Protein AF-0000000065816141 (afdb_homodimer)

Solvent-accessible surface area (backbone atoms only — not comparable to full-atom values): 40190 Å² total; per-residue (Å²): 126,72,68,47,43,34,70,74,63,52,70,71,62,51,55,68,32,62,23,29,66,53,52,76,52,64,88,81,39,49,65,25,39,57,98,54,54,49,35,64,49,43,67,59,25,47,49,50,45,50,51,33,53,73,66,30,40,27,30,46,56,53,86,56,61,44,51,47,20,48,31,54,34,34,31,74,75,58,67,40,79,77,61,53,60,89,31,47,46,61,20,32,28,58,68,61,35,50,53,53,52,43,61,67,64,37,54,75,64,23,44,35,33,36,47,20,45,26,56,34,62,61,58,54,55,42,45,72,67,43,28,37,79,40,70,24,46,39,37,96,83,53,40,87,29,67,67,40,40,49,52,37,48,52,52,47,48,65,69,44,46,97,83,45,36,40,36,33,51,41,59,42,40,26,47,45,44,5,37,52,60,47,70,67,58,51,38,50,50,22,50,50,25,61,75,60,64,38,40,42,38,33,43,29,40,37,47,77,29,55,33,89,94,51,62,73,65,66,65,65,74,36,77,67,21,34,59,19,36,37,30,38,39,43,32,65,56,57,48,28,53,7,39,29,33,19,38,39,37,37,18,80,70,19,33,71,55,58,68,64,56,61,74,69,47,52,66,52,24,14,24,49,11,40,51,29,38,22,32,38,46,65,63,25,58,66,52,41,53,24,37,46,52,42,45,49,52,40,52,54,48,46,54,52,44,40,63,69,34,36,76,68,48,44,77,48,83,46,32,17,56,56,37,30,34,34,40,39,62,71,72,68,64,72,61,75,78,71,89,71,91,50,48,70,84,47,72,34,27,54,19,39,50,36,31,76,62,34,33,31,40,42,20,24,18,55,28,22,40,63,83,10,66,46,21,29,36,38,37,55,46,43,32,66,68,56,51,51,51,46,44,49,34,44,22,53,36,52,58,67,70,102,129,72,68,48,42,32,70,72,63,54,70,72,63,51,54,68,34,64,24,29,65,53,53,75,52,63,87,81,40,48,66,25,40,56,98,55,55,50,35,63,50,43,66,60,23,46,49,50,45,50,50,32,53,73,65,30,39,26,30,47,56,52,85,57,60,45,53,48,20,49,32,53,35,34,31,71,75,57,67,41,78,77,61,54,59,90,32,46,44,61,20,33,28,58,70,60,34,49,52,53,53,43,62,66,64,39,54,74,63,26,44,35,32,36,48,20,46,24,56,34,62,61,57,54,55,43,45,73,67,43,29,39,79,41,69,25,45,38,37,97,84,54,39,88,31,68,68,39,40,49,52,38,48,51,53,50,48,66,69,45,46,98,82,44,37,38,36,34,53,41,59,43,39,26,46,45,44,5,37,54,60,46,70,68,59,51,38,52,50,23,49,50,25,60,74,60,63,37,40,42,37,32,43,28,39,38,47,79,29,54,32,90,94,52,62,73,65,66,65,66,74,37,78,68,20,35,60,20,36,36,30,40,39,42,32,64,55,57,48,28,52,8,39,28,33,20,38,38,36,37,17,82,69,20,32,73,54,56,69,64,56,62,74,71,48,51,66,53,24,14,23,48,11,40,52,30,39,22,31,39,46,64,64,26,57,66,54,42,52,23,38,46,54,42,46,49,52,39,52,55,49,47,54,52,45,40,63,71,35,36,75,67,50,44,77,48,82,46,33,18,56,55,37,29,34,35,41,40,61,70,72,67,63,72,62,76,78,72,87,72,89,50,50,71,83,47,72,34,27,54,19,38,50,36,32,76,61,35,32,31,38,40,21,22,17,56,27,20,41,64,85,10,67,45,20,30,35,38,37,56,46,43,32,66,68,55,51,52,51,48,42,50,33,42,22,54,37,52,57,67,71,101

Nearest PDB structures (foldseek):
  6qp3-assembly2_B  TM=8.995E-01  e=5.489E-33  Bacillus subtilis subsp. subtilis str. 168
  9jwc-assembly1_A  TM=9.193E-01  e=3.145E-31  Lactobacillus delbrueckii subsp. lactis DSM 20072
  3dzz-assembly1_B  TM=9.156E-01  e=7.067E-31  Lactobacillus delbrueckii subsp. bulgaricus ATCC BAA-365
  8fft-assembly2_D  TM=8.225E-01  e=1.568E-19  Dolichospermum flos-aquae
  1vp4-assembly1_B  TM=7.795E-01  e=3.651E-20  Thermotoga maritima MSB8

Organism: Mycobacterium leprae (strain TN) (NCBI:txid272631)

InterPro domains:
  IPR004839 Aminotransferase, class I/classII, large domain [PF00155] (29-391)
  IPR015421 Pyridoxal phosphate-dependent transferase, major domain [G3DSA:3.40.640.10] (65-290)
  IPR015422 Pyridoxal phosphate-dependent transferase, small domain [G3DSA:3.90.1150.10] (18-394)
  IPR015424 Pyridoxal phosphate-dependent transferase [SSF53383] (20-398)
  IPR051798 Class-II Pyridoxal-Phosphate-Dependent Aminotransferase [PTHR43525] (2-400)

Secondary structure (DSSP, 8-state):
----GGGS--HHHHTT--SGGGTSS-TTSEE-SSS--S-PPPHHHHHHHHHHHHTT--S---SSHHHHHHHHHHHHHH--TT--GGGEEEESSHHHHHHHHHHHH--TT-EEEE-SS--THHHHHHHHTTPEEEE-PPPTTSS--HHHHHHHHHHHHHHH-TT--EEEEEESS-TTT-----HHHHHHHHHHHHHHTPEEEEE-TTTT-BPTT-----GGGSTT-TT-EEEE-STTTTT-TTS--EEEEE-GGGHHHHHTS-GGGGGSS-HHHHHHHHHHHHH-HHHHHHHHHHHHHHHHHHHHHHHHH-TTPEEE--SBSSEEEEE-GGG-----PPSSPPPTT---HHHHHHHHHH-EE-EEGGGG-TT-TTEEEEE--S-HHHHHHHHHHHHHHHHHH-/----GGGS--HHHHTT--SGGGTSS-TTSEE-SSS--S-PPPHHHHHHHHHHHHTT--S---SSHHHHHHHHHHHHHH--TT--GGGEEEESSHHHHHHHHHHHH--TT-EEEE-SS--THHHHHHHHTTPEEEE-PPPTTSS--HHHHHHHHHHHHHHH-TT--EEEEEESS-TTT-----HHHHHHHHHHHHHHTPEEEEE-TTTT-BPTT-----GGGSTT-TT-EEEE-STTTTT-TTS--EEEEE-GGGHHHHHTS-GGGGGSS-HHHHHHHHHHHHH-HHHHHHHHHHHHHHHHHHHHHHHHH-TT-EEE--SBSSEEEEE-GGG-----PPSSPPPTT---HHHHHHHHHH-EE-EEGGGG-TT-TTEEEEE--S-HHHHHHHHHHHHHHHHHH-

pLDDT: mean 96.43, std 5.01, range [47.94, 98.94]

Sequence (804 aa):
MTSNPLEQLTIEQLQCRTSMKWRAHPEDVLPLWVAEMDVLLAPTVAEAVHRAVDNGDTGYPYGTTFAEAISEFASQRWQWHDLDVSRTAIVPDVMLGVVEMLRLITDRGDGVIVSPPVYPPFYAFVTHDGRRVLEAPLGRDGRLDLAALQDAFSRARRSSGPNGKVAYLLCNPHNPTGSVHTVAELHGVAELARRFGVRVISDEIHAPLVLSGARFTPYLSIPGAENAFALMSATKGWNLCGLKAAIAIAGREAAADLRRIPKEVSHGPSHLGIIAHTAAFRTGSSWLDALLQGLEANRALLRDLVTKHLPGVRYQRPQGTYLTWLDCRHLGFDEQINEGLAAISDLSGPARWFLDHSRVALTSGHAFGTGGVGHVRVNFATSQAILIEALSRMGRALVNFRMTSNPLEQLTIEQLQCRTSMKWRAHPEDVLPLWVAEMDVLLAPTVAEAVHRAVDNGDTGYPYGTTFAEAISEFASQRWQWHDLDVSRTAIVPDVMLGVVEMLRLITDRGDGVIVSPPVYPPFYAFVTHDGRRVLEAPLGRDGRLDLAALQDAFSRARRSSGPNGKVAYLLCNPHNPTGSVHTVAELHGVAELARRFGVRVISDEIHAPLVLSGARFTPYLSIPGAENAFALMSATKGWNLCGLKAAIAIAGREAAADLRRIPKEVSHGPSHLGIIAHTAAFRTGSSWLDALLQGLEANRALLRDLVTKHLPGVRYQRPQGTYLTWLDCRHLGFDEQINEGLAAISDLSGPARWFLDHSRVALTSGHAFGTGGVGHVRVNFATSQAILIEALSRMGRALVNFR

Structure (mmCIF, N/CA/C/O backbone):
data_AF-0000000065816141-model_v1
#
loop_
_entity.id
_entity.type
_entity.pdbx_description
1 polymer 'Putative cystathionine beta-lyase'
#
loop_
_atom_site.group_PDB
_atom_site.id
_atom_site.type_symbol
_atom_site.label_atom_id
_atom_site.label_alt_id
_atom_site.label_comp_id
_atom_site.label_asym_id
_atom_site.label_entity_id
_atom_site.label_seq_id
_atom_site.pdbx_PDB_ins_code
_atom_site.Cartn_x
_atom_site.Cartn_y
_atom_site.Cartn_z
_atom_site.occupancy
_atom_site.B_iso_or_equiv
_atom_site.auth_seq_id
_atom_site.auth_comp_id
_atom_site.auth_asym_id
_atom_site.auth_atom_id
_atom_site.pdbx_PDB_model_num
ATOM 1 N N . MET A 1 1 ? -8.039 8.555 34.719 1 48 1 MET A N 1
ATOM 2 C CA . MET A 1 1 ? -7.656 9.438 33.625 1 48 1 MET A CA 1
ATOM 3 C C . MET A 1 1 ? -6.613 8.773 32.75 1 48 1 MET A C 1
ATOM 5 O O . MET A 1 1 ? -5.676 8.148 33.25 1 48 1 MET A O 1
ATOM 9 N N . THR A 1 2 ? -6.906 8.523 31.422 1 67.94 2 THR A N 1
ATOM 10 C CA . THR A 1 2 ? -5.941 7.887 30.531 1 67.94 2 THR A CA 1
ATOM 11 C C . THR A 1 2 ? -4.629 8.672 30.5 1 67.94 2 THR A C 1
ATOM 13 O O . THR A 1 2 ? -4.637 9.898 30.406 1 67.94 2 THR A O 1
ATOM 16 N N . SER A 1 3 ? -3.648 8.062 30.938 1 88.88 3 SER A N 1
ATOM 17 C CA . SER A 1 3 ? -2.312 8.648 31 1 88.88 3 SER A CA 1
ATOM 18 C C . SER A 1 3 ? -1.936 9.297 29.672 1 88.88 3 SER A C 1
ATOM 20 O O . SER A 1 3 ? -2.43 8.898 28.625 1 88.88 3 SER A O 1
ATOM 22 N N . ASN A 1 4 ? -1.335 10.508 29.766 1 96.88 4 ASN A N 1
ATOM 23 C CA . ASN A 1 4 ? -0.811 11.195 28.578 1 96.88 4 ASN A CA 1
ATOM 24 C C . ASN A 1 4 ? 0.075 10.281 27.75 1 96.88 4 ASN A C 1
ATOM 26 O O . ASN A 1 4 ? 1.177 9.922 28.172 1 96.88 4 ASN A O 1
ATOM 30 N N . PRO A 1 5 ? -0.406 9.922 26.531 1 98.31 5 PRO A N 1
ATOM 31 C CA . PRO A 1 5 ? 0.366 8.984 25.703 1 98.31 5 PRO A CA 1
ATOM 32 C C . PRO A 1 5 ? 1.77 9.492 25.391 1 98.31 5 PRO A C 1
ATOM 34 O O . PRO A 1 5 ? 2.686 8.695 25.172 1 98.31 5 PRO A O 1
ATOM 37 N N . LEU A 1 6 ? 2.016 10.766 25.422 1 98.69 6 LEU A N 1
ATOM 38 C CA . LEU A 1 6 ? 3.264 11.367 24.969 1 98.69 6 LEU A CA 1
ATOM 39 C C . LEU A 1 6 ? 4.332 11.273 26.062 1 98.69 6 LEU A C 1
ATOM 41 O O . LEU A 1 6 ? 5.512 11.523 25.797 1 98.69 6 LEU A O 1
ATOM 45 N N . GLU A 1 7 ? 3.949 10.859 27.25 1 98.5 7 GLU A N 1
ATOM 46 C CA . GLU A 1 7 ? 4.875 10.898 28.375 1 98.5 7 GLU A CA 1
ATOM 47 C C . GLU A 1 7 ? 5.199 9.492 28.875 1 98.5 7 GLU A C 1
ATOM 49 O O . GLU A 1 7 ? 5.668 9.32 30 1 98.5 7 GLU A O 1
ATOM 54 N N . GLN A 1 8 ? 5.008 8.469 28.016 1 97.81 8 GLN A N 1
ATOM 55 C CA . GLN A 1 8 ? 5.094 7.094 28.484 1 97.81 8 GLN A CA 1
ATOM 56 C C . GLN A 1 8 ? 6.449 6.48 28.141 1 97.81 8 GLN A C 1
ATOM 58 O O . GLN A 1 8 ? 6.836 5.457 28.703 1 97.81 8 GLN A O 1
ATOM 63 N N . LEU A 1 9 ? 7.164 7.086 27.234 1 98.12 9 LEU A N 1
ATOM 64 C CA . LEU A 1 9 ? 8.359 6.434 26.703 1 98.12 9 LEU A CA 1
ATOM 65 C C . LEU A 1 9 ? 9.602 7.266 26.984 1 98.12 9 LEU A C 1
ATOM 67 O O . LEU A 1 9 ? 9.562 8.492 26.906 1 98.12 9 LEU A O 1
ATOM 71 N N . THR A 1 10 ? 10.695 6.613 27.312 1 97.44 10 THR A N 1
ATOM 72 C CA . THR A 1 10 ? 12 7.258 27.422 1 97.44 10 THR A CA 1
ATOM 73 C C . THR A 1 10 ? 12.664 7.371 26.062 1 97.44 10 THR A C 1
ATOM 75 O O . THR A 1 10 ? 12.242 6.719 25.094 1 97.44 10 THR A O 1
ATOM 78 N N . ILE A 1 11 ? 13.633 8.18 25.984 1 97.31 11 ILE A N 1
ATOM 79 C CA . ILE A 1 11 ? 14.383 8.328 24.734 1 97.31 11 ILE A CA 1
ATOM 80 C C . ILE A 1 11 ? 15.031 7 24.359 1 97.31 11 ILE A C 1
ATOM 82 O O . ILE A 1 11 ? 15.117 6.664 23.172 1 97.31 11 ILE A O 1
ATOM 86 N N . GLU A 1 12 ? 15.531 6.258 25.328 1 97.12 12 GLU A N 1
ATOM 87 C CA . GLU A 1 12 ? 16.156 4.961 25.062 1 97.12 12 GLU A CA 1
ATOM 88 C C . GLU A 1 12 ? 15.172 3.99 24.422 1 97.12 12 GLU A C 1
ATOM 90 O O . GLU A 1 12 ? 15.523 3.25 23.5 1 97.12 12 GLU A O 1
ATOM 95 N N . GLN A 1 13 ? 13.992 3.98 24.922 1 97.88 13 GLN A N 1
ATOM 96 C CA . GLN A 1 13 ? 12.953 3.129 24.359 1 97.88 13 GLN A CA 1
ATOM 97 C C . GLN A 1 13 ? 12.617 3.553 22.922 1 97.88 13 GLN A C 1
ATOM 99 O O . GLN A 1 13 ? 12.438 2.707 22.047 1 97.88 13 GLN A O 1
ATOM 104 N N . LEU A 1 14 ? 12.531 4.879 22.688 1 98.31 14 LEU A N 1
ATOM 105 C CA . LEU A 1 14 ? 12.234 5.414 21.359 1 98.31 14 LEU A CA 1
ATOM 106 C C . LEU A 1 14 ? 13.344 5.066 20.375 1 98.31 14 LEU A C 1
ATOM 108 O O . LEU A 1 14 ? 13.07 4.766 19.219 1 98.31 14 LEU A O 1
ATOM 112 N N . GLN A 1 15 ? 14.547 5.059 20.828 1 97.56 15 GLN A N 1
ATOM 113 C CA . GLN A 1 15 ? 15.703 4.805 19.984 1 97.56 15 GLN A CA 1
ATOM 114 C C . GLN A 1 15 ? 15.789 3.33 19.594 1 97.56 15 GLN A C 1
ATOM 116 O O . GLN A 1 15 ? 16.562 2.961 18.703 1 97.56 15 GLN A O 1
ATOM 121 N N . CYS A 1 16 ? 14.953 2.471 20.188 1 96.81 16 CYS A N 1
ATOM 122 C CA . CYS A 1 16 ? 14.883 1.063 19.812 1 96.81 16 CYS A CA 1
ATOM 123 C C . CYS A 1 16 ? 14.008 0.874 18.578 1 96.81 16 CYS A C 1
ATOM 125 O O . CYS A 1 16 ? 14.055 -0.176 17.938 1 96.81 16 CYS A O 1
ATOM 127 N N . ARG A 1 17 ? 13.281 1.922 18.219 1 97.69 17 ARG A N 1
ATOM 128 C CA . ARG A 1 17 ? 12.398 1.822 17.062 1 97.69 17 ARG A CA 1
ATOM 129 C C . ARG A 1 17 ? 13.211 1.795 15.766 1 97.69 17 ARG A C 1
ATOM 131 O O . ARG A 1 17 ? 14.32 2.324 15.711 1 97.69 17 ARG A O 1
ATOM 138 N N . THR A 1 18 ? 12.633 1.132 14.781 1 97.75 18 THR A N 1
ATOM 139 C CA . THR A 1 18 ? 13.367 0.942 13.539 1 97.75 18 THR A CA 1
ATOM 140 C C . THR A 1 18 ? 12.758 1.779 12.422 1 97.75 18 THR A C 1
ATOM 142 O O . THR A 1 18 ? 13.242 1.759 11.289 1 97.75 18 THR A O 1
ATOM 145 N N . SER A 1 19 ? 11.711 2.514 12.695 1 97.5 19 SER A N 1
ATOM 146 C CA . SER A 1 19 ? 11.094 3.391 11.703 1 97.5 19 SER A CA 1
ATOM 147 C C . SER A 1 19 ? 11.945 4.633 11.461 1 97.5 19 SER A C 1
ATOM 149 O O . SER A 1 19 ? 12.938 4.855 12.148 1 97.5 19 SER A O 1
ATOM 151 N N . MET A 1 20 ? 11.57 5.414 10.562 1 97.38 20 MET A N 1
ATOM 152 C CA . MET A 1 20 ? 12.352 6.504 9.984 1 97.38 20 MET A CA 1
ATOM 153 C C . MET A 1 20 ? 12.734 7.531 11.047 1 97.38 20 MET A C 1
ATOM 155 O O . MET A 1 20 ? 13.875 7.973 11.102 1 97.38 20 MET A O 1
ATOM 159 N N . LYS A 1 21 ? 11.82 7.93 11.898 1 97.88 21 LYS A N 1
ATOM 160 C CA . LYS A 1 21 ? 11.992 9.055 12.812 1 97.88 21 LYS A CA 1
ATOM 161 C C . LYS A 1 21 ? 13.242 8.883 13.672 1 97.88 21 LYS A C 1
ATOM 163 O O . LYS A 1 21 ? 14.031 9.812 13.812 1 97.88 21 LYS A O 1
ATOM 168 N N . TRP A 1 22 ? 13.484 7.707 14.141 1 97.88 22 TRP A N 1
ATOM 169 C CA . TRP A 1 22 ? 14.555 7.516 15.117 1 97.88 22 TRP A CA 1
ATOM 170 C C . TRP A 1 22 ? 15.734 6.773 14.492 1 97.88 22 TRP A C 1
ATOM 172 O O . TRP A 1 22 ? 16.609 6.277 15.203 1 97.88 22 TRP A O 1
ATOM 182 N N . ARG A 1 23 ? 15.672 6.648 13.094 1 97.25 23 ARG A N 1
ATOM 183 C CA . ARG A 1 23 ? 16.75 5.941 12.414 1 97.25 23 ARG A CA 1
ATOM 184 C C . ARG A 1 23 ? 17.422 6.84 11.383 1 97.25 23 ARG A C 1
ATOM 186 O O . ARG A 1 23 ? 18.594 6.637 11.047 1 97.25 23 ARG A O 1
ATOM 193 N N . ALA A 1 24 ? 16.75 7.801 10.898 1 96.75 24 ALA A N 1
ATOM 194 C CA . ALA A 1 24 ? 17.219 8.562 9.742 1 96.75 24 ALA A CA 1
ATOM 195 C C . ALA A 1 24 ? 18.422 9.43 10.102 1 96.75 24 ALA A C 1
ATOM 197 O O . ALA A 1 24 ? 19.234 9.773 9.234 1 96.75 24 ALA A O 1
ATOM 198 N N . HIS A 1 25 ? 18.562 9.828 11.375 1 97.56 25 HIS A N 1
ATOM 199 C CA . HIS A 1 25 ? 19.656 10.664 11.859 1 97.56 25 HIS A CA 1
ATOM 200 C C . HIS A 1 25 ? 20.469 9.945 12.938 1 97.56 25 HIS A C 1
ATOM 202 O O . HIS A 1 25 ? 19.984 8.984 13.531 1 97.56 25 HIS A O 1
ATOM 208 N N . PRO A 1 26 ? 21.672 10.422 13.156 1 97.31 26 PRO A N 1
ATOM 209 C CA . PRO A 1 26 ? 22.484 9.844 14.234 1 97.31 26 PRO A CA 1
ATOM 210 C C . PRO A 1 26 ? 21.781 9.922 15.594 1 97.31 26 PRO A C 1
ATOM 212 O O . PRO A 1 26 ? 20.906 10.758 15.797 1 97.31 26 PRO A O 1
ATOM 215 N N . GLU A 1 27 ? 22.219 9.133 16.516 1 96.44 27 GLU A N 1
ATOM 216 C CA . GLU A 1 27 ? 21.562 8.922 17.812 1 96.44 27 GLU A CA 1
ATOM 217 C C . GLU A 1 27 ? 21.516 10.203 18.625 1 96.44 27 GLU A C 1
ATOM 219 O O . GLU A 1 27 ? 20.609 10.391 19.453 1 96.44 27 GLU A O 1
ATOM 224 N N . ASP A 1 28 ? 22.422 11.07 18.422 1 97.75 28 ASP A N 1
ATOM 225 C CA . ASP A 1 28 ? 22.5 12.281 19.234 1 97.75 28 ASP A CA 1
ATOM 226 C C . ASP A 1 28 ? 21.578 13.367 18.688 1 97.75 28 ASP A C 1
ATOM 228 O O . ASP A 1 28 ? 21.422 14.43 19.297 1 97.75 28 ASP A O 1
ATOM 232 N N . VAL A 1 29 ? 20.953 13.109 17.578 1 98.69 29 VAL A N 1
ATOM 233 C CA . VAL A 1 29 ? 20.031 14.062 16.969 1 98.69 29 VAL A CA 1
ATOM 234 C C . VAL A 1 29 ? 18.625 13.836 17.531 1 98.69 29 VAL A C 1
ATOM 236 O O . VAL A 1 29 ? 18.156 12.695 17.625 1 98.69 29 VAL A O 1
ATOM 239 N N . LEU A 1 30 ? 17.984 14.859 18.031 1 98.81 30 LEU A N 1
ATOM 240 C CA . LEU A 1 30 ? 16.562 14.789 18.391 1 98.81 30 LEU A CA 1
ATOM 241 C C . LEU A 1 30 ? 15.68 15 17.156 1 98.81 30 LEU A C 1
ATOM 243 O O . LEU A 1 30 ? 15.734 16.062 16.531 1 98.81 30 LEU A O 1
ATOM 247 N N . PRO A 1 31 ? 14.914 13.984 16.781 1 98.69 31 PRO A N 1
ATOM 248 C CA . PRO A 1 31 ? 14.133 14.062 15.539 1 98.69 31 PRO A CA 1
ATOM 249 C C . PRO A 1 31 ? 12.758 14.695 15.75 1 98.69 31 PRO A C 1
ATOM 251 O O . PRO A 1 31 ? 11.867 14.062 16.312 1 98.69 31 PRO A O 1
ATOM 254 N N . LEU A 1 32 ? 12.539 15.906 15.336 1 98.69 32 LEU A N 1
ATOM 255 C CA . LEU A 1 32 ? 11.258 16.594 15.383 1 98.69 32 LEU A CA 1
ATOM 256 C C . LEU A 1 32 ? 10.773 16.953 13.984 1 98.69 32 LEU A C 1
ATOM 258 O O . LEU A 1 32 ? 10.273 18.062 13.75 1 98.69 32 LEU A O 1
ATOM 262 N N . TRP A 1 33 ? 10.922 16.062 13 1 97.62 33 TRP A N 1
ATOM 263 C CA . TRP A 1 33 ? 10.727 16.438 11.609 1 97.62 33 TRP A CA 1
ATOM 264 C C . TRP A 1 33 ? 9.633 15.602 10.961 1 97.62 33 TRP A C 1
ATOM 266 O O . TRP A 1 33 ? 8.727 16.141 10.32 1 97.62 33 TRP A O 1
ATOM 276 N N . VAL A 1 34 ? 9.609 14.266 11.086 1 96.88 34 VAL A N 1
ATOM 277 C CA . VAL A 1 34 ? 8.688 13.375 10.391 1 96.88 34 VAL A CA 1
ATOM 278 C C . VAL A 1 34 ? 7.438 13.148 11.242 1 96.88 34 VAL A C 1
ATOM 280 O O . VAL A 1 34 ? 7.512 13.117 12.469 1 96.88 34 VAL A O 1
ATOM 283 N N . ALA A 1 35 ? 6.277 13 10.57 1 97.5 35 ALA A N 1
ATOM 284 C CA . ALA A 1 35 ? 4.984 12.93 11.25 1 97.5 35 ALA A CA 1
ATOM 285 C C . ALA A 1 35 ? 4.758 11.547 11.859 1 97.5 35 ALA A C 1
ATOM 287 O O . ALA A 1 35 ? 3.832 10.836 11.461 1 97.5 35 ALA A O 1
ATOM 288 N N . GLU A 1 36 ? 5.582 11.195 12.758 1 98.06 36 GLU A N 1
ATOM 289 C CA . GLU A 1 36 ? 5.48 10.062 13.672 1 98.06 36 GLU A CA 1
ATOM 290 C C . GLU A 1 36 ? 5.418 10.531 15.125 1 98.06 36 GLU A C 1
ATOM 292 O O . GLU A 1 36 ? 6.137 11.453 15.516 1 98.06 36 GLU A O 1
ATOM 297 N N . MET A 1 37 ? 4.504 9.977 15.836 1 98.81 37 MET A N 1
ATOM 298 C CA . MET A 1 37 ? 4.402 10.344 17.234 1 98.81 37 MET A CA 1
ATOM 299 C C . MET A 1 37 ? 5.262 9.43 18.109 1 98.81 37 MET A C 1
ATOM 301 O O . MET A 1 37 ? 5.469 8.258 17.766 1 98.81 37 MET A O 1
ATOM 305 N N . ASP A 1 38 ? 5.742 9.977 19.188 1 98.75 38 ASP A N 1
ATOM 306 C CA . ASP A 1 38 ? 6.469 9.188 20.172 1 98.75 38 ASP A CA 1
ATOM 307 C C . ASP A 1 38 ? 5.516 8.594 21.219 1 98.75 38 ASP A C 1
ATOM 309 O O . ASP A 1 38 ? 5.543 8.977 22.375 1 98.75 38 ASP A O 1
ATOM 313 N N . VAL A 1 39 ? 4.707 7.641 20.797 1 98.81 39 VAL A N 1
ATOM 314 C CA . VAL A 1 39 ? 3.666 7.066 21.641 1 98.81 39 VAL A CA 1
ATOM 315 C C . VAL A 1 39 ? 3.598 5.559 21.422 1 98.81 39 VAL A C 1
ATOM 317 O O . VAL A 1 39 ? 4.078 5.047 20.406 1 98.81 39 VAL A O 1
ATOM 320 N N . LEU A 1 40 ? 3.092 4.863 22.438 1 98.38 40 LEU A N 1
ATOM 321 C CA . LEU A 1 40 ? 2.592 3.516 22.203 1 98.38 40 LEU A CA 1
ATOM 322 C C . LEU A 1 40 ? 1.236 3.553 21.5 1 98.38 40 LEU A C 1
ATOM 324 O O . LEU A 1 40 ? 0.559 4.582 21.516 1 98.38 40 LEU A O 1
ATOM 328 N N . LEU A 1 41 ? 0.874 2.471 20.875 1 98.44 41 LEU A N 1
ATOM 329 C CA . LEU A 1 41 ? -0.448 2.395 20.266 1 98.44 41 LEU A CA 1
ATOM 330 C C . LEU A 1 41 ? -1.541 2.391 21.328 1 98.44 41 LEU A C 1
ATOM 332 O O . LEU A 1 41 ? -1.319 1.932 22.453 1 98.44 41 LEU A O 1
ATOM 336 N N . ALA A 1 42 ? -2.736 2.955 20.906 1 98.56 42 ALA A N 1
ATOM 337 C CA . ALA A 1 42 ? -3.908 2.738 21.75 1 98.56 42 ALA A CA 1
ATOM 338 C C . ALA A 1 42 ? -4.066 1.261 22.094 1 98.56 42 ALA A C 1
ATOM 340 O O . ALA A 1 42 ? -3.979 0.396 21.219 1 98.56 42 ALA A O 1
ATOM 341 N N . PRO A 1 43 ? -4.309 0.958 23.359 1 98.25 43 PRO A N 1
ATOM 342 C CA . PRO A 1 43 ? -4.336 -0.441 23.797 1 98.25 43 PRO A CA 1
ATOM 343 C C . PRO A 1 43 ? -5.309 -1.292 22.984 1 98.25 43 PRO A C 1
ATOM 345 O O . PRO A 1 43 ? -4.98 -2.422 22.609 1 98.25 43 PRO A O 1
ATOM 348 N N . THR A 1 44 ? -6.48 -0.765 22.641 1 98.38 44 THR A N 1
ATOM 349 C CA . THR A 1 44 ? -7.473 -1.533 21.906 1 98.38 44 THR A CA 1
ATOM 350 C C . THR A 1 44 ? -6.988 -1.807 20.484 1 98.38 44 THR A C 1
ATOM 352 O O . THR A 1 44 ? -7.305 -2.85 19.906 1 98.38 44 THR A O 1
ATOM 355 N N . VAL A 1 45 ? -6.258 -0.884 19.906 1 98.81 45 VAL A N 1
ATOM 356 C CA . VAL A 1 45 ? -5.691 -1.064 18.562 1 98.81 45 VAL A CA 1
ATOM 357 C C . VAL A 1 45 ? -4.609 -2.141 18.609 1 98.81 45 VAL A C 1
ATOM 359 O O . VAL A 1 45 ? -4.598 -3.045 17.766 1 98.81 45 VAL A O 1
ATOM 362 N N . ALA A 1 46 ? -3.672 -2.021 19.625 1 98.81 46 ALA A N 1
ATOM 363 C CA . ALA A 1 46 ? -2.627 -3.029 19.781 1 98.81 46 ALA A CA 1
ATOM 364 C C . ALA A 1 46 ? -3.227 -4.422 19.953 1 98.81 46 ALA A C 1
ATOM 366 O O . ALA A 1 46 ? -2.76 -5.387 19.344 1 98.81 46 ALA A O 1
ATOM 367 N N . GLU A 1 47 ? -4.266 -4.512 20.734 1 98.81 47 GLU A N 1
ATOM 368 C CA . GLU A 1 47 ? -4.93 -5.785 21 1 98.81 47 GLU A CA 1
ATOM 369 C C . GLU A 1 47 ? -5.531 -6.367 19.719 1 98.81 47 GLU A C 1
ATOM 371 O O . GLU A 1 47 ? -5.445 -7.574 19.484 1 98.81 47 GLU A O 1
ATOM 376 N N . ALA A 1 48 ? -6.18 -5.527 18.922 1 98.81 48 ALA A N 1
ATOM 377 C CA . ALA A 1 48 ? -6.781 -5.977 17.672 1 98.81 48 ALA A CA 1
ATOM 378 C C . ALA A 1 48 ? -5.723 -6.547 16.734 1 98.81 48 ALA A C 1
ATOM 380 O O . ALA A 1 48 ? -5.949 -7.57 16.078 1 98.81 48 ALA A O 1
ATOM 381 N N . VAL A 1 49 ? -4.586 -5.879 16.641 1 98.75 49 VAL A N 1
ATOM 382 C CA . VAL A 1 49 ? -3.512 -6.344 15.766 1 98.75 49 VAL A CA 1
ATOM 383 C C . VAL A 1 49 ? -2.932 -7.648 16.312 1 98.75 49 VAL A C 1
ATOM 385 O O . VAL A 1 49 ? -2.689 -8.586 15.547 1 98.75 49 VAL A O 1
ATOM 388 N N . HIS A 1 50 ? -2.68 -7.723 17.656 1 98.88 50 HIS A N 1
ATOM 389 C CA . HIS A 1 50 ? -2.178 -8.953 18.266 1 98.88 50 HIS A CA 1
ATOM 390 C C . HIS A 1 50 ? -3.096 -10.133 17.969 1 98.88 50 HIS A C 1
ATOM 392 O O . HIS A 1 50 ? -2.627 -11.203 17.578 1 98.88 50 HIS A O 1
ATOM 398 N N . ARG A 1 51 ? -4.359 -9.906 18.109 1 98.69 51 ARG A N 1
ATOM 399 C CA . ARG A 1 51 ? -5.332 -10.977 17.891 1 98.69 51 ARG A CA 1
ATOM 400 C C . ARG A 1 51 ? -5.293 -11.438 16.438 1 98.69 51 ARG A C 1
ATOM 402 O O . ARG A 1 51 ? -5.359 -12.641 16.156 1 98.69 51 ARG A O 1
ATOM 409 N N . ALA A 1 52 ? -5.254 -10.516 15.484 1 98.62 52 ALA A N 1
ATOM 410 C CA . ALA A 1 52 ? -5.184 -10.859 14.07 1 98.62 52 ALA A CA 1
ATOM 411 C C . ALA A 1 52 ? -3.945 -11.695 13.773 1 98.62 52 ALA A C 1
ATOM 413 O O . ALA A 1 52 ? -4.016 -12.68 13.023 1 98.62 52 ALA A O 1
ATOM 414 N N . VAL A 1 53 ? -2.787 -11.289 14.336 1 98.62 53 VAL A N 1
ATOM 415 C CA . VAL A 1 53 ? -1.531 -12 14.148 1 98.62 53 VAL A CA 1
ATOM 416 C C . VAL A 1 53 ? -1.641 -13.406 14.742 1 98.62 53 VAL A C 1
ATOM 418 O O . VAL A 1 53 ? -1.247 -14.391 14.102 1 98.62 53 VAL A O 1
ATOM 421 N N . ASP A 1 54 ? -2.236 -13.516 15.906 1 98.31 54 ASP A N 1
ATOM 422 C CA . ASP A 1 54 ? -2.369 -14.797 16.594 1 98.31 54 ASP A CA 1
ATOM 423 C C . ASP A 1 54 ? -3.281 -15.742 15.82 1 98.31 54 ASP A C 1
ATOM 425 O O . ASP A 1 54 ? -3.096 -16.969 15.859 1 98.31 54 ASP A O 1
ATOM 429 N N . ASN A 1 55 ? -4.234 -15.18 15.141 1 97.75 55 ASN A N 1
ATOM 430 C CA . ASN A 1 55 ? -5.195 -15.977 14.383 1 97.75 55 ASN A CA 1
ATOM 431 C C . ASN A 1 55 ? -4.699 -16.266 12.961 1 97.75 55 ASN A C 1
ATOM 433 O O . ASN A 1 55 ? -5.359 -16.969 12.195 1 97.75 55 ASN A O 1
ATOM 437 N N . GLY A 1 56 ? -3.529 -15.758 12.57 1 97.75 56 GLY A N 1
ATOM 438 C CA . GLY A 1 56 ? -3.07 -15.867 11.195 1 97.75 56 GLY A CA 1
ATOM 439 C C . GLY A 1 56 ? -3.967 -15.148 10.211 1 97.75 56 GLY A C 1
ATOM 440 O O . GLY A 1 56 ? -4.086 -15.562 9.055 1 97.75 56 GLY A O 1
ATOM 441 N N . ASP A 1 57 ? -4.707 -14.102 10.664 1 98.12 57 ASP A N 1
ATOM 442 C CA . ASP A 1 57 ? -5.621 -13.312 9.844 1 98.12 57 ASP A CA 1
ATOM 443 C C . ASP A 1 57 ? -4.871 -12.25 9.047 1 98.12 57 ASP A C 1
ATOM 445 O O . ASP A 1 57 ? -5.109 -11.055 9.219 1 98.12 57 ASP A O 1
ATOM 449 N N . THR A 1 58 ? -3.963 -12.695 8.148 1 97.81 58 THR A N 1
ATOM 450 C CA . THR A 1 58 ? -3.076 -11.812 7.398 1 97.81 58 THR A CA 1
ATOM 451 C C . THR A 1 58 ? -3.311 -11.969 5.898 1 97.81 58 THR A C 1
ATOM 453 O O . THR A 1 58 ? -2.365 -11.906 5.109 1 97.81 58 THR A O 1
ATOM 456 N N . GLY A 1 59 ? -4.59 -12.227 5.477 1 97.56 59 GLY A N 1
ATOM 457 C CA . GLY A 1 59 ? -4.977 -12.328 4.078 1 97.56 59 GLY A CA 1
ATOM 458 C C . GLY A 1 59 ? -5.316 -10.992 3.449 1 97.56 59 GLY A C 1
ATOM 459 O O . GLY A 1 59 ? -4.711 -9.969 3.783 1 97.56 59 GLY A O 1
ATOM 460 N N . TYR A 1 60 ? -6.141 -11.008 2.447 1 96.94 60 TYR A N 1
ATOM 461 C CA . TYR A 1 60 ? -6.547 -9.812 1.727 1 96.94 60 TYR A CA 1
ATOM 462 C C . TYR A 1 60 ? -7.73 -9.133 2.41 1 96.94 60 TYR A C 1
ATOM 464 O O . TYR A 1 60 ? -8.586 -9.805 2.994 1 96.94 60 TYR A O 1
ATOM 472 N N . PRO A 1 61 ? -7.801 -7.844 2.301 1 96.44 61 PRO A N 1
ATOM 473 C CA . PRO A 1 61 ? -8.914 -7.129 2.926 1 96.44 61 PRO A CA 1
ATOM 474 C C . PRO A 1 61 ? -10.266 -7.508 2.326 1 96.44 61 PRO A C 1
ATOM 476 O O . PRO A 1 61 ? -10.352 -7.855 1.146 1 96.44 61 PRO A O 1
ATOM 479 N N . TYR A 1 62 ? -11.258 -7.426 3.164 1 95.75 62 TYR A N 1
ATOM 480 C CA . TYR A 1 62 ? -12.625 -7.703 2.727 1 95.75 62 TYR A CA 1
ATOM 481 C C . TYR A 1 62 ? -13.633 -6.992 3.611 1 95.75 62 TYR A C 1
ATOM 483 O O . TYR A 1 62 ? -13.398 -6.797 4.809 1 95.75 62 TYR A O 1
ATOM 491 N N . GLY A 1 63 ? -14.703 -6.543 2.977 1 95.44 63 GLY A N 1
ATOM 492 C CA . GLY A 1 63 ? -15.828 -6 3.729 1 95.44 63 GLY A CA 1
ATOM 493 C C . GLY A 1 63 ? -15.773 -4.492 3.873 1 95.44 63 GLY A C 1
ATOM 494 O O . GLY A 1 63 ? -15.008 -3.822 3.178 1 95.44 63 GLY A O 1
ATOM 495 N N . THR A 1 64 ? -16.641 -3.945 4.734 1 97.62 64 THR A N 1
ATOM 496 C CA . THR A 1 64 ? -16.812 -2.502 4.836 1 97.62 64 THR A CA 1
ATOM 497 C C . THR A 1 64 ? -16.594 -2.027 6.266 1 97.62 64 THR A C 1
ATOM 499 O O . THR A 1 64 ? -16.969 -0.907 6.621 1 97.62 64 THR A O 1
ATOM 502 N N . THR A 1 65 ? -16.016 -2.834 7.121 1 98.12 65 THR A N 1
ATOM 503 C CA . THR A 1 65 ? -15.922 -2.547 8.547 1 98.12 65 THR A CA 1
ATOM 504 C C . THR A 1 65 ? -15.148 -1.25 8.789 1 98.12 65 THR A C 1
ATOM 506 O O . THR A 1 65 ? -15.469 -0.49 9.703 1 98.12 65 THR A O 1
ATOM 509 N N . PHE A 1 66 ? -14.156 -1.021 8.023 1 98.69 66 PHE A N 1
ATOM 510 C CA . PHE A 1 66 ? -13.359 0.193 8.156 1 98.69 66 PHE A CA 1
ATOM 511 C C . PHE A 1 66 ? -14.203 1.43 7.863 1 98.69 66 PHE A C 1
ATOM 513 O O . PHE A 1 66 ? -14.234 2.369 8.664 1 98.69 66 PHE A O 1
ATOM 520 N N . ALA A 1 67 ? -14.914 1.46 6.742 1 98.81 67 ALA A N 1
ATOM 521 C CA . ALA A 1 67 ? -15.797 2.566 6.379 1 98.81 67 ALA A CA 1
ATOM 522 C C . ALA A 1 67 ? -16.891 2.762 7.422 1 98.81 67 ALA A C 1
ATOM 524 O O . ALA A 1 67 ? -17.25 3.896 7.754 1 98.81 67 ALA A O 1
ATOM 525 N N . GLU A 1 68 ? -17.406 1.653 7.914 1 98.88 68 GLU A N 1
ATOM 526 C CA . GLU A 1 68 ? -18.438 1.717 8.953 1 98.88 68 GLU A CA 1
ATOM 527 C C . GLU A 1 68 ? -17.891 2.381 10.219 1 98.88 68 GLU A C 1
ATOM 529 O O . GLU A 1 68 ? -18.578 3.201 10.836 1 98.88 68 GLU A O 1
ATOM 534 N N . ALA A 1 69 ? -16.719 2.006 10.586 1 98.88 69 ALA A N 1
ATOM 535 C CA . ALA A 1 69 ? -16.094 2.59 11.773 1 98.88 69 ALA A CA 1
ATOM 536 C C . ALA A 1 69 ? -15.922 4.098 11.609 1 98.88 69 ALA A C 1
ATOM 538 O O . ALA A 1 69 ? -16.203 4.863 12.539 1 98.88 69 ALA A O 1
ATOM 539 N N . ILE A 1 70 ? -15.5 4.562 10.438 1 98.88 70 ILE A N 1
ATOM 540 C CA . ILE A 1 70 ? -15.32 5.984 10.18 1 98.88 70 ILE A CA 1
ATOM 541 C C . ILE A 1 70 ? -16.672 6.691 10.234 1 98.88 70 ILE A C 1
ATOM 543 O O . ILE A 1 70 ? -16.781 7.789 10.789 1 98.88 70 ILE A O 1
ATOM 547 N N . SER A 1 71 ? -17.641 6.066 9.617 1 98.81 71 SER A N 1
ATOM 548 C CA . SER A 1 71 ? -18.984 6.648 9.609 1 98.81 71 SER A CA 1
ATOM 549 C C . SER A 1 71 ? -19.5 6.855 11.031 1 98.81 71 SER A C 1
ATOM 551 O O . SER A 1 71 ? -20.016 7.922 11.359 1 98.81 71 SER A O 1
ATOM 553 N N . GLU A 1 72 ? -19.328 5.84 11.867 1 98.69 72 GLU A N 1
ATOM 554 C CA . GLU A 1 72 ? -19.75 5.926 13.258 1 98.69 72 GLU A CA 1
ATOM 555 C C . GLU A 1 72 ? -18.984 7.004 14.008 1 98.69 72 GLU A C 1
ATOM 557 O O . GLU A 1 72 ? -19.578 7.805 14.734 1 98.69 72 GLU A O 1
ATOM 562 N N . PHE A 1 73 ? -17.766 7.02 13.836 1 98.81 73 PHE A N 1
ATOM 563 C CA . PHE A 1 73 ? -16.906 8 14.484 1 98.81 73 PHE A CA 1
ATOM 564 C C . PHE A 1 73 ? -17.297 9.414 14.062 1 98.81 73 PHE A C 1
ATOM 566 O O . PHE A 1 73 ? -17.406 10.312 14.898 1 98.81 73 PHE A O 1
ATOM 573 N N . ALA A 1 74 ? -17.453 9.648 12.719 1 98.69 74 ALA A N 1
ATOM 574 C CA . ALA A 1 74 ? -17.781 10.961 12.156 1 98.69 74 ALA A CA 1
ATOM 575 C C . ALA A 1 74 ? -19.109 11.469 12.711 1 98.69 74 ALA A C 1
ATOM 577 O O . ALA A 1 74 ? -19.25 12.664 13 1 98.69 74 ALA A O 1
ATOM 578 N N . SER A 1 75 ? -20.031 10.586 12.82 1 98.31 75 SER A N 1
ATOM 579 C CA . SER A 1 75 ? -21.328 10.945 13.383 1 98.31 75 SER A CA 1
ATOM 580 C C . SER A 1 75 ? -21.188 11.406 14.828 1 98.31 75 SER A C 1
ATOM 582 O O . SER A 1 75 ? -21.766 12.43 15.211 1 98.31 75 SER A O 1
ATOM 584 N N . GLN A 1 76 ? -20.438 10.68 15.594 1 97.75 76 GLN A N 1
ATOM 585 C CA . GLN A 1 76 ? -20.297 10.961 17.016 1 97.75 76 GLN A CA 1
ATOM 586 C C . GLN A 1 76 ? -19.406 12.18 17.25 1 97.75 76 GLN A C 1
ATOM 588 O O . GLN A 1 76 ? -19.734 13.047 18.062 1 97.75 76 GLN A O 1
ATOM 593 N N . ARG A 1 77 ? -18.312 12.289 16.531 1 97.62 77 ARG A N 1
ATOM 594 C CA . ARG A 1 77 ? -17.281 13.266 16.812 1 97.62 77 ARG A CA 1
ATOM 595 C C . ARG A 1 77 ? -17.562 14.586 16.109 1 97.62 77 ARG A C 1
ATOM 597 O O . ARG A 1 77 ? -17.281 15.656 16.656 1 97.62 77 ARG A O 1
ATOM 604 N N . TRP A 1 78 ? -18.078 14.477 14.859 1 97.81 78 TRP A N 1
ATOM 605 C CA . TRP A 1 78 ? -18.172 15.664 14.016 1 97.81 78 TRP A CA 1
ATOM 606 C C . TRP A 1 78 ? -19.625 15.961 13.656 1 97.81 78 TRP A C 1
ATOM 608 O O . TRP A 1 78 ? -19.906 16.859 12.852 1 97.81 78 TRP A O 1
ATOM 618 N N . GLN A 1 79 ? -20.531 15.188 14.141 1 96.88 79 GLN A N 1
ATOM 619 C CA . GLN A 1 79 ? -21.953 15.328 13.844 1 96.88 79 GLN A CA 1
ATOM 620 C C . GLN A 1 79 ? -22.219 15.242 12.344 1 96.88 79 GLN A C 1
ATOM 622 O O . GLN A 1 79 ? -23.062 15.953 11.812 1 96.88 79 GLN A O 1
ATOM 627 N N . TRP A 1 80 ? -21.344 14.578 11.688 1 97.56 80 TRP A N 1
ATOM 628 C CA . TRP A 1 80 ? -21.531 14.281 10.273 1 97.56 80 TRP A CA 1
ATOM 629 C C . TRP A 1 80 ? -22.281 12.969 10.086 1 97.56 80 TRP A C 1
ATOM 631 O O . TRP A 1 80 ? -21.672 11.891 10.086 1 97.56 80 TRP A O 1
ATOM 641 N N . HIS A 1 81 ? -23.562 13 9.797 1 96.25 81 HIS A N 1
ATOM 642 C CA . HIS A 1 81 ? -24.438 11.836 9.812 1 96.25 81 HIS A CA 1
ATOM 643 C C . HIS A 1 81 ? -24.656 11.289 8.406 1 96.25 81 HIS A C 1
ATOM 645 O O . HIS A 1 81 ? -25.234 10.211 8.242 1 96.25 81 HIS A O 1
ATOM 651 N N . ASP A 1 82 ? -24.047 12.008 7.461 1 93.25 82 ASP A N 1
ATOM 652 C CA . ASP A 1 82 ? -24.406 11.68 6.082 1 93.25 82 ASP A CA 1
ATOM 653 C C . ASP A 1 82 ? -23.281 10.898 5.406 1 93.25 82 ASP A C 1
ATOM 655 O O . ASP A 1 82 ? -23.266 10.766 4.18 1 93.25 82 ASP A O 1
ATOM 659 N N . LEU A 1 83 ? -22.312 10.477 6.129 1 97.56 83 LEU A N 1
ATOM 660 C CA . LEU A 1 83 ? -21.297 9.609 5.543 1 97.56 83 LEU A CA 1
ATOM 661 C C . LEU A 1 83 ? -21.859 8.219 5.266 1 97.56 83 LEU A C 1
ATOM 663 O O . LEU A 1 83 ? -21.969 7.391 6.18 1 97.56 83 LEU A O 1
ATOM 667 N N . ASP A 1 84 ? -22.219 7.965 4.016 1 98 84 ASP A N 1
ATOM 668 C CA . ASP A 1 84 ? -22.797 6.703 3.576 1 98 84 ASP A CA 1
ATOM 669 C C . ASP A 1 84 ? -21.719 5.711 3.146 1 98 84 ASP A C 1
ATOM 671 O O . ASP A 1 84 ? -20.984 5.965 2.199 1 98 84 ASP A O 1
ATOM 675 N N . VAL A 1 85 ? -21.703 4.602 3.76 1 98.44 85 VAL A N 1
ATOM 676 C CA . VAL A 1 85 ? -20.703 3.564 3.527 1 98.44 85 VAL A CA 1
ATOM 677 C C . VAL A 1 85 ? -20.734 3.135 2.062 1 98.44 85 VAL A C 1
ATOM 679 O O . VAL A 1 85 ? -19.688 2.797 1.486 1 98.44 85 VAL A O 1
ATOM 682 N N . SER A 1 86 ? -21.875 3.182 1.376 1 98.06 86 SER A N 1
ATOM 683 C CA . SER A 1 86 ? -22.016 2.756 -0.012 1 98.06 86 SER A CA 1
ATOM 684 C C . SER A 1 86 ? -21.297 3.709 -0.96 1 98.06 86 SER A C 1
ATOM 686 O O . SER A 1 86 ? -21.062 3.379 -2.127 1 98.06 86 SER A O 1
ATOM 688 N N . ARG A 1 87 ? -20.859 4.859 -0.512 1 98.5 87 ARG A N 1
ATOM 689 C CA . ARG A 1 87 ? -20.125 5.828 -1.319 1 98.5 87 ARG A CA 1
ATOM 690 C C . ARG A 1 87 ? -18.656 5.91 -0.887 1 98.5 87 ARG A C 1
ATOM 692 O O . ARG A 1 87 ? -18.062 6.988 -0.886 1 98.5 87 ARG A O 1
ATOM 699 N N . THR A 1 88 ? -18.219 4.793 -0.392 1 98.75 88 THR A N 1
ATOM 700 C CA . THR A 1 88 ? -16.828 4.746 0.03 1 98.75 88 THR A CA 1
ATOM 701 C C . THR A 1 88 ? -16.078 3.639 -0.705 1 98.75 88 THR A C 1
ATOM 703 O O . THR A 1 88 ? -16.688 2.74 -1.282 1 98.75 88 THR A O 1
ATOM 706 N N . ALA A 1 89 ? -14.805 3.736 -0.741 1 98.44 89 ALA A N 1
ATOM 707 C CA . ALA A 1 89 ? -13.898 2.719 -1.267 1 98.44 89 ALA A CA 1
ATOM 708 C C . ALA A 1 89 ? -12.602 2.674 -0.463 1 98.44 89 ALA A C 1
ATOM 710 O O . ALA A 1 89 ? -12.078 3.715 -0.064 1 98.44 89 ALA A O 1
ATOM 711 N N . ILE A 1 90 ? -12.094 1.473 -0.185 1 98 90 ILE A N 1
ATOM 712 C CA . ILE A 1 90 ? -10.797 1.35 0.468 1 98 90 ILE A CA 1
ATOM 713 C C . ILE A 1 90 ? -9.68 1.616 -0.542 1 98 90 ILE A C 1
ATOM 715 O O . ILE A 1 90 ? -9.789 1.231 -1.709 1 98 90 ILE A O 1
ATOM 719 N N . VAL A 1 91 ? -8.656 2.314 -0.161 1 97.75 91 VAL A N 1
ATOM 720 C CA . VAL A 1 91 ? -7.48 2.621 -0.962 1 97.75 91 VAL A CA 1
ATOM 721 C C . VAL A 1 91 ? -6.219 2.387 -0.135 1 97.75 91 VAL A C 1
ATOM 723 O O . VAL A 1 91 ? -6.281 2.285 1.092 1 97.75 91 VAL A O 1
ATOM 726 N N . PRO A 1 92 ? -5.074 2.258 -0.709 1 96.44 92 PRO A N 1
ATOM 727 C CA . PRO A 1 92 ? -3.873 1.835 0.012 1 96.44 92 PRO A CA 1
ATOM 728 C C . PRO A 1 92 ? -3.461 2.822 1.103 1 96.44 92 PRO A C 1
ATOM 730 O O . PRO A 1 92 ? -2.979 2.412 2.162 1 96.44 92 PRO A O 1
ATOM 733 N N . ASP A 1 93 ? -3.549 4.062 0.796 1 97.38 93 ASP A N 1
ATOM 734 C CA . ASP A 1 93 ? -3.27 5.191 1.681 1 97.38 93 ASP A CA 1
ATOM 735 C C . ASP A 1 93 ? -3.873 6.48 1.132 1 97.38 93 ASP A C 1
ATOM 737 O O . ASP A 1 93 ? -4.551 6.469 0.103 1 97.38 93 ASP A O 1
ATOM 741 N N . VAL A 1 94 ? -3.686 7.535 1.812 1 98.12 94 VAL A N 1
ATOM 742 C CA . VAL A 1 94 ? -4.363 8.773 1.447 1 98.12 94 VAL A CA 1
ATOM 743 C C . VAL A 1 94 ? -3.807 9.297 0.126 1 98.12 94 VAL A C 1
ATOM 745 O O . VAL A 1 94 ? -4.566 9.664 -0.772 1 98.12 94 VAL A O 1
ATOM 748 N N . MET A 1 95 ? -2.496 9.32 -0.1 1 97.19 95 MET A N 1
ATOM 749 C CA . MET A 1 95 ? -1.92 9.922 -1.301 1 97.19 95 MET A CA 1
ATOM 750 C C . MET A 1 95 ? -2.238 9.078 -2.533 1 97.19 95 MET A C 1
ATOM 752 O O . MET A 1 95 ? -2.553 9.625 -3.594 1 97.19 95 MET A O 1
ATOM 756 N N . LEU A 1 96 ? -2.156 7.789 -2.385 1 96.69 96 LEU A N 1
ATOM 757 C CA . LEU A 1 96 ? -2.562 6.965 -3.516 1 96.69 96 LEU A CA 1
ATOM 758 C C . LEU A 1 96 ? -4.062 7.074 -3.758 1 96.69 96 LEU A C 1
ATOM 760 O O . LEU A 1 96 ? -4.52 6.984 -4.902 1 96.69 96 LEU A O 1
ATOM 764 N N . GLY A 1 97 ? -4.836 7.234 -2.672 1 98.19 97 GLY A N 1
ATOM 765 C CA . GLY A 1 97 ? -6.242 7.566 -2.848 1 98.19 97 GLY A CA 1
ATOM 766 C C . GLY A 1 97 ? -6.457 8.844 -3.635 1 98.19 97 GLY A C 1
ATOM 767 O O . GLY A 1 97 ? -7.312 8.898 -4.52 1 98.19 97 GLY A O 1
ATOM 768 N N . VAL A 1 98 ? -5.68 9.859 -3.346 1 98.56 98 VAL A N 1
ATOM 769 C CA . VAL A 1 98 ? -5.746 11.117 -4.074 1 98.56 98 VAL A CA 1
ATOM 770 C C . VAL A 1 98 ? -5.477 10.875 -5.559 1 98.56 98 VAL A C 1
ATOM 772 O O . VAL A 1 98 ? -6.207 11.375 -6.418 1 98.56 98 VAL A O 1
ATOM 775 N N . VAL A 1 99 ? -4.488 10.102 -5.844 1 97.31 99 VAL A N 1
ATOM 776 C CA . VAL A 1 99 ? -4.129 9.805 -7.227 1 97.31 99 VAL A CA 1
ATOM 777 C C . VAL A 1 99 ? -5.301 9.109 -7.922 1 97.31 99 VAL A C 1
ATOM 779 O O . VAL A 1 99 ? -5.652 9.461 -9.055 1 97.31 99 VAL A O 1
ATOM 782 N N . GLU A 1 100 ? -5.891 8.148 -7.246 1 97.75 100 GLU A N 1
ATOM 783 C CA . GLU A 1 100 ? -7 7.418 -7.844 1 97.75 100 GLU A CA 1
ATOM 784 C C . GLU A 1 100 ? -8.195 8.336 -8.086 1 97.75 100 GLU A C 1
ATOM 786 O O . GLU A 1 100 ? -8.883 8.219 -9.102 1 97.75 100 GLU A O 1
ATOM 791 N N . MET A 1 101 ? -8.484 9.219 -7.129 1 98.56 101 MET A N 1
ATOM 792 C CA . MET A 1 101 ? -9.586 10.164 -7.32 1 98.56 101 MET A CA 1
ATOM 793 C C . MET A 1 101 ? -9.289 11.102 -8.484 1 98.56 101 MET A C 1
ATOM 795 O O . MET A 1 101 ? -10.18 11.422 -9.273 1 98.56 101 MET A O 1
ATOM 799 N N . LEU A 1 102 ? -8.078 11.586 -8.562 1 98.56 102 LEU A N 1
ATOM 800 C CA . LEU A 1 102 ? -7.695 12.445 -9.68 1 98.56 102 LEU A CA 1
ATOM 801 C C . LEU A 1 102 ? -7.895 11.719 -11.008 1 98.56 102 LEU A C 1
ATOM 803 O O . LEU A 1 102 ? -8.383 12.312 -11.977 1 98.56 102 LEU A O 1
ATOM 807 N N . ARG A 1 103 ? -7.559 10.438 -11.07 1 97.06 103 ARG A N 1
ATOM 808 C CA . ARG A 1 103 ? -7.715 9.656 -12.289 1 97.06 103 ARG A CA 1
ATOM 809 C C . ARG A 1 103 ? -9.18 9.562 -12.695 1 97.06 103 ARG A C 1
ATOM 811 O O . ARG A 1 103 ? -9.492 9.43 -13.883 1 97.06 103 ARG A O 1
ATOM 818 N N . LEU A 1 104 ? -10.031 9.633 -11.734 1 97.81 104 LEU A N 1
ATOM 819 C CA . LEU A 1 104 ? -11.461 9.547 -12.008 1 97.81 104 LEU A CA 1
ATOM 820 C C . LEU A 1 104 ? -11.984 10.844 -12.609 1 97.81 104 LEU A C 1
ATOM 822 O O . LEU A 1 104 ? -12.953 10.836 -13.375 1 97.81 104 LEU A O 1
ATOM 826 N N . ILE A 1 105 ? -11.281 12 -12.312 1 98.25 105 ILE A N 1
ATOM 827 C CA . ILE A 1 105 ? -11.984 13.25 -12.586 1 98.25 105 ILE A CA 1
ATOM 828 C C . ILE A 1 105 ? -11.094 14.172 -13.414 1 98.25 105 ILE A C 1
ATOM 830 O O . ILE A 1 105 ? -11.5 15.273 -13.773 1 98.25 105 ILE A O 1
ATOM 834 N N . THR A 1 106 ? -9.891 13.828 -13.648 1 97.75 106 THR A N 1
ATOM 835 C CA . THR A 1 106 ? -8.969 14.578 -14.5 1 97.75 106 THR A CA 1
ATOM 836 C C . THR A 1 106 ? -8.258 13.656 -15.477 1 97.75 106 THR A C 1
ATOM 838 O O . THR A 1 106 ? -8.359 12.43 -15.367 1 97.75 106 THR A O 1
ATOM 841 N N . ASP A 1 107 ? -7.645 14.25 -16.438 1 95.19 107 ASP A N 1
ATOM 842 C CA . ASP A 1 107 ? -6.77 13.547 -17.375 1 95.19 107 ASP A CA 1
ATOM 843 C C . ASP A 1 107 ? -5.316 13.969 -17.188 1 95.19 107 ASP A C 1
ATOM 845 O O . ASP A 1 107 ? -5.031 14.961 -16.516 1 95.19 107 ASP A O 1
ATOM 849 N N . ARG A 1 108 ? -4.414 13.148 -17.703 1 92.94 108 ARG A N 1
ATOM 850 C CA . ARG A 1 108 ? -3.01 13.547 -17.719 1 92.94 108 ARG A CA 1
ATOM 851 C C . ARG A 1 108 ? -2.84 14.914 -18.375 1 92.94 108 ARG A C 1
ATOM 853 O O . ARG A 1 108 ? -3.488 15.211 -19.375 1 92.94 108 ARG A O 1
ATOM 860 N N . GLY A 1 109 ? -2.02 15.719 -17.766 1 94.19 109 GLY A N 1
ATOM 861 C CA . GLY A 1 109 ? -1.794 17.062 -18.266 1 94.19 109 GLY A CA 1
ATOM 862 C C . GLY A 1 109 ? -2.713 18.094 -17.656 1 94.19 109 GLY A C 1
ATOM 863 O O . GLY A 1 109 ? -2.439 19.297 -17.734 1 94.19 109 GLY A O 1
ATOM 864 N N . ASP A 1 110 ? -3.807 17.672 -17.031 1 97.31 110 ASP A N 1
ATOM 865 C CA . ASP A 1 110 ? -4.75 18.594 -16.422 1 97.31 110 ASP A CA 1
ATOM 866 C C . ASP A 1 110 ? -4.137 19.266 -15.18 1 97.31 110 ASP A C 1
ATOM 868 O O . ASP A 1 110 ? -3.146 18.766 -14.633 1 97.31 110 ASP A O 1
ATOM 872 N N . GLY A 1 111 ? -4.73 20.375 -14.836 1 97.69 111 GLY A N 1
ATOM 873 C CA . GLY A 1 111 ? -4.23 21.141 -13.703 1 97.69 111 GLY A CA 1
ATOM 874 C C . GLY A 1 111 ? -4.836 20.703 -12.375 1 97.69 111 GLY A C 1
ATOM 875 O O . GLY A 1 111 ? -6.027 20.391 -12.305 1 97.69 111 GLY A O 1
ATOM 876 N N . VAL A 1 112 ? -3.994 20.578 -11.383 1 98.75 112 VAL A N 1
ATOM 877 C CA . VAL A 1 112 ? -4.383 20.328 -10 1 98.75 112 VAL A CA 1
ATOM 878 C C . VAL A 1 112 ? -3.881 21.469 -9.109 1 98.75 112 VAL A C 1
ATOM 880 O O . VAL A 1 112 ? -2.672 21.688 -9.008 1 98.75 112 VAL A O 1
ATOM 883 N N . ILE A 1 113 ? -4.785 22.141 -8.492 1 98.94 113 ILE A N 1
ATOM 884 C CA . ILE A 1 113 ? -4.453 23.328 -7.695 1 98.94 113 ILE A CA 1
ATOM 885 C C . ILE A 1 113 ? -4.195 22.906 -6.246 1 98.94 113 ILE A C 1
ATOM 887 O O . ILE A 1 113 ? -4.922 22.078 -5.691 1 98.94 113 ILE A O 1
ATOM 891 N N . VAL A 1 114 ? -3.186 23.422 -5.625 1 98.88 114 VAL A N 1
ATOM 892 C CA . VAL A 1 114 ? -2.883 23.266 -4.207 1 98.88 114 VAL A CA 1
ATOM 893 C C . VAL A 1 114 ? -2.701 24.641 -3.562 1 98.88 114 VAL A C 1
ATOM 895 O O . VAL A 1 114 ? -2.57 25.641 -4.262 1 98.88 114 VAL A O 1
ATOM 898 N N . SER A 1 115 ? -2.658 24.734 -2.219 1 98.94 115 SER A N 1
ATOM 899 C CA . SER A 1 115 ? -2.525 26 -1.492 1 98.94 115 SER A CA 1
ATOM 900 C C . SER A 1 115 ? -1.279 26 -0.614 1 98.94 115 SER A C 1
ATOM 902 O O . SER A 1 115 ? -1.36 25.734 0.588 1 98.94 115 SER A O 1
ATOM 904 N N . PRO A 1 116 ? -0.193 26.375 -1.156 1 98.5 116 PRO A N 1
ATOM 905 C CA . PRO A 1 116 ? 1.045 26.359 -0.373 1 98.5 116 PRO A CA 1
ATOM 906 C C . PRO A 1 116 ? 1.128 27.516 0.622 1 98.5 116 PRO A C 1
ATOM 908 O O . PRO A 1 116 ? 0.463 28.531 0.441 1 98.5 116 PRO A O 1
ATOM 911 N N . PRO A 1 117 ? 2.082 27.422 1.657 1 97.88 117 PRO A N 1
ATOM 912 C CA . PRO A 1 117 ? 2.814 26.172 1.917 1 97.88 117 PRO A CA 1
ATOM 913 C C . PRO A 1 117 ? 1.891 25.016 2.262 1 97.88 117 PRO A C 1
ATOM 915 O O . PRO A 1 117 ? 0.937 25.172 3.025 1 97.88 117 PRO A O 1
ATOM 918 N N . VAL A 1 118 ? 2.178 23.891 1.608 1 98.5 118 VAL A N 1
ATOM 919 C CA . VAL A 1 118 ? 1.313 22.734 1.83 1 98.5 118 VAL A CA 1
ATOM 920 C C . VAL A 1 118 ? 2.137 21.453 1.754 1 98.5 118 VAL A C 1
ATOM 922 O O . VAL A 1 118 ? 3.258 21.453 1.237 1 98.5 118 VAL A O 1
ATOM 925 N N . TYR A 1 119 ? 1.636 20.422 2.27 1 97.81 119 TYR A N 1
ATOM 926 C CA . TYR A 1 119 ? 2.24 19.109 2.363 1 97.81 119 TYR A CA 1
ATOM 927 C C . TYR A 1 119 ? 2.928 18.719 1.056 1 97.81 119 TYR A C 1
ATOM 929 O O . TYR A 1 119 ? 2.271 18.578 0.02 1 97.81 119 TYR A O 1
ATOM 937 N N . PRO A 1 120 ? 4.262 18.453 1.057 1 96.81 120 PRO A N 1
ATOM 938 C CA . PRO A 1 120 ? 5.07 18.312 -0.158 1 96.81 120 PRO A CA 1
ATOM 939 C C . PRO A 1 120 ? 4.617 17.156 -1.04 1 96.81 120 PRO A C 1
ATOM 941 O O . PRO A 1 120 ? 4.637 17.266 -2.27 1 96.81 120 PRO A O 1
ATOM 944 N N . PRO A 1 121 ? 4.145 16.047 -0.507 1 96.38 121 PRO A N 1
ATOM 945 C CA . PRO A 1 121 ? 3.746 14.922 -1.362 1 96.38 121 PRO A CA 1
ATOM 946 C C . PRO A 1 121 ? 2.572 15.266 -2.277 1 96.38 121 PRO A C 1
ATOM 948 O O . PRO A 1 121 ? 2.316 14.555 -3.252 1 96.38 121 PRO A O 1
ATOM 951 N N . PHE A 1 122 ? 1.808 16.344 -2.006 1 98.06 122 PHE A N 1
ATOM 952 C CA . PHE A 1 122 ? 0.807 16.797 -2.961 1 98.06 122 PHE A CA 1
ATOM 953 C C . PHE A 1 122 ? 1.441 17.078 -4.32 1 98.06 122 PHE A C 1
ATOM 955 O O . PHE A 1 122 ? 0.895 16.688 -5.355 1 98.06 122 PHE A O 1
ATOM 962 N N . TYR A 1 123 ? 2.604 17.734 -4.266 1 97.25 123 TYR A N 1
ATOM 963 C CA . TYR A 1 123 ? 3.32 18.047 -5.496 1 97.25 123 TYR A CA 1
ATOM 964 C C . TYR A 1 123 ? 3.854 16.781 -6.156 1 97.25 123 TYR A C 1
ATOM 966 O O . TYR A 1 123 ? 3.639 16.562 -7.348 1 97.25 123 TYR A O 1
ATOM 974 N N . ALA A 1 124 ? 4.492 15.969 -5.328 1 95.19 124 ALA A N 1
ATOM 975 C CA . ALA A 1 124 ? 5.234 14.812 -5.836 1 95.19 124 ALA A CA 1
ATOM 976 C C . ALA A 1 124 ? 4.297 13.805 -6.488 1 95.19 124 ALA A C 1
ATOM 978 O O . ALA A 1 124 ? 4.555 13.336 -7.602 1 95.19 124 ALA A O 1
ATOM 979 N N . PHE A 1 125 ? 3.232 13.453 -5.852 1 96.25 125 PHE A N 1
ATOM 980 C CA . PHE A 1 125 ? 2.32 12.438 -6.355 1 96.25 125 PHE A CA 1
ATOM 981 C C . PHE A 1 125 ? 1.559 12.945 -7.574 1 96.25 125 PHE A C 1
ATOM 983 O O . PHE A 1 125 ? 1.346 12.203 -8.531 1 96.25 125 PHE A O 1
ATOM 990 N N . VAL A 1 126 ? 1.104 14.203 -7.574 1 97 126 VAL A N 1
ATOM 991 C CA . VAL A 1 126 ? 0.364 14.789 -8.688 1 97 126 VAL A CA 1
ATOM 992 C C . VAL A 1 126 ? 1.242 14.82 -9.93 1 97 126 VAL A C 1
ATOM 994 O O . VAL A 1 126 ? 0.812 14.406 -11.016 1 97 126 VAL A O 1
ATOM 997 N N . THR A 1 127 ? 2.502 15.25 -9.773 1 95.38 127 THR A N 1
ATOM 998 C CA . THR A 1 127 ? 3.422 15.352 -10.898 1 95.38 127 THR A CA 1
ATOM 999 C C . THR A 1 127 ? 3.82 13.961 -11.398 1 95.38 127 THR A C 1
ATOM 1001 O O . THR A 1 127 ? 3.904 13.734 -12.609 1 95.38 127 THR A O 1
ATOM 1004 N N . HIS A 1 128 ? 3.994 13.055 -10.492 1 92.38 128 HIS A N 1
ATOM 1005 C CA . HIS A 1 128 ? 4.383 11.695 -10.852 1 92.38 128 HIS A CA 1
ATOM 1006 C C . HIS A 1 128 ? 3.285 11.008 -11.656 1 92.38 128 HIS A C 1
ATOM 1008 O O . HIS A 1 128 ? 3.57 10.164 -12.508 1 92.38 128 HIS A O 1
ATOM 1014 N N . ASP A 1 129 ? 2.104 11.398 -11.422 1 93.19 129 ASP A N 1
ATOM 1015 C CA . ASP A 1 129 ? 0.985 10.797 -12.141 1 93.19 129 ASP A CA 1
ATOM 1016 C C . ASP A 1 129 ? 0.672 11.57 -13.414 1 93.19 129 ASP A C 1
ATOM 1018 O O . ASP A 1 129 ? -0.317 11.289 -14.094 1 93.19 129 ASP A O 1
ATOM 1022 N N . GLY A 1 130 ? 1.458 12.602 -13.742 1 93.69 130 GLY A N 1
ATOM 1023 C CA . GLY A 1 130 ? 1.421 13.234 -15.047 1 93.69 130 GLY A CA 1
ATOM 1024 C C . GLY A 1 130 ? 0.493 14.438 -15.102 1 93.69 130 GLY A C 1
ATOM 1025 O O . GLY A 1 130 ? 0.053 14.836 -16.188 1 93.69 130 GLY A O 1
ATOM 1026 N N . ARG A 1 131 ? 0.092 14.953 -13.961 1 96.62 131 ARG A N 1
ATOM 1027 C CA . ARG A 1 131 ? -0.709 16.172 -13.922 1 96.62 131 ARG A CA 1
ATOM 1028 C C . ARG A 1 131 ? 0.149 17.375 -13.562 1 96.62 131 ARG A C 1
ATOM 1030 O O . ARG A 1 131 ? 1.284 17.234 -13.102 1 96.62 131 ARG A O 1
ATOM 1037 N N . ARG A 1 132 ? -0.348 18.562 -13.867 1 96.44 132 ARG A N 1
ATOM 1038 C CA . ARG A 1 132 ? 0.36 19.812 -13.594 1 96.44 132 ARG A CA 1
ATOM 1039 C C . ARG A 1 132 ? -0.122 20.453 -12.297 1 96.44 132 ARG A C 1
ATOM 1041 O O . ARG A 1 132 ? -1.327 20.562 -12.07 1 96.44 132 ARG A O 1
ATOM 1048 N N . VAL A 1 133 ? 0.77 20.828 -11.461 1 98 133 VAL A N 1
ATOM 1049 C CA . VAL A 1 133 ? 0.4 21.484 -10.211 1 98 133 VAL A CA 1
ATOM 1050 C C . VAL A 1 133 ? 0.315 23 -10.422 1 98 133 VAL A C 1
ATOM 1052 O O . VAL A 1 133 ? 1.21 23.594 -11.016 1 98 133 VAL A O 1
ATOM 1055 N N . LEU A 1 134 ? -0.735 23.578 -10.016 1 98.31 134 LEU A N 1
ATOM 1056 C CA . LEU A 1 134 ? -0.944 25.016 -9.93 1 98.31 134 LEU A CA 1
ATOM 1057 C C . LEU A 1 134 ? -1.114 25.453 -8.477 1 98.31 134 LEU A C 1
ATOM 1059 O O . LEU A 1 134 ? -1.521 24.672 -7.625 1 98.31 134 LEU A O 1
ATOM 1063 N N . GLU A 1 135 ? -0.791 26.75 -8.25 1 98.56 135 GLU A N 1
ATOM 1064 C CA . GLU A 1 135 ? -0.803 27.172 -6.852 1 98.56 135 GLU A CA 1
ATOM 1065 C C . GLU A 1 135 ? -1.808 28.297 -6.621 1 98.56 135 GLU A C 1
ATOM 1067 O O . GLU A 1 135 ? -1.97 29.172 -7.473 1 98.56 135 GLU A O 1
ATOM 1072 N N . ALA A 1 136 ? -2.473 28.219 -5.578 1 98.88 136 ALA A N 1
ATOM 1073 C CA . ALA A 1 136 ? -3.211 29.281 -4.91 1 98.88 136 ALA A CA 1
ATOM 1074 C C . ALA A 1 136 ? -2.713 29.484 -3.484 1 98.88 136 ALA A C 1
ATOM 1076 O O . ALA A 1 136 ? -3.293 28.953 -2.535 1 98.88 136 ALA A O 1
ATOM 1077 N N . PRO A 1 137 ? -1.743 30.281 -3.283 1 98.69 137 PRO A N 1
ATOM 1078 C CA . PRO A 1 137 ? -1.062 30.375 -1.99 1 98.69 137 PRO A CA 1
ATOM 1079 C C . PRO A 1 137 ? -1.989 30.812 -0.862 1 98.69 137 PRO A C 1
ATOM 1081 O O . PRO A 1 137 ? -2.936 31.578 -1.099 1 98.69 137 PRO A O 1
ATOM 1084 N N . LEU A 1 138 ? -1.68 30.328 0.298 1 98.5 138 LEU A N 1
ATOM 1085 C CA . LEU A 1 138 ? -2.367 30.766 1.506 1 98.5 138 LEU A CA 1
ATOM 1086 C C . LEU A 1 138 ? -2.143 32.25 1.742 1 98.5 138 LEU A C 1
ATOM 1088 O O . LEU A 1 138 ? -1.19 32.844 1.214 1 98.5 138 LEU A O 1
ATOM 1092 N N . GLY A 1 139 ? -3.051 32.812 2.547 1 97.19 139 GLY A N 1
ATOM 1093 C CA . GLY A 1 139 ? -2.822 34.156 3.006 1 97.19 139 GLY A CA 1
ATOM 1094 C C . GLY A 1 139 ? -1.686 34.281 4.004 1 97.19 139 GLY A C 1
ATOM 1095 O O . GLY A 1 139 ? -1.157 33.25 4.465 1 97.19 139 GLY A O 1
ATOM 1096 N N . ARG A 1 140 ? -1.345 35.469 4.367 1 92.75 140 ARG A N 1
ATOM 1097 C CA . ARG A 1 140 ? -0.255 35.719 5.301 1 92.75 140 ARG A CA 1
ATOM 1098 C C . ARG A 1 140 ? -0.561 35.125 6.676 1 92.75 140 ARG A C 1
ATOM 1100 O O . ARG A 1 140 ? 0.354 34.844 7.449 1 92.75 140 ARG A O 1
ATOM 1107 N N . ASP A 1 141 ? -1.768 34.938 6.895 1 94 141 ASP A N 1
ATOM 1108 C CA . ASP A 1 141 ? -2.182 34.406 8.188 1 94 141 ASP A CA 1
ATOM 1109 C C . ASP A 1 141 ? -2.174 32.875 8.172 1 94 141 ASP A C 1
ATOM 1111 O O . ASP A 1 141 ? -2.572 32.25 9.148 1 94 141 ASP A O 1
ATOM 1115 N N . GLY A 1 142 ? -1.758 32.312 7.094 1 95.56 142 GLY A N 1
ATOM 1116 C CA . GLY A 1 142 ? -1.676 30.875 6.996 1 95.56 142 GLY A CA 1
ATOM 1117 C C . GLY A 1 142 ? -3.016 30.219 6.723 1 95.56 142 GLY A C 1
ATOM 1118 O O . GLY A 1 142 ? -3.168 29 6.902 1 95.56 142 GLY A O 1
ATOM 1119 N N . ARG A 1 143 ? -3.992 31 6.293 1 97.44 143 ARG A N 1
ATOM 1120 C CA . ARG A 1 143 ? -5.332 30.5 6.012 1 97.44 143 ARG A CA 1
ATOM 1121 C C . ARG A 1 143 ? -5.645 30.578 4.52 1 97.44 143 ARG A C 1
ATOM 1123 O O . ARG A 1 143 ? -4.934 31.25 3.766 1 97.44 143 ARG A O 1
ATOM 1130 N N . LEU A 1 144 ? -6.684 29.906 4.145 1 98.44 144 LEU A N 1
ATOM 1131 C CA . LEU A 1 144 ? -7.113 29.938 2.748 1 98.44 144 LEU A CA 1
ATOM 1132 C C . LEU A 1 144 ? -7.418 31.359 2.299 1 98.44 144 LEU A C 1
ATOM 1134 O O . LEU A 1 144 ? -8.078 32.125 3.02 1 98.44 144 LEU A O 1
ATOM 1138 N N . ASP A 1 145 ? -6.875 31.734 1.18 1 98.5 145 ASP A N 1
ATOM 1139 C CA . ASP A 1 145 ? -7.184 33 0.517 1 98.5 145 ASP A CA 1
ATOM 1140 C C . ASP A 1 145 ? -8.156 32.781 -0.642 1 98.5 145 ASP A C 1
ATOM 1142 O O . ASP A 1 145 ? -7.75 32.375 -1.729 1 98.5 145 ASP A O 1
ATOM 1146 N N . LEU A 1 146 ? -9.391 33.188 -0.43 1 98.62 146 LEU A N 1
ATOM 1147 C CA . LEU A 1 146 ? -10.43 32.906 -1.421 1 98.62 146 LEU A CA 1
ATOM 1148 C C . LEU A 1 146 ? -10.18 33.688 -2.699 1 98.62 146 LEU A C 1
ATOM 1150 O O . LEU A 1 146 ? -10.516 33.25 -3.793 1 98.62 146 LEU A O 1
ATOM 1154 N N . ALA A 1 147 ? -9.594 34.844 -2.568 1 98.56 147 ALA A N 1
ATOM 1155 C CA . ALA A 1 147 ? -9.25 35.625 -3.762 1 98.56 147 ALA A CA 1
ATOM 1156 C C . ALA A 1 147 ? -8.18 34.906 -4.582 1 98.56 147 ALA A C 1
ATOM 1158 O O . ALA A 1 147 ? -8.258 34.844 -5.809 1 98.56 147 ALA A O 1
ATOM 1159 N N . ALA A 1 148 ? -7.176 34.406 -3.895 1 98.69 148 ALA A N 1
ATOM 1160 C CA . ALA A 1 148 ? -6.141 33.625 -4.574 1 98.69 148 ALA A CA 1
ATOM 1161 C C . ALA A 1 148 ? -6.73 32.375 -5.242 1 98.69 148 ALA A C 1
ATOM 1163 O O . ALA A 1 148 ? -6.332 32.031 -6.352 1 98.69 148 ALA A O 1
ATOM 1164 N N . LEU A 1 149 ? -7.645 31.734 -4.57 1 98.81 149 LEU A N 1
ATOM 1165 C CA . LEU A 1 149 ? -8.305 30.562 -5.129 1 98.81 149 LEU A CA 1
ATOM 1166 C C . LEU A 1 149 ? -9.109 30.922 -6.367 1 98.81 149 LEU A C 1
ATOM 1168 O O . LEU A 1 149 ? -9.062 30.219 -7.379 1 98.81 149 LEU A O 1
ATOM 1172 N N . GLN A 1 150 ? -9.828 32 -6.23 1 98.69 150 GLN A N 1
ATOM 1173 C CA . GLN A 1 150 ? -10.625 32.469 -7.367 1 98.69 150 GLN A CA 1
ATOM 1174 C C . GLN A 1 150 ? -9.742 32.719 -8.586 1 98.69 150 GLN A C 1
ATOM 1176 O O . GLN A 1 150 ? -10.078 32.281 -9.703 1 98.69 150 GLN A O 1
ATOM 1181 N N . ASP A 1 151 ? -8.68 33.375 -8.383 1 98.69 151 ASP A N 1
ATOM 1182 C CA . ASP A 1 151 ? -7.746 33.688 -9.461 1 98.69 151 ASP A CA 1
ATOM 1183 C C . ASP A 1 151 ? -7.18 32.406 -10.07 1 98.69 151 ASP A C 1
ATOM 1185 O O . ASP A 1 151 ? -7.105 32.25 -11.289 1 98.69 151 ASP A O 1
ATOM 1189 N N . ALA A 1 152 ? -6.758 31.484 -9.211 1 98.62 152 ALA A N 1
ATOM 1190 C CA . ALA A 1 152 ? -6.176 30.234 -9.672 1 98.62 152 ALA A CA 1
ATOM 1191 C C . ALA A 1 152 ? -7.199 29.406 -10.445 1 98.62 152 ALA A C 1
ATOM 1193 O O . ALA A 1 152 ? -6.875 28.812 -11.477 1 98.62 152 ALA A O 1
ATOM 1194 N N . PHE A 1 153 ? -8.438 29.312 -9.906 1 98.31 153 PHE A N 1
ATOM 1195 C CA . PHE A 1 153 ? -9.5 28.578 -10.586 1 98.31 153 PHE A CA 1
ATOM 1196 C C . PHE A 1 153 ? -9.766 29.172 -11.969 1 98.31 153 PHE A C 1
ATOM 1198 O O . PHE A 1 153 ? -9.859 28.438 -12.953 1 98.31 153 PHE A O 1
ATOM 1205 N N . SER A 1 154 ? -9.805 30.469 -12.016 1 97.06 154 SER A N 1
ATOM 1206 C CA . SER A 1 154 ? -10.055 31.172 -13.273 1 97.06 154 SER A CA 1
ATOM 1207 C C . SER A 1 154 ? -8.938 30.906 -14.273 1 97.06 154 SER A C 1
ATOM 1209 O O . SER A 1 154 ? -9.195 30.578 -15.438 1 97.06 154 SER A O 1
ATOM 1211 N N . ARG A 1 155 ? -7.746 31.062 -13.867 1 97.19 155 ARG A N 1
ATOM 1212 C CA . ARG A 1 155 ? -6.59 30.859 -14.734 1 97.19 155 ARG A CA 1
ATOM 1213 C C . ARG A 1 155 ? -6.523 29.406 -15.219 1 97.19 155 ARG A C 1
ATOM 1215 O O . ARG A 1 155 ? -6.242 29.156 -16.391 1 97.19 155 ARG A O 1
ATOM 1222 N N . ALA A 1 156 ? -6.773 28.484 -14.289 1 97.06 156 ALA A N 1
ATOM 1223 C CA . ALA A 1 156 ? -6.738 27.062 -14.641 1 97.06 156 ALA A CA 1
ATOM 1224 C C . ALA A 1 156 ? -7.801 26.734 -15.688 1 97.06 156 ALA A C 1
ATOM 1226 O O . ALA A 1 156 ? -7.539 26 -16.641 1 97.06 156 ALA A O 1
ATOM 1227 N N . ARG A 1 157 ? -8.93 27.281 -15.508 1 95.06 157 ARG A N 1
ATOM 1228 C CA . ARG A 1 157 ? -10.023 27.031 -16.438 1 95.06 157 ARG A CA 1
ATOM 1229 C C . ARG A 1 157 ? -9.695 27.594 -17.828 1 95.06 157 ARG A C 1
ATOM 1231 O O . ARG A 1 157 ? -9.969 26.953 -18.844 1 95.06 157 ARG A O 1
ATOM 1238 N N . ARG A 1 158 ? -9.141 28.703 -17.859 1 93.12 158 ARG A N 1
ATOM 1239 C CA . ARG A 1 158 ? -8.781 29.344 -19.125 1 93.12 158 ARG A CA 1
ATOM 1240 C C . ARG A 1 158 ? -7.715 28.547 -19.859 1 93.12 158 ARG A C 1
ATOM 1242 O O . ARG A 1 158 ? -7.758 28.438 -21.094 1 93.12 158 ARG A O 1
ATOM 1249 N N . SER A 1 159 ? -6.855 27.984 -19.094 1 92.69 159 SER A N 1
ATOM 1250 C CA . SER A 1 159 ? -5.711 27.297 -19.688 1 92.69 159 SER A CA 1
ATOM 1251 C C . SER A 1 159 ? -6.07 25.875 -20.078 1 92.69 159 SER A C 1
ATOM 1253 O O . SER A 1 159 ? -5.375 25.25 -20.891 1 92.69 159 SER A O 1
ATOM 1255 N N . SER A 1 160 ? -6.977 25.234 -19.453 1 90.25 160 SER A N 1
ATOM 1256 C CA . SER A 1 160 ? -7.32 23.828 -19.656 1 90.25 160 SER A CA 1
ATOM 1257 C C . SER A 1 160 ? -8.086 23.641 -20.969 1 90.25 160 SER A C 1
ATOM 1259 O O . SER A 1 160 ? -8.078 22.547 -21.547 1 90.25 160 SER A O 1
ATOM 1261 N N . GLY A 1 161 ? -8.664 24.656 -21.625 1 85.06 161 GLY A N 1
ATOM 1262 C CA . GLY A 1 161 ? -9.516 24.531 -22.797 1 85.06 161 GLY A CA 1
ATOM 1263 C C . GLY A 1 161 ? -10.93 24.078 -22.453 1 85.06 161 GLY A C 1
ATOM 1264 O O . GLY A 1 161 ? -11.25 23.844 -21.281 1 85.06 161 GLY A O 1
ATOM 1265 N N . PRO A 1 162 ? -11.781 23.953 -23.438 1 83.38 162 PRO A N 1
ATOM 1266 C CA . PRO A 1 162 ? -13.203 23.688 -23.219 1 83.38 162 PRO A CA 1
ATOM 1267 C C . PRO A 1 162 ? -13.469 22.312 -22.594 1 83.38 162 PRO A C 1
ATOM 1269 O O . PRO A 1 162 ? -14.453 22.141 -21.875 1 83.38 162 PRO A O 1
ATOM 1272 N N . ASN A 1 163 ? -12.586 21.406 -22.797 1 87.75 163 ASN A N 1
ATOM 1273 C CA . ASN A 1 163 ? -12.82 20.047 -22.312 1 87.75 163 ASN A CA 1
ATOM 1274 C C . ASN A 1 163 ? -11.859 19.672 -21.188 1 87.75 163 ASN A C 1
ATOM 1276 O O . ASN A 1 163 ? -11.852 18.531 -20.734 1 87.75 163 ASN A O 1
ATOM 1280 N N . GLY A 1 164 ? -11.078 20.625 -20.828 1 93.81 164 GLY A N 1
ATOM 1281 C CA . GLY A 1 164 ? -10.094 20.344 -19.797 1 93.81 164 GLY A CA 1
ATOM 1282 C C . GLY A 1 164 ? -10.688 20.297 -18.406 1 93.81 164 GLY A C 1
ATOM 1283 O O . GLY A 1 164 ? -11.656 20.984 -18.109 1 93.81 164 GLY A O 1
ATOM 1284 N N . LYS A 1 165 ? -10.188 19.422 -17.594 1 97.25 165 LYS A N 1
ATOM 1285 C CA . LYS A 1 165 ? -10.648 19.266 -16.219 1 97.25 165 LYS A CA 1
ATOM 1286 C C . LYS A 1 165 ? -9.672 19.891 -15.234 1 97.25 165 LYS A C 1
ATOM 1288 O O . LYS A 1 165 ? -8.484 20.031 -15.531 1 97.25 165 LYS A O 1
ATOM 1293 N N . VAL A 1 166 ? -10.188 20.422 -14.211 1 98.19 166 VAL A N 1
ATOM 1294 C CA . VAL A 1 166 ? -9.398 21.047 -13.156 1 98.19 166 VAL A CA 1
ATOM 1295 C C . VAL A 1 166 ? -9.812 20.469 -11.797 1 98.19 166 VAL A C 1
ATOM 1297 O O . VAL A 1 166 ? -11.008 20.281 -11.539 1 98.19 166 VAL A O 1
ATOM 1300 N N . ALA A 1 167 ? -8.836 20.141 -10.992 1 98.88 167 ALA A N 1
ATOM 1301 C CA . ALA A 1 167 ? -9.094 19.672 -9.633 1 98.88 167 ALA A CA 1
ATOM 1302 C C . ALA A 1 167 ? -8.398 20.562 -8.609 1 98.88 167 ALA A C 1
ATOM 1304 O O . ALA A 1 167 ? -7.48 21.312 -8.945 1 98.88 167 ALA A O 1
ATOM 1305 N N . TYR A 1 168 ? -8.898 20.594 -7.41 1 98.94 168 TYR A N 1
ATOM 1306 C CA . TYR A 1 168 ? -8.289 21.266 -6.262 1 98.94 168 TYR A CA 1
ATOM 1307 C C . TYR A 1 168 ? -8.078 20.297 -5.109 1 98.94 168 TYR A C 1
ATOM 1309 O O . TYR A 1 168 ? -9.016 19.625 -4.68 1 98.94 168 TYR A O 1
ATOM 1317 N N . LEU A 1 169 ? -6.844 20.156 -4.676 1 98.94 169 LEU A N 1
ATOM 1318 C CA . LEU A 1 169 ? -6.516 19.375 -3.496 1 98.94 169 LEU A CA 1
ATOM 1319 C C . LEU A 1 169 ? -6.566 20.219 -2.234 1 98.94 169 LEU A C 1
ATOM 1321 O O . LEU A 1 169 ? -5.676 21.047 -2.002 1 98.94 169 LEU A O 1
ATOM 1325 N N . LEU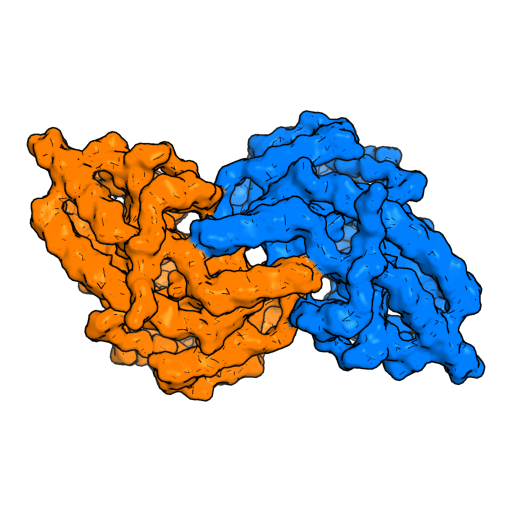 A 1 170 ? -7.566 19.984 -1.488 1 98.94 170 LEU A N 1
ATOM 1326 C CA . LEU A 1 170 ? -7.758 20.688 -0.23 1 98.94 170 LEU A CA 1
ATOM 1327 C C . LEU A 1 170 ? -7.121 19.938 0.929 1 98.94 170 LEU A C 1
ATOM 1329 O O . LEU A 1 170 ? -7.367 18.734 1.099 1 98.94 170 LEU A O 1
ATOM 1333 N N . CYS A 1 171 ? -6.23 20.547 1.623 1 98.88 171 CYS A N 1
ATOM 1334 C CA . CYS A 1 171 ? -5.652 20.016 2.852 1 98.88 171 CYS A CA 1
ATOM 1335 C C . CYS A 1 171 ? -6.434 20.484 4.07 1 98.88 171 CYS A C 1
ATOM 1337 O O . CYS A 1 171 ? -6.352 21.656 4.457 1 98.88 171 CYS A O 1
ATOM 1339 N N . ASN A 1 172 ? -7.203 19.594 4.723 1 98.88 172 ASN A N 1
ATOM 1340 C CA . ASN A 1 172 ? -8.172 19.969 5.742 1 98.88 172 ASN A CA 1
ATOM 1341 C C . ASN A 1 172 ? -8.18 18.984 6.902 1 98.88 172 ASN A C 1
ATOM 1343 O O . ASN A 1 172 ? -8.812 17.922 6.82 1 98.88 172 ASN A O 1
ATOM 1347 N N . PRO A 1 173 ? -7.605 19.359 8.109 1 98.62 173 PRO A N 1
ATOM 1348 C CA . PRO A 1 173 ? -6.828 20.547 8.508 1 98.62 173 PRO A CA 1
ATOM 1349 C C . PRO A 1 173 ? -5.543 20.703 7.707 1 98.62 173 PRO A C 1
ATOM 1351 O O . PRO A 1 173 ? -5.074 19.734 7.086 1 98.62 173 PRO A O 1
ATOM 1354 N N . HIS A 1 174 ? -5.031 21.922 7.785 1 98.81 174 HIS A N 1
ATOM 1355 C CA . HIS A 1 174 ? -3.959 22.281 6.859 1 98.81 174 HIS A CA 1
ATOM 1356 C C . HIS A 1 174 ? -2.594 21.938 7.441 1 98.81 174 HIS A C 1
ATOM 1358 O O . HIS A 1 174 ? -2.299 22.266 8.594 1 98.81 174 HIS A O 1
ATOM 1364 N N . ASN A 1 175 ? -1.805 21.219 6.812 1 98.31 175 ASN A N 1
ATOM 1365 C CA . ASN A 1 175 ? -0.396 20.922 7.039 1 98.31 175 ASN A CA 1
ATOM 1366 C C . ASN A 1 175 ? 0.504 21.672 6.066 1 98.31 175 ASN A C 1
ATOM 1368 O O . ASN A 1 175 ? 0.418 21.469 4.855 1 98.31 175 ASN A O 1
ATOM 1372 N N . PRO A 1 176 ? 1.238 22.641 6.52 1 97.75 176 PRO A N 1
ATOM 1373 C CA . PRO A 1 176 ? 1.935 22.562 7.809 1 97.75 176 PRO A CA 1
ATOM 1374 C C . PRO A 1 176 ? 1.457 23.625 8.805 1 97.75 176 PRO A C 1
ATOM 1376 O O . PRO A 1 176 ? 1.896 23.625 9.953 1 97.75 176 PRO A O 1
ATOM 1379 N N . THR A 1 177 ? 0.553 24.469 8.43 1 97.5 177 THR A N 1
ATOM 1380 C CA . THR A 1 177 ? 0.27 25.641 9.25 1 97.5 177 THR A CA 1
ATOM 1381 C C . THR A 1 177 ? -0.538 25.25 10.484 1 97.5 177 THR A C 1
ATOM 1383 O O . THR A 1 177 ? -0.577 26 11.469 1 97.5 177 THR A O 1
ATOM 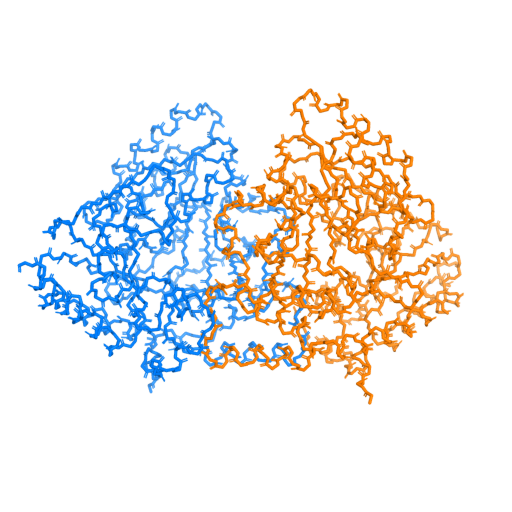1386 N N . GLY A 1 178 ? -1.222 24.109 10.367 1 98 178 GLY A N 1
ATOM 1387 C CA . GLY A 1 178 ? -2.074 23.688 11.469 1 98 178 GLY A CA 1
ATOM 1388 C C . GLY A 1 178 ? -3.414 24.391 11.492 1 98 178 GLY A C 1
ATOM 1389 O O . GLY A 1 178 ? -4.188 24.234 12.438 1 98 178 GLY A O 1
ATOM 1390 N N . SER A 1 179 ? -3.746 25.125 10.492 1 98.19 179 SER A N 1
ATOM 1391 C CA . SER A 1 179 ? -5.027 25.828 10.414 1 98.19 179 SER A CA 1
ATOM 1392 C C . SER A 1 179 ? -6.184 24.844 10.266 1 98.19 179 SER A C 1
ATOM 1394 O O . SER A 1 179 ? -6.105 23.906 9.469 1 98.19 179 SER A O 1
ATOM 1396 N N . VAL A 1 180 ? -7.164 25 11.086 1 98.75 180 VAL A N 1
ATOM 1397 C CA . VAL A 1 180 ? -8.438 24.312 10.938 1 98.75 180 VAL A CA 1
ATOM 1398 C C . VAL A 1 180 ? -9.445 25.219 10.258 1 98.75 180 VAL A C 1
ATOM 1400 O O . VAL A 1 180 ? -9.898 26.219 10.844 1 98.75 180 VAL A O 1
ATOM 1403 N N . HIS A 1 181 ? -9.75 24.891 9 1 98.75 181 HIS A N 1
ATOM 1404 C CA . HIS A 1 181 ? -10.57 25.781 8.188 1 98.75 181 HIS A CA 1
ATOM 1405 C C . HIS A 1 181 ? -11.953 25.953 8.797 1 98.75 181 HIS A C 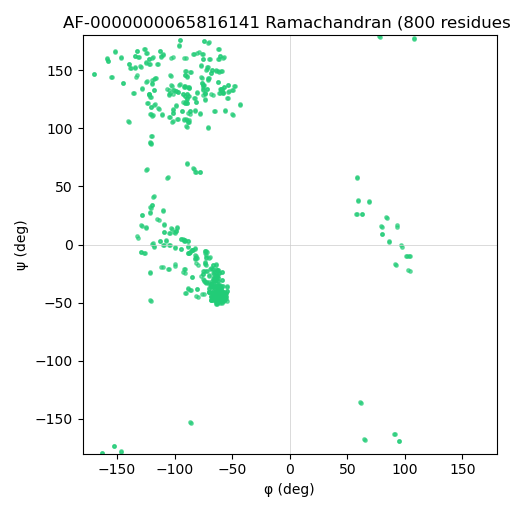1
ATOM 1407 O O . HIS A 1 181 ? -12.547 25 9.297 1 98.75 181 HIS A O 1
ATOM 1413 N N . THR A 1 182 ? -12.484 27.156 8.758 1 98.19 182 THR A N 1
ATOM 1414 C CA . THR A 1 182 ? -13.812 27.453 9.273 1 98.19 182 THR A CA 1
ATOM 1415 C C . THR A 1 182 ? -14.883 27.047 8.258 1 98.19 182 THR A C 1
ATOM 1417 O O . THR A 1 182 ? -14.586 26.828 7.086 1 98.19 182 THR A O 1
ATOM 1420 N N . VAL A 1 183 ? -16.078 26.984 8.75 1 98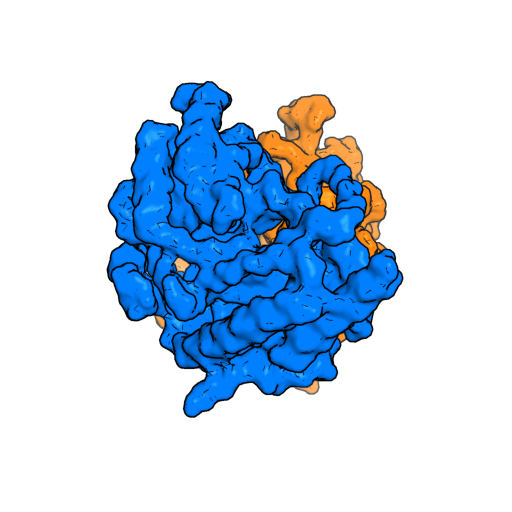.38 183 VAL A N 1
ATOM 1421 C CA . VAL A 1 183 ? -17.234 26.703 7.887 1 98.38 183 VAL A CA 1
ATOM 1422 C C . VAL A 1 183 ? -17.312 27.75 6.777 1 98.38 183 VAL A C 1
ATOM 1424 O O . VAL A 1 183 ? -17.578 27.406 5.621 1 98.38 183 VAL A O 1
ATOM 1427 N N . ALA A 1 184 ? -17.078 28.984 7.102 1 98.38 184 ALA A N 1
ATOM 1428 C CA . ALA A 1 184 ? -17.156 30.062 6.129 1 98.38 184 ALA A CA 1
ATOM 1429 C C . ALA A 1 184 ? -16.109 29.906 5.035 1 98.38 184 ALA A C 1
ATOM 1431 O O . ALA A 1 184 ? -16.391 30.094 3.852 1 98.38 184 ALA A O 1
ATOM 1432 N N . GLU A 1 185 ? -14.875 29.609 5.395 1 98.69 185 GLU A N 1
ATOM 1433 C CA . GLU A 1 185 ? -13.812 29.359 4.426 1 98.69 185 GLU A CA 1
ATOM 1434 C C . GLU A 1 185 ? -14.172 28.203 3.492 1 98.69 185 GLU A C 1
ATOM 1436 O O . GLU A 1 185 ? -14.016 28.312 2.273 1 98.69 185 GLU A O 1
ATOM 1441 N N . LEU A 1 186 ? -14.656 27.109 4.043 1 98.88 186 LEU A N 1
ATOM 1442 C CA . LEU A 1 186 ? -14.984 25.922 3.262 1 98.88 186 LEU A CA 1
ATOM 1443 C C . LEU A 1 186 ? -16.188 26.172 2.355 1 98.88 186 LEU A C 1
ATOM 1445 O O . LEU A 1 186 ? -16.25 25.656 1.238 1 98.88 186 LEU A O 1
ATOM 1449 N N . HIS A 1 187 ? -17.125 26.953 2.85 1 98.75 187 HIS A N 1
ATOM 1450 C CA . HIS A 1 187 ? -18.234 27.375 2.002 1 98.75 187 HIS A CA 1
ATOM 1451 C C . HIS A 1 187 ? -17.75 28.188 0.804 1 98.75 187 HIS A C 1
ATOM 1453 O O . HIS A 1 187 ? -18.219 28 -0.316 1 98.75 187 HIS A O 1
ATOM 1459 N N . GLY A 1 188 ? -16.828 29.109 1.097 1 98.81 188 GLY A N 1
ATOM 1460 C CA . GLY A 1 188 ? -16.219 29.859 0.013 1 98.81 188 GLY A CA 1
ATOM 1461 C C . GLY A 1 188 ? -15.547 28.969 -1.021 1 98.81 188 GLY A C 1
ATOM 1462 O O . GLY A 1 188 ? -15.68 29.203 -2.225 1 98.81 188 GLY A O 1
ATOM 1463 N N . VAL A 1 189 ? -14.836 27.938 -0.572 1 98.88 189 VAL A N 1
ATOM 1464 C CA . VAL A 1 189 ? -14.18 26.984 -1.464 1 98.88 189 VAL A CA 1
ATOM 1465 C C . VAL A 1 189 ? -15.219 26.281 -2.326 1 98.88 189 VAL A C 1
ATOM 1467 O O . VAL A 1 189 ? -15.062 26.188 -3.545 1 98.88 189 VAL A O 1
ATOM 1470 N N . ALA A 1 190 ? -16.297 25.781 -1.694 1 98.88 190 ALA A N 1
ATOM 1471 C CA . ALA A 1 190 ? -17.344 25.031 -2.402 1 98.88 190 ALA A CA 1
ATOM 1472 C C . ALA A 1 190 ? -18.016 25.906 -3.453 1 98.88 190 ALA A C 1
ATOM 1474 O O . ALA A 1 190 ? -18.266 25.469 -4.574 1 98.88 190 ALA A O 1
ATOM 1475 N N . GLU A 1 191 ? -18.281 27.125 -3.074 1 98.75 191 GLU A N 1
ATOM 1476 C CA . GLU A 1 191 ? -18.922 28.062 -3.994 1 98.75 191 GLU A CA 1
ATOM 1477 C C . GLU A 1 191 ? -18.031 28.344 -5.207 1 98.75 191 GLU A C 1
ATOM 1479 O O . GLU A 1 191 ? -18.5 28.312 -6.344 1 98.75 191 GLU A O 1
ATOM 1484 N N . LEU A 1 192 ? -16.812 28.688 -4.977 1 98.81 192 LEU A N 1
ATOM 1485 C CA . LEU A 1 192 ? -15.867 28.953 -6.059 1 98.81 192 LEU A CA 1
ATOM 1486 C C . LEU A 1 192 ? -15.695 27.734 -6.945 1 98.81 192 LEU A C 1
ATOM 1488 O O . LEU A 1 192 ? -15.648 27.844 -8.172 1 98.81 192 LEU A O 1
ATOM 1492 N N . ALA A 1 193 ? -15.57 26.547 -6.305 1 98.75 193 ALA A N 1
ATOM 1493 C CA . ALA A 1 193 ? -15.391 25.297 -7.059 1 98.75 193 ALA A CA 1
ATOM 1494 C C . ALA A 1 193 ? -16.562 25.062 -8.008 1 98.75 193 ALA A C 1
ATOM 1496 O O . ALA A 1 193 ? -16.375 24.719 -9.172 1 98.75 193 ALA A O 1
ATOM 1497 N N . ARG A 1 194 ? -17.828 25.281 -7.52 1 98.25 194 ARG A N 1
ATOM 1498 C CA . ARG A 1 194 ? -19.016 25.156 -8.352 1 98.25 194 ARG A CA 1
ATOM 1499 C C . ARG A 1 194 ? -19.016 26.172 -9.492 1 98.25 194 ARG A C 1
ATOM 1501 O O . ARG A 1 194 ? -19.281 25.812 -10.641 1 98.25 194 ARG A O 1
ATOM 1508 N N . ARG A 1 195 ? -18.703 27.328 -9.164 1 97.81 195 ARG A N 1
ATOM 1509 C CA . ARG A 1 195 ? -18.734 28.422 -10.125 1 97.81 195 ARG A CA 1
ATOM 1510 C C . ARG A 1 195 ? -17.766 28.188 -11.281 1 97.81 195 ARG A C 1
ATOM 1512 O O . ARG A 1 195 ? -18.078 28.469 -12.438 1 97.81 195 ARG A O 1
ATOM 1519 N N . PHE A 1 196 ? -16.609 27.609 -11.039 1 97.31 196 PHE A N 1
ATOM 1520 C CA . PHE A 1 196 ? -15.562 27.484 -12.047 1 97.31 196 PHE A CA 1
ATOM 1521 C C . PHE A 1 196 ? -15.484 26.062 -12.57 1 97.31 196 PHE A C 1
ATOM 1523 O O . PHE A 1 196 ? -14.648 25.75 -13.422 1 97.31 196 PHE A O 1
ATOM 1530 N N . GLY A 1 197 ? -16.328 25.156 -12.062 1 97 197 GLY A N 1
ATOM 1531 C CA . GLY A 1 197 ? -16.312 23.766 -12.508 1 97 197 GLY A CA 1
ATOM 1532 C C . GLY A 1 197 ? -15.062 23.031 -12.07 1 97 197 GLY A C 1
ATOM 1533 O O . GLY A 1 197 ? -14.5 22.25 -12.836 1 97 197 GLY A O 1
ATOM 1534 N N . VAL A 1 198 ? -14.562 23.297 -10.883 1 98.25 198 VAL A N 1
ATOM 1535 C CA . VAL A 1 198 ? -13.391 22.641 -10.305 1 98.25 198 VAL A CA 1
ATOM 1536 C C . VAL A 1 198 ? -13.836 21.547 -9.344 1 98.25 198 VAL A C 1
ATOM 1538 O O . VAL A 1 198 ? -14.75 21.75 -8.539 1 98.25 198 VAL A O 1
ATOM 1541 N N . ARG A 1 199 ? -13.273 20.359 -9.438 1 98.69 199 ARG A N 1
ATOM 1542 C CA . ARG A 1 199 ? -13.594 19.234 -8.547 1 98.69 199 ARG A CA 1
ATOM 1543 C C . ARG A 1 199 ? -12.633 19.203 -7.363 1 98.69 199 ARG A C 1
ATOM 1545 O O . ARG A 1 199 ? -11.414 19.219 -7.543 1 98.69 199 ARG A O 1
ATOM 1552 N N . VAL A 1 200 ? -13.203 19.109 -6.152 1 98.94 200 VAL A N 1
ATOM 1553 C CA . VAL A 1 200 ? -12.391 19.203 -4.945 1 98.94 200 VAL A CA 1
ATOM 1554 C C . VAL A 1 200 ? -12.148 17.797 -4.387 1 98.94 200 VAL A C 1
ATOM 1556 O O . VAL A 1 200 ? -13.07 16.969 -4.34 1 98.94 200 VAL A O 1
ATOM 1559 N N . ILE A 1 201 ? -10.945 17.484 -4.051 1 98.94 201 ILE A N 1
ATOM 1560 C CA . ILE A 1 201 ? -10.547 16.328 -3.246 1 98.94 201 ILE A CA 1
ATOM 1561 C C . ILE A 1 201 ? -9.969 16.812 -1.915 1 98.94 201 ILE A C 1
ATOM 1563 O O . ILE A 1 201 ? -8.938 17.5 -1.887 1 98.94 201 ILE A O 1
ATOM 1567 N N . SER A 1 202 ? -10.586 16.484 -0.854 1 98.94 202 SER A N 1
ATOM 1568 C CA . SER A 1 202 ? -10.188 16.953 0.468 1 98.94 202 SER A CA 1
ATOM 1569 C C . SER A 1 202 ? -9.414 15.875 1.23 1 98.94 202 SER A C 1
ATOM 1571 O O . SER A 1 202 ? -9.961 14.812 1.534 1 98.94 202 SER A O 1
ATOM 1573 N N . ASP A 1 203 ? -8.156 16.125 1.461 1 98.94 203 ASP A N 1
ATOM 1574 C CA . ASP A 1 203 ? -7.375 15.289 2.369 1 98.94 203 ASP A CA 1
ATOM 1575 C C . ASP A 1 203 ? -7.68 15.633 3.826 1 98.94 203 ASP A C 1
ATOM 1577 O O . ASP A 1 203 ? -7.293 16.688 4.316 1 98.94 203 ASP A O 1
ATOM 1581 N N . GLU A 1 204 ? -8.281 14.711 4.512 1 98.88 204 GLU A N 1
ATOM 1582 C CA . GLU A 1 204 ? -8.742 15.008 5.867 1 98.88 204 GLU A CA 1
ATOM 1583 C C . GLU A 1 204 ? -8.102 14.062 6.883 1 98.88 204 GLU A C 1
ATOM 1585 O O . GLU A 1 204 ? -8.711 13.742 7.902 1 98.88 204 GLU A O 1
ATOM 1590 N N . ILE A 1 205 ? -6.898 13.648 6.613 1 98.75 205 ILE A N 1
ATOM 1591 C CA . ILE A 1 205 ? -6.172 12.664 7.41 1 98.75 205 ILE A CA 1
ATOM 1592 C C . ILE A 1 205 ? -5.914 13.227 8.805 1 98.75 205 ILE A C 1
ATOM 1594 O O . ILE A 1 205 ? -5.805 12.469 9.773 1 98.75 205 ILE A O 1
ATOM 1598 N N . HIS A 1 206 ? -5.832 14.57 8.992 1 98.88 206 HIS A N 1
ATOM 1599 C CA . HIS A 1 206 ? -5.539 15.195 10.281 1 98.88 206 HIS A CA 1
ATOM 1600 C C . HIS A 1 206 ? -6.816 15.578 11.016 1 98.88 206 HIS A C 1
ATOM 1602 O O . HIS A 1 206 ? -6.766 16.188 12.086 1 98.88 206 HIS A O 1
ATOM 1608 N N . ALA A 1 207 ? -7.949 15.219 10.477 1 98.81 207 ALA A N 1
ATOM 1609 C CA . ALA A 1 207 ? -9.25 15.602 11.016 1 98.81 207 ALA A CA 1
ATOM 1610 C C . ALA A 1 207 ? -9.375 15.203 12.484 1 98.81 207 ALA A C 1
ATOM 1612 O O . ALA A 1 207 ? -9.922 15.961 13.289 1 98.81 207 ALA A O 1
ATOM 1613 N N . PRO A 1 208 ? -8.828 14.07 12.938 1 98.81 208 PRO A N 1
ATOM 1614 C CA . PRO A 1 208 ? -8.977 13.711 14.352 1 98.81 208 PRO A CA 1
ATOM 1615 C C . PRO A 1 208 ? -8.117 14.57 15.273 1 98.81 208 PRO A C 1
ATOM 1617 O O . PRO A 1 208 ? -8.289 14.531 16.5 1 98.81 208 PRO A O 1
ATOM 1620 N N . LEU A 1 209 ? -7.219 15.336 14.703 1 98.88 209 LEU A N 1
ATOM 1621 C CA . LEU A 1 209 ? -6.215 16.047 15.492 1 98.88 209 LEU A CA 1
ATOM 1622 C C . LEU A 1 209 ? -6.531 17.531 15.555 1 98.88 209 LEU A C 1
ATOM 1624 O O . LEU A 1 209 ? -5.707 18.359 15.156 1 98.88 209 LEU A O 1
ATOM 1628 N N . VAL A 1 210 ? -7.676 17.875 16.016 1 98.81 210 VAL A N 1
ATOM 1629 C CA . VAL A 1 210 ? -8.086 19.25 16.219 1 98.81 210 VAL A CA 1
ATOM 1630 C C . VAL A 1 210 ? -7.977 19.609 17.703 1 98.81 210 VAL A C 1
ATOM 1632 O O . VAL A 1 210 ? -8.445 18.859 18.562 1 98.81 210 VAL A O 1
ATOM 1635 N N . LEU A 1 211 ? -7.355 20.672 17.984 1 98.38 211 LEU A N 1
ATOM 1636 C CA . LEU A 1 211 ? -7.062 21.094 19.359 1 98.38 211 LEU A CA 1
ATOM 1637 C C . LEU A 1 211 ? -8.117 22.078 19.859 1 98.38 211 LEU A C 1
ATOM 1639 O O . LEU A 1 211 ? -8.977 22.516 19.094 1 98.38 211 LEU A O 1
ATOM 1643 N N . SER A 1 212 ? -8.047 22.391 21.172 1 96.44 212 SER A N 1
ATOM 1644 C CA . SER A 1 212 ? -9.031 23.281 21.797 1 96.44 212 SER A CA 1
ATOM 1645 C C . SER A 1 212 ? -9.078 24.641 21.094 1 96.44 212 SER A C 1
ATOM 1647 O O . SER A 1 212 ? -8.039 25.172 20.719 1 96.44 212 SER A O 1
ATOM 1649 N N . GLY A 1 213 ? -10.234 25.109 20.859 1 96.19 213 GLY A N 1
ATOM 1650 C CA . GLY A 1 213 ? -10.414 26.406 20.234 1 96.19 213 GLY A CA 1
ATOM 1651 C C . GLY A 1 213 ? -10.812 26.312 18.781 1 96.19 213 GLY A C 1
ATOM 1652 O O . GLY A 1 213 ? -11.18 27.328 18.172 1 96.19 213 GLY A O 1
ATOM 1653 N N . ALA A 1 214 ? -10.758 25.141 18.219 1 97.62 214 ALA A N 1
ATOM 1654 C CA . ALA A 1 214 ? -11.133 24.938 16.828 1 97.62 214 ALA A CA 1
ATOM 1655 C C . ALA A 1 214 ? -12.078 23.75 16.688 1 97.62 214 ALA A C 1
ATOM 1657 O O . ALA A 1 214 ? -12.203 22.938 17.609 1 97.62 214 ALA A O 1
ATOM 1658 N N . ARG A 1 215 ? -12.742 23.75 15.578 1 97.81 215 ARG A N 1
ATOM 1659 C CA . ARG A 1 215 ? -13.664 22.656 15.266 1 97.81 215 ARG A CA 1
ATOM 1660 C C . ARG A 1 215 ? -13.492 22.188 13.828 1 97.81 215 ARG A C 1
ATOM 1662 O O . ARG A 1 215 ? -13.508 22.984 12.898 1 97.81 215 ARG A O 1
ATOM 1669 N N . PHE A 1 216 ? -13.367 20.875 13.703 1 98.69 216 PHE A N 1
ATOM 1670 C CA . PHE A 1 216 ? -13.25 20.312 12.359 1 98.69 216 PHE A CA 1
ATOM 1671 C C . PHE A 1 216 ? -14.602 20.312 11.656 1 98.69 216 PHE A C 1
ATOM 1673 O O . PHE A 1 216 ? -15.625 20.016 12.273 1 98.69 216 PHE A O 1
ATOM 1680 N N . THR A 1 217 ? -14.586 20.688 10.414 1 98.69 217 THR A N 1
ATOM 1681 C CA . THR A 1 217 ? -15.742 20.594 9.523 1 98.69 217 THR A CA 1
ATOM 1682 C C . THR A 1 217 ? -15.422 19.719 8.32 1 98.69 217 THR A C 1
ATOM 1684 O O . THR A 1 217 ? -14.594 20.094 7.48 1 98.69 217 THR A O 1
ATOM 1687 N N . PRO A 1 218 ? -16.109 18.516 8.25 1 98.75 218 PRO A N 1
ATOM 1688 C CA . PRO A 1 218 ? -15.906 17.719 7.031 1 98.75 218 PRO A CA 1
ATOM 1689 C C . PRO A 1 218 ? -16.312 18.484 5.766 1 98.75 218 PRO A C 1
ATOM 1691 O O . PRO A 1 218 ? -17.406 19.047 5.707 1 98.75 218 PRO A O 1
ATOM 1694 N N . TYR A 1 219 ? -15.477 18.453 4.77 1 98.88 219 TYR A N 1
ATOM 1695 C CA . TYR A 1 219 ? -15.742 19.219 3.561 1 98.88 219 TYR A CA 1
ATOM 1696 C C . TYR A 1 219 ? -17.047 18.781 2.908 1 98.88 219 TYR A C 1
ATOM 1698 O O . TYR A 1 219 ? -17.844 19.609 2.451 1 98.88 219 TYR A O 1
ATOM 1706 N N . LEU A 1 220 ? -17.297 17.469 2.92 1 98.81 220 LEU A N 1
ATOM 1707 C CA . LEU A 1 220 ? -18.453 16.922 2.232 1 98.81 220 LEU A CA 1
ATOM 1708 C C . LEU A 1 220 ? -19.734 17.25 2.979 1 98.81 220 LEU A C 1
ATOM 1710 O O . LEU A 1 220 ? -20.844 17 2.477 1 98.81 220 LEU A O 1
ATOM 1714 N N . SER A 1 221 ? -19.641 17.844 4.152 1 98.19 221 SER A N 1
ATOM 1715 C CA . SER A 1 221 ? -20.828 18.281 4.871 1 98.19 221 SER A CA 1
ATOM 1716 C C . SER A 1 221 ? -21.219 19.703 4.469 1 98.19 221 SER A C 1
ATOM 1718 O O . SER A 1 221 ? -22.281 20.188 4.848 1 98.19 221 SER A O 1
ATOM 1720 N N . ILE A 1 222 ? -20.438 20.422 3.689 1 98.31 222 ILE A N 1
ATOM 1721 C CA . ILE A 1 222 ? -20.672 21.781 3.244 1 98.31 222 ILE A CA 1
ATOM 1722 C C . ILE A 1 222 ? -21.609 21.781 2.043 1 98.31 222 ILE A C 1
ATOM 1724 O O . ILE A 1 222 ? -21.359 21.094 1.048 1 98.31 222 ILE A O 1
ATOM 1728 N N . PRO A 1 223 ? -22.734 22.562 2.109 1 97.75 223 PRO A N 1
ATOM 1729 C CA . PRO A 1 223 ? -23.547 22.688 0.9 1 97.75 223 PRO A CA 1
ATOM 1730 C C . PRO A 1 223 ? -22.734 23.141 -0.313 1 97.75 223 PRO A C 1
ATOM 1732 O O . PRO A 1 223 ? -21.938 24.078 -0.213 1 97.75 223 PRO A O 1
ATOM 1735 N N . GLY A 1 224 ? -22.922 22.422 -1.379 1 98.06 224 GLY A N 1
ATOM 1736 C CA . GLY A 1 224 ? -22.188 22.734 -2.594 1 98.06 224 GLY A CA 1
ATOM 1737 C C . GLY A 1 224 ? -21.016 21.812 -2.836 1 98.06 224 GLY A C 1
ATOM 1738 O O . GLY A 1 224 ? -20.469 21.766 -3.939 1 98.06 224 GLY A O 1
ATOM 1739 N N . ALA A 1 225 ? -20.672 20.984 -1.852 1 98.62 225 ALA A N 1
ATOM 1740 C CA . ALA A 1 225 ? -19.5 20.109 -1.96 1 98.62 225 ALA A CA 1
ATOM 1741 C C . ALA A 1 225 ? -19.906 18.703 -2.396 1 98.62 225 ALA A C 1
ATOM 1743 O O . ALA A 1 225 ? -19.109 17.766 -2.326 1 98.62 225 ALA A O 1
ATOM 1744 N N . GLU A 1 226 ? -21.141 18.5 -2.904 1 98.5 226 GLU A N 1
ATOM 1745 C CA . GLU A 1 226 ? -21.703 17.172 -3.154 1 98.5 226 GLU A CA 1
ATOM 1746 C C . GLU A 1 226 ? -20.953 16.453 -4.27 1 98.5 226 GLU A C 1
ATOM 1748 O O . GLU A 1 226 ? -21.031 15.227 -4.387 1 98.5 226 GLU A O 1
ATOM 1753 N N . ASN A 1 227 ? -20.25 17.156 -5.113 1 98.69 227 ASN A N 1
ATOM 1754 C CA . ASN A 1 227 ? -19.547 16.516 -6.215 1 98.69 227 ASN A CA 1
ATOM 1755 C C . ASN A 1 227 ? -18.062 16.312 -5.891 1 98.69 227 ASN A C 1
ATOM 1757 O O . ASN A 1 227 ? -17.266 16.047 -6.781 1 98.69 227 ASN A O 1
ATOM 1761 N N . ALA A 1 228 ? -17.719 16.516 -4.641 1 98.88 228 ALA A N 1
ATOM 1762 C CA . ALA A 1 228 ? -16.328 16.406 -4.191 1 98.88 228 ALA A CA 1
ATOM 1763 C C . ALA A 1 228 ? -16.047 15.023 -3.617 1 98.88 228 ALA A C 1
ATOM 1765 O O . ALA A 1 228 ? -16.922 14.156 -3.609 1 98.88 228 ALA A O 1
ATOM 1766 N N . PHE A 1 229 ? -14.781 14.805 -3.264 1 98.94 229 PHE A N 1
ATOM 1767 C CA . PHE A 1 229 ? -14.305 13.617 -2.561 1 98.94 229 PHE A CA 1
ATOM 1768 C C . PHE A 1 229 ? -13.562 14.008 -1.285 1 98.94 229 PHE A C 1
ATOM 1770 O O . PHE A 1 229 ? -13.094 15.141 -1.155 1 98.94 229 PHE A O 1
ATOM 1777 N N . ALA A 1 230 ? -13.508 13.109 -0.376 1 98.94 230 ALA A N 1
ATOM 1778 C CA . ALA A 1 230 ? -12.672 13.234 0.811 1 98.94 230 ALA A CA 1
ATOM 1779 C C . ALA A 1 230 ? -11.906 11.938 1.081 1 98.94 230 ALA A C 1
ATOM 1781 O O . ALA A 1 230 ? -12.328 10.859 0.647 1 98.94 230 ALA A O 1
ATOM 1782 N N . LEU A 1 231 ? -10.781 12.047 1.698 1 98.88 231 LEU A N 1
ATOM 1783 C CA . LEU A 1 231 ? -9.992 10.898 2.131 1 98.88 231 LEU A CA 1
ATOM 1784 C C . LEU A 1 231 ? -9.711 10.969 3.629 1 98.88 231 LEU A C 1
ATOM 1786 O O . LEU A 1 231 ? -9.43 12.039 4.164 1 98.88 231 LEU A O 1
ATOM 1790 N N . MET A 1 232 ? -9.781 9.805 4.281 1 98.75 232 MET A N 1
ATOM 1791 C CA . MET A 1 232 ? -9.531 9.711 5.715 1 98.75 232 MET A CA 1
ATOM 1792 C C . MET A 1 232 ? -8.703 8.469 6.039 1 98.75 232 MET A C 1
ATOM 1794 O O . MET A 1 232 ? -8.766 7.473 5.312 1 98.75 232 MET A O 1
ATOM 1798 N N . SER A 1 233 ? -7.98 8.523 7.059 1 98.75 233 SER A N 1
ATOM 1799 C CA . SER A 1 233 ? -7.164 7.441 7.605 1 98.75 233 SER A CA 1
ATOM 1800 C C . SER A 1 233 ? -6.867 7.66 9.086 1 98.75 233 SER A C 1
ATOM 1802 O O . SER A 1 233 ? -6.941 8.789 9.578 1 98.75 233 SER A O 1
ATOM 1804 N N . ALA A 1 234 ? -6.547 6.625 9.797 1 98.75 234 ALA A N 1
ATOM 1805 C CA . ALA A 1 234 ? -6.188 6.727 11.211 1 98.75 234 ALA A CA 1
ATOM 1806 C C . ALA A 1 234 ? -4.68 6.887 11.391 1 98.75 234 ALA A C 1
ATOM 1808 O O . ALA A 1 234 ? -4.184 6.957 12.516 1 98.75 234 ALA A O 1
ATOM 1809 N N . THR A 1 235 ? -3.924 6.984 10.312 1 98.31 235 THR A N 1
ATOM 1810 C CA . THR A 1 235 ? -2.469 6.91 10.359 1 98.31 235 THR A CA 1
ATOM 1811 C C . THR A 1 235 ? -1.895 8.031 11.219 1 98.31 235 THR A C 1
ATOM 1813 O O . THR A 1 235 ? -0.905 7.832 11.93 1 98.31 235 THR A O 1
ATOM 1816 N N . LYS A 1 236 ? -2.541 9.242 11.148 1 98.75 236 LYS A N 1
ATOM 1817 C CA . LYS A 1 236 ? -1.995 10.367 11.906 1 98.75 236 LYS A CA 1
ATOM 1818 C C . LYS A 1 236 ? -2.613 10.445 13.297 1 98.75 236 LYS A C 1
ATOM 1820 O O . LYS A 1 236 ? -1.899 10.562 14.297 1 98.75 236 LYS A O 1
ATOM 1825 N N . GLY A 1 237 ? -3.871 10.242 13.398 1 98.75 237 GLY A N 1
ATOM 1826 C CA . GLY A 1 237 ? -4.566 10.352 14.672 1 98.75 237 GLY A CA 1
ATOM 1827 C C . GLY A 1 237 ? -4.152 9.297 15.672 1 98.75 237 GLY A C 1
ATOM 1828 O O . GLY A 1 237 ? -4.164 9.539 16.875 1 98.75 237 GLY A O 1
ATOM 1829 N N . TRP A 1 238 ? -3.756 8.133 15.25 1 98.75 238 TRP A N 1
ATOM 1830 C CA . TRP A 1 238 ? -3.463 7.027 16.156 1 98.75 238 TRP A CA 1
ATOM 1831 C C . TRP A 1 238 ? -2.088 6.434 15.867 1 98.75 238 TRP A C 1
ATOM 1833 O O . TRP A 1 238 ? -1.794 5.305 16.266 1 98.75 238 TRP A O 1
ATOM 1843 N N . ASN A 1 239 ? -1.266 7.172 15.125 1 98.31 239 ASN A N 1
ATOM 1844 C CA . ASN A 1 239 ? 0.12 6.793 14.867 1 98.31 239 ASN A CA 1
ATOM 1845 C C . ASN A 1 239 ? 0.21 5.43 14.188 1 98.31 239 ASN A C 1
ATOM 1847 O O . ASN A 1 239 ? 0.921 4.539 14.664 1 98.31 239 ASN A O 1
ATOM 1851 N N . LEU A 1 240 ? -0.435 5.277 13.008 1 98.44 240 LEU A N 1
ATOM 1852 C CA . LEU A 1 240 ? -0.533 3.988 12.336 1 98.44 240 LEU A CA 1
ATOM 1853 C C . LEU A 1 240 ? 0.069 4.055 10.938 1 98.44 240 LEU A C 1
ATOM 1855 O O . LEU A 1 240 ? -0.355 3.324 10.039 1 98.44 240 LEU A O 1
ATOM 1859 N N . CYS A 1 241 ? 1.022 4.926 10.672 1 95.62 241 CYS A N 1
ATOM 1860 C CA . CYS A 1 241 ? 1.555 5.098 9.32 1 95.62 241 CYS A CA 1
ATOM 1861 C C . CYS A 1 241 ? 2.189 3.805 8.82 1 95.62 241 CYS A C 1
ATOM 1863 O O . CYS A 1 241 ? 2.271 3.578 7.609 1 95.62 241 CYS A O 1
ATOM 1865 N N . GLY A 1 242 ? 2.643 2.9 9.734 1 96.44 242 GLY A N 1
ATOM 1866 C CA . GLY A 1 242 ? 3.252 1.636 9.352 1 96.44 242 GLY A CA 1
ATOM 1867 C C . GLY A 1 242 ? 2.236 0.556 9.031 1 96.44 242 GLY A C 1
ATOM 1868 O O . GLY A 1 242 ? 2.605 -0.565 8.672 1 96.44 242 GLY A O 1
ATOM 1869 N N . LEU A 1 243 ? 0.961 0.771 9.18 1 97.5 243 LEU A N 1
ATOM 1870 C CA . LEU A 1 243 ? -0.173 -0.075 8.828 1 97.5 243 LEU A CA 1
ATOM 1871 C C . LEU A 1 243 ? -1.081 0.625 7.82 1 97.5 243 LEU A C 1
ATOM 1873 O O . LEU A 1 243 ? -2.068 1.256 8.203 1 97.5 243 LEU A O 1
ATOM 1877 N N . LYS A 1 244 ? -0.862 0.375 6.543 1 96.94 244 LYS A N 1
ATOM 1878 C CA . LYS A 1 244 ? -1.357 1.229 5.465 1 96.94 244 LYS A CA 1
ATOM 1879 C C . LYS A 1 244 ? -2.818 0.921 5.148 1 96.94 244 LYS A C 1
ATOM 1881 O O . LYS A 1 244 ? -3.152 -0.202 4.766 1 96.94 244 LYS A O 1
ATOM 1886 N N . ALA A 1 245 ? -3.643 1.929 5.238 1 98.25 245 ALA A N 1
ATOM 1887 C CA . ALA A 1 245 ? -5.043 1.868 4.82 1 98.25 245 ALA A CA 1
ATOM 1888 C C . ALA A 1 245 ? -5.676 3.256 4.828 1 98.25 245 ALA A C 1
ATOM 1890 O O . ALA A 1 245 ? -5.305 4.109 5.637 1 98.25 245 ALA A O 1
ATOM 1891 N N . ALA A 1 246 ? -6.574 3.479 3.922 1 98.69 246 ALA A N 1
ATOM 1892 C CA . ALA A 1 246 ? -7.371 4.703 3.895 1 98.69 246 ALA A CA 1
ATOM 1893 C C . ALA A 1 246 ? -8.734 4.461 3.254 1 98.69 246 ALA A C 1
ATOM 1895 O O . ALA A 1 246 ? -8.977 3.395 2.682 1 98.69 246 ALA A O 1
ATOM 1896 N N . ILE A 1 247 ? -9.648 5.41 3.426 1 98.81 247 ILE A N 1
ATOM 1897 C CA . ILE A 1 247 ? -10.977 5.379 2.822 1 98.81 247 ILE A CA 1
ATOM 1898 C C . ILE A 1 247 ? -11.172 6.617 1.949 1 98.81 247 ILE A C 1
ATOM 1900 O O . ILE A 1 247 ? -10.898 7.738 2.383 1 98.81 247 ILE A O 1
ATOM 1904 N N . ALA A 1 248 ? -11.547 6.359 0.724 1 98.81 248 ALA A N 1
ATOM 1905 C CA . ALA A 1 248 ? -12.078 7.422 -0.12 1 98.81 248 ALA A CA 1
ATOM 1906 C C . ALA A 1 248 ? -13.586 7.566 0.068 1 98.81 248 ALA A C 1
ATOM 1908 O O . ALA A 1 248 ? -14.312 6.57 0.144 1 98.81 248 ALA A O 1
ATOM 1909 N N . ILE A 1 249 ? -14.039 8.758 0.198 1 98.88 249 ILE A N 1
ATOM 1910 C CA . ILE A 1 249 ? -15.445 9.062 0.405 1 98.88 249 ILE A CA 1
ATOM 1911 C C . ILE A 1 249 ? -15.945 9.984 -0.709 1 98.88 249 ILE A C 1
ATOM 1913 O O . ILE A 1 249 ? -15.336 11.023 -0.981 1 98.88 249 ILE A O 1
ATOM 1917 N N . ALA A 1 250 ? -17.047 9.633 -1.324 1 98.88 250 ALA A N 1
ATOM 1918 C CA . ALA A 1 250 ? -17.625 10.453 -2.381 1 98.88 250 ALA A CA 1
ATOM 1919 C C . ALA A 1 250 ? -18.828 11.234 -1.86 1 98.88 250 ALA A C 1
ATOM 1921 O O . ALA A 1 250 ? -19.641 10.711 -1.092 1 98.88 250 ALA A O 1
ATOM 1922 N N . GLY A 1 251 ? -18.922 12.516 -2.236 1 98.75 251 GLY A N 1
ATOM 1923 C CA . GLY A 1 251 ? -20.188 13.219 -2.078 1 98.75 251 GLY A CA 1
ATOM 1924 C C . GLY A 1 251 ? -21.312 12.609 -2.887 1 98.75 251 GLY A C 1
ATOM 1925 O O . GLY A 1 251 ? -21.078 11.75 -3.74 1 98.75 251 GLY A O 1
ATOM 1926 N N . ARG A 1 252 ? -22.484 13.016 -2.623 1 98.19 252 ARG A N 1
ATOM 1927 C CA . ARG A 1 252 ? -23.672 12.414 -3.211 1 98.19 252 ARG A CA 1
ATOM 1928 C C . ARG A 1 252 ? -23.625 12.484 -4.734 1 98.19 252 ARG A C 1
ATOM 1930 O O . ARG A 1 252 ? -24.062 11.555 -5.418 1 98.19 252 ARG A O 1
ATOM 1937 N N . GLU A 1 253 ? -23.094 13.523 -5.254 1 98.62 253 GLU A N 1
ATOM 1938 C CA . GLU A 1 253 ? -23.078 13.719 -6.699 1 98.62 253 GLU A CA 1
ATOM 1939 C C . GLU A 1 253 ? -21.844 13.062 -7.324 1 98.62 253 GLU A C 1
ATOM 1941 O O . GLU A 1 253 ? -21.719 13 -8.547 1 98.62 253 GLU A O 1
ATOM 1946 N N . ALA A 1 254 ? -20.922 12.57 -6.496 1 98.69 254 ALA A N 1
ATOM 1947 C CA . ALA A 1 254 ? -19.672 11.992 -7 1 98.69 254 ALA A CA 1
ATOM 1948 C C . ALA A 1 254 ? -19.672 10.469 -6.855 1 98.69 254 ALA A C 1
ATOM 1950 O O . ALA A 1 254 ? -18.688 9.805 -7.18 1 98.69 254 ALA A O 1
ATOM 1951 N N . ALA A 1 255 ? -20.781 9.914 -6.383 1 98.38 255 ALA A N 1
ATOM 1952 C CA . ALA A 1 255 ? -20.875 8.484 -6.102 1 98.38 255 ALA A CA 1
ATOM 1953 C C . ALA A 1 255 ? -20.609 7.66 -7.355 1 98.38 255 ALA A C 1
ATOM 1955 O O . ALA A 1 255 ? -19.906 6.641 -7.293 1 98.38 255 ALA A O 1
ATOM 1956 N N . ALA A 1 256 ? -21.188 8.094 -8.43 1 98.31 256 ALA A N 1
ATOM 1957 C CA . ALA A 1 256 ? -21 7.359 -9.68 1 98.31 256 ALA A CA 1
ATOM 1958 C C . ALA A 1 256 ? -19.547 7.371 -10.117 1 98.31 256 ALA A C 1
ATOM 1960 O O . ALA A 1 256 ? -19.047 6.391 -10.672 1 98.31 256 ALA A O 1
ATOM 1961 N N . ASP A 1 257 ? -18.875 8.508 -9.93 1 98.5 257 ASP A N 1
ATOM 1962 C CA . ASP A 1 257 ? -17.453 8.578 -10.227 1 98.5 257 ASP A CA 1
ATOM 1963 C C . ASP A 1 257 ? -16.656 7.551 -9.414 1 98.5 257 ASP A C 1
ATOM 1965 O O . ASP A 1 257 ? -15.844 6.812 -9.961 1 98.5 257 ASP A O 1
ATOM 1969 N N . LEU A 1 258 ? -16.953 7.492 -8.148 1 98.5 258 LEU A N 1
ATOM 1970 C CA . LEU A 1 258 ? -16.203 6.602 -7.27 1 98.5 258 LEU A CA 1
ATOM 1971 C C . LEU A 1 258 ? -16.422 5.145 -7.66 1 98.5 258 LEU A C 1
ATOM 1973 O O . LEU A 1 258 ? -15.508 4.324 -7.547 1 98.5 258 LEU A O 1
ATOM 1977 N N . ARG A 1 259 ? -17.547 4.809 -8.156 1 96.88 259 ARG A N 1
ATOM 1978 C CA . ARG A 1 259 ? -17.875 3.438 -8.539 1 96.88 259 ARG A CA 1
ATOM 1979 C C . ARG A 1 259 ? -17.016 2.979 -9.711 1 96.88 259 ARG A C 1
ATOM 1981 O O . ARG A 1 259 ? -16.875 1.778 -9.953 1 96.88 259 ARG A O 1
ATOM 1988 N N . ARG A 1 260 ? -16.453 3.922 -10.367 1 96.56 260 ARG A N 1
ATOM 1989 C CA . ARG A 1 260 ? -15.641 3.588 -11.531 1 96.56 260 ARG A CA 1
ATOM 1990 C C . ARG A 1 260 ? -14.219 3.225 -11.117 1 96.56 260 ARG A C 1
ATOM 1992 O O . ARG A 1 260 ? -13.406 2.828 -11.953 1 96.56 260 ARG A O 1
ATOM 1999 N N . ILE A 1 261 ? -13.93 3.367 -9.836 1 95.38 261 ILE A N 1
ATOM 2000 C CA . ILE A 1 261 ? -12.594 2.998 -9.375 1 95.38 261 ILE A CA 1
ATOM 2001 C C . ILE A 1 261 ? -12.32 1.534 -9.711 1 95.38 261 ILE A C 1
ATOM 2003 O O . ILE A 1 261 ? -13.156 0.665 -9.469 1 95.38 261 ILE A O 1
ATOM 2007 N N . PRO A 1 262 ? -11.156 1.257 -10.336 1 91.62 262 PRO A N 1
ATOM 2008 C CA . PRO A 1 262 ? -10.852 -0.134 -10.68 1 91.62 262 PRO A CA 1
ATOM 2009 C C . PRO A 1 262 ? -10.82 -1.047 -9.453 1 91.62 262 PRO A C 1
ATOM 2011 O O . PRO A 1 262 ? -10.328 -0.645 -8.391 1 91.62 262 PRO A O 1
ATOM 2014 N N . LYS A 1 263 ? -11.172 -2.289 -9.641 1 88 263 LYS A N 1
ATOM 2015 C CA . LYS A 1 263 ? -11.242 -3.268 -8.555 1 88 263 LYS A CA 1
ATOM 2016 C C . LYS A 1 263 ? -9.867 -3.521 -7.953 1 88 263 LYS A C 1
ATOM 2018 O O . LYS A 1 263 ? -9.75 -3.775 -6.75 1 88 263 LYS A O 1
ATOM 2023 N N . GLU A 1 264 ? -8.875 -3.393 -8.711 1 87.25 264 GLU A N 1
ATOM 2024 C CA . GLU A 1 264 ? -7.516 -3.719 -8.297 1 87.25 264 GLU A CA 1
ATOM 2025 C C . GLU A 1 264 ? -7.008 -2.732 -7.25 1 87.25 264 GLU A C 1
ATOM 2027 O O . GLU A 1 264 ? -6.051 -3.02 -6.527 1 87.25 264 GLU A O 1
ATOM 2032 N N . VAL A 1 265 ? -7.605 -1.582 -7.207 1 88.38 265 VAL A N 1
ATOM 2033 C CA . VAL A 1 265 ? -7.211 -0.585 -6.219 1 88.38 265 VAL A CA 1
ATOM 2034 C C . VAL A 1 265 ? -7.453 -1.127 -4.812 1 88.38 265 VAL A C 1
ATOM 2036 O O . VAL A 1 265 ? -6.68 -0.854 -3.893 1 88.38 265 VAL A O 1
ATOM 2039 N N . SER A 1 266 ? -8.422 -1.925 -4.684 1 89.31 266 SER A N 1
ATOM 2040 C CA . SER A 1 266 ? -8.781 -2.469 -3.375 1 89.31 266 SER A CA 1
ATOM 2041 C C . SER A 1 266 ? -7.777 -3.529 -2.928 1 89.31 266 SER A C 1
ATOM 2043 O O . SER A 1 266 ? -7.789 -3.951 -1.77 1 89.31 266 SER A O 1
ATOM 2045 N N . HIS A 1 267 ? -6.84 -3.904 -3.75 1 88.56 267 HIS A N 1
ATOM 2046 C CA . HIS A 1 267 ? -5.793 -4.852 -3.396 1 88.56 267 HIS A CA 1
ATOM 2047 C C . HIS A 1 267 ? -4.668 -4.172 -2.619 1 88.56 267 HIS A C 1
ATOM 2049 O O . HIS A 1 267 ? -3.848 -4.844 -1.992 1 88.56 267 HIS A O 1
A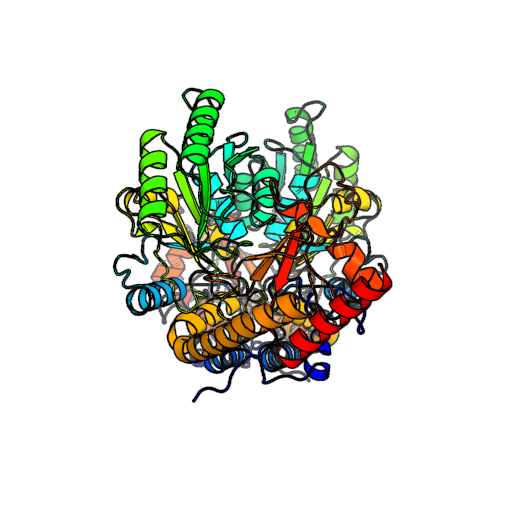TOM 2055 N N . GLY A 1 268 ? -4.691 -2.906 -2.602 1 90.75 268 GLY A N 1
ATOM 2056 C CA . GLY A 1 268 ? -3.557 -2.133 -2.125 1 90.75 268 GLY A CA 1
ATOM 2057 C C . GLY A 1 268 ? -3.498 -2.027 -0.614 1 90.75 268 GLY A C 1
ATOM 2058 O O . GLY A 1 268 ? -2.428 -2.172 -0.017 1 90.75 268 GLY A O 1
ATOM 2059 N N . PRO A 1 269 ? -4.609 -1.89 0.005 1 94.56 269 PRO A N 1
ATOM 2060 C CA . PRO A 1 269 ? -4.566 -1.72 1.459 1 94.56 269 PRO A CA 1
ATOM 2061 C C . PRO A 1 269 ? -4.109 -2.98 2.188 1 94.56 269 PRO A C 1
ATOM 2063 O O . PRO A 1 269 ? -4.367 -4.094 1.723 1 94.56 269 PRO A O 1
ATOM 2066 N N . SER A 1 270 ? -3.426 -2.717 3.301 1 96.19 270 SER A N 1
ATOM 2067 C CA . SER A 1 270 ? -3.064 -3.791 4.223 1 96.19 270 SER A CA 1
ATOM 2068 C C . SER A 1 270 ? -4.277 -4.273 5.012 1 96.19 270 SER A C 1
ATOM 2070 O O . SER A 1 270 ? -5.027 -3.465 5.559 1 96.19 270 SER A O 1
ATOM 2072 N N . HIS A 1 271 ? -4.473 -5.59 5.043 1 98.12 271 HIS A N 1
ATOM 2073 C CA . HIS A 1 271 ? -5.562 -6.113 5.859 1 98.12 271 HIS A CA 1
ATOM 2074 C C . HIS A 1 271 ? -5.336 -5.812 7.34 1 98.12 271 HIS A C 1
ATOM 2076 O O . HIS A 1 271 ? -6.277 -5.465 8.055 1 98.12 271 HIS A O 1
ATOM 2082 N N . LEU A 1 272 ? -4.105 -5.969 7.809 1 98.25 272 LEU A N 1
ATOM 2083 C CA . LEU A 1 272 ? -3.807 -5.59 9.188 1 98.25 272 LEU A CA 1
ATOM 2084 C C . LEU A 1 272 ? -4.031 -4.094 9.398 1 98.25 272 LEU A C 1
ATOM 2086 O O . LEU A 1 272 ? -4.418 -3.668 10.484 1 98.25 272 LEU A O 1
ATOM 2090 N N . GLY A 1 273 ? -3.709 -3.299 8.344 1 98.31 273 GLY A N 1
ATOM 2091 C CA . GLY A 1 273 ? -4.059 -1.888 8.398 1 98.31 273 GLY A CA 1
ATOM 2092 C C . GLY A 1 273 ? -5.547 -1.649 8.594 1 98.31 273 GLY A C 1
ATOM 2093 O O . GLY A 1 273 ? -5.945 -0.849 9.438 1 98.31 273 GLY A O 1
ATOM 2094 N N . ILE A 1 274 ? -6.379 -2.377 7.832 1 98.62 274 ILE A N 1
ATOM 2095 C CA . ILE A 1 274 ? -7.832 -2.246 7.934 1 98.62 274 ILE A CA 1
ATOM 2096 C C . ILE A 1 274 ? -8.281 -2.588 9.352 1 98.62 274 ILE A C 1
ATOM 2098 O O . ILE A 1 274 ? -9.102 -1.873 9.938 1 98.62 274 ILE A O 1
ATOM 2102 N N . ILE A 1 275 ? -7.742 -3.631 9.93 1 98.75 275 ILE A N 1
ATOM 2103 C CA . ILE A 1 275 ? -8.086 -4.07 11.273 1 98.75 275 ILE A CA 1
ATOM 2104 C C . ILE A 1 275 ? -7.695 -2.998 12.281 1 98.75 275 ILE A C 1
ATOM 2106 O O . ILE A 1 275 ? -8.5 -2.615 13.133 1 98.75 275 ILE A O 1
ATOM 2110 N N . ALA A 1 276 ? -6.504 -2.49 12.18 1 98.88 276 ALA A N 1
ATOM 2111 C CA . ALA A 1 276 ? -5.992 -1.49 13.109 1 98.88 276 ALA A CA 1
ATOM 2112 C C . ALA A 1 276 ? -6.781 -0.189 13.008 1 98.88 276 ALA A C 1
ATOM 2114 O O . ALA A 1 276 ? -7.145 0.405 14.031 1 98.88 276 ALA A O 1
ATOM 2115 N N . HIS A 1 277 ? -7.02 0.277 11.773 1 98.88 277 HIS A N 1
ATOM 2116 C CA . HIS A 1 277 ? -7.758 1.514 11.555 1 98.88 277 HIS A CA 1
ATOM 2117 C C . HIS A 1 277 ? -9.188 1.404 12.078 1 98.88 277 HIS A C 1
ATOM 2119 O O . HIS A 1 277 ? -9.703 2.348 12.688 1 98.88 277 HIS A O 1
ATOM 2125 N N . THR A 1 278 ? -9.797 0.239 11.797 1 98.88 278 THR A N 1
ATOM 2126 C CA . THR A 1 278 ? -11.141 0.003 12.297 1 98.88 278 THR A CA 1
ATOM 2127 C C . THR A 1 278 ? -11.188 0.109 13.812 1 98.88 278 THR A C 1
ATOM 2129 O O . THR A 1 278 ? -12.047 0.794 14.375 1 98.88 278 THR A O 1
ATOM 2132 N N . ALA A 1 279 ? -10.234 -0.542 14.477 1 98.88 279 ALA A N 1
ATOM 2133 C CA . ALA A 1 279 ? -10.164 -0.493 15.93 1 98.88 279 ALA A CA 1
ATOM 2134 C C . ALA A 1 279 ? -9.93 0.933 16.422 1 98.88 279 ALA A C 1
ATOM 2136 O O . ALA A 1 279 ? -10.523 1.361 17.422 1 98.88 279 ALA A O 1
ATOM 2137 N N . ALA A 1 280 ? -9.102 1.67 15.758 1 98.88 280 ALA A N 1
ATOM 2138 C CA . ALA A 1 280 ? -8.789 3.049 16.125 1 98.88 280 ALA A CA 1
ATOM 2139 C C . ALA A 1 280 ? -10.055 3.906 16.141 1 98.88 280 ALA A C 1
ATOM 2141 O O . ALA A 1 280 ? -10.352 4.566 17.141 1 98.88 280 ALA A O 1
ATOM 2142 N N . PHE A 1 281 ? -10.828 3.852 15.109 1 98.88 281 PHE A N 1
ATOM 2143 C CA . PHE A 1 281 ? -12.008 4.691 14.977 1 98.88 281 PHE A CA 1
ATOM 2144 C C . PHE A 1 281 ? -13.125 4.199 15.891 1 98.88 281 PHE A C 1
ATOM 2146 O O . PHE A 1 281 ? -13.93 4.992 16.391 1 98.88 281 PHE A O 1
ATOM 2153 N N . ARG A 1 282 ? -13.211 2.904 16.141 1 98.62 282 ARG A N 1
ATOM 2154 C CA . ARG A 1 282 ? -14.336 2.342 16.875 1 98.62 282 ARG A CA 1
ATOM 2155 C C . ARG A 1 282 ? -14.102 2.414 18.391 1 98.62 282 ARG A C 1
ATOM 2157 O O . ARG A 1 282 ? -15.031 2.686 19.156 1 98.62 282 ARG A O 1
ATOM 2164 N N . THR A 1 283 ? -12.852 2.152 18.797 1 98.31 283 THR A N 1
ATOM 2165 C CA . THR A 1 283 ? -12.641 1.947 20.234 1 98.31 283 THR A CA 1
ATOM 2166 C C . THR A 1 283 ? -11.445 2.758 20.719 1 98.31 283 THR A C 1
ATOM 2168 O O . THR A 1 283 ? -11.047 2.641 21.875 1 98.31 283 THR A O 1
ATOM 2171 N N . GLY A 1 284 ? -10.883 3.588 19.906 1 98.19 284 GLY A N 1
ATOM 2172 C CA . GLY A 1 284 ? -9.672 4.309 20.266 1 98.19 284 GLY A CA 1
ATOM 2173 C C . GLY A 1 284 ? -9.938 5.738 20.703 1 98.19 284 GLY A C 1
ATOM 2174 O O . GLY A 1 284 ? -9.008 6.527 20.875 1 98.19 284 GLY A O 1
ATOM 2175 N N . SER A 1 285 ? -11.219 6.148 20.938 1 97.88 285 SER A N 1
ATOM 2176 C CA . SER A 1 285 ? -11.578 7.543 21.156 1 97.88 285 SER A CA 1
ATOM 2177 C C . SER A 1 285 ? -11 8.055 22.469 1 97.88 285 SER A C 1
ATOM 2179 O O . SER A 1 285 ? -10.547 9.195 22.562 1 97.88 285 SER A O 1
ATOM 2181 N N . SER A 1 286 ? -11.023 7.254 23.547 1 97.88 286 SER A N 1
ATOM 2182 C CA . SER A 1 286 ? -10.492 7.695 24.844 1 97.88 286 SER A CA 1
ATOM 2183 C C . SER A 1 286 ? -8.992 7.961 24.75 1 97.88 286 SER A C 1
ATOM 2185 O O . SER A 1 286 ? -8.492 8.922 25.344 1 97.88 286 SER A O 1
ATOM 2187 N N . TRP A 1 287 ? -8.305 7.078 24.078 1 98.56 287 TRP A N 1
ATOM 2188 C CA . TRP A 1 287 ? -6.875 7.273 23.875 1 98.56 287 TRP A CA 1
ATOM 2189 C C . TRP A 1 287 ? -6.617 8.555 23.078 1 98.56 287 TRP A C 1
ATOM 2191 O O . TRP A 1 287 ? -5.711 9.32 23.406 1 98.56 287 TRP A O 1
ATOM 2201 N N . LEU A 1 288 ? -7.379 8.781 22.047 1 98.75 288 LEU A N 1
ATOM 2202 C CA . LEU A 1 288 ? -7.262 9.984 21.234 1 98.75 288 LEU A CA 1
ATOM 2203 C C . LEU A 1 288 ? -7.48 11.242 22.078 1 98.75 288 LEU A C 1
ATOM 2205 O O . LEU A 1 288 ? -6.75 12.227 21.938 1 98.75 288 LEU A O 1
ATOM 2209 N N . ASP A 1 289 ? -8.477 11.195 22.938 1 98.5 289 ASP A N 1
ATOM 2210 C CA . ASP A 1 289 ? -8.758 12.344 23.797 1 98.5 289 ASP A CA 1
ATOM 2211 C C . ASP A 1 289 ? -7.57 12.648 24.703 1 98.5 289 ASP A C 1
ATOM 2213 O O . ASP A 1 289 ? -7.227 13.812 24.922 1 98.5 289 ASP A O 1
ATOM 2217 N N . ALA A 1 290 ? -6.973 11.625 25.219 1 98.75 290 ALA A N 1
ATOM 2218 C CA . ALA A 1 290 ? -5.789 11.812 26.062 1 98.75 290 ALA A CA 1
ATOM 2219 C C . ALA A 1 290 ? -4.629 12.391 25.25 1 98.75 290 ALA A C 1
ATOM 2221 O O . ALA A 1 290 ? -3.881 13.234 25.734 1 98.75 290 ALA A O 1
ATOM 2222 N N . LEU A 1 291 ? -4.48 11.859 24.078 1 98.81 291 LEU A N 1
ATOM 2223 C CA . LEU A 1 291 ? -3.457 12.391 23.172 1 98.81 291 LEU A CA 1
ATOM 2224 C C . LEU A 1 291 ? -3.676 13.883 22.922 1 98.81 291 LEU A C 1
ATOM 2226 O O . LEU A 1 291 ? -2.732 14.672 23 1 98.81 291 LEU A O 1
ATOM 2230 N N . LEU A 1 292 ? -4.926 14.25 22.609 1 98.75 292 LEU A N 1
ATOM 2231 C CA . LEU A 1 292 ? -5.25 15.641 22.312 1 98.75 292 LEU A CA 1
ATOM 2232 C C . LEU A 1 292 ? -4.953 16.547 23.5 1 98.75 292 LEU A C 1
ATOM 2234 O O . LEU A 1 292 ? -4.469 17.656 23.344 1 98.75 292 LEU A O 1
ATOM 2238 N N . GLN A 1 293 ? -5.211 16.062 24.656 1 98.5 293 GLN A N 1
ATOM 2239 C CA . GLN A 1 293 ? -4.863 16.812 25.859 1 98.5 293 GLN A CA 1
ATOM 2240 C C . GLN A 1 293 ? -3.354 17 25.969 1 98.5 293 GLN A C 1
ATOM 2242 O O . GLN A 1 293 ? -2.883 18.078 26.344 1 98.5 293 GLN A O 1
ATOM 2247 N N . GLY A 1 294 ? -2.656 15.93 25.719 1 98.75 294 GLY A N 1
ATOM 2248 C CA . GLY A 1 294 ? -1.204 16.031 25.719 1 98.75 294 GLY A CA 1
ATOM 2249 C C . GLY A 1 294 ? -0.681 17 24.672 1 98.75 294 GLY A C 1
ATOM 2250 O O . GLY A 1 294 ? 0.25 17.766 24.938 1 98.75 294 GLY A O 1
ATOM 2251 N N . LEU A 1 295 ? -1.265 16.969 23.516 1 98.88 295 LEU A N 1
ATOM 2252 C CA . LEU A 1 295 ? -0.854 17.859 22.438 1 98.88 295 LEU A CA 1
ATOM 2253 C C . LEU A 1 295 ? -1.174 19.312 22.797 1 98.88 295 LEU A C 1
ATOM 2255 O O . LEU A 1 295 ? -0.425 20.219 22.438 1 98.88 295 LEU A O 1
ATOM 2259 N N . GLU A 1 296 ? -2.277 19.531 23.469 1 98.19 296 GLU A N 1
ATOM 2260 C CA . GLU A 1 296 ? -2.609 20.875 23.953 1 98.19 296 GLU A CA 1
ATOM 2261 C C . GLU A 1 296 ? -1.543 21.406 24.906 1 98.19 296 GLU A C 1
ATOM 2263 O O . GLU A 1 296 ? -1.126 22.562 24.797 1 98.19 296 GLU A O 1
ATOM 2268 N N . ALA A 1 297 ? -1.177 20.578 25.766 1 98.5 297 ALA A N 1
ATOM 2269 C CA . ALA A 1 297 ? -0.126 20.953 26.719 1 98.5 297 ALA A CA 1
ATOM 2270 C C . ALA A 1 297 ? 1.185 21.25 25.984 1 98.5 297 ALA A C 1
ATOM 2272 O O . ALA A 1 297 ? 1.881 22.203 26.312 1 98.5 297 ALA A O 1
ATOM 2273 N N . ASN A 1 298 ? 1.546 20.391 25.031 1 98.75 298 ASN A N 1
ATOM 2274 C CA . ASN A 1 298 ? 2.771 20.594 24.266 1 98.75 298 ASN A CA 1
ATOM 2275 C C . ASN A 1 298 ? 2.715 21.859 23.422 1 98.75 298 ASN A C 1
ATOM 2277 O O . ASN A 1 298 ? 3.729 22.531 23.25 1 98.75 298 ASN A O 1
ATOM 2281 N N . ARG A 1 299 ? 1.565 22.125 22.875 1 98.44 299 ARG A N 1
ATOM 2282 C CA . ARG A 1 299 ? 1.371 23.359 22.125 1 98.44 299 ARG A CA 1
ATOM 2283 C C . ARG A 1 299 ? 1.651 24.578 22.984 1 98.44 299 ARG A C 1
ATOM 2285 O O . ARG A 1 299 ? 2.316 25.516 22.531 1 98.44 299 ARG A O 1
ATOM 2292 N N . ALA A 1 300 ? 1.1 24.594 24.141 1 97.94 300 ALA A N 1
ATOM 2293 C CA . ALA A 1 300 ? 1.339 25.688 25.078 1 97.94 300 ALA A CA 1
ATOM 2294 C C . ALA A 1 300 ? 2.816 25.781 25.438 1 97.94 300 ALA A C 1
ATOM 2296 O O . ALA A 1 300 ? 3.391 26.875 25.469 1 97.94 300 ALA A O 1
ATOM 2297 N N . LEU A 1 301 ? 3.393 24.688 25.719 1 98.44 301 LEU A N 1
ATOM 2298 C CA . LEU A 1 301 ? 4.809 24.625 26.078 1 98.44 301 LEU A CA 1
ATOM 2299 C C . LEU A 1 301 ? 5.672 25.141 24.938 1 98.44 301 LEU A C 1
ATOM 2301 O O . LEU A 1 301 ? 6.637 25.875 25.156 1 98.44 301 LEU A O 1
ATOM 2305 N N . LEU A 1 302 ? 5.379 24.734 23.75 1 97.94 302 LEU A N 1
ATOM 2306 C CA . LEU A 1 302 ? 6.148 25.141 22.578 1 97.94 302 LEU A CA 1
ATOM 2307 C C . LEU A 1 302 ? 6.133 26.656 22.406 1 97.94 302 LEU A C 1
ATOM 2309 O O . LEU A 1 302 ? 7.156 27.25 22.062 1 97.94 302 LEU A O 1
ATOM 2313 N N . ARG A 1 303 ? 4.984 27.234 22.578 1 97 303 ARG A N 1
ATOM 2314 C CA . ARG A 1 303 ? 4.891 28.688 22.516 1 97 303 ARG A CA 1
ATOM 2315 C C . ARG A 1 303 ? 5.863 29.344 23.5 1 97 303 ARG A C 1
ATOM 2317 O O . ARG A 1 303 ? 6.598 30.25 23.125 1 97 303 ARG A O 1
ATOM 2324 N N . ASP A 1 304 ? 5.859 28.859 24.672 1 98 304 ASP A N 1
ATOM 2325 C CA . ASP A 1 304 ? 6.734 29.391 25.703 1 98 304 ASP A CA 1
ATOM 2326 C C . ASP A 1 304 ? 8.203 29.188 25.344 1 98 304 ASP A C 1
ATOM 2328 O O . ASP A 1 304 ? 9.031 30.078 25.516 1 98 304 ASP A O 1
ATOM 2332 N N . LEU A 1 305 ? 8.523 28.047 24.891 1 98.31 305 LEU A N 1
ATOM 2333 C CA . LEU A 1 305 ? 9.906 27.703 24.562 1 98.31 305 LEU A CA 1
ATOM 2334 C C . LEU A 1 305 ? 10.406 28.531 23.391 1 98.31 305 LEU A C 1
ATOM 2336 O O . LEU A 1 305 ? 11.562 28.969 23.375 1 98.31 305 LEU A O 1
ATOM 2340 N N . VAL A 1 306 ? 9.578 28.688 22.391 1 97.88 306 VAL A N 1
ATOM 2341 C CA . VAL A 1 306 ? 9.969 29.484 21.219 1 97.88 306 VAL A CA 1
ATOM 2342 C C . VAL A 1 306 ? 10.219 30.938 21.656 1 97.88 306 VAL A C 1
ATOM 2344 O O . VAL A 1 306 ? 11.219 31.547 21.25 1 97.88 306 VAL A O 1
ATOM 2347 N N . THR A 1 307 ? 9.375 31.453 22.453 1 96.5 307 THR A N 1
ATOM 2348 C CA . THR A 1 307 ? 9.516 32.812 22.953 1 96.5 307 THR A CA 1
ATOM 2349 C C . THR A 1 307 ? 10.812 32.969 23.75 1 96.5 307 THR A C 1
ATOM 2351 O O . THR A 1 307 ? 11.523 33.969 23.594 1 96.5 307 THR A O 1
ATOM 2354 N N . LYS A 1 308 ? 11.109 32.031 24.453 1 97.31 308 LYS A N 1
ATOM 2355 C CA . LYS A 1 308 ? 12.25 32.094 25.359 1 97.31 308 LYS A CA 1
ATOM 2356 C C . LYS A 1 308 ? 13.562 31.859 24.625 1 97.31 308 LYS A C 1
ATOM 2358 O O . LYS A 1 308 ? 14.547 32.562 24.828 1 97.31 308 LYS A O 1
ATOM 2363 N N . HIS A 1 309 ? 13.609 30.875 23.766 1 97.31 309 HIS A N 1
ATOM 2364 C CA . HIS A 1 309 ? 14.883 30.375 23.25 1 97.31 309 HIS A CA 1
ATOM 2365 C C . HIS A 1 309 ? 15.133 30.828 21.828 1 97.31 309 HIS A C 1
ATOM 2367 O O . HIS A 1 309 ? 16.281 30.812 21.359 1 97.31 309 HIS A O 1
ATOM 2373 N N . LEU A 1 310 ? 14.109 31.188 21.125 1 96.44 310 LEU A N 1
ATOM 2374 C CA . LEU A 1 310 ? 14.258 31.516 19.719 1 96.44 310 LEU A CA 1
ATOM 2375 C C . LEU A 1 310 ? 13.734 32.906 19.422 1 96.44 310 LEU A C 1
ATOM 2377 O O . LEU A 1 310 ? 12.859 33.094 18.562 1 96.44 310 LEU A O 1
ATOM 2381 N N . PRO A 1 311 ? 14.398 33.844 20 1 91.62 311 PRO A N 1
ATOM 2382 C CA . PRO A 1 311 ? 13.953 35.219 19.703 1 91.62 311 PRO A CA 1
ATOM 2383 C C . PRO A 1 311 ? 14.062 35.562 18.219 1 91.62 311 PRO A C 1
ATOM 2385 O O . PRO A 1 311 ? 15.055 35.188 17.578 1 91.62 311 PRO A O 1
ATOM 2388 N N . GLY A 1 312 ? 13 36.094 17.688 1 91.62 312 GLY A N 1
ATOM 2389 C CA . GLY A 1 312 ? 12.984 36.438 16.281 1 91.62 312 GLY A CA 1
ATOM 2390 C C . GLY A 1 312 ? 12.203 35.438 15.43 1 91.62 312 GLY A C 1
ATOM 2391 O O . GLY A 1 312 ? 11.836 35.75 14.289 1 91.62 312 GLY A O 1
ATOM 2392 N N . VAL A 1 313 ? 12.055 34.281 15.922 1 95.69 313 VAL A N 1
ATOM 2393 C CA . VAL A 1 313 ? 11.234 33.281 15.227 1 95.69 313 VAL A CA 1
ATOM 2394 C C . VAL A 1 313 ? 9.758 33.531 15.523 1 95.69 313 VAL A C 1
ATOM 2396 O O . VAL A 1 313 ? 9.367 33.719 16.672 1 95.69 313 VAL A O 1
ATOM 2399 N N . ARG A 1 314 ? 9.008 33.562 14.484 1 94.56 314 ARG A N 1
ATOM 2400 C CA . ARG A 1 314 ? 7.57 33.719 14.664 1 94.56 314 ARG A CA 1
ATOM 2401 C C . ARG A 1 314 ? 6.875 32.375 14.766 1 94.56 314 ARG A C 1
ATOM 2403 O O . ARG A 1 314 ? 7.062 31.5 13.906 1 94.56 314 ARG A O 1
ATOM 2410 N N . TYR A 1 315 ? 6.18 32.281 15.719 1 92.12 315 TYR A N 1
ATOM 2411 C CA . TYR A 1 315 ? 5.422 31.078 16.031 1 92.12 315 TYR A CA 1
ATOM 2412 C C . TYR A 1 315 ? 3.953 31.234 15.648 1 92.12 315 TYR A C 1
ATOM 2414 O O . TYR A 1 315 ? 3.281 32.156 16.125 1 92.12 315 TYR A O 1
ATOM 2422 N N . GLN A 1 316 ? 3.492 30.453 14.734 1 88.94 316 GLN A N 1
ATOM 2423 C CA . GLN A 1 316 ? 2.068 30.375 14.43 1 88.94 316 GLN A CA 1
ATOM 2424 C C . GLN A 1 316 ? 1.4 29.25 15.219 1 88.94 316 GLN A C 1
ATOM 2426 O O . GLN A 1 316 ? 1.701 28.078 15.016 1 88.94 316 GLN A O 1
ATOM 2431 N N . ARG A 1 317 ? 0.494 29.688 16.109 1 95.38 317 ARG A N 1
ATOM 2432 C CA . ARG A 1 317 ? -0.165 28.688 16.969 1 95.38 317 ARG A CA 1
ATOM 2433 C C . ARG A 1 317 ? -1.029 27.75 16.141 1 95.38 317 ARG A C 1
ATOM 2435 O O . ARG A 1 317 ? -2.02 28.172 15.539 1 95.38 317 ARG A O 1
ATOM 2442 N N . PRO A 1 318 ? -0.705 26.5 16.078 1 97.69 318 PRO A N 1
ATOM 2443 C CA . PRO A 1 318 ? -1.542 25.578 15.305 1 97.69 318 PRO A CA 1
ATOM 2444 C C . PRO A 1 318 ? -2.893 25.312 15.961 1 97.69 318 PRO A C 1
ATOM 2446 O O . PRO A 1 318 ? -2.977 25.234 17.188 1 97.69 318 PRO A O 1
ATOM 2449 N N . GLN A 1 319 ? -3.949 25.203 15.172 1 98.5 319 GLN A N 1
ATOM 2450 C CA . GLN A 1 319 ? -5.289 24.875 15.633 1 98.5 319 GLN A CA 1
ATOM 2451 C C . GLN A 1 319 ? -5.531 23.359 15.594 1 98.5 319 GLN A C 1
ATOM 2453 O O . GLN A 1 319 ? -6.426 22.859 16.266 1 98.5 319 GLN A O 1
ATOM 2458 N N . GLY A 1 320 ? -4.758 22.656 14.805 1 98.44 320 GLY A N 1
ATOM 2459 C CA . GLY A 1 320 ? -4.836 21.203 14.672 1 98.44 320 GLY A CA 1
ATOM 2460 C C . GLY A 1 320 ? -3.52 20.578 14.273 1 98.44 320 GLY A C 1
ATOM 2461 O O . GLY A 1 320 ? -2.48 21.234 14.266 1 98.44 320 GLY A O 1
ATOM 2462 N N . THR A 1 321 ? -3.559 19.281 14.008 1 98.5 321 THR A N 1
ATOM 2463 C CA . THR A 1 321 ? -2.398 18.438 13.711 1 98.5 321 THR A CA 1
ATOM 2464 C C . THR A 1 321 ? -1.484 18.344 14.93 1 98.5 321 THR A C 1
ATOM 2466 O O . THR A 1 321 ? -1.934 18.5 16.062 1 98.5 321 THR A O 1
ATOM 2469 N N . TYR A 1 322 ? -0.327 17.875 14.875 1 98.81 322 TYR A N 1
ATOM 2470 C CA . TYR A 1 322 ? 0.739 17.906 15.867 1 98.81 322 TYR A CA 1
ATOM 2471 C C . TYR A 1 322 ? 2.031 18.438 15.273 1 98.81 322 TYR A C 1
ATOM 2473 O O . TYR A 1 322 ? 3.125 18.094 15.719 1 98.81 322 TYR A O 1
ATOM 2481 N N . LEU A 1 323 ? 1.817 19.281 14.18 1 98.19 323 LEU A N 1
ATOM 2482 C CA . LEU A 1 323 ? 2.885 19.969 13.461 1 98.19 323 LEU A CA 1
ATOM 2483 C C . LEU A 1 323 ? 2.75 21.469 13.586 1 98.19 323 LEU A C 1
ATOM 2485 O O . LEU A 1 323 ? 1.637 22 13.617 1 98.19 323 LEU A O 1
ATOM 2489 N N . THR A 1 324 ? 3.832 22.109 13.68 1 97 324 THR A N 1
ATOM 2490 C CA . THR A 1 324 ? 3.793 23.562 13.742 1 97 324 THR A CA 1
ATOM 2491 C C . THR A 1 324 ? 4.762 24.188 12.734 1 97 324 THR A C 1
ATOM 2493 O O . THR A 1 324 ? 5.684 23.5 12.273 1 97 324 THR A O 1
ATOM 2496 N N . TRP A 1 325 ? 4.449 25.344 12.336 1 97.44 325 TRP A N 1
ATOM 2497 C CA . TRP A 1 325 ? 5.145 26.094 11.297 1 97.44 325 TRP A CA 1
ATOM 2498 C C . TRP A 1 325 ? 5.871 27.297 11.875 1 97.44 325 TRP A C 1
ATOM 2500 O O . TRP A 1 325 ? 5.242 28.203 12.422 1 97.44 325 TRP A O 1
ATOM 2510 N N . LEU A 1 326 ? 7.199 27.266 11.852 1 97.44 326 LEU A N 1
ATOM 2511 C CA . LEU A 1 326 ? 7.996 28.344 12.414 1 97.44 326 LEU A CA 1
ATOM 2512 C C . LEU A 1 326 ? 8.594 29.219 11.305 1 97.44 326 LEU A C 1
ATOM 2514 O O . LEU A 1 326 ? 9.188 28.688 10.359 1 97.44 326 LEU A O 1
ATOM 2518 N N . ASP A 1 327 ? 8.406 30.5 11.406 1 96.94 327 ASP A N 1
ATOM 2519 C CA . ASP A 1 327 ? 9.008 31.469 10.5 1 96.94 327 ASP A CA 1
ATOM 2520 C C . ASP A 1 327 ? 10.391 31.906 10.992 1 96.94 327 ASP A C 1
ATOM 2522 O O . ASP A 1 327 ? 10.5 32.656 11.961 1 96.94 327 ASP A O 1
ATOM 2526 N N . CYS A 1 328 ? 11.391 31.406 10.32 1 96.62 328 CYS A N 1
ATOM 2527 C CA . CYS A 1 328 ? 12.773 31.672 10.727 1 96.62 328 CYS A CA 1
ATOM 2528 C C . CYS A 1 328 ? 13.414 32.719 9.836 1 96.62 328 CYS A C 1
ATOM 2530 O O . CYS A 1 328 ? 14.625 32.938 9.883 1 96.62 328 CYS A O 1
ATOM 2532 N N . ARG A 1 329 ? 12.789 33.5 9.008 1 95.19 329 ARG A N 1
ATOM 2533 C CA . ARG A 1 329 ? 13.312 34.406 7.996 1 95.19 329 ARG A CA 1
ATOM 2534 C C . ARG A 1 329 ? 14.102 35.562 8.641 1 95.19 329 ARG A C 1
ATOM 2536 O O . ARG A 1 329 ? 15.031 36.094 8.031 1 95.19 329 ARG A O 1
ATOM 2543 N N . HIS A 1 330 ? 13.758 35.75 9.789 1 91.94 330 HIS A N 1
ATOM 2544 C CA . HIS A 1 330 ? 14.406 36.875 10.445 1 91.94 330 HIS A CA 1
ATOM 2545 C C . HIS A 1 330 ? 15.734 36.469 11.07 1 91.94 330 HIS A C 1
ATOM 2547 O O . HIS A 1 330 ? 16.484 37.312 11.57 1 91.94 330 HIS A O 1
ATOM 2553 N N . LEU A 1 331 ? 16.031 35.25 11.055 1 91.81 331 LEU A N 1
ATOM 2554 C CA . LEU A 1 331 ? 17.297 34.781 11.609 1 91.81 331 LEU A CA 1
ATOM 2555 C C . LEU A 1 331 ? 18.422 34.969 10.609 1 91.81 331 LEU A C 1
ATOM 2557 O O . LEU A 1 331 ? 19.609 34.906 10.977 1 91.81 331 LEU A O 1
ATOM 2561 N N . GLY A 1 332 ? 18.156 35.188 9.344 1 84.62 332 GLY A N 1
ATOM 2562 C CA . GLY A 1 332 ? 19.141 35.562 8.352 1 84.62 332 GLY A CA 1
ATOM 2563 C C . GLY A 1 332 ? 19.891 34.375 7.766 1 84.62 332 GLY A C 1
ATOM 2564 O O . GLY A 1 332 ? 21.031 34.531 7.324 1 84.62 332 GLY A O 1
ATOM 2565 N N . PHE A 1 333 ? 19.281 33.219 7.828 1 87.12 333 PHE A N 1
ATOM 2566 C CA . PHE A 1 333 ? 19.953 32.031 7.262 1 87.12 333 PHE A CA 1
ATOM 2567 C C . PHE A 1 333 ? 19.891 32.062 5.738 1 87.12 333 PHE A C 1
ATOM 2569 O O . PHE A 1 333 ? 18.875 32.5 5.16 1 87.12 333 PHE A O 1
ATOM 2576 N N . ASP A 1 334 ? 20.969 31.766 5.055 1 81.44 334 ASP A N 1
ATOM 2577 C CA . ASP A 1 334 ? 20.969 31.609 3.602 1 81.44 334 ASP A CA 1
ATOM 2578 C C . ASP A 1 334 ? 20.312 30.297 3.188 1 81.44 334 ASP A C 1
ATOM 2580 O O . ASP A 1 334 ? 20.516 29.266 3.834 1 81.44 334 ASP A O 1
ATOM 2584 N N . GLU A 1 335 ? 19.469 30.438 2.33 1 83.25 335 GLU A N 1
ATOM 2585 C CA . GLU A 1 335 ? 18.828 29.219 1.838 1 83.25 335 GLU A CA 1
ATOM 2586 C C . GLU A 1 335 ? 19.062 29.031 0.34 1 83.25 335 GLU A C 1
ATOM 2588 O O . GLU A 1 335 ? 18.719 29.922 -0.453 1 83.25 335 GLU A O 1
ATOM 2593 N N . GLN A 1 336 ? 19.844 28.031 0.024 1 77.75 336 GLN A N 1
ATOM 2594 C CA . GLN A 1 336 ? 20.031 27.656 -1.371 1 77.75 336 GLN A CA 1
ATOM 2595 C C . GLN A 1 336 ? 18.969 26.656 -1.821 1 77.75 336 GLN A C 1
ATOM 2597 O O . GLN A 1 336 ? 18.797 25.609 -1.216 1 77.75 336 GLN A O 1
ATOM 2602 N N . ILE A 1 337 ? 18.188 27.109 -2.674 1 77.06 337 ILE A N 1
ATOM 2603 C CA . ILE A 1 337 ? 17.109 26.25 -3.178 1 77.06 337 ILE A CA 1
ATOM 2604 C C . ILE A 1 337 ? 17.531 25.656 -4.523 1 77.06 337 ILE A C 1
ATOM 2606 O O . ILE A 1 337 ? 17.953 26.375 -5.426 1 77.06 337 ILE A O 1
ATOM 2610 N N . ASN A 1 338 ? 17.547 24.297 -4.449 1 73.81 338 ASN A N 1
ATOM 2611 C CA . ASN A 1 338 ? 17.812 23.594 -5.703 1 73.81 338 ASN A CA 1
ATOM 2612 C C . ASN A 1 338 ? 16.578 23.578 -6.602 1 73.81 338 ASN A C 1
ATOM 2614 O O . ASN A 1 338 ? 15.453 23.703 -6.117 1 73.81 338 ASN A O 1
ATOM 2618 N N . GLU A 1 339 ? 16.891 23.469 -7.848 1 74.81 339 GLU A N 1
ATOM 2619 C CA . GLU A 1 339 ? 15.812 23.391 -8.82 1 74.81 339 GLU A CA 1
ATOM 2620 C C . GLU A 1 339 ? 15.086 22.047 -8.727 1 74.81 339 GLU A C 1
ATOM 2622 O O . GLU A 1 339 ? 15.695 21.031 -8.391 1 74.81 339 GLU A O 1
ATOM 2627 N N . GLY A 1 340 ? 13.797 22.109 -8.922 1 78.38 340 GLY A N 1
ATOM 2628 C CA . GLY A 1 340 ? 13.023 20.875 -8.961 1 78.38 340 GLY A CA 1
ATOM 2629 C C . GLY A 1 340 ? 12.156 20.672 -7.73 1 78.38 340 GLY A C 1
ATOM 2630 O O . GLY A 1 340 ? 12.148 21.516 -6.828 1 78.38 340 GLY A O 1
ATOM 2631 N N . LEU A 1 341 ? 11.453 19.641 -7.797 1 83.31 341 LEU A N 1
ATOM 2632 C CA . LEU A 1 341 ? 10.57 19.297 -6.688 1 83.31 341 LEU A CA 1
ATOM 2633 C C . LEU A 1 341 ? 11.367 18.781 -5.492 1 83.31 341 LEU A C 1
ATOM 2635 O O . LEU A 1 341 ? 12.211 17.906 -5.637 1 83.31 341 LEU A O 1
ATOM 2639 N N . ALA A 1 342 ? 11.148 19.438 -4.352 1 84.75 342 ALA A N 1
ATOM 2640 C CA . ALA A 1 342 ? 11.844 19.031 -3.131 1 84.75 342 ALA A CA 1
ATOM 2641 C C . ALA A 1 342 ? 11.055 17.969 -2.371 1 84.75 342 ALA A C 1
ATOM 2643 O O . ALA A 1 342 ? 9.828 18.016 -2.33 1 84.75 342 ALA A O 1
ATOM 2644 N N . ALA A 1 343 ? 11.883 17.062 -1.765 1 85.06 343 ALA A N 1
ATOM 2645 C CA . ALA A 1 343 ? 11.297 16.047 -0.887 1 85.06 343 ALA A CA 1
ATOM 2646 C C . ALA A 1 343 ? 11.258 16.531 0.559 1 85.06 343 ALA A C 1
ATOM 2648 O O . ALA A 1 343 ? 12 17.453 0.936 1 85.06 343 ALA A O 1
ATOM 2649 N N . ILE A 1 344 ? 10.398 15.867 1.304 1 81.19 344 ILE A N 1
ATOM 2650 C CA . ILE A 1 344 ? 10.195 16.234 2.701 1 81.19 344 ILE A CA 1
ATOM 2651 C C . ILE A 1 344 ? 11.492 16.047 3.479 1 81.19 344 ILE A C 1
ATOM 2653 O O . ILE A 1 344 ? 11.727 16.719 4.484 1 81.19 344 ILE A O 1
ATOM 2657 N N . SER A 1 345 ? 12.406 15.227 2.984 1 84 345 SER A N 1
ATOM 2658 C CA . SER A 1 345 ? 13.648 14.906 3.682 1 84 345 SER A CA 1
ATOM 2659 C C . SER A 1 345 ? 14.789 15.812 3.234 1 84 345 SER A C 1
ATOM 2661 O O . SER A 1 345 ? 15.883 15.773 3.807 1 84 345 SER A O 1
ATOM 2663 N N . ASP A 1 346 ? 14.578 16.703 2.254 1 89.75 346 ASP A N 1
ATOM 2664 C CA . ASP A 1 346 ? 15.633 17.578 1.766 1 89.75 346 ASP A CA 1
ATOM 2665 C C . ASP A 1 346 ? 15.914 18.703 2.758 1 89.75 346 ASP A C 1
ATOM 2667 O O . ASP A 1 346 ? 14.984 19.344 3.262 1 89.75 346 ASP A O 1
ATOM 2671 N N . LEU A 1 347 ? 17.172 18.891 2.982 1 93.62 347 LEU A N 1
ATOM 2672 C CA . LEU A 1 347 ? 17.547 19.875 3.982 1 93.62 347 LEU A CA 1
ATOM 2673 C C . LEU A 1 347 ? 18.109 21.141 3.316 1 93.62 347 LEU A C 1
ATOM 2675 O O . LEU A 1 347 ? 18.891 21.047 2.367 1 93.62 347 LEU A O 1
ATOM 2679 N N . SER A 1 348 ? 17.641 22.234 3.791 1 93.75 348 SER A N 1
ATOM 2680 C CA . SER A 1 348 ? 18.141 23.547 3.389 1 93.75 348 SER A CA 1
ATOM 2681 C C . SER A 1 348 ? 17.812 24.609 4.438 1 93.75 348 SER A C 1
ATOM 2683 O O . SER A 1 348 ? 17.016 24.375 5.344 1 93.75 348 SER A O 1
ATOM 2685 N N . GLY A 1 349 ? 18.531 25.734 4.422 1 94.62 349 GLY A N 1
ATOM 2686 C CA . GLY A 1 349 ? 18.203 26.891 5.238 1 94.62 349 GLY A CA 1
ATOM 2687 C C . GLY A 1 349 ? 18.234 26.594 6.727 1 94.62 349 GLY A C 1
ATOM 2688 O O . GLY A 1 349 ? 19.219 26.031 7.227 1 94.62 349 GLY A O 1
ATOM 2689 N N . PRO A 1 350 ? 17.203 27.094 7.418 1 96.12 350 PRO A N 1
ATOM 2690 C CA . PRO A 1 350 ? 17.203 26.969 8.875 1 96.12 350 PRO A CA 1
ATOM 2691 C C . PRO A 1 350 ? 17.25 25.516 9.352 1 96.12 350 PRO A C 1
ATOM 2693 O O . PRO A 1 350 ? 17.906 25.203 10.344 1 96.12 350 PRO A O 1
ATOM 2696 N N . ALA A 1 351 ? 16.562 24.672 8.688 1 97 351 ALA A N 1
ATOM 2697 C CA . ALA A 1 351 ? 16.547 23.266 9.102 1 97 351 ALA A CA 1
ATOM 2698 C C . ALA A 1 351 ? 17.953 22.656 9.055 1 97 351 ALA A C 1
ATOM 2700 O O . ALA A 1 351 ? 18.359 21.969 9.992 1 97 351 ALA A O 1
ATOM 2701 N N . ARG A 1 352 ? 18.656 22.906 7.926 1 96.31 352 ARG A N 1
ATOM 2702 C CA . ARG A 1 352 ? 20.031 22.422 7.809 1 96.31 352 ARG A CA 1
ATOM 2703 C C . ARG A 1 352 ? 20.922 23.016 8.898 1 96.31 352 ARG A C 1
ATOM 2705 O O . ARG A 1 352 ? 21.703 22.312 9.523 1 96.31 352 ARG A O 1
ATOM 2712 N N . TRP A 1 353 ? 20.797 24.281 9.078 1 96.25 353 TRP A N 1
ATOM 2713 C CA . TRP A 1 353 ? 21.625 24.984 10.055 1 96.25 353 TRP A CA 1
ATOM 2714 C C . TRP A 1 353 ? 21.406 24.422 11.461 1 96.25 353 TRP A C 1
ATOM 2716 O O . TRP A 1 353 ? 22.375 24.125 12.172 1 96.25 353 TRP A O 1
ATOM 2726 N N . PHE A 1 354 ? 20.141 24.234 11.891 1 97.69 354 PHE A N 1
ATOM 2727 C CA . PHE A 1 354 ? 19.844 23.734 13.227 1 97.69 354 PHE A CA 1
ATOM 2728 C C . PHE A 1 354 ? 20.312 22.281 13.367 1 97.69 354 PHE A C 1
ATOM 2730 O O . PHE A 1 354 ? 20.766 21.875 14.445 1 97.69 354 PHE A O 1
ATOM 2737 N N . LEU A 1 355 ? 20.125 21.469 12.328 1 98.19 355 LEU A N 1
ATOM 2738 C CA . LEU A 1 355 ? 20.641 20.109 12.391 1 98.19 355 LEU A CA 1
ATOM 2739 C C . LEU A 1 355 ? 22.141 20.094 12.656 1 98.19 355 LEU A C 1
ATOM 2741 O O . LEU A 1 355 ? 22.609 19.359 13.516 1 98.19 355 LEU A O 1
ATOM 2745 N N . ASP A 1 356 ? 22.891 20.953 11.961 1 97 356 ASP A N 1
ATOM 2746 C CA . ASP A 1 356 ? 24.359 20.984 12.023 1 97 356 ASP A CA 1
ATOM 2747 C C . ASP A 1 356 ? 24.844 21.547 13.352 1 97 356 ASP A C 1
ATOM 2749 O O . ASP A 1 356 ? 25.859 21.125 13.883 1 97 356 ASP A O 1
ATOM 2753 N N . HIS A 1 357 ? 24.078 22.469 13.914 1 97.44 357 HIS A N 1
ATOM 2754 C CA . HIS A 1 357 ? 24.625 23.25 15.016 1 97.44 357 HIS A CA 1
ATOM 2755 C C . HIS A 1 357 ? 23.938 22.922 16.328 1 97.44 357 HIS A C 1
ATOM 2757 O O . HIS A 1 357 ? 24.438 23.25 17.406 1 97.44 357 HIS A O 1
ATOM 2763 N N . SER A 1 358 ? 22.781 22.344 16.234 1 98.19 358 SER A N 1
ATOM 2764 C CA . SER A 1 358 ? 22.062 22.062 17.469 1 98.19 358 SER A CA 1
ATOM 2765 C C . SER A 1 358 ? 21.672 20.594 17.562 1 98.19 358 SER A C 1
ATOM 2767 O O . SER A 1 358 ? 21.156 20.141 18.594 1 98.19 358 SER A O 1
ATOM 2769 N N . ARG A 1 359 ? 21.875 19.797 16.5 1 98.56 359 ARG A N 1
ATOM 2770 C CA . ARG A 1 359 ? 21.531 18.391 16.453 1 98.56 359 ARG A CA 1
ATOM 2771 C C . ARG A 1 359 ? 20.031 18.172 16.688 1 98.56 359 ARG A C 1
ATOM 2773 O O . ARG A 1 359 ? 19.641 17.312 17.453 1 98.56 359 ARG A O 1
ATOM 2780 N N . VAL A 1 360 ? 19.281 19.031 16.156 1 98.81 360 VAL A N 1
ATOM 2781 C CA . VAL A 1 360 ? 17.828 18.938 16.109 1 98.81 360 VAL A CA 1
ATOM 2782 C C . VAL A 1 360 ? 17.359 18.859 14.656 1 98.81 360 VAL A C 1
ATOM 2784 O O . VAL A 1 360 ? 17.672 19.734 13.852 1 98.81 360 VAL A O 1
ATOM 2787 N N . ALA A 1 361 ? 16.656 17.766 14.305 1 98.75 361 ALA A N 1
ATOM 2788 C CA . ALA A 1 361 ? 16.172 17.594 12.938 1 98.75 361 ALA A CA 1
ATOM 2789 C C . ALA A 1 361 ? 14.781 18.188 12.773 1 98.75 361 ALA A C 1
ATOM 2791 O O . ALA A 1 361 ? 13.859 17.844 13.516 1 98.75 361 ALA A O 1
ATOM 2792 N N . LEU A 1 362 ? 14.602 19.078 11.883 1 98.44 362 LEU A N 1
ATOM 2793 C CA . LEU A 1 362 ? 13.359 19.719 11.461 1 98.44 362 LEU A CA 1
ATOM 2794 C C . LEU A 1 362 ? 13.141 19.562 9.961 1 98.44 362 LEU A C 1
ATOM 2796 O O . LEU A 1 362 ? 14.062 19.172 9.234 1 98.44 362 LEU A O 1
ATOM 2800 N N . THR A 1 363 ? 11.938 19.812 9.453 1 97.75 363 THR A N 1
ATOM 2801 C CA . THR A 1 363 ? 11.672 19.75 8.023 1 97.75 363 THR A CA 1
ATOM 2802 C C . THR A 1 363 ? 11.867 21.125 7.375 1 97.75 363 THR A C 1
ATOM 2804 O O . THR A 1 363 ? 11.359 22.125 7.883 1 97.75 363 THR A O 1
ATOM 2807 N N . SER A 1 364 ? 12.555 21.109 6.211 1 96.75 364 SER A N 1
ATOM 2808 C CA . SER A 1 364 ? 12.797 22.359 5.496 1 96.75 364 SER A CA 1
ATOM 2809 C C . SER A 1 364 ? 11.516 22.891 4.863 1 96.75 364 SER A C 1
ATOM 2811 O O . SER A 1 364 ? 10.805 22.141 4.172 1 96.75 364 SER A O 1
ATOM 2813 N N . GLY A 1 365 ? 11.297 24.141 5.039 1 96.25 365 GLY A N 1
ATOM 2814 C CA . GLY A 1 365 ? 10.062 24.75 4.574 1 96.25 365 GLY A CA 1
ATOM 2815 C C . GLY A 1 365 ? 9.992 24.891 3.066 1 96.25 365 GLY A C 1
ATOM 2816 O O . GLY A 1 365 ? 8.906 24.922 2.488 1 96.25 365 GLY A O 1
ATOM 2817 N N . HIS A 1 366 ? 11.156 24.906 2.348 1 94.75 366 HIS A N 1
ATOM 2818 C CA . HIS A 1 366 ? 11.18 25.125 0.905 1 94.75 366 HIS A CA 1
ATOM 2819 C C . HIS A 1 366 ? 10.453 24 0.169 1 94.75 366 HIS A C 1
ATOM 2821 O O . HIS A 1 366 ? 9.922 24.219 -0.923 1 94.75 366 HIS A O 1
ATOM 2827 N N . ALA A 1 367 ? 10.336 22.859 0.783 1 94.06 367 ALA A N 1
ATOM 2828 C CA . ALA A 1 367 ? 9.695 21.719 0.155 1 94.06 367 ALA A CA 1
ATOM 2829 C C . ALA A 1 367 ? 8.18 21.906 0.099 1 94.06 367 ALA A C 1
ATOM 2831 O O . ALA A 1 367 ? 7.488 21.219 -0.66 1 94.06 367 ALA A O 1
ATOM 2832 N N . PHE A 1 368 ? 7.645 22.828 0.854 1 97.38 368 PHE A N 1
ATOM 2833 C CA . PHE A 1 368 ? 6.203 22.969 1.004 1 97.38 368 PHE A CA 1
ATOM 2834 C C . PHE A 1 368 ? 5.645 23.953 -0.028 1 97.38 368 PHE A C 1
ATOM 2836 O O . PHE A 1 368 ? 4.461 24.281 0.003 1 97.38 368 PHE A O 1
ATOM 2843 N N . GLY A 1 369 ? 6.504 24.453 -0.939 1 96.06 369 GLY A N 1
ATOM 2844 C CA . GLY A 1 369 ? 6.047 25.328 -2.01 1 96.06 369 GLY A CA 1
ATOM 2845 C C . GLY A 1 369 ? 6.117 26.797 -1.651 1 96.06 369 GLY A C 1
ATOM 2846 O O . GLY A 1 369 ? 6.82 27.188 -0.713 1 96.06 369 GLY A O 1
ATOM 2847 N N . THR A 1 370 ? 5.406 27.609 -2.428 1 96.31 370 THR A N 1
ATOM 2848 C CA . THR A 1 370 ? 5.43 29.047 -2.277 1 96.31 370 THR A CA 1
ATOM 2849 C C . THR A 1 370 ? 5.109 29.453 -0.841 1 96.31 370 THR A C 1
ATOM 2851 O O . THR A 1 370 ? 4.113 29 -0.272 1 96.31 370 THR A O 1
ATOM 2854 N N . GLY A 1 371 ? 5.965 30.203 -0.308 1 94.75 371 GLY A N 1
ATOM 2855 C CA . GLY A 1 371 ? 5.766 30.672 1.054 1 94.75 371 GLY A CA 1
ATOM 2856 C C . GLY A 1 371 ? 6.504 29.844 2.086 1 94.75 371 GLY A C 1
ATOM 2857 O O . GLY A 1 371 ? 6.531 30.188 3.268 1 94.75 371 GLY A O 1
ATOM 2858 N N . GLY A 1 372 ? 7.227 28.75 1.639 1 95.44 372 GLY A N 1
ATOM 2859 C CA . GLY A 1 372 ? 7.855 27.828 2.57 1 95.44 372 GLY A CA 1
ATOM 2860 C C . GLY A 1 372 ? 9.281 28.219 2.916 1 95.44 372 GLY A C 1
ATOM 2861 O O . GLY A 1 372 ? 9.789 27.844 3.979 1 95.44 372 GLY A O 1
ATOM 2862 N N . VAL A 1 373 ? 9.969 28.984 2.014 1 94.81 373 VAL A N 1
ATOM 2863 C CA . VAL A 1 373 ? 11.375 29.328 2.188 1 94.81 373 VAL A CA 1
ATOM 2864 C C . VAL A 1 373 ? 11.562 30.094 3.496 1 94.81 373 VAL A C 1
ATOM 2866 O O . VAL A 1 373 ? 10.781 30.984 3.816 1 94.81 373 VAL A O 1
ATOM 2869 N N . GLY A 1 374 ? 12.57 29.656 4.234 1 95.5 374 GLY A N 1
ATOM 2870 C CA . GLY A 1 374 ? 12.898 30.328 5.48 1 95.5 374 GLY A CA 1
ATOM 2871 C C . GLY A 1 374 ? 12.102 29.812 6.664 1 95.5 374 GLY A C 1
ATOM 2872 O O . GLY A 1 374 ? 12.234 30.328 7.777 1 95.5 374 GLY A O 1
ATOM 2873 N N . HIS A 1 375 ? 11.273 28.828 6.453 1 96.62 375 HIS A N 1
ATOM 2874 C CA . HIS A 1 375 ? 10.469 28.234 7.516 1 96.62 375 HIS A CA 1
ATOM 2875 C C . HIS A 1 375 ? 10.93 26.828 7.848 1 96.62 375 HIS A C 1
ATOM 2877 O O . HIS A 1 375 ? 11.711 26.234 7.094 1 96.62 375 HIS A O 1
ATOM 2883 N N . VAL A 1 376 ? 10.539 26.328 8.969 1 97.56 376 VAL A N 1
ATOM 2884 C CA . VAL A 1 376 ? 10.688 24.922 9.32 1 97.56 376 VAL A CA 1
ATOM 2885 C C . VAL A 1 376 ? 9.375 24.391 9.891 1 97.56 376 VAL A C 1
ATOM 2887 O O . VAL A 1 376 ? 8.594 25.141 10.469 1 97.56 376 VAL A O 1
ATOM 2890 N N . ARG A 1 377 ? 9.086 23.203 9.633 1 98.31 377 ARG A N 1
ATOM 2891 C CA . ARG A 1 377 ? 8.008 22.484 10.312 1 98.31 377 ARG A CA 1
ATOM 2892 C C . ARG A 1 377 ? 8.547 21.656 11.469 1 98.31 377 ARG A C 1
ATOM 2894 O O . ARG A 1 377 ? 9.586 21 11.336 1 98.31 377 ARG A O 1
ATOM 2901 N N . VAL A 1 378 ? 7.832 21.703 12.547 1 98.31 378 VAL A N 1
ATOM 2902 C CA . VAL A 1 378 ? 8.234 21 13.766 1 98.31 378 VAL A CA 1
ATOM 2903 C C . VAL A 1 378 ? 7.145 20.031 14.195 1 98.31 378 VAL A C 1
ATOM 2905 O O . VAL A 1 378 ? 5.969 20.391 14.25 1 98.31 378 VAL A O 1
ATOM 2908 N N . ASN A 1 379 ? 7.508 18.812 14.43 1 98.62 379 ASN A N 1
ATOM 2909 C CA . ASN A 1 379 ? 6.641 17.812 15.039 1 98.62 379 ASN A CA 1
ATOM 2910 C C . ASN A 1 379 ? 6.699 17.875 16.562 1 98.62 379 ASN A C 1
ATOM 2912 O O . ASN A 1 379 ? 7.73 17.578 17.172 1 98.62 379 ASN A O 1
ATOM 2916 N N . PHE A 1 380 ? 5.582 18.234 17.188 1 98.69 380 PHE A N 1
ATOM 2917 C CA . PHE A 1 380 ? 5.641 18.406 18.641 1 98.69 380 PHE A CA 1
ATOM 2918 C C . PHE A 1 380 ? 4.891 17.281 19.344 1 98.69 380 PHE A C 1
ATOM 2920 O O . PHE A 1 380 ? 4.523 17.406 20.516 1 98.69 380 PHE A O 1
ATOM 2927 N N . ALA A 1 381 ? 4.617 16.172 18.656 1 98.88 381 ALA A N 1
ATOM 2928 C CA . ALA A 1 381 ? 4.023 14.969 19.25 1 98.88 381 ALA A CA 1
ATOM 2929 C C . ALA A 1 381 ? 5.094 14.094 19.906 1 98.88 381 ALA A C 1
ATOM 2931 O O . ALA A 1 381 ? 5.332 12.969 19.453 1 98.88 381 ALA A O 1
ATOM 2932 N N . THR A 1 382 ? 5.691 14.555 20.891 1 98.81 382 THR A N 1
ATOM 2933 C CA . THR A 1 382 ? 6.727 13.898 21.703 1 98.81 382 THR A CA 1
ATOM 2934 C C . THR A 1 382 ? 6.633 14.328 23.156 1 98.81 382 THR A C 1
ATOM 2936 O O . THR A 1 382 ? 5.719 15.062 23.531 1 98.81 382 THR A O 1
ATOM 2939 N N . SER A 1 383 ? 7.535 13.852 24.016 1 98.62 383 SER A N 1
ATOM 2940 C CA . SER A 1 383 ? 7.504 14.203 25.438 1 98.62 383 SER A CA 1
ATOM 2941 C C . SER A 1 383 ? 7.93 15.656 25.656 1 98.62 383 SER A C 1
ATOM 2943 O O . SER A 1 383 ? 8.656 16.219 24.828 1 98.62 383 SER A O 1
ATOM 2945 N N . GLN A 1 384 ? 7.445 16.234 26.703 1 98.62 384 GLN A N 1
ATOM 2946 C CA . GLN A 1 384 ? 7.836 17.609 27.031 1 98.62 384 GLN A CA 1
ATOM 2947 C C . GLN A 1 384 ? 9.344 17.703 27.266 1 98.62 384 GLN A C 1
ATOM 2949 O O . GLN A 1 384 ? 9.961 18.719 26.938 1 98.62 384 GLN A O 1
ATOM 2954 N N . ALA A 1 385 ? 9.922 16.641 27.844 1 98.62 385 ALA A N 1
ATOM 2955 C CA . ALA A 1 385 ? 11.359 16.625 28.062 1 98.62 385 ALA A CA 1
ATOM 2956 C C . ALA A 1 385 ? 12.125 16.766 26.75 1 98.62 385 ALA A C 1
ATOM 2958 O O . ALA A 1 385 ? 13.109 17.516 26.672 1 98.62 385 ALA A O 1
ATOM 2959 N N . ILE A 1 386 ? 11.695 16.078 25.75 1 98.69 386 ILE A N 1
ATOM 2960 C CA . ILE A 1 386 ? 12.352 16.141 24.453 1 98.69 386 ILE A CA 1
ATOM 2961 C C . ILE A 1 386 ? 12.148 17.531 23.844 1 98.69 386 ILE A C 1
ATOM 2963 O O . ILE A 1 386 ? 13.086 18.109 23.281 1 98.69 386 ILE A O 1
ATOM 2967 N N . LEU A 1 387 ? 10.969 18.109 23.938 1 98.69 387 LEU A N 1
ATOM 2968 C CA . LEU A 1 387 ? 10.695 19.438 23.406 1 98.69 387 LEU A CA 1
ATOM 2969 C C . LEU A 1 387 ? 11.578 20.484 24.078 1 98.69 387 LEU A C 1
ATOM 2971 O O . LEU A 1 387 ? 12.164 21.344 23.406 1 98.69 387 LEU A O 1
ATOM 2975 N N . ILE A 1 388 ? 11.641 20.375 25.359 1 98.81 388 ILE A N 1
ATOM 2976 C CA . ILE A 1 388 ? 12.438 21.328 26.125 1 98.81 388 ILE A CA 1
ATOM 2977 C C . ILE A 1 388 ? 13.898 21.234 25.719 1 98.81 388 ILE A C 1
ATOM 2979 O O . ILE A 1 388 ? 14.547 22.25 25.453 1 98.81 388 ILE A O 1
ATOM 2983 N N . GLU A 1 389 ? 14.391 20.031 25.641 1 98.81 389 GLU A N 1
ATOM 2984 C CA . GLU A 1 389 ? 15.789 19.828 25.266 1 98.81 389 GLU A CA 1
ATOM 2985 C C . GLU A 1 389 ? 16.062 20.328 23.844 1 98.81 389 GLU A C 1
ATOM 2987 O O . GLU A 1 389 ? 17.062 21 23.594 1 98.81 389 GLU A O 1
ATOM 2992 N N . ALA A 1 390 ? 15.203 20.031 22.906 1 98.81 390 ALA A N 1
ATOM 2993 C CA . ALA A 1 390 ? 15.391 20.422 21.516 1 98.81 390 ALA A CA 1
ATOM 2994 C C . ALA A 1 390 ? 15.438 21.938 21.375 1 98.81 390 ALA A C 1
ATOM 2996 O O . ALA A 1 390 ? 16.359 22.484 20.766 1 98.81 390 ALA A O 1
ATOM 2997 N N . LEU A 1 391 ? 14.469 22.609 21.953 1 98.56 391 LEU A N 1
ATOM 2998 C CA . LEU A 1 391 ? 14.398 24.062 21.812 1 98.56 391 LEU A CA 1
ATOM 2999 C C . LEU A 1 391 ? 15.531 24.734 22.578 1 98.56 391 LEU A C 1
ATOM 3001 O O . LEU A 1 391 ? 16.031 25.781 22.172 1 98.56 391 LEU A O 1
ATOM 3005 N N . SER A 1 392 ? 15.93 24.156 23.703 1 98.56 392 SER A N 1
ATOM 3006 C CA . SER A 1 392 ? 17.078 24.672 24.438 1 98.56 392 SER A CA 1
ATOM 3007 C C . SER A 1 392 ? 18.359 24.578 23.609 1 98.56 392 SER A C 1
ATOM 3009 O O . SER A 1 392 ? 19.156 25.516 23.578 1 98.56 392 SER A O 1
ATOM 3011 N N . ARG A 1 393 ? 18.562 23.438 22.938 1 98.56 393 ARG A N 1
ATOM 3012 C CA . ARG A 1 393 ? 19.703 23.281 22.062 1 98.56 393 ARG A CA 1
ATOM 3013 C C . ARG A 1 393 ? 19.703 24.312 20.953 1 98.56 393 ARG A C 1
ATOM 3015 O O . ARG A 1 393 ? 20.734 24.906 20.625 1 98.56 393 ARG A O 1
ATOM 3022 N N . MET A 1 394 ? 18.578 24.5 20.359 1 98.31 394 MET A N 1
ATOM 3023 C CA . MET A 1 394 ? 18.438 25.453 19.266 1 98.31 394 MET A CA 1
ATOM 3024 C C . MET A 1 394 ? 18.766 26.875 19.75 1 98.31 394 MET A C 1
ATOM 3026 O O . MET A 1 394 ? 19.469 27.609 19.078 1 98.31 394 MET A O 1
ATOM 3030 N N . GLY A 1 395 ? 18.25 27.219 20.906 1 97.75 395 GLY A N 1
ATOM 3031 C CA . GLY A 1 395 ? 18.516 28.516 21.484 1 97.75 395 GLY A CA 1
ATOM 3032 C C . GLY A 1 395 ? 20 28.75 21.75 1 97.75 395 GLY A C 1
ATOM 3033 O O . GLY A 1 395 ? 20.531 29.828 21.438 1 97.75 395 GLY A O 1
ATOM 3034 N N . ARG A 1 396 ? 20.656 27.781 22.297 1 97.62 396 ARG A N 1
ATOM 3035 C CA . ARG A 1 396 ? 22.078 27.891 22.578 1 97.62 396 ARG A CA 1
ATOM 3036 C C . ARG A 1 396 ? 22.875 28.094 21.297 1 97.62 396 ARG A C 1
ATOM 3038 O O . ARG A 1 396 ? 23.828 28.906 21.266 1 97.62 396 ARG A O 1
ATOM 3045 N N . ALA A 1 397 ? 22.484 27.375 20.297 1 96.44 397 ALA A N 1
ATOM 3046 C CA . ALA A 1 397 ? 23.172 27.5 19.016 1 96.44 397 ALA A CA 1
ATOM 3047 C C . ALA A 1 397 ? 23.031 28.906 18.453 1 96.44 397 ALA A C 1
ATOM 3049 O O . ALA A 1 397 ? 23.969 29.453 17.875 1 96.44 397 ALA A O 1
ATOM 3050 N N . LEU A 1 398 ? 21.875 29.484 18.578 1 95 398 LEU A N 1
ATOM 3051 C CA . LEU A 1 398 ? 21.625 30.828 18.047 1 95 398 LEU A CA 1
ATOM 3052 C C . LEU A 1 398 ? 22.438 31.875 18.797 1 95 398 LEU A C 1
ATOM 3054 O O . LEU A 1 398 ? 22.922 32.844 18.203 1 95 398 LEU A O 1
ATOM 3058 N N . VAL A 1 399 ? 22.578 31.672 20.031 1 92.88 399 VAL A N 1
ATOM 3059 C CA . VAL A 1 399 ? 23.359 32.594 20.844 1 92.88 399 VAL A CA 1
ATOM 3060 C C . VAL A 1 399 ? 24.812 32.562 20.391 1 92.88 399 VAL A C 1
ATOM 3062 O O . VAL A 1 399 ? 25.469 33.594 20.328 1 92.88 399 VAL A O 1
ATOM 3065 N N . ASN A 1 400 ? 25.234 31.391 20.016 1 86.31 400 ASN A N 1
ATOM 3066 C CA . ASN A 1 400 ? 26.609 31.234 19.578 1 86.31 400 ASN A CA 1
ATOM 3067 C C . ASN A 1 400 ? 26.812 31.75 18.156 1 86.31 400 ASN A C 1
ATOM 3069 O O . ASN A 1 400 ? 27.938 31.984 17.734 1 86.31 400 ASN A O 1
ATOM 3073 N N . PHE A 1 401 ? 25.828 31.734 17.406 1 81.12 401 PHE A N 1
ATOM 3074 C CA . PHE A 1 401 ? 25.875 32.219 16.031 1 81.12 401 PHE A CA 1
ATOM 3075 C C . PHE A 1 401 ? 25.938 33.75 16 1 81.12 401 PHE A C 1
ATOM 3077 O O . PHE A 1 401 ? 26.578 34.344 15.117 1 81.12 401 PHE A O 1
ATOM 3084 N N . ARG A 1 402 ? 25.375 34.5 16.875 1 68.88 402 ARG A N 1
ATOM 3085 C CA . ARG A 1 402 ? 25.422 35.969 16.953 1 68.88 402 ARG A CA 1
ATOM 3086 C C . ARG A 1 402 ? 26.688 36.438 17.656 1 68.88 402 ARG A C 1
ATOM 3088 O O . ARG A 1 402 ? 27.156 35.781 18.594 1 68.88 402 ARG A O 1
ATOM 3095 N N . MET B 1 1 ? 10.609 -32.094 14.562 1 47.94 1 MET B N 1
ATOM 3096 C CA . MET B 1 1 ? 10.109 -31.828 13.219 1 47.94 1 MET B CA 1
ATOM 3097 C C . MET B 1 1 ? 9.031 -30.75 13.25 1 47.94 1 MET B C 1
ATOM 3099 O O . MET B 1 1 ? 8.156 -30.766 14.117 1 47.94 1 MET B O 1
ATOM 3103 N N . THR B 1 2 ? 9.242 -29.562 12.586 1 67.94 2 THR B N 1
ATOM 3104 C CA . THR B 1 2 ? 8.242 -28.5 12.586 1 67.94 2 THR B CA 1
ATOM 3105 C C . THR B 1 2 ? 6.91 -29.016 12.062 1 67.94 2 THR B C 1
ATOM 3107 O O . THR B 1 2 ? 6.863 -29.703 11.047 1 67.94 2 THR B O 1
ATOM 3110 N N . SER B 1 3 ? 5.992 -29.016 12.898 1 88.94 3 SER B N 1
ATOM 3111 C CA . SER B 1 3 ? 4.645 -29.484 12.57 1 88.94 3 SER B CA 1
ATOM 3112 C C . SER B 1 3 ? 4.156 -28.875 11.258 1 88.94 3 SER B C 1
ATOM 3114 O O . SER B 1 3 ? 4.586 -27.781 10.867 1 88.94 3 SER B O 1
ATOM 3116 N N . ASN B 1 4 ? 3.533 -29.734 10.414 1 96.94 4 ASN B N 1
ATOM 3117 C CA . ASN B 1 4 ? 2.91 -29.266 9.18 1 96.94 4 ASN B CA 1
ATOM 3118 C C . ASN B 1 4 ? 2.002 -28.062 9.414 1 96.94 4 ASN B C 1
ATOM 3120 O O . ASN B 1 4 ? 0.941 -28.203 10.031 1 96.94 4 ASN B O 1
ATOM 3124 N N . PRO B 1 5 ? 2.412 -26.875 8.898 1 98.31 5 PRO B N 1
ATOM 3125 C CA . PRO B 1 5 ? 1.618 -25.672 9.164 1 98.31 5 PRO B CA 1
ATOM 3126 C C . PRO B 1 5 ? 0.18 -25.797 8.664 1 98.31 5 PRO B C 1
ATOM 3128 O O . PRO B 1 5 ? -0.721 -25.156 9.211 1 98.31 5 PRO B O 1
ATOM 3131 N N . LEU B 1 6 ? -0.099 -26.625 7.711 1 98.69 6 LEU B N 1
ATOM 3132 C CA . LEU B 1 6 ? -1.396 -26.703 7.047 1 98.69 6 LEU B CA 1
ATOM 3133 C C . LEU B 1 6 ? -2.387 -27.516 7.875 1 98.69 6 LEU B C 1
ATOM 3135 O O . LEU B 1 6 ? -3.588 -27.5 7.598 1 98.69 6 LEU B O 1
ATOM 3139 N N . GLU B 1 7 ? -1.917 -28.172 8.906 1 98.5 7 GLU B N 1
ATOM 3140 C CA . GLU B 1 7 ? -2.768 -29.094 9.648 1 98.5 7 GLU B CA 1
ATOM 3141 C C . GLU B 1 7 ? -3.018 -28.594 11.07 1 98.5 7 GLU B C 1
ATOM 3143 O O . GLU B 1 7 ? -3.404 -29.375 11.945 1 98.5 7 GLU B O 1
ATOM 3148 N N . GLN B 1 8 ? -2.85 -27.297 11.312 1 97.81 8 GLN B N 1
ATOM 3149 C CA . GLN B 1 8 ? -2.863 -26.781 12.68 1 97.81 8 GLN B CA 1
ATOM 3150 C C . GLN B 1 8 ? -4.219 -26.172 13.023 1 97.81 8 GLN B C 1
ATOM 3152 O O . GLN B 1 8 ? -4.539 -25.984 14.195 1 97.81 8 GLN B O 1
ATOM 3157 N N . LEU B 1 9 ? -5.008 -25.859 12.031 1 98.12 9 LEU B N 1
ATOM 3158 C CA . LEU B 1 9 ? -6.211 -25.078 12.289 1 98.12 9 LEU B CA 1
ATOM 3159 C C . LEU B 1 9 ? -7.461 -25.875 11.914 1 98.12 9 LEU B C 1
ATOM 3161 O O . LEU B 1 9 ? -7.473 -26.594 10.914 1 98.12 9 LEU B O 1
ATOM 3165 N N . THR B 1 10 ? -8.508 -25.734 12.703 1 97.44 10 THR B N 1
ATOM 3166 C CA . THR B 1 10 ? -9.82 -26.266 12.359 1 97.44 10 THR B CA 1
ATOM 3167 C C . THR B 1 10 ? -10.578 -25.312 11.461 1 97.44 10 THR B C 1
ATOM 3169 O O . THR B 1 10 ? -10.203 -24.141 11.336 1 97.44 10 THR B O 1
ATOM 3172 N N . ILE B 1 11 ? -11.578 -25.797 10.859 1 97.31 11 ILE B N 1
ATOM 3173 C CA . ILE B 1 11 ? -12.422 -24.953 10.008 1 97.31 11 ILE B CA 1
ATOM 3174 C C . ILE B 1 11 ? -13.039 -23.844 10.836 1 97.31 11 ILE B C 1
ATOM 3176 O O . ILE B 1 11 ? -13.195 -22.719 10.359 1 97.31 11 ILE B O 1
ATOM 3180 N N . GLU B 1 12 ? -13.453 -24.141 12.055 1 97.06 12 GLU B N 1
ATOM 3181 C CA . GLU B 1 12 ? -14.055 -23.141 12.938 1 97.06 12 GLU B CA 1
ATOM 3182 C C . GLU B 1 12 ? -13.078 -22 13.219 1 97.06 12 GLU B C 1
ATOM 3184 O O . GLU B 1 12 ? -13.469 -20.828 13.242 1 97.06 12 GLU B O 1
ATOM 3189 N N . GLN B 1 13 ? -11.859 -22.344 13.461 1 97.88 13 GLN B N 1
ATOM 3190 C CA . GLN B 1 13 ? -10.836 -21.328 13.695 1 97.88 13 GLN B CA 1
ATOM 3191 C C . GLN B 1 13 ? -10.617 -20.469 12.445 1 97.88 13 GLN B C 1
ATOM 3193 O O . GLN B 1 13 ? -10.469 -19.25 12.531 1 97.88 13 GLN B O 1
ATOM 3198 N N . LEU B 1 14 ? -10.594 -21.125 11.258 1 98.31 14 LEU B N 1
ATOM 3199 C CA . LEU B 1 14 ? -10.406 -20.422 9.992 1 98.31 14 LEU B CA 1
ATOM 3200 C C . LEU B 1 14 ? -11.562 -19.484 9.719 1 98.31 14 LEU B C 1
ATOM 3202 O O . LEU B 1 14 ? -11.359 -18.375 9.203 1 98.31 14 LEU B O 1
ATOM 3206 N N . GLN B 1 15 ? -12.742 -19.875 10.086 1 97.56 15 GLN B N 1
ATOM 3207 C CA . GLN B 1 15 ? -13.945 -19.078 9.82 1 97.56 15 GLN B CA 1
ATOM 3208 C C . GLN B 1 15 ? -14.008 -17.859 10.727 1 97.56 15 GLN B C 1
ATOM 3210 O O . GLN B 1 15 ? -14.82 -16.953 10.5 1 97.56 15 GLN B O 1
ATOM 3215 N N . CYS B 1 16 ? -13.102 -17.75 11.711 1 96.81 16 CYS B N 1
ATOM 3216 C CA . CYS B 1 16 ? -13.016 -16.562 12.555 1 96.81 16 CYS B CA 1
ATOM 3217 C C . CYS B 1 16 ? -12.211 -15.461 11.875 1 96.81 16 CYS B C 1
ATOM 3219 O O . CYS B 1 16 ? -12.273 -14.297 12.289 1 96.81 16 CYS B O 1
ATOM 3221 N N . ARG B 1 17 ? -11.547 -15.828 10.789 1 97.69 17 ARG B N 1
ATOM 3222 C CA . ARG B 1 17 ? -10.742 -14.836 10.086 1 97.69 17 ARG B CA 1
ATOM 3223 C C . ARG B 1 17 ? -11.625 -13.836 9.344 1 97.69 17 ARG B C 1
ATOM 3225 O O . ARG B 1 17 ? -12.758 -14.156 8.969 1 97.69 17 ARG B O 1
ATOM 3232 N N . THR B 1 18 ? -11.102 -12.633 9.211 1 97.75 18 THR B N 1
ATOM 3233 C CA . THR B 1 18 ? -11.906 -11.562 8.625 1 97.75 18 THR B CA 1
ATOM 3234 C C . THR B 1 18 ? -11.398 -11.203 7.234 1 97.75 18 THR B C 1
ATOM 3236 O O . THR B 1 18 ? -11.953 -10.32 6.574 1 97.75 18 THR B O 1
ATOM 3239 N N . SER B 1 19 ? -10.359 -11.852 6.766 1 97.5 19 SER B N 1
ATOM 3240 C CA . SER B 1 19 ? -9.836 -11.617 5.422 1 97.5 19 SER B CA 1
ATOM 3241 C C . SER B 1 19 ? -10.742 -12.242 4.363 1 97.5 19 SER B C 1
ATOM 3243 O O . SER B 1 19 ? -11.703 -12.945 4.691 1 97.5 19 SER B O 1
ATOM 3245 N N . MET B 1 20 ? -10.453 -12.031 3.172 1 97.38 20 MET B N 1
ATOM 3246 C CA . MET B 1 20 ? -11.297 -12.297 2.014 1 97.38 20 MET B CA 1
ATOM 3247 C C . MET B 1 20 ? -11.641 -13.781 1.915 1 97.38 20 MET B C 1
ATOM 3249 O O . MET B 1 20 ? -12.797 -14.141 1.688 1 97.38 20 MET B O 1
ATOM 3253 N N . LYS B 1 21 ? -10.688 -14.672 2.078 1 97.81 21 LYS B N 1
ATOM 3254 C CA . LYS B 1 21 ? -10.836 -16.094 1.79 1 97.81 21 LYS B CA 1
ATOM 3255 C C . LYS B 1 21 ? -12.023 -16.688 2.545 1 97.81 21 LYS B C 1
ATOM 3257 O O . LYS B 1 21 ? -12.836 -17.406 1.964 1 97.81 21 LYS B O 1
ATOM 3262 N N . TRP B 1 22 ? -12.203 -16.328 3.766 1 97.94 22 TRP B N 1
ATOM 3263 C CA . TRP B 1 22 ? -13.195 -17 4.598 1 97.94 22 TRP B CA 1
ATOM 3264 C C . TRP B 1 22 ? -14.391 -16.078 4.859 1 97.94 22 TRP B C 1
ATOM 3266 O O . TRP B 1 22 ? -15.203 -16.359 5.75 1 97.94 22 TRP B O 1
ATOM 3276 N N . ARG B 1 23 ? -14.414 -14.906 4.074 1 97.25 23 ARG B N 1
ATOM 3277 C CA . ARG B 1 23 ? -15.523 -13.977 4.27 1 97.25 23 ARG B CA 1
ATOM 3278 C C . ARG B 1 23 ? -16.297 -13.758 2.971 1 97.25 23 ARG B C 1
ATOM 3280 O O . ARG B 1 23 ? -17.484 -13.422 2.994 1 97.25 23 ARG B O 1
ATOM 3287 N N . ALA B 1 24 ? -15.688 -13.969 1.877 1 96.69 24 ALA B N 1
ATOM 3288 C CA . ALA B 1 24 ? -16.25 -13.562 0.593 1 96.69 24 ALA B CA 1
ATOM 3289 C C . ALA B 1 24 ? -17.453 -14.422 0.227 1 96.69 24 ALA B C 1
ATOM 3291 O O . ALA B 1 24 ? -18.328 -13.992 -0.528 1 96.69 24 ALA B O 1
ATOM 3292 N N . HIS B 1 25 ? -17.516 -15.68 0.711 1 97.56 25 HIS B N 1
ATOM 3293 C CA . HIS B 1 25 ? -18.594 -16.609 0.437 1 97.56 25 HIS B CA 1
ATOM 3294 C C . HIS B 1 25 ? -19.312 -17.016 1.723 1 97.56 25 HIS B C 1
ATOM 3296 O O . HIS B 1 25 ? -18.766 -16.859 2.816 1 97.56 25 HIS B O 1
ATOM 3302 N N . PRO B 1 26 ? -20.516 -17.531 1.57 1 97.31 26 PRO B N 1
ATOM 3303 C CA . PRO B 1 26 ? -21.219 -18.031 2.748 1 97.31 26 PRO B CA 1
ATOM 3304 C C . PRO B 1 26 ? -20.453 -19.109 3.494 1 97.31 26 PRO B C 1
ATOM 3306 O O . PRO B 1 26 ? -19.578 -19.766 2.912 1 97.31 26 PRO B O 1
ATOM 3309 N N . GLU B 1 27 ? -20.781 -19.344 4.719 1 96.44 27 GLU B N 1
ATOM 3310 C CA . GLU B 1 27 ? -20.031 -20.188 5.648 1 96.44 27 GLU B CA 1
ATOM 3311 C C . GLU B 1 27 ? -19.984 -21.625 5.168 1 96.44 27 GLU B C 1
ATOM 3313 O O . GLU B 1 27 ? -19.031 -22.359 5.48 1 96.44 27 GLU B O 1
ATOM 3318 N N . ASP B 1 28 ? -20.938 -22.047 4.43 1 97.75 28 ASP B N 1
ATOM 3319 C CA . ASP B 1 28 ? -20.984 -23.438 4.012 1 97.75 28 ASP B CA 1
ATOM 3320 C C . ASP B 1 28 ? -20.141 -23.672 2.768 1 97.75 28 ASP B C 1
ATOM 3322 O O . ASP B 1 28 ? -19.969 -24.812 2.33 1 97.75 28 ASP B O 1
ATOM 3326 N N . VAL B 1 29 ? -19.594 -22.625 2.217 1 98.62 29 VAL B N 1
ATOM 3327 C CA . VAL B 1 29 ? -18.734 -22.734 1.041 1 98.62 29 VAL B CA 1
ATOM 3328 C C . VAL B 1 29 ? -17.297 -22.984 1.475 1 98.62 29 VAL B C 1
ATOM 3330 O O . VAL B 1 29 ? -16.781 -22.312 2.379 1 98.62 29 VAL B O 1
ATOM 3333 N N . LEU B 1 30 ? -16.656 -24 0.95 1 98.81 30 LEU B N 1
ATOM 3334 C CA . LEU B 1 30 ? -15.219 -24.188 1.136 1 98.81 30 LEU B CA 1
ATOM 3335 C C . LEU B 1 30 ? -14.422 -23.344 0.146 1 98.81 30 LEU B C 1
ATOM 3337 O O . LEU B 1 30 ? -14.539 -23.531 -1.067 1 98.81 30 LEU B O 1
ATOM 3341 N N . PRO B 1 31 ? -13.656 -22.375 0.642 1 98.69 31 PRO B N 1
ATOM 3342 C CA . PRO B 1 31 ? -12.961 -21.438 -0.249 1 98.69 31 PRO B CA 1
ATOM 3343 C C . PRO B 1 31 ? -11.594 -21.969 -0.692 1 98.69 31 PRO B C 1
ATOM 3345 O O . PRO B 1 31 ? -10.648 -21.969 0.097 1 98.69 31 PRO B O 1
ATOM 3348 N N . LEU B 1 32 ? -11.43 -22.391 -1.911 1 98.69 32 LEU B N 1
ATOM 3349 C CA . LEU B 1 32 ? -10.172 -22.828 -2.502 1 98.69 32 LEU B CA 1
ATOM 3350 C C . LEU B 1 32 ? -9.797 -21.953 -3.689 1 98.69 32 LEU B C 1
ATOM 3352 O O . LEU B 1 32 ? -9.328 -22.453 -4.715 1 98.69 32 LEU B O 1
ATOM 3356 N N . TRP B 1 33 ? -9.992 -20.641 -3.605 1 97.62 33 TRP B N 1
ATOM 3357 C CA . TRP B 1 33 ? -9.898 -19.781 -4.789 1 97.62 33 TRP B CA 1
ATOM 3358 C C . TRP B 1 33 ? -8.82 -18.719 -4.609 1 97.62 33 TRP B C 1
ATOM 3360 O O . TRP B 1 33 ? -7.969 -18.547 -5.48 1 97.62 33 TRP B O 1
ATOM 3370 N N . VAL B 1 34 ? -8.75 -17.969 -3.502 1 96.81 34 VAL B N 1
ATOM 3371 C CA . VAL B 1 34 ? -7.852 -16.844 -3.312 1 96.81 34 VAL B CA 1
ATOM 3372 C C . VAL B 1 34 ? -6.543 -17.328 -2.691 1 96.81 34 VAL B C 1
ATOM 3374 O O . VAL B 1 34 ? -6.535 -18.25 -1.884 1 96.81 34 VAL B O 1
ATOM 3377 N N . ALA B 1 35 ? -5.422 -16.672 -3.08 1 97.5 35 ALA B N 1
ATOM 3378 C CA . ALA B 1 35 ? -4.09 -17.109 -2.682 1 97.5 35 ALA B CA 1
ATOM 3379 C C . ALA B 1 35 ? -3.777 -16.703 -1.248 1 97.5 35 ALA B C 1
ATOM 3381 O O . ALA B 1 35 ? -2.857 -15.914 -1.008 1 97.5 35 ALA B O 1
ATOM 3382 N N . GLU B 1 36 ? -4.523 -17.203 -0.349 1 98.06 36 GLU B N 1
ATOM 3383 C CA . GLU B 1 36 ? -4.324 -17.188 1.097 1 98.06 36 GLU B CA 1
ATOM 3384 C C . GLU B 1 36 ? -4.184 -18.594 1.649 1 98.06 36 GLU B C 1
ATOM 3386 O O . GLU B 1 36 ? -4.902 -19.5 1.235 1 98.06 36 GLU B O 1
ATOM 3391 N N . MET B 1 37 ? -3.211 -18.766 2.467 1 98.81 37 MET B N 1
ATOM 3392 C CA . MET B 1 37 ? -3.023 -20.094 3.059 1 98.81 37 MET B CA 1
ATOM 3393 C C . MET B 1 37 ? -3.793 -20.203 4.371 1 98.81 37 MET B C 1
ATOM 3395 O O . MET B 1 37 ? -3.986 -19.219 5.074 1 98.81 37 MET B O 1
ATOM 3399 N N . ASP B 1 38 ? -4.219 -21.406 4.656 1 98.69 38 ASP B N 1
ATOM 3400 C CA . ASP B 1 38 ? -4.848 -21.703 5.938 1 98.69 38 ASP B CA 1
ATOM 3401 C C . ASP B 1 38 ? -3.807 -22.109 6.98 1 98.69 38 ASP B C 1
ATOM 3403 O O . ASP B 1 38 ? -3.77 -23.25 7.422 1 98.69 38 ASP B O 1
ATOM 3407 N N . VAL B 1 39 ? -3.002 -21.156 7.406 1 98.81 39 VAL B N 1
ATOM 3408 C CA . VAL B 1 39 ? -1.889 -21.406 8.312 1 98.81 39 VAL B CA 1
ATOM 3409 C C . VAL B 1 39 ? -1.782 -20.297 9.336 1 98.81 39 VAL B C 1
ATOM 3411 O O . VAL B 1 39 ? -2.311 -19.203 9.133 1 98.81 39 VAL B O 1
ATOM 3414 N N . LEU B 1 40 ? -1.188 -20.625 10.484 1 98.38 40 LEU B N 1
ATOM 3415 C CA . LEU B 1 40 ? -0.663 -19.578 11.352 1 98.38 40 LEU B CA 1
ATOM 3416 C C . LEU B 1 40 ? 0.643 -19.016 10.797 1 98.38 40 LEU B C 1
ATOM 3418 O O . LEU B 1 40 ? 1.285 -19.641 9.953 1 98.38 40 LEU B O 1
ATOM 3422 N N . LEU B 1 41 ? 1 -17.844 11.219 1 98.44 41 LEU B N 1
ATOM 3423 C CA . LEU B 1 41 ? 2.277 -17.266 10.805 1 98.44 41 LEU B CA 1
ATOM 3424 C C . LEU B 1 41 ? 3.441 -18.062 11.398 1 98.44 41 LEU B C 1
ATOM 3426 O O . LEU B 1 41 ? 3.312 -18.641 12.477 1 98.44 41 LEU B O 1
ATOM 3430 N N . ALA B 1 42 ? 4.59 -18.047 10.609 1 98.56 42 ALA B N 1
ATOM 3431 C CA . ALA B 1 42 ? 5.824 -18.516 11.234 1 98.56 42 ALA B CA 1
ATOM 3432 C C . ALA B 1 42 ? 6.055 -17.859 12.586 1 98.56 42 ALA B C 1
ATOM 3434 O O . ALA B 1 42 ? 5.926 -16.641 12.719 1 98.56 42 ALA B O 1
ATOM 3435 N N . PRO B 1 43 ? 6.395 -18.641 13.594 1 98.25 43 PRO B N 1
ATOM 3436 C CA . PRO B 1 43 ? 6.492 -18.094 14.953 1 98.25 43 PRO B CA 1
ATOM 3437 C C . PRO B 1 43 ? 7.43 -16.891 15.039 1 98.25 43 PRO B C 1
ATOM 3439 O O . PRO B 1 43 ? 7.113 -15.906 15.711 1 98.25 43 PRO B O 1
ATOM 3442 N N . THR B 1 44 ? 8.555 -16.922 14.344 1 98.38 44 THR B N 1
ATOM 3443 C CA . THR B 1 44 ? 9.516 -15.828 14.414 1 98.38 44 THR B CA 1
ATOM 3444 C C . THR B 1 44 ? 8.953 -14.57 13.758 1 98.38 44 THR B C 1
ATOM 3446 O O . THR B 1 44 ? 9.266 -13.453 14.172 1 98.38 44 THR B O 1
ATOM 3449 N N . VAL B 1 45 ? 8.164 -14.734 12.719 1 98.81 45 VAL B N 1
ATOM 3450 C CA . VAL B 1 45 ? 7.516 -13.602 12.055 1 98.81 45 VAL B CA 1
ATOM 3451 C C . VAL B 1 45 ? 6.473 -12.984 12.984 1 98.81 45 VAL B C 1
ATOM 3453 O O . VAL B 1 45 ? 6.43 -11.766 13.156 1 98.81 45 VAL B O 1
ATOM 3456 N N . ALA B 1 46 ? 5.602 -13.875 13.594 1 98.81 46 ALA B N 1
ATOM 3457 C CA . ALA B 1 46 ? 4.602 -13.398 14.547 1 98.81 46 ALA B CA 1
ATOM 3458 C C . ALA B 1 46 ? 5.254 -12.633 15.695 1 98.81 46 ALA B C 1
ATOM 3460 O O . ALA B 1 46 ? 4.777 -11.57 16.094 1 98.81 46 ALA B O 1
ATOM 3461 N N . GLU B 1 47 ? 6.344 -13.148 16.188 1 98.81 47 GLU B N 1
ATOM 3462 C CA . GLU B 1 47 ? 7.062 -12.523 17.297 1 98.81 47 GLU B CA 1
ATOM 3463 C C . GLU B 1 47 ? 7.594 -11.148 16.906 1 98.81 47 GLU B C 1
ATOM 3465 O O . GLU B 1 47 ? 7.531 -10.203 17.688 1 98.81 47 GLU B O 1
ATOM 3470 N N . ALA B 1 48 ? 8.164 -11.039 15.711 1 98.81 48 ALA B N 1
ATOM 3471 C CA . ALA B 1 48 ? 8.688 -9.766 15.227 1 98.81 48 ALA B CA 1
ATOM 3472 C C . ALA B 1 48 ? 7.59 -8.711 15.148 1 98.81 48 ALA B C 1
ATOM 3474 O O . ALA B 1 48 ? 7.801 -7.551 15.516 1 98.81 48 ALA B O 1
ATOM 3475 N N . VAL B 1 49 ? 6.422 -9.102 14.648 1 98.75 49 VAL B N 1
ATOM 3476 C CA . VAL B 1 49 ? 5.305 -8.172 14.531 1 98.75 49 VAL B CA 1
ATOM 3477 C C . VAL B 1 49 ? 4.809 -7.785 15.922 1 98.75 49 VAL B C 1
ATOM 3479 O O . VAL B 1 49 ? 4.547 -6.609 16.188 1 98.75 49 VAL B O 1
ATOM 3482 N N . HIS B 1 50 ? 4.656 -8.781 16.844 1 98.88 50 HIS B N 1
ATOM 3483 C CA . HIS B 1 50 ? 4.234 -8.492 18.219 1 98.88 50 HIS B CA 1
ATOM 3484 C C . HIS B 1 50 ? 5.168 -7.488 18.875 1 98.88 50 HIS B C 1
ATOM 3486 O O . HIS B 1 50 ? 4.711 -6.531 19.5 1 98.88 50 HIS B O 1
ATOM 3492 N N . ARG B 1 51 ? 6.434 -7.707 18.719 1 98.69 51 ARG B N 1
ATOM 3493 C CA . ARG B 1 51 ? 7.418 -6.824 19.328 1 98.69 51 ARG B CA 1
ATOM 3494 C C . ARG B 1 51 ? 7.301 -5.406 18.781 1 98.69 51 ARG B C 1
ATOM 3496 O O . ARG B 1 51 ? 7.387 -4.438 19.531 1 98.69 51 ARG B O 1
ATOM 3503 N N . ALA B 1 52 ? 7.168 -5.27 17.469 1 98.62 52 ALA B N 1
ATOM 3504 C CA . ALA B 1 52 ? 7.016 -3.953 16.859 1 98.62 52 ALA B CA 1
ATOM 3505 C C . ALA B 1 52 ? 5.785 -3.23 17.406 1 98.62 52 ALA B C 1
ATOM 3507 O O . ALA B 1 52 ? 5.84 -2.033 17.688 1 98.62 52 ALA B O 1
ATOM 3508 N N . VAL B 1 53 ? 4.66 -3.957 17.516 1 98.62 53 VAL B N 1
ATOM 3509 C CA . VAL B 1 53 ? 3.416 -3.395 18.031 1 98.62 53 VAL B CA 1
ATOM 3510 C C . VAL B 1 53 ? 3.609 -2.969 19.484 1 98.62 53 VAL B C 1
ATOM 3512 O O . VAL B 1 53 ? 3.203 -1.871 19.875 1 98.62 53 VAL B O 1
ATOM 3515 N N . ASP B 1 54 ? 4.281 -3.785 20.266 1 98.31 54 ASP B N 1
ATOM 3516 C CA . ASP B 1 54 ? 4.504 -3.506 21.688 1 98.31 54 ASP B CA 1
ATOM 3517 C C . ASP B 1 54 ? 5.391 -2.279 21.875 1 98.31 54 ASP B C 1
ATOM 3519 O O . ASP B 1 54 ? 5.25 -1.547 22.859 1 98.31 54 ASP B O 1
ATOM 3523 N N . ASN B 1 55 ? 6.277 -2.072 20.938 1 97.75 55 ASN B N 1
ATOM 3524 C CA . ASN B 1 55 ? 7.211 -0.953 21.016 1 97.75 55 ASN B CA 1
ATOM 3525 C C . ASN B 1 55 ? 6.625 0.305 20.375 1 97.75 55 ASN B C 1
ATOM 3527 O O . ASN B 1 55 ? 7.254 1.364 20.391 1 97.75 55 ASN B O 1
ATOM 3531 N N . GLY B 1 56 ? 5.418 0.258 19.828 1 97.75 56 GLY B N 1
ATOM 3532 C CA . GLY B 1 56 ? 4.871 1.378 19.078 1 97.75 56 GLY B CA 1
ATOM 3533 C C . GLY B 1 56 ? 5.672 1.718 17.844 1 97.75 56 GLY B C 1
ATOM 3534 O O . GLY B 1 56 ? 5.73 2.879 17.422 1 97.75 56 GLY B O 1
ATOM 3535 N N . ASP B 1 57 ? 6.406 0.729 17.266 1 98.12 57 ASP B N 1
ATOM 3536 C CA . ASP B 1 57 ? 7.242 0.898 16.078 1 98.12 57 ASP B CA 1
ATOM 3537 C C . ASP B 1 57 ? 6.406 0.812 14.797 1 98.12 57 ASP B C 1
ATOM 3539 O O . ASP B 1 57 ? 6.617 -0.074 13.969 1 98.12 57 ASP B O 1
ATOM 3543 N N . THR B 1 58 ? 5.457 1.754 14.633 1 97.81 58 THR B N 1
ATOM 3544 C CA . THR B 1 58 ? 4.496 1.75 13.539 1 97.81 58 THR B CA 1
ATOM 3545 C C . THR B 1 58 ? 4.633 3.014 12.695 1 97.81 58 THR B C 1
ATOM 3547 O O . THR B 1 58 ? 3.637 3.562 12.219 1 97.81 58 THR B O 1
ATOM 3550 N N . GLY B 1 59 ? 5.887 3.547 12.539 1 97.56 59 GLY B N 1
ATOM 3551 C CA . GLY B 1 59 ? 6.176 4.715 11.719 1 97.56 59 GLY B CA 1
ATOM 3552 C C . GLY B 1 59 ? 6.434 4.371 10.266 1 97.56 59 GLY B C 1
ATOM 3553 O O . GLY B 1 59 ? 5.816 3.453 9.719 1 97.56 59 GLY B O 1
ATOM 3554 N N . TYR B 1 60 ? 7.191 5.18 9.602 1 97 60 TYR B N 1
ATOM 3555 C CA . TYR B 1 60 ? 7.512 5 8.188 1 97 60 TYR B CA 1
ATOM 3556 C C . TYR B 1 60 ? 8.719 4.082 8.016 1 97 60 TYR B C 1
ATOM 3558 O O . TYR B 1 60 ? 9.625 4.078 8.852 1 97 60 TYR B O 1
ATOM 3566 N N . PRO B 1 61 ? 8.742 3.355 6.941 1 96.44 61 PRO B N 1
ATOM 3567 C CA . PRO B 1 61 ? 9.875 2.453 6.707 1 96.44 61 PRO B CA 1
ATOM 3568 C C . PRO B 1 61 ? 11.195 3.199 6.531 1 96.44 61 PRO B C 1
ATOM 3570 O O . PRO B 1 61 ? 11.203 4.34 6.062 1 96.44 61 PRO B O 1
ATOM 3573 N N . TYR B 1 62 ? 12.227 2.539 6.93 1 95.81 62 TYR B N 1
ATOM 3574 C CA . TYR B 1 62 ? 13.57 3.094 6.773 1 95.81 62 TYR B CA 1
ATOM 3575 C C . TYR B 1 62 ? 14.617 1.987 6.711 1 95.81 62 TYR B C 1
ATOM 3577 O O . TYR B 1 62 ? 14.445 0.931 7.324 1 95.81 62 TYR B O 1
ATOM 3585 N N . GLY B 1 63 ? 15.633 2.229 5.895 1 95.5 63 GLY B N 1
ATOM 3586 C CA . GLY B 1 63 ? 16.781 1.338 5.875 1 95.5 63 GLY B CA 1
ATOM 3587 C C . GLY B 1 63 ? 16.688 0.27 4.801 1 95.5 63 GLY B C 1
ATOM 3588 O O . GLY B 1 63 ? 15.844 0.359 3.9 1 95.5 63 GLY B O 1
ATOM 3589 N N . THR B 1 64 ? 17.578 -0.707 4.855 1 97.69 64 THR B N 1
ATOM 3590 C CA . THR B 1 64 ? 17.719 -1.69 3.789 1 97.69 64 THR B CA 1
ATOM 3591 C C . THR B 1 64 ? 17.578 -3.107 4.336 1 97.69 64 THR B C 1
ATOM 3593 O O . THR B 1 64 ? 17.953 -4.078 3.666 1 97.69 64 THR B O 1
ATOM 3596 N N . THR B 1 65 ? 17.094 -3.279 5.543 1 98.12 65 THR B N 1
ATOM 3597 C CA . THR B 1 65 ? 17.078 -4.57 6.223 1 98.12 65 THR B CA 1
ATOM 3598 C C . THR B 1 65 ? 16.281 -5.598 5.422 1 98.12 65 THR B C 1
ATOM 3600 O O . THR B 1 65 ? 16.641 -6.777 5.387 1 98.12 65 THR B O 1
ATOM 3603 N N . PHE B 1 66 ? 15.234 -5.184 4.82 1 98.69 66 PHE B N 1
ATOM 3604 C CA . PHE B 1 66 ? 14.414 -6.078 4.02 1 98.69 66 PHE B CA 1
ATOM 3605 C C . PHE B 1 66 ? 15.188 -6.609 2.824 1 98.69 66 PHE B C 1
ATOM 3607 O O . PHE B 1 66 ? 15.242 -7.82 2.596 1 98.69 66 PHE B O 1
ATOM 3614 N N . ALA B 1 67 ? 15.828 -5.73 2.051 1 98.81 67 ALA B N 1
ATOM 3615 C CA . ALA B 1 67 ? 16.641 -6.117 0.904 1 98.81 67 ALA B CA 1
ATOM 3616 C C . ALA B 1 67 ? 17.797 -7.016 1.335 1 98.81 67 ALA B C 1
ATOM 3618 O O . ALA B 1 67 ? 18.141 -7.98 0.645 1 98.81 67 ALA B O 1
AT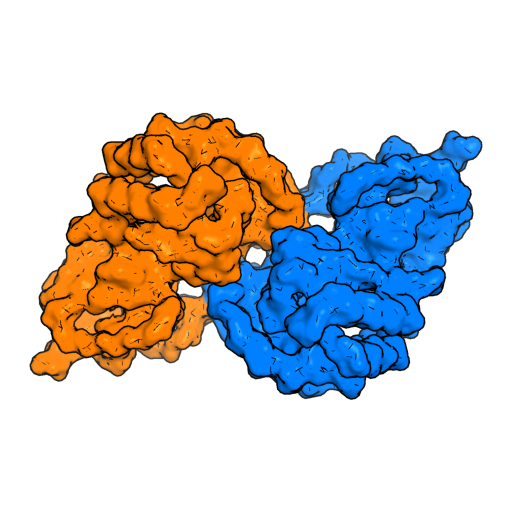OM 3619 N N . GLU B 1 68 ? 18.391 -6.68 2.473 1 98.88 68 GLU B N 1
ATOM 3620 C CA . GLU B 1 68 ? 19.469 -7.492 3.008 1 98.88 68 GLU B CA 1
ATOM 3621 C C . GLU B 1 68 ? 19 -8.906 3.326 1 98.88 68 GLU B C 1
ATOM 3623 O O . GLU B 1 68 ? 19.703 -9.883 3.033 1 98.88 68 GLU B O 1
ATOM 3628 N N . ALA B 1 69 ? 17.859 -9 3.922 1 98.88 69 ALA B N 1
ATOM 3629 C CA . ALA B 1 69 ? 17.297 -10.305 4.258 1 98.88 69 ALA B CA 1
ATOM 3630 C C . ALA B 1 69 ? 17.062 -11.141 3.004 1 98.88 69 ALA B C 1
ATOM 3632 O O . ALA B 1 69 ? 17.375 -12.336 2.979 1 98.88 69 ALA B O 1
ATOM 3633 N N . ILE B 1 70 ? 16.547 -10.539 1.936 1 98.88 70 ILE B N 1
ATOM 3634 C CA . ILE B 1 70 ? 16.312 -11.242 0.682 1 98.88 70 ILE B CA 1
ATOM 3635 C C . ILE B 1 70 ? 17.641 -11.688 0.077 1 98.88 70 ILE B C 1
ATOM 3637 O O . ILE B 1 70 ? 17.766 -12.805 -0.428 1 98.88 70 ILE B O 1
ATOM 3641 N N . SER B 1 71 ? 18.578 -10.781 0.101 1 98.81 71 SER B N 1
ATOM 3642 C CA . SER B 1 71 ? 19.891 -11.102 -0.441 1 98.81 71 SER B CA 1
ATOM 3643 C C . SER B 1 71 ? 20.5 -12.312 0.261 1 98.81 71 SER B C 1
ATOM 3645 O O . SER B 1 71 ? 21.016 -13.227 -0.393 1 98.81 71 SER B O 1
ATOM 3647 N N . GLU B 1 72 ? 20.422 -12.328 1.59 1 98.69 72 GLU B N 1
ATOM 3648 C CA . GLU B 1 72 ? 20.938 -13.445 2.375 1 98.69 72 GLU B CA 1
ATOM 3649 C C . GLU B 1 72 ? 20.188 -14.734 2.066 1 98.69 72 GLU B C 1
ATOM 3651 O O . GLU B 1 72 ? 20.797 -15.781 1.864 1 98.69 72 GLU B O 1
ATOM 3656 N N . PHE B 1 73 ? 18.969 -14.648 2.023 1 98.81 73 PHE B N 1
ATOM 3657 C CA . PHE B 1 73 ? 18.125 -15.805 1.729 1 98.81 73 PHE B CA 1
ATOM 3658 C C . PHE B 1 73 ? 18.438 -16.359 0.344 1 98.81 73 PHE B C 1
ATOM 3660 O O . PHE B 1 73 ? 18.594 -17.578 0.174 1 98.81 73 PHE B O 1
ATOM 3667 N N . ALA B 1 74 ? 18.5 -15.453 -0.699 1 98.69 74 ALA B N 1
ATOM 3668 C CA . ALA B 1 74 ? 18.75 -15.836 -2.086 1 98.69 74 ALA B CA 1
ATOM 3669 C C . ALA B 1 74 ? 20.094 -16.547 -2.223 1 98.69 74 ALA B C 1
ATOM 3671 O O . ALA B 1 74 ? 20.219 -17.531 -2.965 1 98.69 74 ALA B O 1
ATOM 3672 N N . SER B 1 75 ? 21.047 -16.031 -1.525 1 98.31 75 SER B N 1
ATOM 3673 C CA . SER B 1 75 ? 22.359 -16.656 -1.539 1 98.31 75 SER B CA 1
ATOM 3674 C C . SER B 1 75 ? 22.312 -18.062 -0.976 1 98.31 75 SER B C 1
ATOM 3676 O O . SER B 1 75 ? 22.875 -19 -1.564 1 98.31 75 SER B O 1
ATOM 3678 N N . GLN B 1 76 ? 21.625 -18.234 0.107 1 97.75 76 GLN B N 1
ATOM 3679 C CA . GLN B 1 76 ? 21.578 -19.516 0.795 1 97.75 76 GLN B CA 1
ATOM 3680 C C . GLN B 1 76 ? 20.672 -20.5 0.061 1 97.75 76 GLN B C 1
ATOM 3682 O O . GLN B 1 76 ? 21.031 -21.656 -0.131 1 97.75 76 GLN B O 1
ATOM 3687 N N . ARG B 1 77 ? 19.531 -20.062 -0.397 1 97.56 77 ARG B N 1
ATOM 3688 C CA . ARG B 1 77 ? 18.484 -20.938 -0.905 1 97.56 77 ARG B CA 1
ATOM 3689 C C . ARG B 1 77 ? 18.672 -21.219 -2.393 1 97.56 77 ARG B C 1
ATOM 3691 O O . ARG B 1 77 ? 18.406 -22.312 -2.861 1 97.56 77 ARG B O 1
ATOM 3698 N N . TRP B 1 78 ? 19.125 -20.156 -3.135 1 97.81 78 TRP B N 1
ATOM 3699 C CA . TRP B 1 78 ? 19.125 -20.25 -4.59 1 97.81 78 TRP B CA 1
ATOM 3700 C C . TRP B 1 78 ? 20.547 -20.109 -5.141 1 97.81 78 TRP B C 1
ATOM 3702 O O . TRP B 1 78 ? 20.75 -20.047 -6.355 1 97.81 78 TRP B O 1
ATOM 3712 N N . GLN B 1 79 ? 21.5 -19.953 -4.301 1 96.88 79 GLN B N 1
ATOM 3713 C CA . GLN B 1 79 ? 22.891 -19.766 -4.688 1 96.88 79 GLN B CA 1
ATOM 3714 C C . GLN B 1 79 ? 23.047 -18.547 -5.586 1 96.88 79 GLN B C 1
ATOM 3716 O O . GLN B 1 79 ? 23.844 -18.562 -6.523 1 96.88 79 GLN B O 1
ATOM 3721 N N . TRP B 1 80 ? 22.156 -17.656 -5.418 1 97.56 80 TRP B N 1
ATOM 3722 C CA . TRP B 1 80 ? 22.266 -16.359 -6.098 1 97.56 80 TRP B CA 1
ATOM 3723 C C . TRP B 1 80 ? 23.031 -15.359 -5.246 1 97.56 80 TRP B C 1
ATOM 3725 O O . TRP B 1 80 ? 22.453 -14.695 -4.383 1 97.56 80 TRP B O 1
ATOM 3735 N N . HIS B 1 81 ? 24.281 -15.109 -5.527 1 96.25 81 HIS B N 1
ATOM 3736 C CA . HIS B 1 81 ? 25.188 -14.359 -4.668 1 96.25 81 HIS B CA 1
ATOM 3737 C C . HIS B 1 81 ? 25.328 -12.914 -5.145 1 96.25 81 HIS B C 1
ATOM 3739 O O . HIS B 1 81 ? 25.922 -12.086 -4.457 1 96.25 81 HIS B O 1
ATOM 3745 N N . ASP B 1 82 ? 24.641 -12.664 -6.27 1 93.25 82 ASP B N 1
ATOM 3746 C CA . ASP B 1 82 ? 24.906 -11.375 -6.906 1 93.25 82 ASP B CA 1
ATOM 3747 C C . ASP B 1 82 ? 23.766 -10.391 -6.66 1 93.25 82 ASP B C 1
ATOM 3749 O O . ASP B 1 82 ? 23.672 -9.359 -7.324 1 93.25 82 ASP B O 1
ATOM 3753 N N . LEU B 1 83 ? 22.859 -10.719 -5.809 1 97.56 83 LEU B N 1
ATOM 3754 C CA . LEU B 1 83 ? 21.844 -9.742 -5.438 1 97.56 83 LEU B CA 1
ATOM 3755 C C . LEU B 1 83 ? 22.438 -8.633 -4.574 1 97.56 83 LEU B C 1
ATOM 3757 O O . LEU B 1 83 ? 22.641 -8.82 -3.373 1 97.56 83 LEU B O 1
ATOM 3761 N N . ASP B 1 84 ? 22.703 -7.496 -5.191 1 98 84 ASP B N 1
ATOM 3762 C CA . ASP B 1 84 ? 23.312 -6.344 -4.531 1 98 84 ASP B CA 1
ATOM 3763 C C . ASP B 1 84 ? 22.234 -5.414 -3.957 1 98 84 ASP B C 1
ATOM 3765 O O . ASP B 1 84 ? 21.422 -4.867 -4.699 1 98 84 ASP B O 1
ATOM 3769 N N . VAL B 1 85 ? 22.281 -5.188 -2.715 1 98.44 85 VAL B N 1
ATOM 3770 C CA . VAL B 1 85 ? 21.297 -4.387 -1.992 1 98.44 85 VAL B CA 1
ATOM 3771 C C . VAL B 1 85 ? 21.25 -2.979 -2.582 1 98.44 85 VAL B C 1
ATOM 3773 O O . VAL B 1 85 ? 20.188 -2.352 -2.615 1 98.44 85 VAL B O 1
ATOM 3776 N N . SER B 1 86 ? 22.344 -2.441 -3.123 1 98.06 86 SER B N 1
ATOM 3777 C CA . SER B 1 86 ? 22.406 -1.091 -3.676 1 98.06 86 SER B CA 1
ATOM 3778 C C . SER B 1 86 ? 21.594 -0.981 -4.961 1 98.06 86 SER B C 1
ATOM 3780 O O . SER B 1 86 ? 21.297 0.123 -5.422 1 98.06 86 SER B O 1
ATOM 3782 N N . ARG B 1 87 ? 21.141 -2.07 -5.539 1 98.5 87 ARG B N 1
ATOM 3783 C CA . ARG B 1 87 ? 20.328 -2.08 -6.75 1 98.5 87 ARG B CA 1
ATOM 3784 C C . ARG B 1 87 ? 18.906 -2.514 -6.445 1 98.5 87 ARG B C 1
ATOM 3786 O O . ARG B 1 87 ? 18.281 -3.215 -7.242 1 98.5 87 ARG B O 1
ATOM 3793 N N . THR B 1 88 ? 18.531 -2.201 -5.238 1 98.75 88 THR B N 1
ATOM 3794 C CA . THR B 1 88 ? 17.172 -2.545 -4.844 1 98.75 88 THR B CA 1
ATOM 3795 C C . THR B 1 88 ? 16.406 -1.301 -4.398 1 98.75 88 THR B C 1
ATOM 3797 O O . THR B 1 88 ? 17.016 -0.267 -4.105 1 98.75 88 THR B O 1
ATOM 3800 N N . ALA B 1 89 ? 15.141 -1.374 -4.414 1 98.44 89 ALA B N 1
ATOM 3801 C CA . ALA B 1 89 ? 14.234 -0.354 -3.895 1 98.44 89 ALA B CA 1
ATOM 3802 C C . ALA B 1 89 ? 12.992 -0.989 -3.266 1 98.44 89 ALA B C 1
ATOM 3804 O O . ALA B 1 89 ? 12.461 -1.973 -3.785 1 98.44 89 ALA B O 1
ATOM 3805 N N . ILE B 1 90 ? 12.547 -0.464 -2.133 1 98.06 90 ILE B N 1
ATOM 3806 C CA . ILE B 1 90 ? 11.297 -0.934 -1.536 1 98.06 90 ILE B CA 1
ATOM 3807 C C . ILE B 1 90 ? 10.109 -0.358 -2.303 1 98.06 90 ILE B C 1
ATOM 3809 O O . ILE B 1 90 ? 10.148 0.792 -2.748 1 98.06 90 ILE B O 1
ATOM 3813 N N . VAL B 1 91 ? 9.094 -1.127 -2.531 1 97.75 91 VAL B N 1
ATOM 3814 C CA . VAL B 1 91 ? 7.852 -0.738 -3.191 1 97.75 91 VAL B CA 1
ATOM 3815 C C . VAL B 1 91 ? 6.66 -1.274 -2.404 1 97.75 91 VAL B C 1
ATOM 3817 O O . VAL B 1 91 ? 6.812 -2.162 -1.562 1 97.75 91 VAL B O 1
ATOM 3820 N N . PRO B 1 92 ? 5.488 -0.788 -2.588 1 96.44 92 PRO B N 1
ATOM 3821 C CA . PRO B 1 92 ? 4.352 -1.123 -1.726 1 96.44 92 PRO B CA 1
ATOM 3822 C C . PRO B 1 92 ? 3.982 -2.604 -1.783 1 96.44 92 PRO B C 1
ATOM 3824 O O . PRO B 1 92 ? 3.584 -3.184 -0.771 1 96.44 92 PRO B O 1
ATOM 3827 N N . ASP B 1 93 ? 4.008 -3.148 -2.939 1 97.38 93 ASP B N 1
ATOM 3828 C CA . ASP B 1 93 ? 3.752 -4.551 -3.24 1 97.38 93 ASP B CA 1
ATOM 3829 C C . ASP B 1 93 ? 4.277 -4.922 -4.625 1 97.38 93 ASP B C 1
ATOM 3831 O O . ASP B 1 93 ? 4.887 -4.094 -5.305 1 97.38 93 ASP B O 1
ATOM 3835 N N . VAL B 1 94 ? 4.109 -6.117 -5.004 1 98.12 94 VAL B N 1
ATOM 3836 C CA . VAL B 1 94 ? 4.719 -6.598 -6.242 1 98.12 94 VAL B CA 1
ATOM 3837 C C . VAL B 1 94 ? 4.059 -5.922 -7.441 1 98.12 94 VAL B C 1
ATOM 3839 O O . VAL B 1 94 ? 4.742 -5.43 -8.344 1 98.12 94 VAL B O 1
ATOM 3842 N N . MET B 1 95 ? 2.73 -5.801 -7.508 1 97.19 95 MET B N 1
ATOM 3843 C CA . MET B 1 95 ? 2.055 -5.266 -8.688 1 97.19 95 MET B CA 1
ATOM 3844 C C . MET B 1 95 ? 2.318 -3.77 -8.836 1 97.19 95 MET B C 1
ATOM 3846 O O . MET B 1 95 ? 2.539 -3.277 -9.945 1 97.19 95 MET B O 1
ATOM 3850 N N . LEU B 1 96 ? 2.297 -3.072 -7.734 1 96.62 96 LEU B N 1
ATOM 3851 C CA . LEU B 1 96 ? 2.65 -1.661 -7.832 1 96.62 96 LEU B CA 1
ATOM 3852 C C . LEU B 1 96 ? 4.129 -1.493 -8.172 1 96.62 96 LEU B C 1
ATOM 3854 O O . LEU B 1 96 ? 4.508 -0.536 -8.844 1 96.62 96 LEU B O 1
ATOM 3858 N N . GLY B 1 97 ? 4.965 -2.416 -7.664 1 98.12 97 GLY B N 1
ATOM 3859 C CA . GLY B 1 97 ? 6.344 -2.447 -8.133 1 98.12 97 GLY B CA 1
ATOM 3860 C C . GLY B 1 97 ? 6.461 -2.637 -9.633 1 98.12 97 GLY B C 1
ATOM 3861 O O . GLY B 1 97 ? 7.258 -1.96 -10.289 1 98.12 97 GLY B O 1
ATOM 3862 N N . VAL B 1 98 ? 5.672 -3.514 -10.188 1 98.56 98 VAL B N 1
ATOM 3863 C CA . VAL B 1 98 ? 5.648 -3.744 -11.625 1 98.56 98 VAL B CA 1
ATOM 3864 C C . VAL B 1 98 ? 5.293 -2.447 -12.352 1 98.56 98 VAL B C 1
ATOM 3866 O O . VAL B 1 98 ? 5.945 -2.072 -13.328 1 98.56 98 VAL B O 1
ATOM 3869 N N . VAL B 1 99 ? 4.312 -1.77 -11.867 1 97.25 99 VAL B N 1
ATOM 3870 C CA . VAL B 1 99 ? 3.877 -0.517 -12.477 1 97.25 99 VAL B CA 1
ATOM 3871 C C . VAL B 1 99 ? 5.02 0.494 -12.453 1 97.25 99 VAL B C 1
ATOM 3873 O O . VAL B 1 99 ? 5.285 1.16 -13.453 1 97.25 99 VAL B O 1
ATOM 3876 N N . GLU B 1 100 ? 5.68 0.595 -11.32 1 97.69 100 GLU B N 1
ATOM 3877 C CA . GLU B 1 100 ? 6.777 1.553 -11.211 1 97.69 100 GLU B CA 1
ATOM 3878 C C . GLU B 1 100 ? 7.922 1.195 -12.148 1 97.69 100 GLU B C 1
ATOM 3880 O O . GLU B 1 100 ? 8.539 2.08 -12.75 1 97.69 100 GLU B O 1
ATOM 3885 N N . MET B 1 101 ? 8.242 -0.088 -12.25 1 98.5 101 MET B N 1
ATOM 3886 C CA . MET B 1 101 ? 9.297 -0.505 -13.18 1 98.5 101 MET B CA 1
ATOM 3887 C C . MET B 1 101 ? 8.891 -0.211 -14.617 1 98.5 101 MET B C 1
ATOM 3889 O O . MET B 1 101 ? 9.719 0.231 -15.422 1 98.5 101 MET B O 1
ATOM 3893 N N . LEU B 1 102 ? 7.668 -0.485 -14.969 1 98.56 102 LEU B N 1
ATOM 3894 C CA . LEU B 1 102 ? 7.184 -0.17 -16.297 1 98.56 102 LEU B CA 1
ATOM 3895 C C . LEU B 1 102 ? 7.316 1.321 -16.594 1 98.56 102 LEU B C 1
ATOM 3897 O O . LEU B 1 102 ? 7.715 1.711 -17.688 1 98.56 102 LEU B O 1
ATOM 3901 N N . ARG B 1 103 ? 7.016 2.156 -15.617 1 97.06 103 ARG B N 1
ATOM 3902 C CA . ARG B 1 103 ? 7.113 3.602 -15.781 1 97.06 103 ARG B CA 1
ATOM 3903 C C . ARG B 1 103 ? 8.555 4.023 -16.062 1 97.06 103 ARG B C 1
ATOM 3905 O O . ARG B 1 103 ? 8.789 5.035 -16.734 1 97.06 103 ARG B O 1
ATOM 3912 N N . LEU B 1 104 ? 9.461 3.266 -15.57 1 97.81 104 LEU B N 1
ATOM 3913 C CA . LEU B 1 104 ? 10.875 3.58 -15.766 1 97.81 104 LEU B CA 1
ATOM 3914 C C . LEU B 1 104 ? 11.312 3.242 -17.188 1 97.81 104 LEU B C 1
ATOM 3916 O O . LEU B 1 104 ? 12.227 3.873 -17.734 1 97.81 104 LEU B O 1
ATOM 3920 N N . ILE B 1 105 ? 10.602 2.262 -17.859 1 98.25 105 ILE B N 1
ATOM 3921 C CA . ILE B 1 105 ? 11.242 1.71 -19.047 1 98.25 105 ILE B CA 1
ATOM 3922 C C . ILE B 1 105 ? 10.266 1.74 -20.219 1 98.25 105 ILE B C 1
ATOM 3924 O O . ILE B 1 105 ? 10.617 1.333 -21.328 1 98.25 105 ILE B O 1
ATOM 3928 N N . THR B 1 106 ? 9.062 2.092 -20.016 1 97.75 106 THR B N 1
ATOM 3929 C CA . THR B 1 106 ? 8.062 2.244 -21.078 1 97.75 106 THR B CA 1
ATOM 3930 C C . THR B 1 106 ? 7.316 3.564 -20.922 1 97.75 106 THR B C 1
ATOM 3932 O O . THR B 1 106 ? 7.461 4.254 -19.906 1 97.75 106 THR B O 1
ATOM 3935 N N . ASP B 1 107 ? 6.621 3.92 -21.938 1 95.19 107 ASP B N 1
ATOM 3936 C CA . ASP B 1 107 ? 5.711 5.059 -21.938 1 95.19 107 ASP B CA 1
ATOM 3937 C C . ASP B 1 107 ? 4.258 4.605 -22.047 1 95.19 107 ASP B C 1
ATOM 3939 O O . ASP B 1 107 ? 3.992 3.447 -22.391 1 95.19 107 ASP B O 1
ATOM 3943 N N . ARG B 1 108 ? 3.344 5.484 -21.688 1 93 108 ARG B N 1
ATOM 3944 C CA . ARG B 1 108 ? 1.933 5.199 -21.922 1 93 108 ARG B CA 1
ATOM 3945 C C . ARG B 1 108 ? 1.68 4.836 -23.375 1 93 108 ARG B C 1
ATOM 3947 O O . ARG B 1 108 ? 2.252 5.449 -24.281 1 93 108 ARG B O 1
ATOM 3954 N N . GLY B 1 109 ? 0.888 3.842 -23.562 1 94.19 109 GLY B N 1
ATOM 3955 C CA . GLY B 1 109 ? 0.589 3.385 -24.906 1 94.19 109 GLY B CA 1
ATOM 3956 C C . GLY B 1 109 ? 1.517 2.283 -25.375 1 94.19 109 GLY B C 1
ATOM 3957 O O . GLY B 1 109 ? 1.205 1.574 -26.344 1 94.19 109 GLY B O 1
ATOM 3958 N N . ASP B 1 110 ? 2.652 2.094 -24.734 1 97.31 110 ASP B N 1
ATOM 3959 C CA . ASP B 1 110 ? 3.605 1.058 -25.125 1 97.31 110 ASP B CA 1
ATOM 3960 C C . ASP B 1 110 ? 3.059 -0.334 -24.812 1 97.31 110 ASP B C 1
ATOM 3962 O O . ASP B 1 110 ? 2.121 -0.479 -24.031 1 97.31 110 ASP B O 1
ATOM 3966 N N . GLY B 1 111 ? 3.635 -1.289 -25.5 1 97.69 111 GLY B N 1
ATOM 3967 C CA . GLY B 1 111 ? 3.189 -2.664 -25.344 1 97.69 111 GLY B CA 1
ATOM 3968 C C . GLY B 1 111 ? 3.893 -3.398 -24.219 1 97.69 111 GLY B C 1
ATOM 3969 O O . GLY B 1 111 ? 5.094 -3.221 -24.016 1 97.69 111 GLY B O 1
ATOM 3970 N N . VAL B 1 112 ? 3.125 -4.113 -23.438 1 98.75 112 VAL B N 1
ATOM 3971 C CA . VAL B 1 112 ? 3.613 -5.016 -22.406 1 98.75 112 VAL B CA 1
ATOM 3972 C C . VAL B 1 112 ? 3.135 -6.438 -22.688 1 98.75 112 VAL B C 1
ATOM 3974 O O . VAL B 1 112 ? 1.931 -6.699 -22.719 1 98.75 112 VAL B O 1
ATOM 3977 N N . ILE B 1 113 ? 4.062 -7.324 -22.891 1 98.94 113 ILE B N 1
ATOM 3978 C CA . ILE B 1 113 ? 3.748 -8.695 -23.266 1 98.94 113 ILE B CA 1
ATOM 3979 C C . ILE B 1 113 ? 3.6 -9.562 -22.031 1 98.94 113 ILE B C 1
ATOM 3981 O O . ILE B 1 113 ? 4.391 -9.453 -21.078 1 98.94 113 ILE B O 1
ATOM 3985 N N . VAL B 1 114 ? 2.609 -10.391 -21.953 1 98.88 114 VAL B N 1
ATOM 3986 C CA . VAL B 1 114 ? 2.408 -11.406 -20.922 1 98.88 114 VAL B CA 1
ATOM 3987 C C . VAL B 1 114 ? 2.229 -12.773 -21.578 1 98.88 114 VAL B C 1
ATOM 3989 O O . VAL B 1 114 ? 2.02 -12.875 -22.781 1 98.88 114 VAL B O 1
ATOM 3992 N N . SER B 1 115 ? 2.277 -13.883 -20.812 1 98.88 115 SER B N 1
ATOM 3993 C CA . SER B 1 115 ? 2.158 -15.242 -21.312 1 98.88 115 SER B CA 1
ATOM 3994 C C . SER B 1 115 ? 0.973 -15.969 -20.688 1 98.88 115 SER B C 1
ATOM 3996 O O . SER B 1 115 ? 1.142 -16.734 -19.734 1 98.88 115 SER B O 1
ATOM 3998 N N . PRO B 1 116 ? -0.162 -15.828 -21.25 1 98.5 116 PRO B N 1
ATOM 3999 C CA . PRO B 1 116 ? -1.344 -16.469 -20.672 1 98.5 116 PRO B CA 1
ATOM 4000 C C . PRO B 1 116 ? -1.396 -17.969 -20.938 1 98.5 116 PRO B C 1
ATOM 4002 O O . PRO B 1 116 ? -0.773 -18.453 -21.891 1 98.5 116 PRO B O 1
ATOM 4005 N N . PRO B 1 117 ? -2.283 -18.75 -20.156 1 97.88 117 PRO B N 1
ATOM 4006 C CA . PRO B 1 117 ? -2.959 -18.188 -18.984 1 97.88 117 PRO B CA 1
ATOM 4007 C C . PRO B 1 117 ? -1.979 -17.688 -17.922 1 97.88 117 PRO B C 1
ATOM 4009 O O . PRO B 1 117 ? -0.979 -18.344 -17.641 1 97.88 117 PRO B O 1
ATOM 4012 N N . VAL B 1 118 ? -2.275 -16.484 -17.438 1 98.5 118 VAL B N 1
ATOM 4013 C CA . VAL B 1 118 ? -1.361 -15.891 -16.469 1 98.5 118 VAL B CA 1
ATOM 4014 C C . VAL B 1 118 ? -2.145 -15.047 -15.461 1 98.5 118 VAL B C 1
ATOM 4016 O O . VAL B 1 118 ? -3.293 -14.68 -15.719 1 98.5 118 VAL B O 1
ATOM 4019 N N . TYR B 1 119 ? -1.588 -14.781 -14.375 1 97.81 119 TYR B N 1
ATOM 4020 C CA . TYR B 1 119 ? -2.143 -14.039 -13.25 1 97.81 119 TYR B CA 1
ATOM 4021 C C . TYR B 1 119 ? -2.9 -12.805 -13.734 1 97.81 119 TYR B C 1
ATOM 4023 O O . TYR B 1 119 ? -2.311 -11.898 -14.32 1 97.81 119 TYR B O 1
ATOM 4031 N N . PRO B 1 120 ? -4.211 -12.672 -13.43 1 96.81 120 PRO B N 1
ATOM 4032 C CA . PRO B 1 120 ? -5.094 -11.664 -14.031 1 96.81 120 PRO B CA 1
ATOM 4033 C C . PRO B 1 120 ? -4.668 -10.234 -13.719 1 96.81 120 PRO B C 1
ATOM 4035 O O . PRO B 1 120 ? -4.77 -9.352 -14.57 1 96.81 120 PRO B O 1
ATOM 4038 N N . PRO B 1 121 ? -4.129 -9.938 -12.562 1 96.38 121 PRO B N 1
ATOM 4039 C CA . PRO B 1 121 ? -3.756 -8.555 -12.258 1 96.38 121 PRO B CA 1
ATOM 4040 C C . PRO B 1 121 ? -2.654 -8.023 -13.172 1 96.38 121 PRO B C 1
ATOM 4042 O O . PRO B 1 121 ? -2.439 -6.812 -13.25 1 96.38 121 PRO B O 1
ATOM 4045 N N . PHE B 1 122 ? -1.903 -8.891 -13.883 1 98 122 PHE B N 1
ATOM 4046 C CA . PHE B 1 122 ? -0.981 -8.406 -14.898 1 98 122 PHE B CA 1
ATOM 4047 C C . PHE B 1 122 ? -1.711 -7.551 -15.93 1 98 122 PHE B C 1
ATOM 4049 O O . PHE B 1 122 ? -1.224 -6.488 -16.312 1 98 122 PHE B O 1
ATOM 4056 N N . TYR B 1 123 ? -2.889 -8.039 -16.328 1 97.19 123 TYR B N 1
ATOM 4057 C CA . TYR B 1 123 ? -3.695 -7.309 -17.297 1 97.19 123 TYR B CA 1
ATOM 4058 C C . TYR B 1 123 ? -4.234 -6.016 -16.703 1 97.19 123 TYR B C 1
ATOM 4060 O O . TYR B 1 123 ? -4.086 -4.941 -17.297 1 97.19 123 TYR B O 1
ATOM 4068 N N . ALA B 1 124 ? -4.781 -6.164 -15.508 1 95.12 124 ALA B N 1
ATOM 4069 C CA . ALA B 1 124 ? -5.523 -5.066 -14.891 1 95.12 124 ALA B CA 1
ATOM 4070 C C . ALA B 1 124 ? -4.602 -3.893 -14.578 1 95.12 124 ALA B C 1
ATOM 4072 O O . ALA B 1 124 ? -4.918 -2.744 -14.898 1 95.12 124 ALA B O 1
ATOM 4073 N N . PHE B 1 125 ? -3.484 -4.141 -13.969 1 96.19 125 PHE B N 1
ATOM 4074 C CA . PHE B 1 125 ? -2.578 -3.076 -13.555 1 96.19 125 PHE B CA 1
ATOM 4075 C C . PHE B 1 125 ? -1.913 -2.428 -14.766 1 96.19 125 PHE B C 1
ATOM 4077 O O . PHE B 1 125 ? -1.742 -1.208 -14.805 1 96.19 125 PHE B O 1
ATOM 4084 N N . VAL B 1 126 ? -1.505 -3.199 -15.766 1 96.94 126 VAL B N 1
ATOM 4085 C CA . VAL B 1 126 ? -0.859 -2.688 -16.969 1 96.94 126 VAL B CA 1
ATOM 4086 C C . VAL B 1 126 ? -1.818 -1.765 -17.719 1 96.94 126 VAL B C 1
ATOM 4088 O O . VAL B 1 126 ? -1.447 -0.654 -18.109 1 96.94 126 VAL B O 1
ATOM 4091 N N . THR B 1 127 ? -3.082 -2.201 -17.875 1 95.31 127 THR B N 1
ATOM 4092 C CA . THR B 1 127 ? -4.074 -1.421 -18.594 1 95.31 127 THR B CA 1
ATOM 4093 C C . THR B 1 127 ? -4.465 -0.173 -17.812 1 95.31 127 THR B C 1
ATOM 4095 O O . THR B 1 127 ? -4.621 0.906 -18.375 1 95.31 127 THR B O 1
ATOM 4098 N N . HIS B 1 128 ? -4.543 -0.322 -16.531 1 92.31 128 HIS B N 1
ATOM 4099 C CA . HIS B 1 128 ? -4.914 0.803 -15.68 1 92.31 128 HIS B CA 1
ATOM 4100 C C . HIS B 1 128 ? -3.85 1.895 -15.711 1 92.31 128 HIS B C 1
ATOM 4102 O O . HIS B 1 128 ? -4.164 3.08 -15.586 1 92.31 128 HIS B O 1
ATOM 4108 N N . ASP B 1 129 ? -2.67 1.513 -15.945 1 93.06 129 ASP B N 1
ATOM 4109 C CA . ASP B 1 129 ? -1.583 2.484 -16.016 1 93.06 129 ASP B CA 1
ATOM 4110 C C . ASP B 1 129 ? -1.379 2.992 -17.438 1 93.06 129 ASP B C 1
ATOM 4112 O O . ASP B 1 129 ? -0.425 3.725 -17.703 1 93.06 129 ASP B O 1
ATOM 4116 N N . GLY B 1 130 ? -2.221 2.572 -18.391 1 93.69 130 GLY B N 1
ATOM 4117 C CA . GLY B 1 130 ? -2.289 3.188 -19.703 1 93.69 130 GLY B CA 1
ATOM 4118 C C . GLY B 1 130 ? -1.4 2.504 -20.719 1 93.69 130 GLY B C 1
ATOM 4119 O O . GLY B 1 130 ? -1.034 3.105 -21.734 1 93.69 130 GLY B O 1
ATOM 4120 N N . ARG B 1 131 ? -0.948 1.301 -20.453 1 96.56 131 ARG B N 1
ATOM 4121 C CA . ARG B 1 131 ? -0.181 0.525 -21.422 1 96.56 131 ARG B CA 1
ATOM 4122 C C . ARG B 1 131 ? -1.048 -0.545 -22.062 1 96.56 131 ARG B C 1
ATOM 4124 O O . ARG B 1 131 ? -2.146 -0.84 -21.594 1 96.56 131 ARG B O 1
ATOM 4131 N N . ARG B 1 132 ? -0.62 -1.052 -23.219 1 96.44 132 ARG B N 1
ATOM 4132 C CA . ARG B 1 132 ? -1.345 -2.072 -23.969 1 96.44 132 ARG B CA 1
ATOM 4133 C C . ARG B 1 132 ? -0.795 -3.465 -23.672 1 96.44 132 ARG B C 1
ATOM 4135 O O . ARG B 1 132 ? 0.419 -3.674 -23.688 1 96.44 132 ARG B O 1
ATOM 4142 N N . VAL B 1 133 ? -1.641 -4.375 -23.375 1 98 133 VAL B N 1
ATOM 4143 C CA . VAL B 1 133 ? -1.208 -5.742 -23.125 1 98 133 VAL B CA 1
ATOM 4144 C C . VAL B 1 133 ? -1.184 -6.535 -24.422 1 98 133 VAL B C 1
ATOM 4146 O O . VAL B 1 133 ? -2.135 -6.48 -25.203 1 98 133 VAL B O 1
ATOM 4149 N N . LEU B 1 134 ? -0.127 -7.168 -24.688 1 98.25 134 LEU B N 1
ATOM 4150 C CA . LEU B 1 134 ? 0.042 -8.141 -25.766 1 98.25 134 LEU B CA 1
ATOM 4151 C C . LEU B 1 134 ? 0.293 -9.539 -25.203 1 98.25 134 LEU B C 1
ATOM 4153 O O . LEU B 1 134 ? 0.78 -9.68 -24.078 1 98.25 134 LEU B O 1
ATOM 4157 N N . GLU B 1 135 ? -0.052 -10.547 -26.047 1 98.56 135 GLU B N 1
ATOM 4158 C CA . GLU B 1 135 ? 0.039 -11.898 -25.5 1 98.56 135 GLU B CA 1
ATOM 4159 C C . GLU B 1 135 ? 1.024 -12.75 -26.281 1 98.56 135 GLU B C 1
ATOM 4161 O O . GLU B 1 135 ? 1.107 -12.641 -27.516 1 98.56 135 GLU B O 1
ATOM 4166 N N . ALA B 1 136 ? 1.769 -13.484 -25.609 1 98.88 136 ALA B N 1
ATOM 4167 C CA . ALA B 1 136 ? 2.518 -14.648 -26.062 1 98.88 136 ALA B CA 1
ATOM 4168 C C . ALA B 1 136 ? 2.109 -15.898 -25.297 1 98.88 136 ALA B C 1
ATOM 4170 O O . ALA B 1 136 ? 2.768 -16.281 -24.328 1 98.88 136 ALA B O 1
ATOM 4171 N N . PRO B 1 137 ? 1.123 -16.594 -25.719 1 98.69 137 PRO B N 1
ATOM 4172 C CA . PRO B 1 137 ? 0.526 -17.672 -24.922 1 98.69 137 PRO B CA 1
ATOM 4173 C C . PRO B 1 137 ? 1.513 -18.797 -24.625 1 98.69 137 PRO B C 1
ATOM 4175 O O . PRO B 1 137 ? 2.418 -19.062 -25.422 1 98.69 137 PRO B O 1
ATOM 4178 N N . LEU B 1 138 ? 1.298 -19.391 -23.5 1 98.5 138 LEU B N 1
ATOM 4179 C CA . LEU B 1 138 ? 2.049 -20.594 -23.125 1 98.5 138 LEU B CA 1
ATOM 4180 C C . LEU B 1 138 ? 1.797 -21.719 -24.125 1 98.5 138 LEU B C 1
ATOM 4182 O O . LEU B 1 138 ? 0.796 -21.703 -24.844 1 98.5 138 LEU B O 1
ATOM 4186 N N . GLY B 1 139 ? 2.738 -22.656 -24.094 1 97.19 139 GLY B N 1
ATOM 4187 C CA . GLY B 1 139 ? 2.5 -23.891 -24.844 1 97.19 139 GLY B CA 1
ATOM 4188 C C . GLY B 1 139 ? 1.432 -24.766 -24.219 1 97.19 139 GLY B C 1
ATOM 4189 O O . GLY B 1 139 ? 0.974 -24.5 -23.109 1 97.19 139 GLY B O 1
ATOM 4190 N N . ARG B 1 140 ? 1.079 -25.812 -24.891 1 92.69 140 ARG B N 1
ATOM 4191 C CA . ARG B 1 140 ? 0.047 -26.734 -24.438 1 92.69 140 ARG B CA 1
ATOM 4192 C C . ARG B 1 140 ? 0.462 -27.422 -23.141 1 92.69 140 ARG B C 1
ATOM 4194 O O . ARG B 1 140 ? -0.389 -27.859 -22.359 1 92.69 140 ARG B O 1
ATOM 4201 N N . ASP B 1 141 ? 1.69 -27.422 -22.938 1 93.88 141 ASP B N 1
ATOM 4202 C CA . ASP B 1 141 ? 2.205 -28.078 -21.734 1 93.88 141 ASP B CA 1
ATOM 4203 C C . ASP B 1 141 ? 2.238 -27.109 -20.562 1 93.88 141 ASP B C 1
ATOM 4205 O O . ASP B 1 141 ? 2.717 -27.453 -19.484 1 93.88 141 ASP B O 1
ATOM 4209 N N . GLY B 1 142 ? 1.77 -25.922 -20.781 1 95.5 142 GLY B N 1
ATOM 4210 C CA . GLY B 1 142 ? 1.724 -24.938 -19.703 1 95.5 142 GLY B CA 1
ATOM 4211 C C . GLY B 1 142 ? 3.061 -24.266 -19.453 1 95.5 142 GLY B C 1
ATOM 4212 O O . GLY B 1 142 ? 3.262 -23.641 -18.422 1 95.5 142 GLY B O 1
ATOM 4213 N N . ARG B 1 143 ? 3.984 -24.406 -20.406 1 97.38 143 ARG B N 1
ATOM 4214 C CA . ARG B 1 143 ? 5.316 -23.812 -20.281 1 97.38 143 ARG B CA 1
ATOM 4215 C C . ARG B 1 143 ? 5.527 -22.703 -21.297 1 97.38 143 ARG B C 1
ATOM 4217 O O . ARG B 1 143 ? 4.742 -22.562 -22.234 1 97.38 143 ARG B O 1
ATOM 4224 N N . LEU B 1 144 ? 6.555 -21.953 -21.078 1 98.44 144 LEU B N 1
ATOM 4225 C CA . LEU B 1 144 ? 6.895 -20.875 -22 1 98.44 144 LEU B CA 1
ATOM 4226 C C . LEU B 1 144 ? 7.121 -21.422 -23.406 1 98.44 144 LEU B C 1
ATOM 4228 O O . LEU B 1 144 ? 7.793 -22.438 -23.594 1 98.44 144 LEU B O 1
ATOM 4232 N N . ASP B 1 145 ? 6.496 -20.781 -24.359 1 98.56 145 ASP B N 1
ATOM 4233 C CA . ASP B 1 145 ? 6.715 -21.062 -25.781 1 98.56 145 ASP B CA 1
ATOM 4234 C C . ASP B 1 145 ? 7.613 -20 -26.422 1 98.56 145 ASP B C 1
ATOM 4236 O O . ASP B 1 145 ? 7.152 -18.906 -26.75 1 98.56 145 ASP B O 1
ATOM 4240 N N . LEU B 1 146 ? 8.852 -20.391 -26.672 1 98.62 146 LEU B N 1
ATOM 4241 C CA . LEU B 1 146 ? 9.828 -19.422 -27.156 1 98.62 146 LEU B CA 1
ATOM 4242 C C . LEU B 1 146 ? 9.469 -18.938 -28.562 1 98.62 146 LEU B C 1
ATOM 4244 O O . LEU B 1 146 ? 9.742 -17.781 -28.906 1 98.62 146 LEU B O 1
ATOM 4248 N N . ALA B 1 147 ? 8.852 -19.781 -29.328 1 98.56 147 ALA B N 1
ATOM 4249 C CA . ALA B 1 147 ? 8.398 -19.344 -30.641 1 98.56 147 ALA B CA 1
ATOM 4250 C C . ALA B 1 147 ? 7.301 -18.297 -30.531 1 98.56 147 ALA B C 1
ATOM 4252 O O . ALA B 1 147 ? 7.297 -17.312 -31.281 1 98.56 147 ALA B O 1
ATOM 4253 N N . ALA B 1 148 ? 6.375 -18.531 -29.641 1 98.69 148 ALA B N 1
ATOM 4254 C CA . ALA B 1 148 ? 5.32 -17.562 -29.406 1 98.69 148 ALA B CA 1
ATOM 4255 C C . ALA B 1 148 ? 5.902 -16.234 -28.891 1 98.69 148 ALA B C 1
ATOM 4257 O O . ALA B 1 148 ? 5.441 -15.164 -29.281 1 98.69 148 ALA B O 1
ATOM 4258 N N . LEU B 1 149 ? 6.879 -16.328 -28.031 1 98.81 149 LEU B N 1
ATOM 4259 C CA . LEU B 1 149 ? 7.539 -15.125 -27.516 1 98.81 149 LEU B CA 1
ATOM 4260 C C . LEU B 1 149 ? 8.25 -14.375 -28.641 1 98.81 149 LEU B C 1
ATOM 4262 O O . LEU B 1 149 ? 8.148 -13.148 -28.719 1 98.81 149 LEU B O 1
ATOM 4266 N N . GLN B 1 150 ? 8.938 -15.141 -29.438 1 98.69 150 GLN B N 1
ATOM 4267 C CA . GLN B 1 150 ? 9.641 -14.516 -30.547 1 98.69 150 GLN B CA 1
ATOM 4268 C C . GLN B 1 150 ? 8.672 -13.758 -31.453 1 98.69 150 GLN B C 1
ATOM 4270 O O . GLN B 1 150 ? 8.938 -12.625 -31.844 1 98.69 150 GLN B O 1
ATOM 4275 N N . ASP B 1 151 ? 7.605 -14.375 -31.766 1 98.62 151 ASP B N 1
ATOM 4276 C CA . ASP B 1 151 ? 6.594 -13.758 -32.625 1 98.62 151 ASP B CA 1
ATOM 4277 C C . ASP B 1 151 ? 6.027 -12.5 -31.969 1 98.62 151 ASP B C 1
ATOM 4279 O O . ASP B 1 151 ? 5.875 -11.469 -32.625 1 98.62 151 ASP B O 1
ATOM 4283 N N . ALA B 1 152 ? 5.691 -12.602 -30.703 1 98.62 152 ALA B N 1
ATOM 4284 C CA . ALA B 1 152 ? 5.117 -11.469 -29.984 1 98.62 152 ALA B CA 1
ATOM 4285 C C . ALA B 1 152 ? 6.113 -10.312 -29.906 1 98.62 152 ALA B C 1
ATOM 4287 O O . ALA B 1 152 ? 5.734 -9.148 -30.062 1 98.62 152 ALA B O 1
ATOM 4288 N N . PHE B 1 153 ? 7.391 -10.625 -29.562 1 98.31 153 PHE B N 1
ATOM 4289 C CA . PHE B 1 153 ? 8.43 -9.602 -29.5 1 98.31 153 PHE B CA 1
ATOM 4290 C C . PHE B 1 153 ? 8.586 -8.898 -30.844 1 98.31 153 PHE B C 1
ATOM 4292 O O . PHE B 1 153 ? 8.633 -7.664 -30.891 1 98.31 153 PHE B O 1
ATOM 4299 N N . SER B 1 154 ? 8.578 -9.695 -31.875 1 97.06 154 SER B N 1
ATOM 4300 C CA . SER B 1 154 ? 8.719 -9.148 -33.219 1 97.06 154 SER B CA 1
ATOM 4301 C C . SER B 1 154 ? 7.543 -8.25 -33.594 1 97.06 154 SER B C 1
ATOM 4303 O O . SER B 1 154 ? 7.738 -7.133 -34.062 1 97.06 154 SER B O 1
ATOM 4305 N N . ARG B 1 155 ? 6.379 -8.695 -33.375 1 97.12 155 ARG B N 1
ATOM 4306 C CA . ARG B 1 155 ? 5.172 -7.93 -33.656 1 97.12 155 ARG B CA 1
ATOM 4307 C C . ARG B 1 155 ? 5.121 -6.641 -32.844 1 97.12 155 ARG B C 1
ATOM 4309 O O . ARG B 1 155 ? 4.766 -5.582 -33.375 1 97.12 155 ARG B O 1
ATOM 4316 N N . ALA B 1 156 ? 5.469 -6.773 -31.562 1 97.06 156 ALA B N 1
ATOM 4317 C CA . ALA B 1 156 ? 5.453 -5.605 -30.688 1 97.06 156 ALA B CA 1
ATOM 4318 C C . ALA B 1 156 ? 6.453 -4.551 -31.172 1 97.06 156 ALA B C 1
ATOM 4320 O O . ALA B 1 156 ? 6.152 -3.355 -31.172 1 97.06 156 ALA B O 1
ATOM 4321 N N . ARG B 1 157 ? 7.574 -4.988 -31.547 1 95.06 157 ARG B N 1
ATOM 4322 C CA . ARG B 1 157 ? 8.609 -4.078 -32.031 1 95.06 157 ARG B CA 1
ATOM 4323 C C . ARG B 1 157 ? 8.172 -3.375 -33.312 1 95.06 157 ARG B C 1
ATOM 4325 O O . ARG B 1 157 ? 8.398 -2.174 -33.469 1 95.06 157 ARG B O 1
ATOM 4332 N N . ARG B 1 158 ? 7.578 -4.062 -34.156 1 93.12 158 ARG B N 1
ATOM 4333 C CA . ARG B 1 158 ? 7.117 -3.5 -35.406 1 93.12 158 ARG B CA 1
ATOM 4334 C C . ARG B 1 158 ? 6.027 -2.457 -35.188 1 93.12 158 ARG B C 1
ATOM 4336 O O . ARG B 1 158 ? 5.992 -1.431 -35.875 1 93.12 158 ARG B O 1
ATOM 4343 N N . SER B 1 159 ? 5.234 -2.732 -34.219 1 92.5 159 SER B N 1
ATOM 4344 C CA . SER B 1 159 ? 4.078 -1.876 -34 1 92.5 159 SER B CA 1
ATOM 4345 C C . SER B 1 159 ? 4.453 -0.653 -33.156 1 92.5 159 SER B C 1
ATOM 4347 O O . SER B 1 159 ? 3.723 0.341 -33.156 1 92.5 159 SER B O 1
ATOM 4349 N N . SER B 1 160 ? 5.422 -0.71 -32.312 1 90.25 160 SER B N 1
ATOM 4350 C CA . SER B 1 160 ? 5.793 0.353 -31.391 1 90.25 160 SER B CA 1
ATOM 4351 C C . SER B 1 160 ? 6.473 1.509 -32.125 1 90.25 160 SER B C 1
ATOM 4353 O O . SER B 1 160 ? 6.457 2.645 -31.641 1 90.25 160 SER B O 1
ATOM 4355 N N . GLY B 1 161 ? 6.98 1.389 -33.344 1 85.19 161 GLY B N 1
ATOM 4356 C CA . GLY B 1 161 ? 7.758 2.406 -34.031 1 85.19 161 GLY B CA 1
ATOM 4357 C C . GLY B 1 161 ? 9.195 2.482 -33.562 1 85.19 161 GLY B C 1
ATOM 4358 O O . GLY B 1 161 ? 9.602 1.744 -32.656 1 85.19 161 GLY B O 1
ATOM 4359 N N . PRO B 1 162 ? 10 3.342 -34.125 1 83.62 162 PRO B N 1
ATOM 4360 C CA . PRO B 1 162 ? 11.438 3.385 -33.906 1 83.62 162 PRO B CA 1
ATOM 4361 C C . PRO B 1 162 ? 11.781 3.789 -32.469 1 83.62 162 PRO B C 1
ATOM 4363 O O . PRO B 1 162 ? 12.812 3.373 -31.922 1 83.62 162 PRO B O 1
ATOM 4366 N N . ASN B 1 163 ? 10.898 4.488 -31.828 1 87.94 163 ASN B N 1
ATOM 4367 C CA . ASN B 1 163 ? 11.195 4.992 -30.484 1 87.94 163 ASN B CA 1
ATOM 4368 C C . ASN B 1 163 ? 10.328 4.32 -29.422 1 87.94 163 ASN B C 1
ATOM 4370 O O . ASN B 1 163 ? 10.383 4.688 -28.25 1 87.94 163 ASN B O 1
ATOM 4374 N N . GLY B 1 164 ? 9.562 3.406 -29.891 1 93.88 164 GLY B N 1
ATOM 4375 C CA . GLY B 1 164 ? 8.664 2.748 -28.953 1 93.88 164 GLY B CA 1
ATOM 4376 C C . GLY B 1 164 ? 9.352 1.724 -28.078 1 93.88 164 GLY B C 1
ATOM 4377 O O . GLY B 1 164 ? 10.328 1.095 -28.5 1 93.88 164 GLY B O 1
ATOM 4378 N N . LYS B 1 165 ? 8.922 1.627 -26.859 1 97.25 165 LYS B N 1
ATOM 4379 C CA . LYS B 1 165 ? 9.484 0.675 -25.906 1 97.25 165 LYS B CA 1
ATOM 4380 C C . LYS B 1 165 ? 8.555 -0.521 -25.703 1 97.25 165 LYS B C 1
ATOM 4382 O O . LYS B 1 165 ? 7.348 -0.418 -25.922 1 97.25 165 LYS B O 1
ATOM 4387 N N . VAL B 1 166 ? 9.125 -1.627 -25.5 1 98.19 166 VAL B N 1
ATOM 4388 C CA . VAL B 1 166 ? 8.391 -2.863 -25.266 1 98.19 166 VAL B CA 1
ATOM 4389 C C . VAL B 1 166 ? 8.914 -3.541 -24 1 98.19 166 VAL B C 1
ATOM 4391 O O . VAL B 1 166 ? 10.125 -3.586 -23.766 1 98.19 166 VAL B O 1
ATOM 4394 N N . ALA B 1 167 ? 7.992 -3.98 -23.172 1 98.88 167 ALA B N 1
ATOM 4395 C CA . ALA B 1 167 ? 8.359 -4.734 -21.969 1 98.88 167 ALA B CA 1
ATOM 4396 C C . ALA B 1 167 ? 7.707 -6.113 -21.969 1 98.88 167 ALA B C 1
ATOM 4398 O O . ALA B 1 167 ? 6.738 -6.348 -22.703 1 98.88 167 ALA B O 1
ATOM 4399 N N . TYR B 1 168 ? 8.281 -7.047 -21.281 1 98.94 168 TYR B N 1
ATOM 4400 C CA . TYR B 1 168 ? 7.734 -8.375 -21.031 1 98.94 168 TYR B CA 1
ATOM 4401 C C . TYR B 1 168 ? 7.629 -8.664 -19.547 1 98.94 168 TYR B C 1
ATOM 4403 O O . TYR B 1 168 ? 8.617 -8.539 -18.812 1 98.94 168 TYR B O 1
ATOM 4411 N N . LEU B 1 169 ? 6.426 -8.961 -19.094 1 98.94 169 LEU B N 1
ATOM 4412 C CA . LEU B 1 169 ? 6.203 -9.383 -17.703 1 98.94 169 LEU B CA 1
ATOM 4413 C C . LEU B 1 169 ? 6.309 -10.898 -17.578 1 98.94 169 LEU B C 1
ATOM 4415 O O . LEU B 1 169 ? 5.41 -11.625 -18.016 1 98.94 169 LEU B O 1
ATOM 4419 N N . LEU B 1 170 ? 7.371 -11.297 -16.984 1 98.94 170 LEU B N 1
ATOM 4420 C CA . LEU B 1 170 ? 7.621 -12.711 -16.766 1 98.94 170 LEU B CA 1
ATOM 4421 C C . LEU B 1 170 ? 7.09 -13.148 -15.406 1 98.94 170 LEU B C 1
ATOM 4423 O O . LEU B 1 170 ? 7.383 -12.516 -14.383 1 98.94 170 LEU B O 1
ATOM 4427 N N . CYS B 1 171 ? 6.227 -14.102 -15.383 1 98.88 171 CYS B N 1
ATOM 4428 C CA . CYS B 1 171 ? 5.742 -14.734 -14.164 1 98.88 171 CYS B CA 1
ATOM 4429 C C . CYS B 1 171 ? 6.59 -15.953 -13.812 1 98.88 171 CYS B C 1
ATOM 4431 O 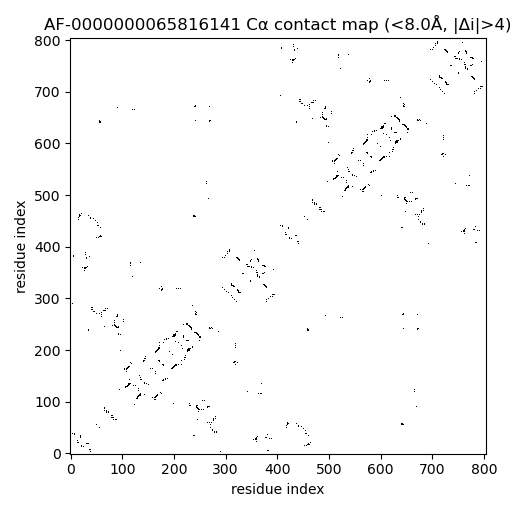O . CYS B 1 171 ? 6.492 -17 -14.469 1 98.88 171 CYS B O 1
ATOM 4433 N N . ASN B 1 172 ? 7.434 -15.867 -12.758 1 98.88 172 ASN B N 1
ATOM 4434 C CA . ASN B 1 172 ? 8.461 -16.859 -12.469 1 98.88 172 ASN B CA 1
ATOM 4435 C C . ASN B 1 172 ? 8.57 -17.141 -10.977 1 98.88 172 ASN B C 1
ATOM 4437 O O . ASN B 1 172 ? 9.211 -16.375 -10.242 1 98.88 172 ASN B O 1
ATOM 4441 N N . PRO B 1 173 ? 8.062 -18.344 -10.477 1 98.62 173 PRO B N 1
ATOM 4442 C CA . PRO B 1 173 ? 7.289 -19.422 -11.094 1 98.62 173 PRO B CA 1
ATOM 4443 C C . PRO B 1 173 ? 5.945 -18.938 -11.633 1 98.62 173 PRO B C 1
ATOM 4445 O O . PRO B 1 173 ? 5.465 -17.875 -11.25 1 98.62 173 PRO B O 1
ATOM 4448 N N . HIS B 1 174 ? 5.398 -19.781 -12.508 1 98.81 174 HIS B N 1
ATOM 4449 C CA . HIS B 1 174 ? 4.258 -19.328 -13.289 1 98.81 174 HIS B CA 1
ATOM 4450 C C . HIS B 1 174 ? 2.945 -19.609 -12.562 1 98.81 174 HIS B C 1
ATOM 4452 O O . HIS B 1 174 ? 2.719 -20.719 -12.078 1 98.81 174 HIS B O 1
ATOM 4458 N N . ASN B 1 175 ? 2.131 -18.688 -12.359 1 98.31 175 ASN B N 1
ATOM 4459 C CA . ASN B 1 175 ? 0.751 -18.734 -11.883 1 98.31 175 ASN B CA 1
ATOM 4460 C C . ASN B 1 175 ? -0.236 -18.484 -13.023 1 98.31 175 ASN B C 1
ATOM 4462 O O . ASN B 1 175 ? -0.227 -17.422 -13.641 1 98.31 175 ASN B O 1
ATOM 4466 N N . PRO B 1 176 ? -0.957 -19.469 -13.43 1 97.75 176 PRO B N 1
ATOM 4467 C CA . PRO B 1 176 ? -1.562 -20.438 -12.516 1 97.75 176 PRO B CA 1
ATOM 4468 C C . PRO B 1 176 ? -1.051 -21.859 -12.734 1 97.75 176 PRO B C 1
ATOM 4470 O O . PRO B 1 176 ? -1.411 -22.766 -11.992 1 97.75 176 PRO B O 1
ATOM 4473 N N . THR B 1 177 ? -0.205 -22.078 -13.688 1 97.44 177 THR B N 1
ATOM 4474 C CA . THR B 1 177 ? 0.098 -23.438 -14.094 1 97.44 177 THR B CA 1
ATOM 4475 C C . THR B 1 177 ? 0.995 -24.125 -13.07 1 97.44 177 THR B C 1
ATOM 4477 O O . THR B 1 177 ? 1.073 -25.359 -13.031 1 97.44 177 THR B O 1
ATOM 4480 N N . GLY B 1 178 ? 1.699 -23.297 -12.312 1 98 178 GLY B N 1
ATOM 4481 C CA . GLY B 1 178 ? 2.637 -23.844 -11.344 1 98 178 GLY B CA 1
ATOM 4482 C C . GLY B 1 178 ? 3.953 -24.266 -11.961 1 98 178 GLY B C 1
ATOM 4483 O O . GLY B 1 178 ? 4.793 -24.875 -11.297 1 98 178 GLY B O 1
ATOM 4484 N N . SER B 1 179 ? 4.199 -23.953 -13.195 1 98.12 179 SER B N 1
ATOM 4485 C CA . SER B 1 179 ? 5.445 -24.281 -13.867 1 98.12 179 SER B CA 1
ATOM 4486 C C . SER B 1 179 ? 6.621 -23.516 -13.281 1 98.12 179 SER B C 1
ATOM 4488 O O . SER B 1 179 ? 6.523 -22.312 -13.047 1 98.12 179 SER B O 1
ATOM 4490 N N . VAL B 1 180 ? 7.648 -24.219 -12.938 1 98.75 180 VAL B N 1
ATOM 4491 C CA . VAL B 1 180 ? 8.93 -23.625 -12.586 1 98.75 180 VAL B CA 1
ATOM 4492 C C . VAL B 1 180 ? 9.867 -23.641 -13.789 1 98.75 180 VAL B C 1
ATOM 4494 O O . VAL B 1 180 ? 10.328 -24.703 -14.211 1 98.75 180 VAL B O 1
ATOM 4497 N N . HIS B 1 181 ? 10.086 -22.438 -14.344 1 98.75 181 HIS B N 1
ATOM 4498 C CA . HIS B 1 181 ? 10.82 -22.359 -15.602 1 98.75 181 HIS B CA 1
ATOM 4499 C C . HIS B 1 181 ? 12.242 -22.891 -15.445 1 98.75 181 HIS B C 1
ATOM 4501 O O . HIS B 1 181 ? 12.891 -22.641 -14.43 1 98.75 181 HIS B O 1
ATOM 4507 N N . THR B 1 182 ? 12.719 -23.609 -16.422 1 98.19 182 THR B N 1
ATOM 4508 C CA . THR B 1 182 ? 14.078 -24.141 -16.422 1 98.19 182 THR B CA 1
ATOM 4509 C C . THR B 1 182 ? 15.086 -23.078 -16.812 1 98.19 182 THR B C 1
ATOM 4511 O O . THR B 1 182 ? 14.719 -22.031 -17.359 1 98.19 182 THR B O 1
ATOM 4514 N N . VAL B 1 183 ? 16.312 -23.391 -16.547 1 98.38 183 VAL B N 1
ATOM 4515 C CA . VAL B 1 183 ? 17.406 -22.5 -16.938 1 98.38 183 VAL B CA 1
ATOM 4516 C C . VAL B 1 183 ? 17.391 -22.297 -18.453 1 98.38 183 VAL B C 1
ATOM 4518 O O . VAL B 1 183 ? 17.594 -21.172 -18.938 1 98.38 183 VAL B O 1
ATOM 4521 N N . ALA B 1 184 ? 17.125 -23.328 -19.188 1 98.38 184 ALA B N 1
ATOM 4522 C CA . ALA B 1 184 ? 17.109 -23.25 -20.656 1 98.38 184 ALA B CA 1
ATOM 4523 C C . ALA B 1 184 ? 16 -22.328 -21.141 1 98.38 184 ALA B C 1
ATOM 4525 O O . ALA B 1 184 ? 16.203 -21.531 -22.062 1 98.38 184 ALA B O 1
ATOM 4526 N N . GLU B 1 185 ? 14.805 -22.469 -20.594 1 98.69 185 GLU B N 1
ATOM 4527 C CA . GLU B 1 185 ? 13.688 -21.594 -20.953 1 98.69 185 GLU B CA 1
ATOM 4528 C C . GLU B 1 185 ? 14.023 -20.141 -20.672 1 98.69 185 GLU B C 1
ATOM 4530 O O . GLU B 1 185 ? 13.789 -19.266 -21.5 1 98.69 185 GLU B O 1
ATOM 4535 N N . LEU B 1 186 ? 14.586 -19.859 -19.5 1 98.88 186 LEU B N 1
ATOM 4536 C CA . LEU B 1 186 ? 14.898 -18.484 -19.094 1 98.88 186 LEU B CA 1
ATOM 4537 C C . LEU B 1 186 ? 16.031 -17.922 -19.953 1 98.88 186 LEU B C 1
ATOM 4539 O O . LEU B 1 186 ? 16.031 -16.719 -20.25 1 98.88 186 LEU B O 1
ATOM 4543 N N . HIS B 1 187 ? 16.984 -18.75 -20.297 1 98.69 187 HIS B N 1
ATOM 4544 C CA . HIS B 1 187 ? 18.016 -18.328 -21.234 1 98.69 187 HIS B CA 1
ATOM 4545 C C . HIS B 1 187 ? 17.406 -17.922 -22.578 1 98.69 187 HIS B C 1
ATOM 4547 O O . HIS B 1 187 ? 17.828 -16.922 -23.172 1 98.69 187 HIS B O 1
ATOM 4553 N N . GLY B 1 188 ? 16.484 -18.766 -23.047 1 98.81 188 GLY B N 1
ATOM 4554 C CA . GLY B 1 188 ? 15.789 -18.406 -24.266 1 98.81 188 GLY B CA 1
ATOM 4555 C C . GLY B 1 188 ? 15.078 -17.078 -24.188 1 98.81 188 GLY B C 1
ATOM 4556 O O . GLY B 1 188 ? 15.117 -16.281 -25.141 1 98.81 188 GLY B O 1
ATOM 4557 N N . VAL B 1 189 ? 14.43 -16.781 -23.062 1 98.88 189 VAL B N 1
ATOM 4558 C CA . VAL B 1 189 ? 13.742 -15.516 -22.844 1 98.88 189 VAL B CA 1
ATOM 4559 C C . VAL B 1 189 ? 14.75 -14.367 -22.906 1 98.88 189 VAL B C 1
ATOM 4561 O O . VAL B 1 189 ? 14.516 -13.367 -23.578 1 98.88 189 VAL B O 1
ATOM 4564 N N . ALA B 1 190 ? 15.875 -14.508 -22.188 1 98.88 190 ALA B N 1
ATOM 4565 C CA . ALA B 1 190 ? 16.891 -13.461 -22.125 1 98.88 190 ALA B CA 1
ATOM 4566 C C . ALA B 1 190 ? 17.469 -13.18 -23.516 1 98.88 190 ALA B C 1
ATOM 4568 O O . ALA B 1 190 ? 17.656 -12.023 -23.891 1 98.88 190 ALA B O 1
ATOM 4569 N N . GLU B 1 191 ? 17.719 -14.234 -24.234 1 98.75 191 GLU B N 1
ATOM 4570 C CA . GLU B 1 191 ? 18.266 -14.094 -25.578 1 98.75 191 GLU B CA 1
ATOM 4571 C C . GLU B 1 191 ? 17.297 -13.359 -26.5 1 98.75 191 GLU B C 1
ATOM 4573 O O . GLU B 1 191 ? 17.703 -12.438 -27.219 1 98.75 191 GLU B O 1
ATOM 4578 N N . LEU B 1 192 ? 16.078 -13.789 -26.531 1 98.75 192 LEU B N 1
ATOM 4579 C CA . LEU B 1 192 ? 15.07 -13.148 -27.359 1 98.75 192 LEU B CA 1
ATOM 4580 C C . LEU B 1 192 ? 14.875 -11.695 -26.953 1 98.75 192 LEU B C 1
ATOM 4582 O O . LEU B 1 192 ? 14.742 -10.82 -27.812 1 98.75 192 LEU B O 1
ATOM 4586 N N . ALA B 1 193 ? 14.828 -11.445 -25.625 1 98.75 193 ALA B N 1
ATOM 4587 C CA . ALA B 1 193 ? 14.633 -10.086 -25.141 1 98.75 193 ALA B CA 1
ATOM 4588 C C . ALA B 1 193 ? 15.75 -9.156 -25.609 1 98.75 193 ALA B C 1
ATOM 4590 O O . ALA B 1 193 ? 15.484 -8.039 -26.062 1 98.75 193 ALA B O 1
ATOM 4591 N N . ARG B 1 194 ? 17.031 -9.633 -25.562 1 98.25 194 ARG B N 1
ATOM 4592 C CA . ARG B 1 194 ? 18.156 -8.859 -26.062 1 98.25 194 ARG B CA 1
ATOM 4593 C C . ARG B 1 194 ? 18.047 -8.617 -27.562 1 98.25 194 ARG B C 1
ATOM 4595 O O . ARG B 1 194 ? 18.25 -7.5 -28.031 1 98.25 194 ARG B O 1
ATOM 4602 N N . ARG B 1 195 ? 17.719 -9.625 -28.234 1 97.81 195 ARG B N 1
ATOM 4603 C CA . ARG B 1 195 ? 17.672 -9.562 -29.703 1 97.81 195 ARG B CA 1
ATOM 4604 C C . ARG B 1 195 ? 16.625 -8.555 -30.172 1 97.81 195 ARG B C 1
ATOM 4606 O O . ARG B 1 195 ? 16.859 -7.824 -31.141 1 97.81 195 ARG B O 1
ATOM 4613 N N . PHE B 1 196 ? 15.508 -8.422 -29.5 1 97.38 196 PHE B N 1
ATOM 4614 C CA . PHE B 1 196 ? 14.398 -7.594 -29.969 1 97.38 196 PHE B CA 1
ATOM 4615 C C . PHE B 1 196 ? 14.336 -6.285 -29.188 1 97.38 196 PHE B C 1
ATOM 4617 O O . PHE B 1 196 ? 13.453 -5.461 -29.438 1 97.38 196 PHE B O 1
ATOM 4624 N N . GLY B 1 197 ? 15.242 -6.086 -28.234 1 97 197 GLY B N 1
ATOM 4625 C CA . GLY B 1 197 ? 15.227 -4.867 -27.438 1 97 197 GLY B CA 1
ATOM 4626 C C . GLY B 1 197 ? 14.039 -4.777 -26.5 1 97 197 GLY B C 1
ATOM 4627 O O . GLY B 1 197 ? 13.445 -3.707 -26.344 1 97 197 GLY B O 1
ATOM 4628 N N . VAL B 1 198 ? 13.609 -5.879 -25.922 1 98.25 198 VAL B N 1
ATOM 4629 C CA . VAL B 1 198 ? 12.5 -5.961 -24.984 1 98.25 198 VAL B CA 1
ATOM 4630 C C . VAL B 1 198 ? 13.047 -5.996 -23.547 1 98.25 198 VAL B C 1
ATOM 4632 O O . VAL B 1 198 ? 14 -6.719 -23.266 1 98.25 198 VAL B O 1
ATOM 4635 N N . ARG B 1 199 ? 12.516 -5.188 -22.656 1 98.69 199 ARG B N 1
ATOM 4636 C CA . ARG B 1 199 ? 12.93 -5.164 -21.25 1 98.69 199 ARG B CA 1
ATOM 4637 C C . ARG B 1 199 ? 12.055 -6.086 -20.406 1 98.69 199 ARG B C 1
ATOM 4639 O O . ARG B 1 199 ? 10.828 -6.004 -20.469 1 98.69 199 ARG B O 1
ATOM 4646 N N . VAL B 1 200 ? 12.703 -6.949 -19.625 1 98.94 200 VAL B N 1
ATOM 4647 C CA . VAL B 1 200 ? 11.977 -7.961 -18.875 1 98.94 200 VAL B CA 1
ATOM 4648 C C . VAL B 1 200 ? 11.82 -7.516 -17.422 1 98.94 200 VAL B C 1
ATOM 4650 O O . VAL B 1 200 ? 12.766 -7.004 -16.812 1 98.94 200 VAL B O 1
ATOM 4653 N N . ILE B 1 201 ? 10.641 -7.621 -16.891 1 98.94 201 ILE B N 1
ATOM 4654 C CA . ILE B 1 201 ? 10.336 -7.535 -15.469 1 98.94 201 ILE B CA 1
ATOM 4655 C C . ILE B 1 201 ? 9.828 -8.883 -14.969 1 98.94 201 ILE B C 1
ATOM 4657 O O . ILE B 1 201 ? 8.789 -9.367 -15.406 1 98.94 201 ILE B O 1
ATOM 4661 N N . SER B 1 202 ? 10.531 -9.477 -14.078 1 98.94 202 SER B N 1
ATOM 4662 C CA . SER B 1 202 ? 10.211 -10.812 -13.586 1 98.94 202 SER B CA 1
ATOM 4663 C C . SER B 1 202 ? 9.523 -10.742 -12.227 1 98.94 202 SER B C 1
ATOM 4665 O O . SER B 1 202 ? 10.117 -10.289 -11.242 1 98.94 202 SER B O 1
ATOM 4667 N N . ASP B 1 203 ? 8.273 -11.125 -12.195 1 98.94 203 ASP B N 1
ATOM 4668 C CA . ASP B 1 203 ? 7.578 -11.328 -10.93 1 98.94 203 ASP B CA 1
ATOM 4669 C C . ASP B 1 203 ? 7.969 -12.656 -10.289 1 98.94 203 ASP B C 1
ATOM 4671 O O . ASP B 1 203 ? 7.578 -13.727 -10.773 1 98.94 203 ASP B O 1
ATOM 4675 N N . GLU B 1 204 ? 8.648 -12.586 -9.188 1 98.88 204 GLU B N 1
ATOM 4676 C CA . GLU B 1 204 ? 9.188 -13.805 -8.586 1 98.88 204 GLU B CA 1
ATOM 4677 C C . GLU B 1 204 ? 8.648 -14.016 -7.18 1 98.88 204 GLU B C 1
ATOM 4679 O O . GLU B 1 204 ? 9.328 -14.578 -6.324 1 98.88 204 GLU B O 1
ATOM 4684 N N . ILE B 1 205 ? 7.441 -13.586 -6.945 1 98.75 205 ILE B N 1
ATOM 4685 C CA . ILE B 1 205 ? 6.801 -13.609 -5.637 1 98.75 205 ILE B CA 1
ATOM 4686 C C . ILE B 1 205 ? 6.621 -15.055 -5.172 1 98.75 205 ILE B C 1
ATOM 4688 O O . ILE B 1 205 ? 6.602 -15.328 -3.971 1 98.75 205 ILE B O 1
ATOM 4692 N N . HIS B 1 206 ? 6.508 -16.047 -6.082 1 98.88 206 HIS B N 1
ATOM 4693 C CA . HIS B 1 206 ? 6.277 -17.453 -5.742 1 98.88 206 HIS B CA 1
ATOM 4694 C C . HIS B 1 206 ? 7.594 -18.219 -5.652 1 98.88 206 HIS B C 1
ATOM 4696 O O . HIS B 1 206 ? 7.594 -19.438 -5.445 1 98.88 206 HIS B O 1
ATOM 4702 N N . ALA B 1 207 ? 8.695 -17.531 -5.793 1 98.81 207 ALA B N 1
ATOM 4703 C CA . ALA B 1 207 ? 10.016 -18.156 -5.84 1 98.81 207 ALA B CA 1
ATOM 4704 C C . ALA B 1 207 ? 10.25 -19.047 -4.621 1 98.81 207 ALA B C 1
ATOM 4706 O O . ALA B 1 207 ? 10.828 -20.125 -4.738 1 98.81 207 ALA B O 1
ATOM 4707 N N . PRO B 1 208 ? 9.773 -18.703 -3.424 1 98.81 208 PRO B N 1
ATOM 4708 C CA . PRO B 1 208 ? 10.023 -19.562 -2.268 1 98.81 208 PRO B CA 1
ATOM 4709 C C . PRO B 1 208 ? 9.203 -20.844 -2.303 1 98.81 208 PRO B C 1
ATOM 4711 O O . PRO B 1 208 ? 9.461 -21.766 -1.527 1 98.81 208 PRO B O 1
ATOM 4714 N N . LEU B 1 209 ? 8.242 -20.922 -3.178 1 98.88 209 LEU B N 1
ATOM 4715 C CA . LEU B 1 209 ? 7.273 -22 -3.174 1 98.88 209 LEU B CA 1
ATOM 4716 C C . LEU B 1 209 ? 7.547 -22.984 -4.316 1 98.88 209 LEU B C 1
ATOM 4718 O O . LEU B 1 209 ? 6.684 -23.203 -5.172 1 98.88 209 LEU B O 1
ATOM 4722 N N . VAL B 1 210 ? 8.703 -23.531 -4.332 1 98.75 210 VAL B N 1
ATOM 4723 C CA . VAL B 1 210 ? 9.078 -24.547 -5.309 1 98.75 210 VAL B CA 1
ATOM 4724 C C . VAL B 1 210 ? 9.062 -25.938 -4.656 1 98.75 210 VAL B C 1
ATOM 4726 O O . VAL B 1 210 ? 9.609 -26.109 -3.566 1 98.75 210 VAL B O 1
ATOM 4729 N N . LEU B 1 211 ? 8.43 -26.844 -5.262 1 98.38 211 LEU B N 1
ATOM 4730 C CA . LEU B 1 211 ? 8.211 -28.188 -4.715 1 98.38 211 LEU B CA 1
ATOM 4731 C C . LEU B 1 211 ? 9.266 -29.156 -5.234 1 98.38 211 LEU B C 1
ATOM 4733 O O . LEU B 1 211 ? 10.055 -28.828 -6.113 1 98.38 211 LEU B O 1
ATOM 4737 N N . SER B 1 212 ? 9.273 -30.375 -4.645 1 96.38 212 SER B N 1
ATOM 4738 C CA . SER B 1 212 ? 10.273 -31.391 -5 1 96.38 212 SER B CA 1
ATOM 4739 C C . SER B 1 212 ? 10.227 -31.703 -6.492 1 96.38 212 SER B C 1
ATOM 4741 O O . SER B 1 212 ? 9.148 -31.781 -7.082 1 96.38 212 SER B O 1
ATOM 4743 N N . GLY B 1 213 ? 11.359 -31.781 -7.078 1 96.06 213 GLY B N 1
ATOM 4744 C CA . GLY B 1 213 ? 11.461 -32.094 -8.492 1 96.06 213 GLY B CA 1
ATOM 4745 C C . GLY B 1 213 ? 11.758 -30.906 -9.367 1 96.06 213 GLY B C 1
ATOM 4746 O O . GLY B 1 213 ? 12.055 -31.047 -10.555 1 96.06 213 GLY B O 1
ATOM 4747 N N . ALA B 1 214 ? 11.695 -29.734 -8.797 1 97.62 214 ALA B N 1
ATOM 4748 C CA . ALA B 1 214 ? 11.984 -28.5 -9.531 1 97.62 214 ALA B CA 1
ATOM 4749 C C . ALA B 1 214 ? 12.953 -27.609 -8.758 1 97.62 214 ALA B C 1
ATOM 4751 O O . ALA B 1 214 ? 13.172 -27.812 -7.562 1 97.62 214 ALA B O 1
ATOM 4752 N N . ARG B 1 215 ? 13.531 -26.719 -9.5 1 97.75 215 ARG B N 1
ATOM 4753 C CA . ARG B 1 215 ? 14.469 -25.766 -8.914 1 97.75 215 ARG B CA 1
ATOM 4754 C C . ARG B 1 215 ? 14.219 -24.359 -9.445 1 97.75 215 ARG B C 1
ATOM 4756 O O . ARG B 1 215 ? 14.148 -24.156 -10.656 1 97.75 215 ARG B O 1
ATOM 4763 N N . PHE B 1 216 ? 14.125 -23.453 -8.508 1 98.69 216 PHE B N 1
ATOM 4764 C CA . PHE B 1 216 ? 13.938 -22.062 -8.906 1 98.69 216 PHE B CA 1
ATOM 4765 C C . PHE B 1 216 ? 15.242 -21.469 -9.43 1 98.69 216 PHE B C 1
ATOM 4767 O O . PHE B 1 216 ? 16.312 -21.719 -8.883 1 98.69 216 PHE B O 1
ATOM 4774 N N . THR B 1 217 ? 15.141 -20.734 -10.508 1 98.69 217 THR B N 1
ATOM 4775 C CA . THR B 1 217 ? 16.234 -19.953 -11.07 1 98.69 217 THR B CA 1
ATOM 4776 C C . THR B 1 217 ? 15.867 -18.484 -11.133 1 98.69 217 THR B C 1
ATOM 4778 O O . THR B 1 217 ? 14.969 -18.078 -11.883 1 98.69 217 THR B O 1
ATOM 4781 N N . PRO B 1 218 ? 16.594 -17.641 -10.281 1 98.75 218 PRO B N 1
ATOM 4782 C CA . PRO B 1 218 ? 16.328 -16.203 -10.43 1 98.75 218 PRO B CA 1
ATOM 4783 C C . PRO B 1 218 ? 16.625 -15.695 -11.836 1 98.75 218 PRO B C 1
ATOM 4785 O O . PRO B 1 218 ? 17.703 -15.969 -12.383 1 98.75 218 PRO B O 1
ATOM 4788 N N . TYR B 1 219 ? 15.727 -14.922 -12.391 1 98.88 219 TYR B N 1
ATOM 4789 C CA . TYR B 1 219 ? 15.891 -14.469 -13.766 1 98.88 219 TYR B CA 1
ATOM 4790 C C . TYR B 1 219 ? 17.172 -13.641 -13.922 1 98.88 219 TYR B C 1
ATOM 4792 O O . TYR B 1 219 ? 17.891 -13.789 -14.898 1 98.88 219 TYR B O 1
ATOM 4800 N N . LEU B 1 220 ? 17.438 -12.82 -12.914 1 98.81 220 LEU B N 1
ATOM 4801 C CA . LEU B 1 220 ? 18.578 -11.906 -12.992 1 98.81 220 LEU B CA 1
ATOM 4802 C C . LEU B 1 220 ? 19.891 -12.648 -12.867 1 98.81 220 LEU B C 1
ATOM 4804 O O . LEU B 1 220 ? 20.969 -12.07 -13.055 1 98.81 220 LEU B O 1
ATOM 4808 N N . SER B 1 221 ? 19.844 -13.93 -12.578 1 98.19 221 SER B N 1
ATOM 4809 C CA . SER B 1 221 ? 21.062 -14.734 -12.547 1 98.19 221 SER B CA 1
ATOM 4810 C C . SER B 1 221 ? 21.375 -15.297 -13.93 1 98.19 221 SER B C 1
ATOM 4812 O O . SER B 1 221 ? 22.453 -15.859 -14.141 1 98.19 221 SER B O 1
ATOM 4814 N N . ILE B 1 222 ? 20.531 -15.164 -14.922 1 98.31 222 ILE B N 1
ATOM 4815 C CA . ILE B 1 222 ? 20.688 -15.68 -16.281 1 98.31 222 ILE B CA 1
ATOM 4816 C C . ILE B 1 222 ? 21.547 -14.711 -17.094 1 98.31 222 ILE B C 1
ATOM 4818 O O . ILE B 1 222 ? 21.25 -13.516 -17.172 1 98.31 222 ILE B O 1
ATOM 4822 N N . PRO B 1 223 ? 22.641 -15.219 -17.719 1 97.75 223 PRO B N 1
ATOM 4823 C CA . PRO B 1 223 ? 23.375 -14.336 -18.641 1 97.75 223 PRO B CA 1
ATOM 4824 C C . PRO B 1 223 ? 22.469 -13.703 -19.688 1 97.75 223 PRO B C 1
ATOM 4826 O O . PRO B 1 223 ? 21.656 -14.391 -20.297 1 97.75 223 PRO B O 1
ATOM 4829 N N . GLY B 1 224 ? 22.625 -12.422 -19.828 1 98.06 224 GLY B N 1
ATOM 4830 C CA . GLY B 1 224 ? 21.797 -11.703 -20.781 1 98.06 224 GLY B CA 1
ATOM 4831 C C . GLY B 1 224 ? 20.641 -10.969 -20.141 1 98.06 224 GLY B C 1
ATOM 4832 O O . GLY B 1 224 ? 20.016 -10.102 -20.766 1 98.06 224 GLY B O 1
ATOM 4833 N N . ALA B 1 225 ? 20.375 -11.219 -18.844 1 98.62 225 ALA B N 1
ATOM 4834 C CA . ALA B 1 225 ? 19.234 -10.625 -18.172 1 98.62 225 ALA B CA 1
ATOM 4835 C C . ALA B 1 225 ? 19.656 -9.383 -17.375 1 98.62 225 ALA B C 1
ATOM 4837 O O . ALA B 1 225 ? 18.891 -8.875 -16.562 1 98.62 225 ALA B O 1
ATOM 4838 N N . GLU B 1 226 ? 20.844 -8.812 -17.609 1 98.5 226 GLU B N 1
ATOM 4839 C CA . GLU B 1 226 ? 21.438 -7.766 -16.781 1 98.5 226 GLU B CA 1
ATOM 4840 C C . GLU B 1 226 ? 20.641 -6.469 -16.875 1 98.5 226 GLU B C 1
ATOM 4842 O O . GLU B 1 226 ? 20.75 -5.602 -16.016 1 98.5 226 GLU B O 1
ATOM 4847 N N . ASN B 1 227 ? 19.859 -6.297 -17.922 1 98.69 227 ASN B N 1
ATOM 4848 C CA . ASN B 1 227 ? 19.094 -5.062 -18.078 1 98.69 227 ASN B CA 1
ATOM 4849 C C . ASN B 1 227 ? 17.656 -5.238 -17.625 1 98.69 227 ASN B C 1
ATOM 4851 O O . ASN B 1 227 ? 16.797 -4.402 -17.922 1 98.69 227 ASN B O 1
ATOM 4855 N N . ALA B 1 228 ? 17.375 -6.336 -16.969 1 98.88 228 ALA B N 1
ATOM 4856 C CA . ALA B 1 228 ? 16.031 -6.66 -16.5 1 98.88 228 ALA B CA 1
ATOM 4857 C C . ALA B 1 228 ? 15.828 -6.238 -15.055 1 98.88 228 ALA B C 1
ATOM 4859 O O . ALA B 1 228 ? 16.734 -5.672 -14.438 1 98.88 228 ALA B O 1
ATOM 4860 N N . PHE B 1 229 ? 14.602 -6.418 -14.578 1 98.94 229 PHE B N 1
ATOM 4861 C CA . PHE B 1 229 ? 14.203 -6.227 -13.188 1 98.94 229 PHE B CA 1
ATOM 4862 C C . PHE B 1 229 ? 13.539 -7.484 -12.633 1 98.94 229 PHE B C 1
ATOM 4864 O O . PHE B 1 229 ? 13.047 -8.32 -13.398 1 98.94 229 PHE B O 1
ATOM 4871 N N . ALA B 1 230 ? 13.578 -7.613 -11.359 1 98.94 230 ALA B N 1
ATOM 4872 C CA . ALA B 1 230 ? 12.812 -8.641 -10.656 1 98.94 230 ALA B CA 1
ATOM 4873 C C . ALA B 1 230 ? 12.117 -8.055 -9.43 1 98.94 230 ALA B C 1
ATOM 4875 O O . ALA B 1 230 ? 12.539 -7.02 -8.898 1 98.94 230 ALA B O 1
ATOM 4876 N N . LEU B 1 231 ? 11.039 -8.648 -9.047 1 98.88 231 LEU B N 1
ATOM 4877 C CA . LEU B 1 231 ? 10.32 -8.289 -7.832 1 98.88 231 LEU B CA 1
ATOM 4878 C C . LEU B 1 231 ? 10.133 -9.5 -6.926 1 98.88 231 LEU B C 1
ATOM 4880 O O . LEU B 1 231 ? 9.852 -10.602 -7.402 1 98.88 231 LEU B O 1
ATOM 4884 N N . MET B 1 232 ? 10.289 -9.273 -5.625 1 98.75 232 MET B N 1
ATOM 4885 C CA . MET B 1 232 ? 10.133 -10.328 -4.625 1 98.75 232 MET B CA 1
ATOM 4886 C C . MET B 1 232 ? 9.367 -9.812 -3.41 1 98.75 232 MET B C 1
ATOM 4888 O O . MET B 1 232 ? 9.406 -8.625 -3.102 1 98.75 232 MET B O 1
ATOM 4892 N N . SER B 1 233 ? 8.711 -10.664 -2.766 1 98.75 233 SER B N 1
ATOM 4893 C CA . SER B 1 233 ? 7.965 -10.43 -1.534 1 98.75 233 SER B CA 1
ATOM 4894 C C . SER B 1 233 ? 7.766 -11.727 -0.753 1 98.75 233 SER B C 1
ATOM 4896 O O . SER B 1 233 ? 7.84 -12.82 -1.321 1 98.75 233 SER B O 1
ATOM 4898 N N . ALA B 1 234 ? 7.527 -11.625 0.526 1 98.75 234 ALA B N 1
ATOM 4899 C CA . ALA B 1 234 ? 7.262 -12.797 1.356 1 98.75 234 ALA B CA 1
ATOM 4900 C C . ALA B 1 234 ? 5.766 -13.086 1.443 1 98.75 234 ALA B C 1
ATOM 4902 O O . ALA B 1 234 ? 5.344 -14.023 2.125 1 98.75 234 ALA B O 1
ATOM 4903 N N . THR B 1 235 ? 4.934 -12.344 0.75 1 98.25 235 THR B N 1
ATOM 4904 C CA . THR B 1 235 ? 3.486 -12.375 0.934 1 98.25 235 THR B CA 1
ATOM 4905 C C . THR B 1 235 ? 2.936 -13.766 0.645 1 98.25 235 THR B C 1
ATOM 4907 O O . THR B 1 235 ? 2.01 -14.227 1.317 1 98.25 235 THR B O 1
ATOM 4910 N N . LYS B 1 236 ? 3.527 -14.453 -0.388 1 98.75 236 LYS B N 1
ATOM 4911 C CA . LYS B 1 236 ? 2.996 -15.766 -0.744 1 98.75 236 LYS B CA 1
ATOM 4912 C C . LYS B 1 236 ? 3.701 -16.875 0.034 1 98.75 236 LYS B C 1
ATOM 4914 O O . LYS B 1 236 ? 3.049 -17.75 0.614 1 98.75 236 LYS B O 1
ATOM 4919 N N . GLY B 1 237 ? 4.977 -16.781 0.168 1 98.75 237 GLY B N 1
ATOM 4920 C CA . GLY B 1 237 ? 5.746 -17.828 0.833 1 98.75 237 GLY B CA 1
ATOM 4921 C C . GLY B 1 237 ? 5.438 -17.938 2.312 1 98.75 237 GLY B C 1
ATOM 4922 O O . GLY B 1 237 ? 5.52 -19.031 2.883 1 98.75 237 GLY B O 1
ATOM 4923 N N . TRP B 1 238 ? 5.051 -16.891 2.971 1 98.75 238 TRP B N 1
ATOM 4924 C CA . TRP B 1 238 ? 4.852 -16.906 4.418 1 98.75 238 TRP B CA 1
ATOM 4925 C C . TRP B 1 238 ? 3.48 -16.344 4.781 1 98.75 238 TRP B C 1
ATOM 4927 O O . TRP B 1 238 ? 3.25 -15.961 5.93 1 98.75 238 TRP B O 1
ATOM 4937 N N . ASN B 1 239 ? 2.59 -16.266 3.803 1 98.31 239 ASN B N 1
ATOM 4938 C CA . ASN B 1 239 ? 1.204 -15.875 4.027 1 98.31 239 ASN B CA 1
ATOM 4939 C C . ASN B 1 239 ? 1.113 -14.492 4.664 1 98.31 239 ASN B C 1
ATOM 4941 O O . ASN B 1 239 ? 0.462 -14.32 5.695 1 98.31 239 ASN B O 1
ATOM 4945 N N . LEU B 1 240 ? 1.689 -13.461 4 1 98.44 240 LEU B N 1
ATOM 4946 C CA . LEU B 1 240 ? 1.782 -12.125 4.574 1 98.44 240 LEU B CA 1
ATOM 4947 C C . LEU B 1 240 ? 1.087 -11.102 3.682 1 98.44 240 LEU B C 1
ATOM 4949 O O . LEU B 1 240 ? 1.471 -9.93 3.656 1 98.44 240 LEU B O 1
ATOM 4953 N N . CYS B 1 241 ? 0.089 -11.469 2.908 1 95.56 241 CYS B N 1
ATOM 4954 C CA . CYS B 1 241 ? -0.544 -10.555 1.967 1 95.56 241 CYS B CA 1
ATOM 4955 C C . CYS B 1 241 ? -1.167 -9.367 2.695 1 95.56 241 CYS B C 1
ATOM 4957 O O . CYS B 1 241 ? -1.325 -8.289 2.117 1 95.56 241 CYS B O 1
ATOM 4959 N N . GLY B 1 242 ? -1.52 -9.523 3.998 1 96.44 242 GLY B N 1
ATOM 4960 C CA . GLY B 1 242 ? -2.113 -8.445 4.781 1 96.44 242 GLY B CA 1
ATOM 4961 C C . GLY B 1 242 ? -1.087 -7.484 5.348 1 96.44 242 GLY B C 1
ATOM 4962 O O . GLY B 1 242 ? -1.443 -6.516 6.02 1 96.44 242 GLY B O 1
ATOM 4963 N N . LEU B 1 243 ? 0.185 -7.684 5.18 1 97.5 243 LEU B N 1
ATOM 4964 C CA . LEU B 1 243 ? 1.318 -6.84 5.535 1 97.5 243 LEU B CA 1
ATOM 4965 C C . LEU B 1 243 ? 2.133 -6.473 4.297 1 97.5 243 LEU B C 1
ATOM 4967 O O . LEU B 1 243 ? 3.115 -7.145 3.977 1 97.5 243 LEU B O 1
ATOM 4971 N N . LYS B 1 244 ? 1.838 -5.332 3.701 1 97 244 LYS B N 1
ATOM 4972 C CA . LYS B 1 244 ? 2.232 -5.023 2.332 1 97 244 LYS B CA 1
ATOM 4973 C C . LYS B 1 244 ? 3.68 -4.539 2.271 1 97 244 LYS B C 1
ATOM 4975 O O . LYS B 1 244 ? 4.031 -3.531 2.889 1 97 244 LYS B O 1
ATOM 4980 N N . ALA B 1 245 ? 4.473 -5.223 1.495 1 98.25 245 ALA B N 1
ATOM 4981 C CA . ALA B 1 245 ? 5.844 -4.816 1.187 1 98.25 245 ALA B CA 1
ATOM 4982 C C . ALA B 1 245 ? 6.43 -5.684 0.075 1 98.25 245 ALA B C 1
ATOM 4984 O O . ALA B 1 245 ? 6.086 -6.859 -0.054 1 98.25 245 ALA B O 1
ATOM 4985 N N . ALA B 1 246 ? 7.266 -5.098 -0.734 1 98.69 246 ALA B N 1
ATOM 4986 C CA . ALA B 1 246 ? 8.016 -5.824 -1.751 1 98.69 246 ALA B CA 1
ATOM 4987 C C . ALA B 1 246 ? 9.344 -5.133 -2.057 1 98.69 246 ALA B C 1
ATOM 4989 O O . ALA B 1 246 ? 9.578 -4.008 -1.606 1 98.69 246 ALA B O 1
ATOM 4990 N N . ILE B 1 247 ? 10.242 -5.832 -2.736 1 98.81 247 ILE B N 1
ATOM 4991 C CA . ILE B 1 247 ? 11.523 -5.301 -3.184 1 98.81 247 ILE B CA 1
ATOM 4992 C C . ILE B 1 247 ? 11.617 -5.398 -4.703 1 98.81 247 ILE B C 1
ATOM 4994 O O . ILE B 1 247 ? 11.344 -6.453 -5.285 1 98.81 247 ILE B O 1
ATOM 4998 N N . ALA B 1 248 ? 11.914 -4.27 -5.301 1 98.81 248 ALA B N 1
ATOM 4999 C CA . ALA B 1 248 ? 12.352 -4.27 -6.691 1 98.81 248 ALA B CA 1
ATOM 5000 C C . ALA B 1 248 ? 13.867 -4.461 -6.789 1 98.81 248 ALA B C 1
ATOM 5002 O O . ALA B 1 248 ? 14.625 -3.867 -6.02 1 98.81 248 ALA B O 1
ATOM 5003 N N . ILE B 1 249 ? 14.273 -5.293 -7.664 1 98.88 249 ILE B N 1
ATOM 5004 C CA . ILE B 1 249 ? 15.688 -5.605 -7.867 1 98.88 249 ILE B CA 1
ATOM 5005 C C . ILE B 1 249 ? 16.078 -5.305 -9.312 1 98.88 249 ILE B C 1
ATOM 5007 O O . ILE B 1 249 ? 15.414 -5.766 -10.25 1 98.88 249 ILE B O 1
ATOM 5011 N N . ALA B 1 250 ? 17.141 -4.578 -9.5 1 98.88 250 ALA B N 1
ATOM 5012 C CA . ALA B 1 250 ? 17.641 -4.262 -10.836 1 98.88 250 ALA B CA 1
ATOM 5013 C C . ALA B 1 250 ? 18.844 -5.121 -11.195 1 98.88 250 ALA B C 1
ATOM 5015 O O . ALA B 1 250 ? 19.719 -5.359 -10.352 1 98.88 250 ALA B O 1
ATOM 5016 N N . GLY B 1 251 ? 18.875 -5.633 -12.43 1 98.75 251 GLY B N 1
ATOM 5017 C CA . GLY B 1 251 ? 20.125 -6.156 -12.953 1 98.75 251 GLY B CA 1
ATOM 5018 C C . GLY B 1 251 ? 21.203 -5.105 -13.062 1 98.75 251 GLY B C 1
ATOM 5019 O O . GLY B 1 251 ? 20.938 -3.91 -12.914 1 98.75 251 GLY B O 1
ATOM 5020 N N . ARG B 1 252 ? 22.375 -5.535 -13.297 1 98.25 252 ARG B N 1
ATOM 5021 C CA . ARG B 1 252 ? 23.547 -4.656 -13.273 1 98.25 252 ARG B CA 1
ATOM 5022 C C . ARG B 1 252 ? 23.391 -3.523 -14.289 1 98.25 252 ARG B C 1
ATOM 5024 O O . ARG B 1 252 ? 23.797 -2.387 -14.016 1 98.25 252 ARG B O 1
ATOM 5031 N N . GLU B 1 253 ? 22.797 -3.797 -15.383 1 98.62 253 GLU B N 1
ATOM 5032 C CA . GLU B 1 253 ? 22.672 -2.801 -16.438 1 98.62 253 GLU B CA 1
ATOM 5033 C C . GLU B 1 253 ? 21.422 -1.946 -16.25 1 98.62 253 GLU B C 1
ATOM 5035 O O . GLU B 1 253 ? 21.219 -0.958 -16.953 1 98.62 253 GLU B O 1
ATOM 5040 N N . ALA B 1 254 ? 20.578 -2.309 -15.281 1 98.69 254 ALA B N 1
ATOM 5041 C CA . ALA B 1 254 ? 19.312 -1.593 -15.07 1 98.69 254 ALA B CA 1
ATOM 5042 C C . ALA B 1 254 ? 19.375 -0.749 -13.797 1 98.69 254 ALA B C 1
ATOM 5044 O O . ALA B 1 254 ? 18.391 -0.115 -13.422 1 98.69 254 ALA B O 1
ATOM 5045 N N . ALA B 1 255 ? 20.531 -0.727 -13.141 1 98.44 255 ALA B N 1
ATOM 5046 C CA . ALA B 1 255 ? 20.688 -0.041 -11.867 1 98.44 255 ALA B CA 1
ATOM 5047 C C . ALA B 1 255 ? 20.359 1.443 -11.992 1 98.44 255 ALA B C 1
ATOM 5049 O O . ALA B 1 255 ? 19.719 2.02 -11.117 1 98.44 255 ALA B O 1
ATOM 5050 N N . ALA B 1 256 ? 20.859 2.021 -13.031 1 98.31 256 ALA B N 1
ATOM 5051 C CA . ALA B 1 256 ? 20.625 3.447 -13.242 1 98.31 256 ALA B CA 1
ATOM 5052 C C . ALA B 1 256 ? 19.141 3.734 -13.43 1 98.31 256 ALA B C 1
ATOM 5054 O O . ALA B 1 256 ? 18.641 4.77 -12.992 1 98.31 256 ALA B O 1
ATOM 5055 N N . ASP B 1 257 ? 18.438 2.852 -14.156 1 98.5 257 ASP B N 1
ATOM 5056 C CA . ASP B 1 257 ? 17 2.996 -14.305 1 98.5 257 ASP B CA 1
ATOM 5057 C C . ASP B 1 257 ? 16.297 2.986 -12.945 1 98.5 257 ASP B C 1
ATOM 5059 O O . ASP B 1 257 ? 15.469 3.85 -12.672 1 98.5 257 ASP B O 1
ATOM 5063 N N . LEU B 1 258 ? 16.672 2.047 -12.125 1 98.5 258 LEU B N 1
ATOM 5064 C CA . LEU B 1 258 ? 16.016 1.906 -10.836 1 98.5 258 LEU B CA 1
ATOM 5065 C C . LEU B 1 258 ? 16.25 3.135 -9.969 1 98.5 258 LEU B C 1
ATOM 5067 O O . LEU B 1 258 ? 15.375 3.535 -9.195 1 98.5 258 LEU B O 1
ATOM 5071 N N . ARG B 1 259 ? 17.359 3.773 -10.086 1 96.88 259 ARG B N 1
ATOM 5072 C CA . ARG B 1 259 ? 17.703 4.941 -9.281 1 96.88 259 ARG B CA 1
ATOM 5073 C C . ARG B 1 259 ? 16.781 6.117 -9.609 1 96.88 259 ARG B C 1
ATOM 5075 O O . ARG B 1 259 ? 16.672 7.059 -8.82 1 96.88 259 ARG B O 1
ATOM 5082 N N . ARG B 1 260 ? 16.156 6.008 -10.719 1 96.56 260 ARG B N 1
ATOM 5083 C CA . ARG B 1 260 ? 15.273 7.098 -11.133 1 96.56 260 ARG B CA 1
ATOM 5084 C C . ARG B 1 260 ? 13.898 6.961 -10.5 1 96.56 260 ARG B C 1
ATOM 5086 O O . ARG B 1 260 ? 13.039 7.832 -10.664 1 96.56 260 ARG B O 1
ATOM 5093 N N . ILE B 1 261 ? 13.68 5.867 -9.781 1 95.38 261 ILE B N 1
ATOM 5094 C CA . ILE B 1 261 ? 12.391 5.703 -9.117 1 95.38 261 ILE B CA 1
ATOM 5095 C C . ILE B 1 261 ? 12.141 6.883 -8.18 1 95.38 261 ILE B C 1
ATOM 5097 O O . ILE B 1 261 ? 13.023 7.27 -7.406 1 95.38 261 ILE B O 1
ATOM 5101 N N . PRO B 1 262 ? 10.953 7.508 -8.273 1 91.75 262 PRO B N 1
ATOM 5102 C CA . PRO B 1 262 ? 10.672 8.641 -7.395 1 91.75 262 PRO B CA 1
ATOM 5103 C C . PRO B 1 262 ? 10.734 8.273 -5.914 1 91.75 262 PRO B C 1
ATOM 5105 O O . PRO B 1 262 ? 10.305 7.188 -5.523 1 91.75 262 PRO B O 1
ATOM 5108 N N . LYS B 1 263 ? 11.109 9.203 -5.102 1 88.44 263 LYS B N 1
ATOM 5109 C CA . LYS B 1 263 ? 11.281 8.992 -3.666 1 88.44 263 LYS B CA 1
ATOM 5110 C C . LYS B 1 263 ? 9.953 8.641 -3.002 1 88.44 263 LYS B C 1
ATOM 5112 O O . LYS B 1 263 ? 9.922 7.867 -2.041 1 88.44 263 LYS B O 1
ATOM 5117 N N . GLU B 1 264 ? 8.914 9.133 -3.512 1 87.5 264 GLU B N 1
ATOM 5118 C CA . GLU B 1 264 ? 7.594 8.969 -2.902 1 87.5 264 GLU B CA 1
ATOM 5119 C C . GLU B 1 264 ? 7.129 7.516 -2.977 1 87.5 264 GLU B C 1
ATOM 5121 O O . GLU B 1 264 ? 6.23 7.109 -2.236 1 87.5 264 GLU B O 1
ATOM 5126 N N . VAL B 1 265 ? 7.703 6.77 -3.875 1 89.06 265 VAL B N 1
ATOM 5127 C CA . VAL B 1 265 ? 7.34 5.359 -4 1 89.06 265 VAL B CA 1
ATOM 5128 C C . VAL B 1 265 ? 7.691 4.617 -2.715 1 89.06 265 VAL B C 1
ATOM 5130 O O . VAL B 1 265 ? 6.973 3.709 -2.297 1 89.06 265 VAL B O 1
ATOM 5133 N N . SER B 1 266 ? 8.695 5.055 -2.084 1 89.62 266 SER B N 1
ATOM 5134 C CA . SER B 1 266 ? 9.156 4.395 -0.866 1 89.62 266 SER B CA 1
ATOM 5135 C C . SER B 1 266 ? 8.219 4.684 0.304 1 89.62 266 SER B C 1
ATOM 5137 O O . SER B 1 266 ? 8.32 4.055 1.358 1 89.62 266 SER B O 1
ATOM 5139 N N . HIS B 1 267 ? 7.238 5.531 0.143 1 88.69 267 HIS B N 1
ATOM 5140 C CA . HIS B 1 267 ? 6.246 5.82 1.172 1 88.69 267 HIS B CA 1
ATOM 5141 C C . HIS B 1 267 ? 5.16 4.75 1.207 1 88.69 267 HIS B C 1
ATOM 5143 O O . HIS B 1 267 ? 4.402 4.66 2.178 1 88.69 267 HIS B O 1
ATOM 5149 N N . GLY B 1 268 ? 5.141 3.939 0.238 1 90.81 268 GLY B N 1
ATOM 5150 C CA . GLY B 1 268 ? 4.016 3.045 0.015 1 90.81 268 GLY B CA 1
ATOM 5151 C C . GLY B 1 268 ? 4.059 1.806 0.891 1 90.81 268 GLY B C 1
ATOM 5152 O O . GLY B 1 268 ? 3.037 1.401 1.45 1 90.81 268 GLY B O 1
ATOM 5153 N N . PRO B 1 269 ? 5.203 1.276 1.097 1 94.62 269 PRO B N 1
ATOM 5154 C CA . PRO B 1 269 ? 5.254 0.043 1.885 1 94.62 269 PRO B CA 1
ATOM 5155 C C . PRO B 1 269 ? 4.887 0.264 3.352 1 94.62 269 PRO B C 1
ATOM 5157 O O . PRO B 1 269 ? 5.156 1.333 3.904 1 94.62 269 PRO B O 1
ATOM 5160 N N . SER B 1 270 ? 4.273 -0.792 3.895 1 96.19 270 SER B N 1
ATOM 5161 C CA . SER B 1 270 ? 4.012 -0.841 5.328 1 96.19 270 SER B CA 1
ATOM 5162 C C . SER B 1 270 ? 5.293 -1.101 6.117 1 96.19 270 SER B C 1
ATOM 5164 O O . SER B 1 270 ? 6.066 -1.997 5.773 1 96.19 270 SER B O 1
ATOM 5166 N N . HIS B 1 271 ? 5.527 -0.287 7.141 1 98.12 271 HIS B N 1
ATOM 5167 C CA . HIS B 1 271 ? 6.684 -0.55 7.988 1 98.12 271 HIS B CA 1
ATOM 5168 C C . HIS B 1 271 ? 6.547 -1.891 8.703 1 98.12 271 HIS B C 1
ATOM 5170 O O . HIS B 1 271 ? 7.523 -2.639 8.82 1 98.12 271 HIS B O 1
ATOM 5176 N N . LEU B 1 272 ? 5.359 -2.191 9.203 1 98.25 272 LEU B N 1
ATOM 5177 C CA . LEU B 1 272 ? 5.141 -3.506 9.797 1 98.25 272 LEU B CA 1
ATOM 5178 C C . LEU B 1 272 ? 5.332 -4.609 8.758 1 98.25 272 LEU B C 1
ATOM 5180 O O . LEU B 1 272 ? 5.781 -5.707 9.094 1 98.25 272 LEU B O 1
ATOM 5184 N N . GLY B 1 273 ? 4.91 -4.316 7.504 1 98.31 273 GLY B N 1
ATOM 5185 C CA . GLY B 1 273 ? 5.219 -5.238 6.426 1 98.31 273 GLY B CA 1
ATOM 5186 C C . GLY B 1 273 ? 6.703 -5.492 6.258 1 98.31 273 GLY B C 1
ATOM 5187 O O . GLY B 1 273 ? 7.137 -6.641 6.148 1 98.31 273 GLY B O 1
ATOM 5188 N N . ILE B 1 274 ? 7.508 -4.414 6.285 1 98.62 274 ILE B N 1
ATOM 5189 C CA . ILE B 1 274 ? 8.953 -4.527 6.148 1 98.62 274 ILE B CA 1
ATOM 5190 C C . ILE B 1 274 ? 9.516 -5.398 7.273 1 98.62 274 ILE B C 1
ATOM 5192 O O . ILE B 1 274 ? 10.344 -6.277 7.031 1 98.62 274 ILE B O 1
ATOM 5196 N N . ILE B 1 275 ? 9.047 -5.203 8.477 1 98.75 275 ILE B N 1
ATOM 5197 C CA . ILE B 1 275 ? 9.5 -5.957 9.641 1 98.75 275 ILE B CA 1
ATOM 5198 C C . ILE B 1 275 ? 9.141 -7.434 9.477 1 98.75 275 ILE B C 1
ATOM 5200 O O . ILE B 1 275 ? 9.992 -8.312 9.656 1 98.75 275 ILE B O 1
ATOM 5204 N N . ALA B 1 276 ? 7.93 -7.711 9.094 1 98.88 276 ALA B N 1
ATOM 5205 C CA . ALA B 1 276 ? 7.449 -9.078 8.945 1 98.88 276 ALA B CA 1
ATOM 5206 C C . ALA B 1 276 ? 8.188 -9.805 7.82 1 98.88 276 ALA B C 1
ATOM 5208 O O . ALA B 1 276 ? 8.594 -10.953 7.977 1 98.88 276 ALA B O 1
ATOM 5209 N N . HIS B 1 277 ? 8.328 -9.125 6.668 1 98.88 277 HIS B N 1
ATOM 5210 C CA . HIS B 1 277 ? 9.008 -9.711 5.52 1 98.88 277 HIS B CA 1
ATOM 5211 C C . HIS B 1 277 ? 10.469 -10.008 5.836 1 98.88 277 HIS B C 1
ATOM 5213 O O . HIS B 1 277 ? 10.992 -11.055 5.453 1 98.88 277 HIS B O 1
ATOM 5219 N N . THR B 1 278 ? 11.094 -9.031 6.516 1 98.88 278 THR B N 1
ATOM 5220 C CA . THR B 1 278 ? 12.484 -9.227 6.922 1 98.88 278 THR B CA 1
ATOM 5221 C C . THR B 1 278 ? 12.625 -10.469 7.789 1 98.88 278 THR B C 1
ATOM 5223 O O . THR B 1 278 ? 13.5 -11.312 7.551 1 98.88 278 THR B O 1
ATOM 5226 N N . ALA B 1 279 ? 11.742 -10.609 8.773 1 98.88 279 ALA B N 1
ATOM 5227 C CA . ALA B 1 279 ? 11.766 -11.766 9.656 1 98.88 279 ALA B CA 1
ATOM 5228 C C . ALA B 1 279 ? 11.516 -13.055 8.883 1 98.88 279 ALA B C 1
ATOM 5230 O O . ALA B 1 279 ? 12.156 -14.078 9.133 1 98.88 279 ALA B O 1
ATOM 5231 N N . ALA B 1 280 ? 10.617 -13.031 7.945 1 98.88 280 ALA B N 1
ATOM 5232 C CA . ALA B 1 280 ? 10.289 -14.203 7.137 1 98.88 280 ALA B CA 1
ATOM 5233 C C . ALA B 1 280 ? 11.523 -14.719 6.398 1 98.88 280 ALA B C 1
ATOM 5235 O O . ALA B 1 280 ? 11.859 -15.898 6.492 1 98.88 280 ALA B O 1
ATOM 5236 N N . PHE B 1 281 ? 12.234 -13.852 5.738 1 98.88 281 PHE B N 1
ATOM 5237 C CA . PHE B 1 281 ? 13.375 -14.25 4.926 1 98.88 281 PHE B CA 1
ATOM 5238 C C . PHE B 1 281 ? 14.57 -14.609 5.809 1 98.88 281 PHE B C 1
ATOM 5240 O O . PHE B 1 281 ? 15.367 -15.477 5.453 1 98.88 281 PHE B O 1
ATOM 5247 N N . ARG B 1 282 ? 14.703 -13.992 6.969 1 98.62 282 ARG B N 1
ATOM 5248 C CA . ARG B 1 282 ? 15.898 -14.172 7.793 1 98.62 282 ARG B CA 1
ATOM 5249 C C . ARG B 1 282 ? 15.75 -15.391 8.695 1 98.62 282 ARG B C 1
ATOM 5251 O O . ARG B 1 282 ? 16.719 -16.125 8.922 1 98.62 282 ARG B O 1
ATOM 5258 N N . THR B 1 283 ? 14.531 -15.586 9.242 1 98.25 283 THR B N 1
ATOM 5259 C CA . THR B 1 283 ? 14.422 -16.562 10.312 1 98.25 283 THR B CA 1
ATOM 5260 C C . THR B 1 283 ? 13.25 -17.516 10.062 1 98.25 283 THR B C 1
ATOM 5262 O O . THR B 1 283 ? 12.938 -18.359 10.898 1 98.25 283 THR B O 1
ATOM 5265 N N . GLY B 1 284 ? 12.602 -17.422 8.945 1 98.12 284 GLY B N 1
ATOM 5266 C CA . GLY B 1 284 ? 11.398 -18.188 8.688 1 98.12 284 GLY B CA 1
ATOM 5267 C C . GLY B 1 284 ? 11.656 -19.422 7.84 1 98.12 284 GLY B C 1
ATOM 5268 O O . GLY B 1 284 ? 10.719 -20.078 7.387 1 98.12 284 GLY B O 1
ATOM 5269 N N . SER B 1 285 ? 12.938 -19.812 7.586 1 97.81 285 SER B N 1
ATOM 5270 C CA . SER B 1 285 ? 13.273 -20.859 6.629 1 97.81 285 SER B CA 1
ATOM 5271 C C . SER B 1 285 ? 12.766 -22.219 7.094 1 97.81 285 SER B C 1
ATOM 5273 O O . SER B 1 285 ? 12.281 -23.016 6.285 1 97.81 285 SER B O 1
ATOM 5275 N N . SER B 1 286 ? 12.883 -22.547 8.391 1 97.88 286 SER B N 1
ATOM 5276 C CA . SER B 1 286 ? 12.43 -23.844 8.891 1 97.88 286 SER B CA 1
ATOM 5277 C C . SER B 1 286 ? 10.922 -24 8.734 1 97.88 286 SER B C 1
ATOM 5279 O O . SER B 1 286 ? 10.43 -25.078 8.398 1 97.88 286 SER B O 1
ATOM 5281 N N . TRP B 1 287 ? 10.219 -22.938 9.055 1 98.56 287 TRP B N 1
ATOM 5282 C CA . TRP B 1 287 ? 8.773 -22.938 8.859 1 98.56 287 TRP B CA 1
ATOM 5283 C C . TRP B 1 287 ? 8.422 -23.141 7.387 1 98.56 287 TRP B C 1
ATOM 5285 O O . TRP B 1 287 ? 7.516 -23.922 7.062 1 98.56 287 TRP B O 1
ATOM 5295 N N . LEU B 1 288 ? 9.102 -22.469 6.508 1 98.75 288 LEU B N 1
ATOM 5296 C CA . LEU B 1 288 ? 8.891 -22.594 5.07 1 98.75 288 LEU B CA 1
ATOM 5297 C C . LEU B 1 288 ? 9.125 -24.031 4.613 1 98.75 288 LEU B C 1
ATOM 5299 O O . LEU B 1 288 ? 8.359 -24.562 3.805 1 98.75 288 LEU B O 1
ATOM 5303 N N . ASP B 1 289 ? 10.18 -24.641 5.117 1 98.5 289 ASP B N 1
ATOM 5304 C CA . ASP B 1 289 ? 10.484 -26.016 4.75 1 98.5 289 ASP B CA 1
ATOM 5305 C C . ASP B 1 289 ? 9.352 -26.953 5.164 1 98.5 289 ASP B C 1
ATOM 5307 O O . ASP B 1 289 ? 8.984 -27.859 4.414 1 98.5 289 ASP B O 1
ATOM 5311 N N . ALA B 1 290 ? 8.82 -26.734 6.328 1 98.75 290 ALA B N 1
ATOM 5312 C CA . ALA B 1 290 ? 7.691 -27.531 6.785 1 98.75 290 ALA B CA 1
ATOM 5313 C C . ALA B 1 290 ? 6.465 -27.297 5.906 1 98.75 290 ALA B C 1
ATOM 5315 O O . ALA B 1 290 ? 5.727 -28.25 5.605 1 98.75 290 ALA B O 1
ATOM 5316 N N . LEU B 1 291 ? 6.25 -26.062 5.582 1 98.81 291 LEU B N 1
ATOM 5317 C CA . LEU B 1 291 ? 5.152 -25.734 4.676 1 98.81 291 LEU B CA 1
ATOM 5318 C C . LEU B 1 291 ? 5.309 -26.484 3.35 1 98.81 291 LEU B C 1
ATOM 5320 O O . LEU B 1 291 ? 4.348 -27.062 2.846 1 98.81 291 LEU B O 1
ATOM 5324 N N . LEU B 1 292 ? 6.523 -26.422 2.777 1 98.75 292 LEU B N 1
ATOM 5325 C CA . LEU B 1 292 ? 6.781 -27.062 1.489 1 98.75 292 LEU B CA 1
ATOM 5326 C C . LEU B 1 292 ? 6.539 -28.562 1.564 1 98.75 292 LEU B C 1
ATOM 5328 O O . LEU B 1 292 ? 6.012 -29.156 0.623 1 98.75 292 LEU B O 1
ATOM 5332 N N . GLN B 1 293 ? 6.883 -29.156 2.648 1 98.56 293 GLN B N 1
ATOM 5333 C CA . GLN B 1 293 ? 6.594 -30.562 2.834 1 98.56 293 GLN B CA 1
ATOM 5334 C C . GLN B 1 293 ? 5.09 -30.828 2.865 1 98.56 293 GLN B C 1
ATOM 5336 O O . GLN B 1 293 ? 4.609 -31.797 2.291 1 98.56 293 GLN B O 1
ATOM 5341 N N . GLY B 1 294 ? 4.41 -29.969 3.596 1 98.75 294 GLY B N 1
ATOM 5342 C CA . GLY B 1 294 ? 2.959 -30.078 3.609 1 98.75 294 GLY B CA 1
ATOM 5343 C C . GLY B 1 294 ? 2.336 -29.891 2.238 1 98.75 294 GLY B C 1
ATOM 5344 O O . GLY B 1 294 ? 1.4 -30.609 1.879 1 98.75 294 GLY B O 1
ATOM 5345 N N . LEU B 1 295 ? 2.844 -28.969 1.497 1 98.88 295 LEU B N 1
ATOM 5346 C CA . LEU B 1 295 ? 2.334 -28.719 0.154 1 98.88 295 LEU B CA 1
ATOM 5347 C C . LEU B 1 295 ? 2.629 -29.891 -0.769 1 98.88 295 LEU B C 1
ATOM 5349 O O . LEU B 1 295 ? 1.829 -30.219 -1.65 1 98.88 295 LEU B O 1
ATOM 5353 N N . GLU B 1 296 ? 3.764 -30.516 -0.596 1 98.19 296 GLU B N 1
ATOM 5354 C CA . GLU B 1 296 ? 4.086 -31.719 -1.359 1 98.19 296 GLU B CA 1
ATOM 5355 C C . GLU B 1 296 ? 3.07 -32.844 -1.094 1 98.19 296 GLU B C 1
ATOM 5357 O O . GLU B 1 296 ? 2.607 -33.5 -2.025 1 98.19 296 GLU B O 1
ATOM 5362 N N . ALA B 1 297 ? 2.795 -33 0.116 1 98.5 297 ALA B N 1
ATOM 5363 C CA . ALA B 1 297 ? 1.798 -34 0.493 1 98.5 297 ALA B CA 1
ATOM 5364 C C . ALA B 1 297 ? 0.433 -33.656 -0.099 1 98.5 297 ALA B C 1
ATOM 5366 O O . ALA B 1 297 ? -0.273 -34.531 -0.59 1 98.5 297 ALA B O 1
ATOM 5367 N N . ASN B 1 298 ? 0.036 -32.406 -0.016 1 98.75 298 ASN B N 1
ATOM 5368 C CA . ASN B 1 298 ? -1.245 -31.969 -0.562 1 98.75 298 ASN B CA 1
ATOM 5369 C C . ASN B 1 298 ? -1.286 -32.125 -2.08 1 98.75 298 ASN B C 1
ATOM 5371 O O . ASN B 1 298 ? -2.33 -32.438 -2.648 1 98.75 298 ASN B O 1
ATOM 5375 N N . ARG B 1 299 ? -0.186 -31.812 -2.711 1 98.38 299 ARG B N 1
ATOM 5376 C CA . ARG B 1 299 ? -0.083 -32 -4.156 1 98.38 299 ARG B CA 1
ATOM 5377 C C . ARG B 1 299 ? -0.344 -33.438 -4.543 1 98.38 299 ARG B C 1
ATOM 5379 O O . ARG B 1 299 ? -1.065 -33.719 -5.508 1 98.38 299 ARG B O 1
ATOM 5386 N N . ALA B 1 300 ? 0.283 -34.344 -3.855 1 97.94 300 ALA B N 1
ATOM 5387 C CA . ALA B 1 300 ? 0.071 -35.781 -4.105 1 97.94 300 ALA B CA 1
ATOM 5388 C C . ALA B 1 300 ? -1.381 -36.156 -3.848 1 97.94 300 ALA B C 1
ATOM 5390 O O . ALA B 1 300 ? -1.987 -36.875 -4.641 1 97.94 300 ALA B O 1
ATOM 5391 N N . LEU B 1 301 ? -1.899 -35.688 -2.773 1 98.44 301 LEU B N 1
ATOM 5392 C CA . LEU B 1 301 ? -3.285 -35.969 -2.414 1 98.44 301 LEU B CA 1
ATOM 5393 C C . LEU B 1 301 ? -4.242 -35.438 -3.475 1 98.44 301 LEU B C 1
ATOM 5395 O O . LEU B 1 301 ? -5.211 -36.125 -3.84 1 98.44 301 LEU B O 1
ATOM 5399 N N . LEU B 1 302 ? -4.016 -34.281 -3.924 1 97.88 302 LEU B N 1
ATOM 5400 C CA . LEU B 1 302 ? -4.875 -33.625 -4.918 1 97.88 302 LEU B CA 1
ATOM 5401 C C . LEU B 1 302 ? -4.922 -34.438 -6.203 1 97.88 302 LEU B C 1
ATOM 5403 O O . LEU B 1 302 ? -5.98 -34.594 -6.812 1 97.88 302 LEU B O 1
ATOM 5407 N N . ARG B 1 303 ? -3.773 -34.906 -6.617 1 97.06 303 ARG B N 1
ATOM 5408 C CA . ARG B 1 303 ? -3.732 -35.781 -7.793 1 97.06 303 ARG B CA 1
ATOM 5409 C C . ARG B 1 303 ? -4.656 -36.969 -7.621 1 97.06 303 ARG B C 1
ATOM 5411 O O . ARG B 1 303 ? -5.445 -37.281 -8.516 1 97.06 303 ARG B O 1
ATOM 5418 N N . ASP B 1 304 ? -4.555 -37.594 -6.512 1 98 304 ASP B N 1
ATOM 5419 C CA . ASP B 1 304 ? -5.375 -38.75 -6.223 1 98 304 ASP B CA 1
ATOM 5420 C C . ASP B 1 304 ? -6.859 -38.406 -6.184 1 98 304 ASP B C 1
ATOM 5422 O O . ASP B 1 304 ? -7.695 -39.125 -6.723 1 98 304 ASP B O 1
ATOM 5426 N N . LEU B 1 305 ? -7.18 -37.344 -5.559 1 98.31 305 LEU B N 1
ATOM 5427 C CA . LEU B 1 305 ? -8.562 -36.906 -5.406 1 98.31 305 LEU B CA 1
ATOM 5428 C C . LEU B 1 305 ? -9.172 -36.531 -6.754 1 98.31 305 LEU B C 1
ATOM 5430 O O . LEU B 1 305 ? -10.336 -36.844 -7.027 1 98.31 305 LEU B O 1
ATOM 5434 N N . VAL B 1 306 ? -8.414 -35.844 -7.574 1 97.81 306 VAL B N 1
ATOM 5435 C CA . VAL B 1 306 ? -8.906 -35.469 -8.898 1 97.81 306 VAL B CA 1
ATOM 5436 C C . VAL B 1 306 ? -9.172 -36.719 -9.727 1 97.81 306 VAL B C 1
ATOM 5438 O O . VAL B 1 306 ? -10.203 -36.812 -10.391 1 97.81 306 VAL B O 1
ATOM 5441 N N . THR B 1 307 ? -8.289 -37.625 -9.688 1 96.5 307 THR B N 1
ATOM 5442 C CA . THR B 1 307 ? -8.438 -38.875 -10.422 1 96.5 307 THR B CA 1
ATOM 5443 C C . THR B 1 307 ? -9.68 -39.656 -9.961 1 96.5 307 THR B C 1
ATOM 5445 O O . THR B 1 307 ? -10.43 -40.188 -10.781 1 96.5 307 THR B O 1
ATOM 5448 N N . LYS B 1 308 ? -9.906 -39.594 -8.766 1 97.25 308 LYS B N 1
ATOM 5449 C CA . LYS B 1 308 ? -10.984 -40.375 -8.172 1 97.25 308 LYS B CA 1
ATOM 5450 C C . LYS B 1 308 ? -12.336 -39.688 -8.359 1 97.25 308 LYS B C 1
ATOM 5452 O O . LYS B 1 308 ? -13.32 -40.344 -8.711 1 97.25 308 LYS B O 1
ATOM 5457 N N . HIS B 1 309 ? -12.406 -38.406 -8.141 1 97.31 309 HIS B N 1
ATOM 5458 C CA . HIS B 1 309 ? -13.695 -37.75 -7.977 1 97.31 309 HIS B CA 1
ATOM 5459 C C . HIS B 1 309 ? -14.055 -36.938 -9.219 1 97.31 309 HIS B C 1
ATOM 5461 O O . HIS B 1 309 ? -15.219 -36.594 -9.422 1 97.31 309 HIS B O 1
ATOM 5467 N N . LEU B 1 310 ? -13.086 -36.594 -10.008 1 96.38 310 LEU B N 1
ATOM 5468 C CA . LEU B 1 310 ? -13.336 -35.719 -11.141 1 96.38 310 LEU B CA 1
ATOM 5469 C C . LEU B 1 310 ? -12.875 -36.344 -12.445 1 96.38 310 LEU B C 1
ATOM 5471 O O . LEU B 1 310 ? -12.07 -35.75 -13.172 1 96.38 310 LEU B O 1
ATOM 5475 N N . PRO B 1 311 ? -13.531 -37.406 -12.75 1 91.56 311 PRO B N 1
ATOM 5476 C CA . PRO B 1 311 ? -13.148 -38.031 -14.023 1 91.56 311 PRO B CA 1
ATOM 5477 C C . PRO B 1 311 ? -13.367 -37.094 -15.211 1 91.56 311 PRO B C 1
ATOM 5479 O O . PRO B 1 311 ? -14.383 -36.406 -15.289 1 91.56 311 PRO B O 1
ATOM 5482 N N . GLY B 1 312 ? -12.375 -36.969 -16.031 1 91.62 312 GLY B N 1
ATOM 5483 C CA . GLY B 1 312 ? -12.461 -36.094 -17.188 1 91.62 312 GLY B CA 1
ATOM 5484 C C . GLY B 1 312 ? -11.703 -34.812 -17.016 1 91.62 312 GLY B C 1
ATOM 5485 O O . GLY B 1 312 ? -11.43 -34.094 -18 1 91.62 312 GLY B O 1
ATOM 5486 N N . VAL B 1 313 ? -11.477 -34.438 -15.797 1 95.69 313 VAL B N 1
ATOM 5487 C CA . VAL B 1 313 ? -10.68 -33.25 -15.531 1 95.69 313 VAL B CA 1
ATOM 5488 C C . VAL B 1 313 ? -9.195 -33.594 -15.641 1 95.69 313 VAL B C 1
ATOM 5490 O O . VAL B 1 313 ? -8.734 -34.594 -15.086 1 95.69 313 VAL B O 1
ATOM 5493 N N . ARG B 1 314 ? -8.516 -32.781 -16.375 1 94.56 314 ARG B N 1
ATOM 5494 C CA . ARG B 1 314 ? -7.074 -32.969 -16.484 1 94.56 314 ARG B CA 1
ATOM 5495 C C . ARG B 1 314 ? -6.324 -32.188 -15.422 1 94.56 314 ARG B C 1
ATOM 5497 O O . ARG B 1 314 ? -6.547 -30.984 -15.258 1 94.56 314 ARG B O 1
ATOM 5504 N N . TYR B 1 315 ? -5.566 -32.844 -14.797 1 92.19 315 TYR B N 1
ATOM 5505 C CA . TYR B 1 315 ? -4.754 -32.312 -13.711 1 92.19 315 TYR B CA 1
ATOM 5506 C C . TYR B 1 315 ? -3.318 -32.062 -14.172 1 92.19 315 TYR B C 1
ATOM 5508 O O . TYR B 1 315 ? -2.65 -33 -14.633 1 92.19 315 TYR B O 1
ATOM 5516 N N . GLN B 1 316 ? -2.9 -30.859 -14.172 1 88.81 316 GLN B N 1
ATOM 5517 C CA . GLN B 1 316 ? -1.497 -30.531 -14.391 1 88.81 316 GLN B CA 1
ATOM 5518 C C . GLN B 1 316 ? -0.745 -30.406 -13.07 1 88.81 316 GLN B C 1
ATOM 5520 O O . GLN B 1 316 ? -1.025 -29.516 -12.266 1 88.81 316 GLN B O 1
ATOM 5525 N N . ARG B 1 317 ? 0.207 -31.328 -12.891 1 95.38 317 ARG B N 1
ATOM 5526 C CA . ARG B 1 317 ? 0.95 -31.344 -11.633 1 95.38 317 ARG B CA 1
ATOM 5527 C C . ARG B 1 317 ? 1.782 -30.078 -11.484 1 95.38 317 ARG B C 1
ATOM 5529 O O . ARG B 1 317 ? 2.715 -29.844 -12.25 1 95.38 317 ARG B O 1
ATOM 5536 N N . PRO B 1 318 ? 1.487 -29.25 -10.531 1 97.62 318 PRO B N 1
ATOM 5537 C CA . PRO B 1 318 ? 2.297 -28.047 -10.359 1 97.62 318 PRO B CA 1
ATOM 5538 C C . PRO B 1 318 ? 3.695 -28.344 -9.82 1 97.62 318 PRO B C 1
ATOM 5540 O O . PRO B 1 318 ? 3.865 -29.234 -8.992 1 97.62 318 PRO B O 1
ATOM 5543 N N . GLN B 1 319 ? 4.699 -27.609 -10.312 1 98.5 319 GLN B N 1
ATOM 5544 C CA . GLN B 1 319 ? 6.078 -27.719 -9.852 1 98.5 319 GLN B CA 1
ATOM 5545 C C . GLN B 1 319 ? 6.359 -26.734 -8.727 1 98.5 319 GLN B C 1
ATOM 5547 O O . GLN B 1 319 ? 7.312 -26.906 -7.961 1 98.5 319 GLN B O 1
ATOM 5552 N N . GLY B 1 320 ? 5.562 -25.703 -8.625 1 98.44 320 GLY B N 1
ATOM 5553 C CA . GLY B 1 320 ? 5.684 -24.672 -7.594 1 98.44 320 GLY B CA 1
ATOM 5554 C C . GLY B 1 320 ? 4.363 -24 -7.266 1 98.44 320 GLY B C 1
ATOM 5555 O O . GLY B 1 320 ? 3.305 -24.438 -7.715 1 98.44 320 GLY B O 1
ATOM 5556 N N . THR B 1 321 ? 4.426 -22.969 -6.438 1 98.5 321 THR B N 1
ATOM 5557 C CA . THR B 1 321 ? 3.275 -22.266 -5.891 1 98.5 321 THR B CA 1
ATOM 5558 C C . THR B 1 321 ? 2.451 -23.172 -4.984 1 98.5 321 THR B C 1
ATOM 5560 O O . THR B 1 321 ? 2.977 -24.125 -4.41 1 98.5 321 THR B O 1
ATOM 5563 N N . TYR B 1 322 ? 1.304 -22.875 -4.59 1 98.81 322 TYR B N 1
ATOM 5564 C CA . TYR B 1 322 ? 0.308 -23.688 -3.91 1 98.81 322 TYR B CA 1
ATOM 5565 C C . TYR B 1 322 ? -1.039 -23.609 -4.617 1 98.81 322 TYR B C 1
ATOM 5567 O O . TYR B 1 322 ? -2.088 -23.766 -3.988 1 98.81 322 TYR B O 1
ATOM 5575 N N . LEU B 1 323 ? -0.925 -23.297 -5.965 1 98.19 323 LEU B N 1
ATOM 5576 C CA . LEU B 1 323 ? -2.061 -23.203 -6.875 1 98.19 323 LEU B CA 1
ATOM 5577 C C . LEU B 1 323 ? -1.97 -24.25 -7.973 1 98.19 323 LEU B C 1
ATOM 5579 O O . LEU B 1 323 ? -0.875 -24.594 -8.43 1 98.19 323 LEU B O 1
ATOM 5583 N N . THR B 1 324 ? -3.064 -24.766 -8.344 1 97 324 THR B N 1
ATOM 5584 C CA . THR B 1 324 ? -3.072 -25.734 -9.43 1 97 324 THR B CA 1
ATOM 5585 C C . THR B 1 324 ? -4.117 -25.359 -10.477 1 97 324 THR B C 1
ATOM 5587 O O . THR B 1 324 ? -5.051 -24.609 -10.195 1 97 324 THR B O 1
ATOM 5590 N N . TRP B 1 325 ? -3.863 -25.766 -11.656 1 97.5 325 TRP B N 1
ATOM 5591 C CA . TRP B 1 325 ? -4.645 -25.453 -12.852 1 97.5 325 TRP B CA 1
ATOM 5592 C C . TRP B 1 325 ? -5.371 -26.688 -13.375 1 97.5 325 TRP B C 1
ATOM 5594 O O . TRP B 1 325 ? -4.73 -27.656 -13.805 1 97.5 325 TRP B O 1
ATOM 5604 N N . LEU B 1 326 ? -6.695 -26.688 -13.266 1 97.44 326 LEU B N 1
ATOM 5605 C CA . LEU B 1 326 ? -7.484 -27.844 -13.703 1 97.44 326 LEU B CA 1
ATOM 5606 C C . LEU B 1 326 ? -8.18 -27.547 -15.023 1 97.44 326 LEU B C 1
ATOM 5608 O O . LEU B 1 326 ? -8.812 -26.5 -15.188 1 97.44 326 LEU B O 1
ATOM 5612 N N . ASP B 1 327 ? -8.023 -28.438 -15.969 1 96.94 327 ASP B N 1
ATOM 5613 C CA . ASP B 1 327 ? -8.711 -28.375 -17.25 1 96.94 327 ASP B CA 1
ATOM 5614 C C . ASP B 1 327 ? -10.07 -29.078 -17.188 1 96.94 327 ASP B C 1
ATOM 5616 O O . ASP B 1 327 ? -10.148 -30.297 -17.156 1 96.94 327 ASP B O 1
ATOM 5620 N N . CYS B 1 328 ? -11.109 -28.266 -17.156 1 96.56 328 CYS B N 1
ATOM 5621 C CA . CYS B 1 328 ? -12.461 -28.781 -17.016 1 96.56 328 CYS B CA 1
ATOM 5622 C C . CYS B 1 328 ? -13.195 -28.781 -18.344 1 96.56 328 CYS B C 1
ATOM 5624 O O . CYS B 1 328 ? -14.414 -28.969 -18.391 1 96.56 328 CYS B O 1
ATOM 5626 N N . ARG B 1 329 ? -12.648 -28.609 -19.5 1 94.88 329 ARG B N 1
ATOM 5627 C CA . ARG B 1 329 ? -13.266 -28.422 -20.812 1 94.88 329 ARG B CA 1
ATOM 5628 C C . ARG B 1 329 ? -14.047 -29.672 -21.234 1 94.88 329 ARG B C 1
ATOM 5630 O O . ARG B 1 329 ? -15.031 -29.562 -21.969 1 94.88 329 ARG B O 1
ATOM 5637 N N . HIS B 1 330 ? -13.648 -30.672 -20.688 1 91.75 330 HIS B N 1
ATOM 5638 C CA . HIS B 1 330 ? -14.281 -31.906 -21.109 1 91.75 330 HIS B CA 1
ATOM 5639 C C . HIS B 1 330 ? -15.547 -32.188 -20.312 1 91.75 330 HIS B C 1
ATOM 5641 O O . HIS B 1 330 ? -16.281 -33.125 -20.609 1 91.75 330 HIS B O 1
ATOM 5647 N N . LEU B 1 331 ? -15.797 -31.406 -19.344 1 91.75 331 LEU B N 1
ATOM 5648 C CA . LEU B 1 331 ? -17 -31.578 -18.547 1 91.75 331 LEU B CA 1
ATOM 5649 C C . LEU B 1 331 ? -18.219 -30.984 -19.25 1 91.75 331 LEU B C 1
ATOM 5651 O O . LEU B 1 331 ? -19.359 -31.281 -18.891 1 91.75 331 LEU B O 1
ATOM 5655 N N . GLY B 1 332 ? -18.047 -30.125 -20.234 1 84.38 332 GLY B N 1
ATOM 5656 C CA . GLY B 1 332 ? -19.109 -29.641 -21.078 1 84.38 332 GLY B CA 1
ATOM 5657 C C . GLY B 1 332 ? -19.859 -28.469 -20.484 1 84.38 332 GLY B C 1
ATOM 5658 O O . GLY B 1 332 ? -21.047 -28.25 -20.797 1 84.38 332 GLY B O 1
ATOM 5659 N N . PHE B 1 333 ? -19.219 -27.766 -19.578 1 87.06 333 PHE B N 1
ATOM 5660 C CA . PHE B 1 333 ? -19.891 -26.609 -19 1 87.06 333 PHE B CA 1
ATOM 5661 C C . PHE B 1 333 ? -19.922 -25.438 -19.984 1 87.06 333 PHE B C 1
ATOM 5663 O O . PHE B 1 333 ? -18.969 -25.234 -20.734 1 87.06 333 PHE B O 1
ATOM 5670 N N . ASP B 1 334 ? -21.031 -24.734 -20.109 1 81.44 334 ASP B N 1
ATOM 5671 C CA . ASP B 1 334 ? -21.141 -23.516 -20.906 1 81.44 334 ASP B CA 1
ATOM 5672 C C . ASP B 1 334 ? -20.469 -22.344 -20.188 1 81.44 334 ASP B C 1
ATOM 5674 O O . ASP B 1 334 ? -20.594 -22.188 -18.969 1 81.44 334 ASP B O 1
ATOM 5678 N N . GLU B 1 335 ? -19.672 -21.75 -20.891 1 83.25 335 GLU B N 1
ATOM 5679 C CA . GLU B 1 335 ? -19.031 -20.578 -20.297 1 83.25 335 GLU B CA 1
ATOM 5680 C C . GLU B 1 335 ? -19.344 -19.312 -21.078 1 83.25 335 GLU B C 1
ATOM 5682 O O . GLU B 1 335 ? -19.109 -19.25 -22.297 1 83.25 335 GLU B O 1
ATOM 5687 N N . GLN B 1 336 ? -20.109 -18.469 -20.453 1 77.56 336 GLN B N 1
ATOM 5688 C CA . GLN B 1 336 ? -20.391 -17.156 -21.016 1 77.56 336 GLN B CA 1
ATOM 5689 C C . GLN B 1 336 ? -19.328 -16.141 -20.625 1 77.56 336 GLN B C 1
ATOM 5691 O O . GLN B 1 336 ? -19.078 -15.93 -19.438 1 77.56 336 GLN B O 1
ATOM 5696 N N . ILE B 1 337 ? -18.625 -15.742 -21.562 1 77.06 337 ILE B N 1
ATOM 5697 C CA . ILE B 1 337 ? -17.562 -14.773 -21.297 1 77.06 337 ILE B CA 1
ATOM 5698 C C . ILE B 1 337 ? -18.047 -13.367 -21.656 1 77.06 337 ILE B C 1
ATOM 5700 O O . ILE B 1 337 ? -18.562 -13.141 -22.75 1 77.06 337 ILE B O 1
ATOM 5704 N N . ASN B 1 338 ? -18.031 -12.547 -20.547 1 73.75 338 ASN B N 1
ATOM 5705 C CA . ASN B 1 338 ? -18.359 -11.141 -20.781 1 73.75 338 ASN B CA 1
ATOM 5706 C C . ASN B 1 338 ? -17.188 -10.398 -21.406 1 73.75 338 ASN B C 1
ATOM 5708 O O . ASN B 1 338 ? -16.031 -10.812 -21.281 1 73.75 338 ASN B O 1
ATOM 5712 N N . GLU B 1 339 ? -17.578 -9.383 -22.094 1 74.62 339 GLU B N 1
ATOM 5713 C CA . GLU B 1 339 ? -16.562 -8.547 -22.719 1 74.62 339 GLU B CA 1
ATOM 5714 C C . GLU B 1 339 ? -15.789 -7.75 -21.672 1 74.62 339 GLU B C 1
ATOM 5716 O O . GLU B 1 339 ? -16.328 -7.383 -20.641 1 74.62 339 GLU B O 1
ATOM 5721 N N . GLY B 1 340 ? -14.516 -7.605 -21.922 1 78.31 340 GLY B N 1
ATOM 5722 C CA . GLY B 1 340 ? -13.695 -6.773 -21.062 1 78.31 340 GLY B CA 1
ATOM 5723 C C . GLY B 1 340 ? -12.75 -7.578 -20.188 1 78.31 340 GLY B C 1
ATOM 5724 O O . GLY B 1 340 ? -12.711 -8.805 -20.266 1 78.31 340 GLY B O 1
ATOM 5725 N N . LEU B 1 341 ? -12.008 -6.832 -19.469 1 83.19 341 LEU B N 1
ATOM 5726 C CA . LEU B 1 341 ? -11.047 -7.449 -18.562 1 83.19 341 LEU B CA 1
ATOM 5727 C C . LEU B 1 341 ? -11.75 -8.062 -17.359 1 83.19 341 LEU B C 1
ATOM 5729 O O . LEU B 1 341 ? -12.578 -7.414 -16.734 1 83.19 341 LEU B O 1
ATOM 5733 N N . ALA B 1 342 ? -11.484 -9.359 -17.141 1 84.12 342 ALA B N 1
ATOM 5734 C CA . ALA B 1 342 ? -12.094 -10.062 -16.016 1 84.12 342 ALA B CA 1
ATOM 5735 C C . ALA B 1 342 ? -11.227 -9.953 -14.766 1 84.12 342 ALA B C 1
ATOM 5737 O O . ALA B 1 342 ? -9.992 -9.977 -14.859 1 84.12 342 ALA B O 1
ATOM 5738 N N . ALA B 1 343 ? -11.977 -9.859 -13.641 1 85 343 ALA B N 1
ATOM 5739 C CA . ALA B 1 343 ? -11.305 -9.875 -12.336 1 85 343 ALA B CA 1
ATOM 5740 C C . ALA B 1 343 ? -11.18 -11.297 -11.805 1 85 343 ALA B C 1
ATOM 5742 O O . ALA B 1 343 ? -11.93 -12.188 -12.211 1 85 343 ALA B O 1
ATOM 5743 N N . ILE B 1 344 ? -10.258 -11.422 -10.875 1 80.81 344 ILE B N 1
ATOM 5744 C CA . ILE B 1 344 ? -9.977 -12.727 -10.281 1 80.81 344 ILE B CA 1
ATOM 5745 C C . ILE B 1 344 ? -11.211 -13.242 -9.555 1 80.81 344 ILE B C 1
ATOM 5747 O O . ILE B 1 344 ? -11.406 -14.453 -9.43 1 80.81 344 ILE B O 1
ATOM 5751 N N . SER B 1 345 ? -12.125 -12.375 -9.172 1 83.88 345 SER B N 1
ATOM 5752 C CA . SER B 1 345 ? -13.305 -12.742 -8.398 1 83.88 345 SER B CA 1
ATOM 5753 C C . SER B 1 345 ? -14.5 -13.008 -9.312 1 83.88 345 SER B C 1
ATOM 5755 O O . SER B 1 345 ? -15.547 -13.469 -8.852 1 83.88 345 SER B O 1
ATOM 5757 N N . ASP B 1 346 ? -14.383 -12.805 -10.625 1 89.56 346 ASP B N 1
ATOM 5758 C CA . ASP B 1 346 ? -15.492 -13.016 -11.539 1 89.56 346 ASP B CA 1
ATOM 5759 C C . ASP B 1 346 ? -15.734 -14.508 -11.773 1 89.56 346 ASP B C 1
ATOM 5761 O O . ASP B 1 346 ? -14.797 -15.266 -12.039 1 89.56 346 ASP B O 1
ATOM 5765 N N . LEU B 1 347 ? -16.969 -14.852 -11.68 1 93.38 347 LEU B N 1
ATOM 5766 C CA . LEU B 1 347 ? -17.328 -16.266 -11.789 1 93.38 347 LEU B CA 1
ATOM 5767 C C . LEU B 1 347 ? -17.953 -16.562 -13.148 1 93.38 347 LEU B C 1
ATOM 5769 O O . LEU B 1 347 ? -18.781 -15.797 -13.633 1 93.38 347 LEU B O 1
ATOM 5773 N N . SER B 1 348 ? -17.484 -17.609 -13.734 1 93.69 348 SER B N 1
ATOM 5774 C CA . SER B 1 348 ? -18.047 -18.141 -14.969 1 93.69 348 SER B CA 1
ATOM 5775 C C . SER B 1 348 ? -17.688 -19.609 -15.156 1 93.69 348 SER B C 1
ATOM 5777 O O . SER B 1 348 ? -16.828 -20.141 -14.445 1 93.69 348 SER B O 1
ATOM 5779 N N . GLY B 1 349 ? -18.438 -20.328 -15.984 1 94.5 349 GLY B N 1
ATOM 5780 C CA . GLY B 1 349 ? -18.078 -21.688 -16.391 1 94.5 349 GLY B CA 1
ATOM 5781 C C . GLY B 1 349 ? -18.016 -22.656 -15.234 1 94.5 349 GLY B C 1
ATOM 5782 O O . GLY B 1 349 ? -18.938 -22.719 -14.414 1 94.5 349 GLY B O 1
ATOM 5783 N N . PRO B 1 350 ? -16.953 -23.484 -15.258 1 96.12 350 PRO B N 1
ATOM 5784 C CA . PRO B 1 350 ? -16.859 -24.531 -14.242 1 96.12 350 PRO B CA 1
ATOM 5785 C C . PRO B 1 350 ? -16.828 -23.984 -12.82 1 96.12 350 PRO B C 1
ATOM 5787 O O . PRO B 1 350 ? -17.406 -24.578 -11.906 1 96.12 350 PRO B O 1
ATOM 5790 N N . ALA B 1 351 ? -16.172 -22.906 -12.617 1 96.94 351 ALA B N 1
ATOM 5791 C CA . ALA B 1 351 ? -16.078 -22.344 -11.273 1 96.94 351 ALA B CA 1
ATOM 5792 C C . ALA B 1 351 ? -17.453 -21.984 -10.742 1 96.94 351 ALA B C 1
ATOM 5794 O O . ALA B 1 351 ? -17.781 -22.281 -9.586 1 96.94 351 ALA B O 1
ATOM 5795 N N . ARG B 1 352 ? -18.25 -21.281 -11.594 1 96.25 352 ARG B N 1
ATOM 5796 C CA . ARG B 1 352 ? -19.609 -20.938 -11.195 1 96.25 352 ARG B CA 1
ATOM 5797 C C . ARG B 1 352 ? -20.438 -22.188 -10.922 1 96.25 352 ARG B C 1
ATOM 5799 O O . ARG B 1 352 ? -21.156 -22.25 -9.922 1 96.25 352 ARG B O 1
ATOM 5806 N N . TRP B 1 353 ? -20.344 -23.109 -11.797 1 96.19 353 TRP B N 1
ATOM 5807 C CA . TRP B 1 353 ? -21.125 -24.344 -11.672 1 96.19 353 TRP B CA 1
ATOM 5808 C C . TRP B 1 353 ? -20.797 -25.062 -10.367 1 96.19 353 TRP B C 1
ATOM 5810 O O . TRP B 1 353 ? -21.703 -25.453 -9.625 1 96.19 353 TRP B O 1
ATOM 5820 N N . PHE B 1 354 ? -19.516 -25.25 -10.047 1 97.62 354 PHE B N 1
ATOM 5821 C CA . PHE B 1 354 ? -19.109 -25.953 -8.828 1 97.62 354 PHE B CA 1
ATOM 5822 C C . PHE B 1 354 ? -19.531 -25.156 -7.594 1 97.62 354 PHE B C 1
ATOM 5824 O O . PHE B 1 354 ? -19.875 -25.75 -6.566 1 97.62 354 PHE B O 1
ATOM 5831 N N . LEU B 1 355 ? -19.359 -23.828 -7.621 1 98.12 355 LEU B N 1
ATOM 5832 C CA . LEU B 1 355 ? -19.828 -23.031 -6.492 1 98.12 355 LEU B CA 1
ATOM 5833 C C . LEU B 1 355 ? -21.312 -23.281 -6.223 1 98.12 355 LEU B C 1
ATOM 5835 O O . LEU B 1 355 ? -21.719 -23.484 -5.074 1 98.12 355 LEU B O 1
ATOM 5839 N N . ASP B 1 356 ? -22.141 -23.312 -7.27 1 96.94 356 ASP B N 1
ATOM 5840 C CA . ASP B 1 356 ? -23.594 -23.422 -7.156 1 96.94 356 ASP B CA 1
ATOM 5841 C C . ASP B 1 356 ? -24 -24.828 -6.727 1 96.94 356 ASP B C 1
ATOM 5843 O O . ASP B 1 356 ? -24.984 -25 -5.984 1 96.94 356 ASP B O 1
ATOM 5847 N N . HIS B 1 357 ? -23.25 -25.828 -7.137 1 97.44 357 HIS B N 1
ATOM 5848 C CA . HIS B 1 357 ? -23.734 -27.203 -7.008 1 97.44 357 HIS B CA 1
ATOM 5849 C C . HIS B 1 357 ? -22.953 -27.969 -5.965 1 97.44 357 HIS B C 1
ATOM 5851 O O . HIS B 1 357 ? -23.391 -29.031 -5.512 1 97.44 357 HIS B O 1
ATOM 5857 N N . SER B 1 358 ? -21.797 -27.484 -5.648 1 98.12 358 SER B N 1
ATOM 5858 C CA . SER B 1 358 ? -20.969 -28.25 -4.707 1 98.12 358 SER B CA 1
ATOM 5859 C C . SER B 1 358 ? -20.531 -27.375 -3.531 1 98.12 358 SER B C 1
ATOM 5861 O O . SER B 1 358 ? -19.953 -27.875 -2.568 1 98.12 358 SER B O 1
ATOM 5863 N N . ARG B 1 359 ? -20.797 -26.062 -3.576 1 98.5 359 ARG B N 1
ATOM 5864 C CA . ARG B 1 359 ? -20.406 -25.125 -2.533 1 98.5 359 ARG B CA 1
ATOM 5865 C C . ARG B 1 359 ? -18.891 -25.109 -2.328 1 98.5 359 ARG B C 1
ATOM 5867 O O . ARG B 1 359 ? -18.422 -25.156 -1.193 1 98.5 359 ARG B O 1
ATOM 5874 N N . VAL B 1 360 ? -18.203 -25.219 -3.385 1 98.81 360 VAL B N 1
ATOM 5875 C CA . VAL B 1 360 ? -16.75 -25.078 -3.43 1 98.81 360 VAL B CA 1
ATOM 5876 C C . VAL B 1 360 ? -16.375 -23.891 -4.316 1 98.81 360 VAL B C 1
ATOM 5878 O O . VAL B 1 360 ? -16.766 -23.828 -5.488 1 98.81 360 VAL B O 1
ATOM 5881 N N . ALA B 1 361 ? -15.68 -22.906 -3.74 1 98.75 361 ALA B N 1
ATOM 5882 C CA . ALA B 1 361 ? -15.281 -21.719 -4.488 1 98.75 361 ALA B CA 1
ATOM 5883 C C . ALA B 1 361 ? -13.914 -21.922 -5.148 1 98.75 361 ALA B C 1
ATOM 5885 O O . ALA B 1 361 ? -12.938 -22.25 -4.473 1 98.75 361 ALA B O 1
ATOM 5886 N N . LEU B 1 362 ? -13.828 -21.797 -6.418 1 98.44 362 LEU B N 1
ATOM 5887 C CA . LEU B 1 362 ? -12.633 -21.844 -7.254 1 98.44 362 LEU B CA 1
ATOM 5888 C C . LEU B 1 362 ? -12.508 -20.562 -8.094 1 98.44 362 LEU B C 1
ATOM 5890 O O . LEU B 1 362 ? -13.461 -19.797 -8.188 1 98.44 362 LEU B O 1
ATOM 5894 N N . THR B 1 363 ? -11.336 -20.297 -8.68 1 97.75 363 THR B N 1
ATOM 5895 C CA . THR B 1 363 ? -11.172 -19.125 -9.547 1 97.75 363 THR B CA 1
ATOM 5896 C C . THR B 1 363 ? -11.453 -19.5 -11 1 97.75 363 THR B C 1
ATOM 5898 O O . THR B 1 363 ? -10.945 -20.516 -11.5 1 97.75 363 THR B O 1
ATOM 5901 N N . SER B 1 364 ? -12.211 -18.609 -11.68 1 96.75 364 SER B N 1
ATOM 5902 C CA . SER B 1 364 ? -12.539 -18.844 -13.078 1 96.75 364 SER B CA 1
ATOM 5903 C C . SER B 1 364 ? -11.328 -18.656 -13.977 1 96.75 364 SER B C 1
ATOM 5905 O O . SER B 1 364 ? -10.641 -17.625 -13.891 1 96.75 364 SER B O 1
ATOM 5907 N N . GLY B 1 365 ? -11.148 -19.578 -14.859 1 96.25 365 GLY B N 1
ATOM 5908 C CA . GLY B 1 365 ? -9.969 -19.562 -15.711 1 96.25 365 GLY B CA 1
ATOM 5909 C C . GLY B 1 365 ? -10.008 -18.484 -16.766 1 96.25 365 GLY B C 1
ATOM 5910 O O . GLY B 1 365 ? -8.961 -18.016 -17.234 1 96.25 365 GLY B O 1
ATOM 5911 N N . HIS B 1 366 ? -11.211 -17.984 -17.156 1 94.81 366 HIS B N 1
ATOM 5912 C CA . HIS B 1 366 ? -11.344 -17 -18.219 1 94.81 366 HIS B CA 1
ATOM 5913 C C . HIS B 1 366 ? -10.633 -15.703 -17.859 1 94.81 366 HIS B C 1
ATOM 5915 O O . HIS B 1 366 ? -10.195 -14.961 -18.75 1 94.81 366 HIS B O 1
ATOM 5921 N N . ALA B 1 367 ? -10.445 -15.453 -16.609 1 94.19 367 ALA B N 1
ATOM 5922 C CA . ALA B 1 367 ? -9.805 -14.219 -16.156 1 94.19 367 ALA B CA 1
ATOM 5923 C C . ALA B 1 367 ? -8.305 -14.242 -16.438 1 94.19 367 ALA B C 1
ATOM 5925 O O . ALA B 1 367 ? -7.648 -13.203 -16.422 1 94.19 367 ALA B O 1
ATOM 5926 N N . PHE B 1 368 ? -7.734 -15.406 -16.734 1 97.38 368 PHE B N 1
ATOM 5927 C CA . PHE B 1 368 ? -6.289 -15.57 -16.844 1 97.38 368 PHE B CA 1
ATOM 5928 C C . PHE B 1 368 ? -5.836 -15.367 -18.297 1 97.38 368 PHE B C 1
ATOM 5930 O O . PHE B 1 368 ? -4.664 -15.57 -18.609 1 97.38 368 PHE B O 1
ATOM 5937 N N . GLY B 1 369 ? -6.777 -14.984 -19.188 1 96.06 369 GLY B N 1
ATOM 5938 C CA . GLY B 1 369 ? -6.422 -14.695 -20.562 1 96.06 369 GLY B CA 1
ATOM 5939 C C . GLY B 1 369 ? -6.512 -15.906 -21.484 1 96.06 369 GLY B C 1
ATOM 5940 O O . GLY B 1 369 ? -7.164 -16.891 -21.141 1 96.06 369 GLY B O 1
ATOM 5941 N N . THR B 1 370 ? -5.875 -15.797 -22.641 1 96.31 370 THR B N 1
ATOM 5942 C CA . THR B 1 370 ? -5.938 -16.828 -23.672 1 96.31 370 THR B CA 1
ATOM 5943 C C . THR B 1 370 ? -5.531 -18.188 -23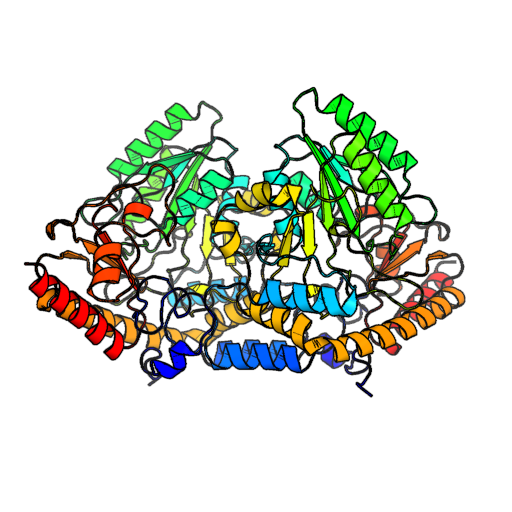.094 1 96.31 370 THR B C 1
ATOM 5945 O O . THR B 1 370 ? -4.484 -18.312 -22.453 1 96.31 370 THR B O 1
ATOM 5948 N N . GLY B 1 371 ? -6.371 -19.094 -23.281 1 94.75 371 GLY B N 1
ATOM 5949 C CA . GLY B 1 371 ? -6.098 -20.438 -22.797 1 94.75 371 GLY B CA 1
ATOM 5950 C C . GLY B 1 371 ? -6.73 -20.734 -21.453 1 94.75 371 GLY B C 1
ATOM 5951 O O . GLY B 1 371 ? -6.684 -21.875 -20.984 1 94.75 371 GLY B O 1
ATOM 5952 N N . GLY B 1 372 ? -7.453 -19.75 -20.844 1 95.38 372 GLY B N 1
ATOM 5953 C CA . GLY B 1 372 ? -7.984 -19.906 -19.5 1 95.38 372 GLY B CA 1
ATOM 5954 C C . GLY B 1 372 ? -9.398 -20.453 -19.484 1 95.38 372 GLY B C 1
ATOM 5955 O O . GLY B 1 372 ? -9.82 -21.062 -18.5 1 95.38 372 GLY B O 1
ATOM 5956 N N . VAL B 1 373 ? -10.164 -20.266 -20.609 1 94.75 373 VAL B N 1
ATOM 5957 C CA . VAL B 1 373 ? -11.57 -20.656 -20.656 1 94.75 373 VAL B CA 1
ATOM 5958 C C . VAL B 1 373 ? -11.695 -22.156 -20.422 1 94.75 373 VAL B C 1
ATOM 5960 O O . VAL B 1 373 ? -10.922 -22.953 -20.969 1 94.75 373 VAL B O 1
ATOM 5963 N N . GLY B 1 374 ? -12.641 -22.484 -19.547 1 95.44 374 GLY B N 1
ATOM 5964 C CA . GLY B 1 374 ? -12.906 -23.875 -19.266 1 95.44 374 GLY B CA 1
ATOM 5965 C C . GLY B 1 374 ? -12.008 -24.453 -18.188 1 95.44 374 GLY B C 1
ATOM 5966 O O . GLY B 1 374 ? -12.086 -25.641 -17.859 1 95.44 374 GLY B O 1
ATOM 5967 N N . HIS B 1 375 ? -11.164 -23.641 -17.609 1 96.62 375 HIS B N 1
ATOM 5968 C CA . HIS B 1 375 ? -10.273 -24.062 -16.531 1 96.62 375 HIS B CA 1
ATOM 5969 C C . HIS B 1 375 ? -10.672 -23.453 -15.203 1 96.62 375 HIS B C 1
ATOM 5971 O O . HIS B 1 375 ? -11.477 -22.516 -15.164 1 96.62 375 HIS B O 1
ATOM 5977 N N . VAL B 1 376 ? -10.18 -23.984 -14.133 1 97.5 376 VAL B N 1
ATOM 5978 C CA . VAL B 1 376 ? -10.266 -23.375 -12.812 1 97.5 376 VAL B CA 1
ATOM 5979 C C . VAL B 1 376 ? -8.906 -23.438 -12.117 1 97.5 376 VAL B C 1
ATOM 5981 O O . VAL B 1 376 ? -8.109 -24.344 -12.391 1 97.5 376 VAL B O 1
ATOM 5984 N N . ARG B 1 377 ? -8.594 -22.469 -11.391 1 98.31 377 ARG B N 1
ATOM 5985 C CA . ARG B 1 377 ? -7.453 -22.516 -10.484 1 98.31 377 ARG B CA 1
ATOM 5986 C C . ARG B 1 377 ? -7.891 -22.906 -9.07 1 98.31 377 ARG B C 1
ATOM 5988 O O . ARG B 1 377 ? -8.914 -22.422 -8.586 1 98.31 377 ARG B O 1
ATOM 5995 N N . VAL B 1 378 ? -7.109 -23.75 -8.469 1 98.31 378 VAL B N 1
ATOM 5996 C CA . VAL B 1 378 ? -7.41 -24.266 -7.137 1 98.31 378 VAL B CA 1
ATOM 5997 C C . VAL B 1 378 ? -6.266 -23.938 -6.184 1 98.31 378 VAL B C 1
ATOM 5999 O O . VAL B 1 378 ? -5.098 -24.172 -6.504 1 98.31 378 VAL B O 1
ATOM 6002 N N . ASN B 1 379 ? -6.566 -23.375 -5.074 1 98.62 379 ASN B N 1
ATOM 6003 C CA . ASN B 1 379 ? -5.633 -23.188 -3.971 1 98.62 379 ASN B CA 1
ATOM 6004 C C . ASN B 1 379 ? -5.59 -24.406 -3.059 1 98.62 379 ASN B C 1
ATOM 6006 O O . ASN B 1 379 ? -6.57 -24.719 -2.375 1 98.62 379 ASN B O 1
ATOM 6010 N N . PHE B 1 380 ? -4.449 -25.078 -3.016 1 98.69 380 PHE B N 1
ATOM 6011 C CA . PHE B 1 380 ? -4.414 -26.312 -2.229 1 98.69 380 PHE B CA 1
ATOM 6012 C C . PHE B 1 380 ? -3.586 -26.125 -0.963 1 98.69 380 PHE B C 1
ATOM 6014 O O . PHE B 1 380 ? -3.145 -27.094 -0.351 1 98.69 380 PHE B O 1
ATOM 6021 N N . ALA B 1 381 ? -3.324 -24.891 -0.558 1 98.88 381 ALA B N 1
ATOM 6022 C CA . ALA B 1 381 ? -2.658 -24.578 0.704 1 98.88 381 ALA B CA 1
ATOM 6023 C C . ALA B 1 381 ? -3.654 -24.547 1.859 1 98.88 381 ALA B C 1
ATOM 6025 O O . ALA B 1 381 ? -3.883 -23.5 2.471 1 98.88 381 ALA B O 1
ATOM 6026 N N . THR B 1 382 ? -4.207 -25.625 2.172 1 98.81 382 THR B N 1
ATOM 6027 C CA . THR B 1 382 ? -5.164 -25.859 3.25 1 98.81 382 THR B CA 1
ATOM 6028 C C . THR B 1 382 ? -4.988 -27.266 3.832 1 98.81 382 THR B C 1
ATOM 6030 O O . THR B 1 382 ? -4.07 -28 3.443 1 98.81 382 THR B O 1
ATOM 6033 N N . SER B 1 383 ? -5.812 -27.656 4.812 1 98.62 383 SER B N 1
ATOM 6034 C CA . SER B 1 383 ? -5.695 -28.984 5.422 1 98.62 383 SER B CA 1
ATOM 6035 C C . SER B 1 383 ? -6.152 -30.078 4.465 1 98.62 383 SER B C 1
ATOM 6037 O O . SER B 1 383 ? -6.949 -29.828 3.559 1 98.62 383 SER B O 1
ATOM 6039 N N . GLN B 1 384 ? -5.617 -31.234 4.645 1 98.62 384 GLN B N 1
ATOM 6040 C CA . GLN B 1 384 ? -6.031 -32.375 3.826 1 98.62 384 GLN B CA 1
ATOM 6041 C C . GLN B 1 384 ? -7.52 -32.656 3.994 1 98.62 384 GLN B C 1
ATOM 6043 O O . GLN B 1 384 ? -8.188 -33.062 3.043 1 98.62 384 GLN B O 1
ATOM 6048 N N . ALA B 1 385 ? -8.023 -32.469 5.211 1 98.62 385 ALA B N 1
ATOM 6049 C CA . ALA B 1 385 ? -9.445 -32.656 5.465 1 98.62 385 ALA B CA 1
ATOM 6050 C C . ALA B 1 385 ? -10.297 -31.766 4.574 1 98.62 385 ALA B C 1
ATOM 6052 O O . ALA B 1 385 ? -11.305 -32.219 4.02 1 98.62 385 ALA B O 1
ATOM 6053 N N . ILE B 1 386 ? -9.922 -30.547 4.461 1 98.69 386 ILE B N 1
ATOM 6054 C CA . ILE B 1 386 ? -10.656 -29.594 3.633 1 98.69 386 ILE B CA 1
ATOM 6055 C C . ILE B 1 386 ? -10.539 -30 2.164 1 98.69 386 ILE B C 1
ATOM 6057 O O . ILE B 1 386 ? -11.523 -29.969 1.423 1 98.69 386 ILE B O 1
ATOM 6061 N N . LEU B 1 387 ? -9.375 -30.406 1.691 1 98.69 387 LEU B N 1
ATOM 6062 C CA . LEU B 1 387 ? -9.172 -30.812 0.309 1 98.69 387 LEU B CA 1
ATOM 6063 C C . LEU B 1 387 ? -10.039 -32.031 -0.023 1 98.69 387 LEU B C 1
ATOM 6065 O O . LEU B 1 387 ? -10.688 -32.062 -1.071 1 98.69 387 LEU B O 1
ATOM 6069 N N . ILE B 1 388 ? -10.008 -32.969 0.866 1 98.81 388 ILE B N 1
ATOM 6070 C CA . ILE B 1 388 ? -10.781 -34.188 0.666 1 98.81 388 ILE B CA 1
ATOM 6071 C C . ILE B 1 388 ? -12.266 -33.844 0.572 1 98.81 388 ILE B C 1
ATOM 6073 O O . ILE B 1 388 ? -12.953 -34.281 -0.342 1 98.81 388 ILE B O 1
ATOM 6077 N N . GLU B 1 389 ? -12.727 -33.031 1.49 1 98.81 389 GLU B N 1
ATOM 6078 C CA . GLU B 1 389 ? -14.141 -32.656 1.504 1 98.81 389 GLU B CA 1
ATOM 6079 C C . GLU B 1 389 ? -14.516 -31.891 0.244 1 98.81 389 GLU B C 1
ATOM 6081 O O . GLU B 1 389 ? -15.555 -32.156 -0.362 1 98.81 389 GLU B O 1
ATOM 6086 N N . ALA B 1 390 ? -13.727 -30.953 -0.172 1 98.81 390 ALA B N 1
ATOM 6087 C CA . ALA B 1 390 ? -14.008 -30.125 -1.341 1 98.81 390 ALA B CA 1
ATOM 6088 C C . ALA B 1 390 ? -14.117 -30.984 -2.604 1 98.81 390 ALA B C 1
ATOM 6090 O O . ALA B 1 390 ? -15.086 -30.875 -3.352 1 98.81 390 ALA B O 1
ATOM 6091 N N . LEU B 1 391 ? -13.125 -31.828 -2.818 1 98.56 391 LEU B N 1
ATOM 6092 C CA . LEU B 1 391 ? -13.109 -32.625 -4.035 1 98.56 391 LEU B CA 1
ATOM 6093 C C . LEU B 1 391 ? -14.203 -33.688 -4.004 1 98.56 391 LEU B C 1
ATOM 6095 O O . LEU B 1 391 ? -14.766 -34.031 -5.043 1 98.56 391 LEU B O 1
ATOM 6099 N N . SER B 1 392 ? -14.508 -34.188 -2.811 1 98.5 392 SER B N 1
ATOM 6100 C CA . SER B 1 392 ? -15.617 -35.125 -2.67 1 98.5 392 SER B CA 1
ATOM 6101 C C . SER B 1 392 ? -16.953 -34.469 -3.033 1 98.5 392 SER B C 1
ATOM 6103 O O . SER B 1 392 ? -17.766 -35.062 -3.734 1 98.5 392 SER B O 1
ATOM 6105 N N . ARG B 1 393 ? -17.156 -33.25 -2.566 1 98.56 393 ARG B N 1
ATOM 6106 C CA . ARG B 1 393 ? -18.359 -32.5 -2.914 1 98.56 393 ARG B CA 1
ATOM 6107 C C . ARG B 1 393 ? -18.469 -32.281 -4.422 1 98.56 393 ARG B C 1
ATOM 6109 O O . ARG B 1 393 ? -19.531 -32.438 -5.008 1 98.56 393 ARG B O 1
ATOM 6116 N N . MET B 1 394 ? -17.391 -31.906 -4.996 1 98.31 394 MET B N 1
ATOM 6117 C CA . MET B 1 394 ? -17.359 -31.672 -6.438 1 98.31 394 MET B CA 1
ATOM 6118 C C . MET B 1 394 ? -17.688 -32.938 -7.207 1 98.31 394 MET B C 1
ATOM 6120 O O . MET B 1 394 ? -18.469 -32.906 -8.164 1 98.31 394 MET B O 1
ATOM 6124 N N . GLY B 1 395 ? -17.109 -34.031 -6.797 1 97.75 395 GLY B N 1
ATOM 6125 C CA . GLY B 1 395 ? -17.391 -35.312 -7.422 1 97.75 395 GLY B CA 1
ATOM 6126 C C . GLY B 1 395 ? -18.844 -35.719 -7.336 1 97.75 395 GLY B C 1
ATOM 6127 O O . GLY B 1 395 ? -19.422 -36.188 -8.32 1 97.75 395 GLY B O 1
ATOM 6128 N N . ARG B 1 396 ? -19.422 -35.562 -6.191 1 97.62 396 ARG B N 1
ATOM 6129 C CA . ARG B 1 396 ? -20.828 -35.875 -6 1 97.62 396 ARG B CA 1
ATOM 6130 C C . ARG B 1 396 ? -21.719 -35.062 -6.914 1 97.62 396 ARG B C 1
ATOM 6132 O O . ARG B 1 396 ? -22.688 -35.562 -7.488 1 97.62 396 ARG B O 1
ATOM 6139 N N . ALA B 1 397 ? -21.375 -33.812 -7 1 96.38 397 ALA B N 1
ATOM 6140 C CA . ALA B 1 397 ? -22.156 -32.906 -7.859 1 96.38 397 ALA B CA 1
ATOM 6141 C C . ALA B 1 397 ? -22.094 -33.375 -9.32 1 96.38 397 ALA B C 1
ATOM 6143 O O . ALA B 1 397 ? -23.078 -33.281 -10.039 1 96.38 397 ALA B O 1
ATOM 6144 N N . LEU B 1 398 ? -20.953 -33.781 -9.773 1 94.94 398 LEU B N 1
ATOM 6145 C CA . LEU B 1 398 ? -20.781 -34.219 -11.156 1 94.94 398 LEU B CA 1
ATOM 6146 C C . LEU B 1 398 ? -21.578 -35.5 -11.438 1 94.94 398 LEU B C 1
ATOM 6148 O O . LEU B 1 398 ? -22.141 -35.656 -12.523 1 94.94 398 LEU B O 1
ATOM 6152 N N . VAL B 1 399 ? -21.625 -36.312 -10.492 1 92.88 399 VAL B N 1
ATOM 6153 C CA . VAL B 1 399 ? -22.391 -37.562 -10.648 1 92.88 399 VAL B CA 1
ATOM 6154 C C . VAL B 1 399 ? -23.875 -37.25 -10.797 1 92.88 399 VAL B C 1
ATOM 6156 O O . VAL B 1 399 ? -24.562 -37.844 -11.602 1 92.88 399 VAL B O 1
ATOM 6159 N N . ASN B 1 400 ? -24.266 -36.25 -10.086 1 86.62 400 ASN B N 1
ATOM 6160 C CA . ASN B 1 400 ? -25.672 -35.844 -10.133 1 86.62 400 ASN B CA 1
ATOM 6161 C C . ASN B 1 400 ? -26 -35.094 -11.422 1 86.62 400 ASN B C 1
ATOM 6163 O O . ASN B 1 400 ? -27.172 -34.969 -11.797 1 86.62 400 ASN B O 1
ATOM 6167 N N . PHE B 1 401 ? -25.078 -34.438 -11.953 1 81.62 401 PHE B N 1
ATOM 6168 C CA . PHE B 1 401 ? -25.234 -33.688 -13.195 1 81.62 401 PHE B CA 1
ATOM 6169 C C . PHE B 1 401 ? -25.328 -34.625 -14.391 1 81.62 401 PHE B C 1
ATOM 6171 O O . PHE B 1 401 ? -26.031 -34.344 -15.352 1 81.62 401 PHE B O 1
ATOM 6178 N N . ARG B 1 402 ? -24.703 -35.75 -14.445 1 69.25 402 ARG B N 1
ATOM 6179 C CA . ARG B 1 402 ? -24.797 -36.719 -15.523 1 69.25 402 ARG B CA 1
ATOM 6180 C C . ARG B 1 402 ? -26.016 -37.625 -15.352 1 69.25 402 ARG B C 1
ATOM 6182 O O . ARG B 1 402 ? -26.391 -37.969 -14.234 1 69.25 402 ARG B O 1
#

Radius of gyration: 26.94 Å; Cα contacts (8 Å, |Δi|>4): 1853; chains: 2; bounding box: 52×77×69 Å

Foldseek 3Di:
DPPQQQAPDDLVRVCPDDDCQNPVDDNLFHRFADLFFPGDFQPLLVVLLVVCVVVVVFDADDDQLLLVLQCVLCCVAVVPNPQDSLLKAKFQALLVVVLLLCVLFFDAAAEEEEEPLADLVVVVSCVVSRYHYHYQYDDPLRHHDLVSVLVRLVVRLVVQPPPGAYEYEAEAVTPPAQDHHDLVRLLSVLVSCVVSVYEYEYECQFQLWFAPPDHHDDSLVRPNNQAYKYKYFCCNLRVNVVQTMIMIGHHNNNSVSSVPRDPCSSRNGGNSRSSSRSSCSNPVVVVSVSNNVSLNVLLVLLVVLCVVQPPPKDWRRRRTGQKTKIQQVRLPWDWDDDDDQDDQQDDTTPQVLCCVQQSYHWTQQVNSDPPRHRMTMTRRSHDSVSSNSSSNSSSVSSVVVD/DPPQQQAPDDLVRVCPDDDCQNPVDDNLFQRFADLFFPGDFQPLLVVLLVVCVVVVVFDADDDQLLLVLQLVLCCVAAVPNPQDSLLKAKFQALLVVVLLLCVLFFDAAAEEEEEPLADLVVVVSCVVSRYHYHYQYDDPLRHHDLVSVLVRLVVRLVVQPPPGAYEYEAEAVTPPAQDHDDLVSLLSVLVSCVVSVYEYEYECQFQLWFAPPDGHDDSLVRPNNQQYKYKYFCCNLRVNVVQTMIMIGHHNNNSVSSVPRDPCSSRNGGNSSSSSRSSCSNPVVVVSVSNNVSLNVLLVLLVVLCVVQPPPKDWRRRRTGQKTKIQQVRLPWDWDDDDDQDDQQDDTTPQVLCCVQQSYHWTQQVNSDPPRHRMTMTGRSHDSVSSNSSSNSSSVSSVVVD